Protein 1NSL (pdb70)

Solvent-accessible surface area: 48120 Å² total

Structure (mmCIF, N/CA/C/O backbone):
data_1NSL
#
_entry.id   1NSL
#
_cell.length_a   59.339
_cell.length_b   134.185
_cell.length_c   91.062
_cell.angle_alpha   90.00
_cell.angle_beta   104.08
_cell.angle_gamma   90.00
#
_symmetry.space_group_name_H-M   'P 1 21 1'
#
loop_
_entity.id
_entity.type
_entity.pdbx_description
1 polymer 'Probable acetyltransferase'
2 non-polymer 'CHLORIDE ION'
3 water water
#
loop_
_atom_site.group_PDB
_atom_site.id
_atom_site.type_symbol
_atom_site.label_atom_id
_atom_site.label_alt_id
_atom_site.label_comp_id
_atom_site.label_asym_id
_atom_site.label_entity_id
_atom_site.label_seq_id
_atom_site.pdbx_PDB_ins_code
_atom_site.Cartn_x
_atom_site.Cartn_y
_atom_site.Cartn_z
_atom_site.occupancy
_atom_site.B_iso_or_equiv
_atom_site.auth_seq_id
_atom_site.auth_comp_id
_atom_site.auth_asym_id
_atom_site.auth_atom_id
_atom_site.pdbx_PDB_model_num
ATOM 1 N N . GLY A 1 1 ? -16.171 -28.012 -34.302 1.00 30.86 0 GLY A N 1
ATOM 2 C CA . GLY A 1 1 ? -15.153 -27.393 -33.373 1.00 29.78 0 GLY A CA 1
ATOM 3 C C . GLY A 1 1 ? -13.727 -27.903 -33.740 1.00 30.43 0 GLY A C 1
ATOM 4 O O . GLY A 1 1 ? -13.531 -29.089 -34.059 1.00 29.36 0 GLY A O 1
ATOM 13 N N . PHE A 1 3 ? -11.590 -27.421 -31.356 1.00 26.08 2 PHE A N 1
ATOM 14 C CA . PHE A 1 3 ? -11.284 -27.921 -30.020 1.00 25.75 2 PHE A CA 1
ATOM 15 C C . PHE A 1 3 ? -12.497 -28.396 -29.299 1.00 26.57 2 PHE A C 1
ATOM 16 O O . PHE A 1 3 ? -13.473 -27.698 -29.102 1.00 27.20 2 PHE A O 1
ATOM 24 N N . THR A 1 4 ? -12.436 -29.602 -28.831 1.00 28.16 3 THR A N 1
ATOM 25 C CA . THR A 1 4 ? -13.699 -30.148 -28.408 1.00 29.13 3 THR A CA 1
ATOM 26 C C . THR A 1 4 ? -13.510 -31.068 -27.253 1.00 29.49 3 THR A C 1
ATOM 27 O O . THR A 1 4 ? -12.343 -31.348 -26.888 1.00 29.28 3 THR A O 1
ATOM 31 N N . CYS A 1 5 ? -14.621 -31.519 -26.665 1.00 28.73 4 CYS A N 1
ATOM 32 C CA . CYS A 1 5 ? -14.485 -32.404 -25.531 1.00 28.76 4 CYS A CA 1
ATOM 33 C C . CYS A 1 5 ? -15.445 -33.522 -25.676 1.00 29.51 4 CYS A C 1
ATOM 34 O O . CYS A 1 5 ? -16.601 -33.385 -25.321 1.00 31.45 4 CYS A O 1
ATOM 37 N N . LYS A 1 6 ? -14.993 -34.640 -26.202 1.00 29.39 5 LYS A N 1
ATOM 38 C CA . LYS A 1 6 ? -15.915 -35.712 -26.420 1.00 29.25 5 LYS A CA 1
ATOM 39 C C . LYS A 1 6 ? -16.211 -36.335 -25.064 1.00 29.16 5 LYS A C 1
ATOM 40 O O . LYS A 1 6 ? -15.323 -36.704 -24.323 1.00 28.51 5 LYS A O 1
ATOM 46 N N . VAL A 1 7 ? -17.475 -36.416 -24.705 1.00 29.72 6 VAL A N 1
ATOM 47 C CA . VAL A 1 7 ? -17.800 -37.047 -23.431 1.00 29.55 6 VAL A CA 1
ATOM 48 C C . VAL A 1 7 ? -17.953 -38.519 -23.725 1.00 29.67 6 VAL A C 1
ATOM 49 O O . VAL A 1 7 ? -17.387 -39.367 -23.040 1.00 29.47 6 VAL A O 1
ATOM 53 N N . ASN A 1 8 ? -18.750 -38.780 -24.750 1.00 29.85 7 ASN A N 1
ATOM 54 C CA . ASN A 1 8 ? -18.931 -40.103 -25.347 1.00 30.77 7 ASN A CA 1
ATOM 55 C C . ASN A 1 8 ? -19.561 -39.895 -26.719 1.00 31.25 7 ASN A C 1
ATOM 56 O O . ASN A 1 8 ? -19.489 -38.800 -27.294 1.00 31.56 7 ASN A O 1
ATOM 61 N N . GLU A 1 9 ? -20.181 -40.917 -27.271 1.00 31.83 8 GLU A N 1
ATOM 62 C CA . GLU A 1 9 ? -20.825 -40.681 -28.538 1.00 32.39 8 GLU A CA 1
ATOM 63 C C . GLU A 1 9 ? -22.007 -39.817 -28.183 1.00 32.52 8 GLU A C 1
ATOM 64 O O . GLU A 1 9 ? -22.267 -39.561 -27.001 1.00 32.89 8 GLU A O 1
ATOM 70 N N . HIS A 1 10 ? -22.702 -39.306 -29.180 1.00 32.31 9 HIS A N 1
ATOM 71 C CA . HIS A 1 10 ? -23.823 -38.422 -28.884 1.00 31.69 9 HIS A CA 1
ATOM 72 C C . HIS A 1 10 ? -23.458 -37.170 -28.165 1.00 30.46 9 HIS A C 1
ATOM 73 O O . HIS A 1 10 ? -23.996 -36.138 -28.485 1.00 30.89 9 HIS A O 1
ATOM 80 N N . ILE A 1 11 ? -22.584 -37.255 -27.165 1.00 29.54 10 ILE A N 1
ATOM 81 C CA . ILE A 1 11 ? -22.384 -36.109 -26.269 1.00 28.57 10 ILE A CA 1
ATOM 82 C C . ILE A 1 11 ? -21.067 -35.411 -26.339 1.00 28.71 10 ILE A C 1
ATOM 83 O O . ILE A 1 11 ? -20.050 -35.896 -25.816 1.00 28.60 10 ILE A O 1
ATOM 88 N N . THR A 1 12 ? -21.080 -34.228 -26.922 1.00 28.80 11 THR A N 1
ATOM 89 C CA . THR A 1 12 ? -19.839 -33.506 -27.026 1.00 29.86 11 THR A CA 1
ATOM 90 C C . THR A 1 12 ? -20.008 -32.191 -26.327 1.00 30.66 11 THR A C 1
ATOM 91 O O . THR A 1 12 ? -21.111 -31.641 -26.414 1.00 32.18 11 THR A O 1
ATOM 95 N N . ILE A 1 13 ? -18.954 -31.694 -25.658 1.00 30.77 12 ILE A N 1
ATOM 96 C CA . ILE A 1 13 ? -18.937 -30.354 -25.037 1.00 32.27 12 ILE A CA 1
ATOM 97 C C . ILE A 1 13 ? -18.033 -29.352 -25.795 1.00 33.60 12 ILE A C 1
ATOM 98 O O . ILE A 1 13 ? -16.872 -29.652 -26.104 1.00 34.15 12 ILE A O 1
ATOM 103 N N . ARG A 1 14 ? -18.510 -28.133 -26.023 1.00 34.30 13 ARG A N 1
ATOM 104 C CA . ARG A 1 14 ? -17.680 -27.164 -26.739 1.00 33.77 13 ARG A CA 1
ATOM 105 C C . ARG A 1 14 ? -18.091 -25.752 -26.429 1.00 33.70 13 ARG A C 1
ATOM 106 O O . ARG A 1 14 ? -19.248 -25.521 -26.118 1.00 35.42 13 ARG A O 1
ATOM 114 N N . LEU A 1 15 ? -17.111 -24.840 -26.416 1.00 33.61 14 LEU A N 1
ATOM 115 C CA . LEU A 1 15 ? -17.343 -23.398 -26.340 1.00 31.55 14 LEU A CA 1
ATOM 116 C C . LEU A 1 15 ? -18.373 -23.046 -27.385 1.00 30.47 14 LEU A C 1
ATOM 117 O O . LEU A 1 15 ? -18.391 -23.681 -28.443 1.00 28.97 14 LEU A O 1
ATOM 122 N N . LEU A 1 16 ? -19.195 -22.023 -27.137 1.00 31.04 15 LEU A N 1
ATOM 123 C CA . LEU A 1 16 ? -20.138 -21.592 -28.200 1.00 32.02 15 LEU A CA 1
ATOM 124 C C . LEU A 1 16 ? -19.432 -20.604 -29.039 1.00 31.16 15 LEU A C 1
ATOM 125 O O . LEU A 1 16 ? -18.287 -20.290 -28.747 1.00 32.24 15 LEU A O 1
ATOM 130 N N . GLU A 1 17 ? -20.113 -20.129 -30.067 1.00 30.29 16 GLU A N 1
ATOM 131 C CA . GLU A 1 17 ? -19.587 -19.183 -31.025 1.00 29.58 16 GLU A CA 1
ATOM 132 C C . GLU A 1 17 ? -20.723 -18.318 -31.553 1.00 29.21 16 GLU A C 1
ATOM 133 O O . GLU A 1 17 ? -21.957 -18.681 -31.502 1.00 27.78 16 GLU A O 1
ATOM 139 N N . PRO A 1 18 ? -20.348 -17.154 -32.080 1.00 27.79 17 PRO A N 1
ATOM 140 C CA . PRO A 1 18 ? -21.384 -16.300 -32.627 1.00 26.80 17 PRO A CA 1
ATOM 141 C C . PRO A 1 18 ? -22.347 -17.047 -33.420 1.00 26.07 17 PRO A C 1
ATOM 142 O O . PRO A 1 18 ? -23.479 -16.739 -33.192 1.00 26.67 17 PRO A O 1
ATOM 146 N N . LYS A 1 19 ? -21.972 -18.041 -34.223 1.00 26.49 18 LYS A N 1
ATOM 147 C CA . LYS A 1 19 ? -22.979 -18.687 -35.118 1.00 25.72 18 LYS A CA 1
ATOM 148 C C . LYS A 1 19 ? -23.986 -19.573 -34.393 1.00 26.06 18 LYS A C 1
ATOM 149 O O . LYS A 1 19 ? -25.118 -19.689 -34.780 1.00 27.33 18 LYS A O 1
ATOM 155 N N . ASP A 1 20 ? -23.593 -20.151 -33.277 1.00 27.04 19 ASP A N 1
ATOM 156 C CA . ASP A 1 20 ? -24.537 -20.752 -32.385 1.00 26.49 19 ASP A CA 1
ATOM 157 C C . ASP A 1 20 ? -25.583 -19.725 -31.968 1.00 25.90 19 ASP A C 1
ATOM 158 O O . ASP A 1 20 ? -26.539 -20.098 -31.334 1.00 27.21 19 ASP A O 1
ATOM 163 N N . ALA A 1 21 ? -25.458 -18.444 -32.233 1.00 24.56 20 ALA A N 1
ATOM 164 C CA . ALA A 1 21 ? -26.519 -17.614 -31.667 1.00 25.55 20 ALA A CA 1
ATOM 165 C C . ALA A 1 21 ? -28.015 -17.959 -32.092 1.00 26.15 20 ALA A C 1
ATOM 166 O O . ALA A 1 21 ? -28.834 -18.276 -31.236 1.00 25.02 20 ALA A O 1
ATOM 168 N N . GLU A 1 22 ? -28.367 -17.927 -33.378 1.00 26.95 21 GLU A N 1
ATOM 169 C CA . GLU A 1 22 ? -29.784 -18.170 -33.694 1.00 29.46 21 GLU A CA 1
ATOM 170 C C . GLU A 1 22 ? -30.345 -19.390 -32.903 1.00 28.20 21 GLU A C 1
ATOM 171 O O . GLU A 1 22 ? -31.402 -19.269 -32.317 1.00 28.15 21 GLU A O 1
ATOM 177 N N . ARG A 1 23 ? -29.633 -20.522 -32.846 1.00 27.41 22 ARG A N 1
ATOM 178 C CA . ARG A 1 23 ? -30.184 -21.714 -32.184 1.00 26.41 22 ARG A CA 1
ATOM 179 C C . ARG A 1 23 ? -30.157 -21.606 -30.643 1.00 26.11 22 ARG A C 1
ATOM 180 O O . ARG A 1 23 ? -31.103 -21.996 -29.996 1.00 26.38 22 ARG A O 1
ATOM 188 N N . LEU A 1 24 ? -29.102 -21.070 -30.052 1.00 24.05 23 LEU A N 1
ATOM 189 C CA . LEU A 1 24 ? -29.134 -20.898 -28.633 1.00 23.05 23 LEU A CA 1
ATOM 190 C C . LEU A 1 24 ? -30.358 -20.120 -28.171 1.00 23.02 23 LEU A C 1
ATOM 191 O O . LEU A 1 24 ? -31.001 -20.528 -27.216 1.00 22.34 23 LEU A O 1
ATOM 196 N N . ALA A 1 25 ? -30.703 -19.019 -28.838 1.00 22.82 24 ALA A N 1
ATOM 197 C CA . ALA A 1 25 ? -31.871 -18.222 -28.442 1.00 22.83 24 ALA A CA 1
ATOM 198 C C . ALA A 1 25 ? -33.180 -18.972 -28.642 1.00 24.02 24 ALA A C 1
ATOM 199 O O . ALA A 1 25 ? -34.113 -18.896 -27.821 1.00 24.23 24 ALA A O 1
ATOM 201 N N . GLU A 1 26 ? -33.252 -19.702 -29.748 1.00 25.54 25 GLU A N 1
ATOM 202 C CA . GLU A 1 26 ? -34.436 -20.472 -30.068 1.00 26.30 25 GLU A CA 1
ATOM 203 C C . GLU A 1 26 ? -34.585 -21.476 -28.951 1.00 26.13 25 GLU A C 1
ATOM 204 O O . GLU A 1 26 ? -35.674 -21.702 -28.433 1.00 26.78 25 GLU A O 1
ATOM 210 N N . LEU A 1 27 ? -33.467 -22.055 -28.557 1.00 26.01 26 LEU A N 1
ATOM 211 C CA . LEU A 1 27 ? -33.470 -23.139 -27.611 1.00 26.07 26 LEU A CA 1
ATOM 212 C C . LEU A 1 27 ? -33.820 -22.646 -26.253 1.00 26.57 26 LEU A C 1
ATOM 213 O O . LEU A 1 27 ? -34.298 -23.406 -25.408 1.00 27.18 26 LEU A O 1
ATOM 218 N N . ILE A 1 28 ? -33.627 -21.349 -26.054 1.00 27.01 27 ILE A N 1
ATOM 219 C CA . ILE A 1 28 ? -33.890 -20.713 -24.765 1.00 27.01 27 ILE A CA 1
ATOM 220 C C . ILE A 1 28 ? -35.309 -20.214 -24.672 1.00 27.18 27 ILE A C 1
ATOM 221 O O . ILE A 1 28 ? -35.877 -20.152 -23.584 1.00 27.06 27 ILE A O 1
ATOM 226 N N . ILE A 1 29 ? -35.895 -19.869 -25.819 1.00 27.88 28 ILE A N 1
ATOM 227 C CA . ILE A 1 29 ? -37.294 -19.412 -25.833 1.00 27.95 28 ILE A CA 1
ATOM 228 C C . ILE A 1 29 ? -38.274 -20.545 -25.646 1.00 27.67 28 ILE A C 1
ATOM 229 O O . ILE A 1 29 ? -39.195 -20.435 -24.875 1.00 27.52 28 ILE A O 1
ATOM 234 N N . GLN A 1 30 ? -38.044 -21.646 -26.334 1.00 27.97 29 GLN A N 1
ATOM 235 C CA . GLN A 1 30 ? -38.851 -22.839 -26.167 1.00 28.68 29 GLN A CA 1
ATOM 236 C C . GLN A 1 30 ? -38.807 -23.401 -24.744 1.00 28.53 29 GLN A C 1
ATOM 237 O O . GLN A 1 30 ? -39.448 -24.421 -24.466 1.00 29.00 29 GLN A O 1
ATOM 243 N N . ASN A 1 31 ? -38.009 -22.769 -23.882 1.00 28.14 30 ASN A N 1
ATOM 244 C CA . ASN A 1 31 ? -37.738 -23.209 -22.514 1.00 27.74 30 ASN A CA 1
ATOM 245 C C . ASN A 1 31 ? -37.693 -21.998 -21.551 1.00 28.02 30 ASN A C 1
ATOM 246 O O . ASN A 1 31 ? -37.519 -22.157 -20.365 1.00 27.11 30 ASN A O 1
ATOM 251 N N . GLN A 1 32 ? -37.809 -20.790 -22.089 1.00 29.08 31 GLN A N 1
ATOM 252 C CA . GLN A 1 32 ? -37.955 -19.542 -21.315 1.00 30.42 31 GLN A CA 1
ATOM 253 C C . GLN A 1 32 ? -38.413 -19.666 -19.857 1.00 31.23 31 GLN A C 1
ATOM 254 O O . GLN A 1 32 ? -37.705 -19.263 -18.934 1.00 31.05 31 GLN A O 1
ATOM 256 N N . GLN A 1 33 ? -39.643 -20.153 -19.673 1.00 32.20 32 GLN A N 1
ATOM 257 C CA . GLN A 1 33 ? -40.255 -20.248 -18.350 1.00 32.97 32 GLN A CA 1
ATOM 258 C C . GLN A 1 33 ? -39.818 -21.462 -17.540 1.00 33.53 32 GLN A C 1
ATOM 259 O O . GLN A 1 33 ? -40.614 -22.073 -16.829 1.00 32.83 32 GLN A O 1
ATOM 261 N N . ARG A 1 34 ? -38.533 -21.793 -17.638 1.00 34.72 33 ARG A N 1
ATOM 262 C CA . ARG A 1 34 ? -37.971 -22.889 -16.862 1.00 35.37 33 ARG A CA 1
ATOM 263 C C . ARG A 1 34 ? -36.556 -22.569 -16.430 1.00 35.25 33 ARG A C 1
ATOM 264 O O . ARG A 1 34 ? -36.227 -22.631 -15.253 1.00 35.99 33 ARG A O 1
ATOM 272 N N . LEU A 1 35 ? -35.701 -22.206 -17.358 1.00 35.52 34 LEU A N 1
ATOM 273 C CA . LEU A 1 35 ? -34.337 -21.900 -16.926 1.00 36.67 34 LEU A CA 1
ATOM 274 C C . LEU A 1 35 ? -34.355 -20.713 -15.927 1.00 37.14 34 LEU A C 1
ATOM 275 O O . LEU A 1 35 ? -34.542 -19.548 -16.278 1.00 38.73 34 LEU A O 1
ATOM 280 N N . GLY A 1 36 ? -34.233 -21.022 -14.655 1.00 36.53 35 GLY A N 1
ATOM 281 C CA . GLY A 1 36 ? -34.307 -19.981 -13.674 1.00 35.63 35 GLY A CA 1
ATOM 282 C C . GLY A 1 36 ? -34.374 -20.826 -12.467 1.00 35.37 35 GLY A C 1
ATOM 283 O O . GLY A 1 36 ? -33.702 -20.543 -11.476 1.00 35.85 35 GLY A O 1
ATOM 284 N N . LYS A 1 37 ? -35.215 -21.851 -12.562 1.00 34.77 36 LYS A N 1
ATOM 285 C CA . LYS A 1 37 ? -35.200 -22.912 -11.586 1.00 34.50 36 LYS A CA 1
ATOM 286 C C . LYS A 1 37 ? -33.872 -23.632 -11.866 1.00 34.35 36 LYS A C 1
ATOM 287 O O . LYS A 1 37 ? -33.232 -24.187 -10.969 1.00 35.71 36 LYS A O 1
ATOM 293 N N . TRP A 1 38 ? -33.427 -23.596 -13.107 1.00 33.09 37 TRP A N 1
ATOM 294 C CA . TRP A 1 38 ? -32.150 -24.195 -13.410 1.00 32.42 37 TRP A CA 1
ATOM 295 C C . TRP A 1 38 ? -31.038 -23.139 -13.298 1.00 32.65 37 TRP A C 1
ATOM 296 O O . TRP A 1 38 ? -29.903 -23.338 -13.737 1.00 31.87 37 TRP A O 1
ATOM 307 N N . LEU A 1 39 ? -31.377 -22.036 -12.638 1.00 32.72 38 LEU A N 1
ATOM 308 C CA . LEU A 1 39 ? -30.427 -20.964 -12.345 1.00 32.36 38 LEU A CA 1
ATOM 309 C C . LEU A 1 39 ? -29.783 -20.283 -13.551 1.00 33.48 38 LEU A C 1
ATOM 310 O O . LEU A 1 39 ? -28.588 -20.078 -13.557 1.00 33.27 38 LEU A O 1
ATOM 315 N N . PHE A 1 40 ? -30.576 -19.903 -14.567 1.00 36.05 39 PHE A N 1
ATOM 316 C CA . PHE A 1 40 ? -30.041 -19.195 -15.765 1.00 37.79 39 PHE A CA 1
ATOM 317 C C . PHE A 1 40 ? -30.925 -18.020 -16.276 1.00 39.48 39 PHE A C 1
ATOM 318 O O . PHE A 1 40 ? -30.756 -16.857 -15.903 1.00 39.85 39 PHE A O 1
ATOM 326 N N . PHE A 1 41 ? -31.906 -18.338 -17.105 1.00 41.67 40 PHE A N 1
ATOM 327 C CA . PHE A 1 41 ? -32.661 -17.299 -17.831 1.00 43.31 40 PHE A CA 1
ATOM 328 C C . PHE A 1 41 ? -31.863 -16.657 -19.014 1.00 44.15 40 PHE A C 1
ATOM 329 O O . PHE A 1 41 ? -31.916 -15.431 -19.277 1.00 44.66 40 PHE A O 1
ATOM 337 N N . SER A 1 46 ? -31.865 -12.639 -23.964 1.00 43.40 45 SER A N 1
ATOM 338 C CA . SER A 1 46 ? -32.629 -13.450 -24.933 1.00 43.30 45 SER A CA 1
ATOM 339 C C . SER A 1 46 ? -32.733 -13.047 -26.412 1.00 42.09 45 SER A C 1
ATOM 340 O O . SER A 1 46 ? -32.949 -13.936 -27.223 1.00 42.80 45 SER A O 1
ATOM 343 N N . SER A 1 47 ? -32.561 -11.779 -26.791 1.00 40.30 46 SER A N 1
ATOM 344 C CA . SER A 1 47 ? -32.568 -11.450 -28.233 1.00 39.14 46 SER A CA 1
ATOM 345 C C . SER A 1 47 ? -31.399 -12.070 -28.996 1.00 39.30 46 SER A C 1
ATOM 346 O O . SER A 1 47 ? -30.300 -11.543 -28.912 1.00 40.31 46 SER A O 1
ATOM 349 N N . ALA A 1 48 ? -31.617 -13.143 -29.763 1.00 38.46 47 ALA A N 1
ATOM 350 C CA . ALA A 1 48 ? -30.531 -13.865 -30.470 1.00 37.43 47 ALA A CA 1
ATOM 351 C C . ALA A 1 48 ? -29.421 -13.029 -31.110 1.00 37.39 47 ALA A C 1
ATOM 352 O O . ALA A 1 48 ? -28.397 -13.572 -31.543 1.00 37.69 47 ALA A O 1
ATOM 354 N N . ASP A 1 49 ? -29.617 -11.721 -31.178 1.00 37.16 48 ASP A N 1
ATOM 355 C CA . ASP A 1 49 ? -28.580 -10.821 -31.660 1.00 36.56 48 ASP A CA 1
ATOM 356 C C . ASP A 1 49 ? -27.629 -10.499 -30.533 1.00 35.80 48 ASP A C 1
ATOM 357 O O . ASP A 1 49 ? -26.423 -10.433 -30.715 1.00 36.73 48 ASP A O 1
ATOM 362 N N . THR A 1 50 ? -28.186 -10.319 -29.352 1.00 34.52 49 THR A N 1
ATOM 363 C CA . THR A 1 50 ? -27.410 -10.013 -28.187 1.00 33.32 49 THR A CA 1
ATOM 364 C C . THR A 1 50 ? -26.411 -11.118 -27.948 1.00 31.99 49 THR A C 1
ATOM 365 O O . THR A 1 50 ? -25.363 -10.865 -27.388 1.00 31.87 49 THR A O 1
ATOM 369 N N . TYR A 1 51 ? -26.731 -12.342 -28.354 1.00 30.67 50 TYR A N 1
ATOM 370 C CA . TYR A 1 51 ? -25.838 -13.434 -28.048 1.00 30.02 50 TYR A CA 1
ATOM 371 C C . TYR A 1 51 ? -24.697 -13.395 -29.003 1.00 30.44 50 TYR A C 1
ATOM 372 O O . TYR A 1 51 ? -23.566 -13.783 -28.631 1.00 30.91 50 TYR A O 1
ATOM 381 N N . ARG A 1 52 ? -24.981 -12.929 -30.215 1.00 29.44 51 ARG A N 1
ATOM 382 C CA . ARG A 1 52 ? -23.985 -12.964 -31.281 1.00 29.21 51 ARG A CA 1
ATOM 383 C C . ARG A 1 52 ? -23.021 -11.856 -31.026 1.00 28.69 51 ARG A C 1
ATOM 384 O O . ARG A 1 52 ? -21.834 -11.983 -31.227 1.00 28.28 51 ARG A O 1
ATOM 392 N N . GLU A 1 53 ? -23.534 -10.743 -30.571 1.00 28.42 52 GLU A N 1
ATOM 393 C CA . GLU A 1 53 ? -22.674 -9.622 -30.542 1.00 28.93 52 GLU A CA 1
ATOM 394 C C . GLU A 1 53 ? -22.079 -9.432 -29.168 1.00 28.75 52 GLU A C 1
ATOM 395 O O . GLU A 1 53 ? -20.956 -8.948 -29.055 1.00 29.88 52 GLU A O 1
ATOM 401 N N . THR A 1 54 ? -22.750 -9.896 -28.129 1.00 27.46 53 THR A N 1
ATOM 402 C CA . THR A 1 54 ? -22.283 -9.565 -26.830 1.00 26.93 53 THR A CA 1
ATOM 403 C C . THR A 1 54 ? -22.024 -10.753 -25.942 1.00 27.68 53 THR A C 1
ATOM 404 O O . THR A 1 54 ? -20.921 -10.886 -25.400 1.00 28.38 53 THR A O 1
ATOM 408 N N . ILE A 1 55 ? -23.030 -11.605 -25.753 1.00 27.73 54 ILE A N 1
ATOM 409 C CA . ILE A 1 55 ? -22.945 -12.676 -24.759 1.00 26.46 54 ILE A CA 1
ATOM 410 C C . ILE A 1 55 ? -22.022 -13.833 -25.154 1.00 27.06 54 ILE A C 1
ATOM 411 O O . ILE A 1 55 ? -21.203 -14.295 -24.332 1.00 26.65 54 ILE A O 1
ATOM 416 N N . ILE A 1 56 ? -22.132 -14.343 -26.378 1.00 26.18 55 ILE A N 1
ATOM 417 C CA . ILE A 1 56 ? -21.206 -15.422 -26.695 1.00 25.80 55 ILE A CA 1
ATOM 418 C C . ILE A 1 56 ? -19.742 -14.932 -26.671 1.00 25.75 55 ILE A C 1
ATOM 419 O O . ILE A 1 56 ? -18.870 -15.510 -26.037 1.00 25.08 55 ILE A O 1
ATOM 424 N N . PRO A 1 57 ? -19.477 -13.801 -27.272 1.00 25.64 56 PRO A N 1
ATOM 425 C CA . PRO A 1 57 ? -18.136 -13.286 -27.228 1.00 26.03 56 PRO A CA 1
ATOM 426 C C . PRO A 1 57 ? -17.719 -13.049 -25.797 1.00 27.11 56 PRO A C 1
ATOM 427 O O . PRO A 1 57 ? -16.592 -13.432 -25.475 1.00 27.55 56 PRO A O 1
ATOM 431 N N . ASP A 1 58 ? -18.553 -12.473 -24.928 1.00 27.92 57 ASP A N 1
ATOM 432 C CA . ASP A 1 58 ? -18.063 -12.338 -23.573 1.00 29.26 57 ASP A CA 1
ATOM 433 C C . ASP A 1 58 ? -17.719 -13.718 -22.941 1.00 29.04 57 ASP A C 1
ATOM 434 O O . ASP A 1 58 ? -16.747 -13.878 -22.258 1.00 30.07 57 ASP A O 1
ATOM 439 N N . TRP A 1 59 ? -18.472 -14.742 -23.226 1.00 28.82 58 TRP A N 1
ATOM 440 C CA . TRP A 1 59 ? -18.241 -15.991 -22.568 1.00 28.44 58 TRP A CA 1
ATOM 441 C C . TRP A 1 59 ? -16.895 -16.512 -23.052 1.00 28.24 58 TRP A C 1
ATOM 442 O O . TRP A 1 59 ? -16.119 -17.090 -22.265 1.00 28.04 58 TRP A O 1
ATOM 453 N N . ARG A 1 60 ? -16.664 -16.372 -24.352 1.00 26.39 59 ARG A N 1
ATOM 454 C CA . ARG A 1 60 ? -15.413 -16.703 -24.937 1.00 26.20 59 ARG A CA 1
ATOM 455 C C . ARG A 1 60 ? -14.280 -15.835 -24.297 1.00 27.31 59 ARG A C 1
ATOM 456 O O . ARG A 1 60 ? -13.252 -16.406 -23.874 1.00 26.90 59 ARG A O 1
ATOM 464 N N . ARG A 1 61 ? -14.409 -14.497 -24.205 1.00 27.02 60 ARG A N 1
ATOM 465 C CA . ARG A 1 61 ? -13.239 -13.839 -23.635 1.00 28.36 60 ARG A CA 1
ATOM 466 C C . ARG A 1 61 ? -13.035 -14.444 -22.236 1.00 28.47 60 ARG A C 1
ATOM 467 O O . ARG A 1 61 ? -11.931 -14.623 -21.810 1.00 29.54 60 ARG A O 1
ATOM 475 N N . GLN A 1 62 ? -14.100 -14.802 -21.534 1.00 29.04 61 GLN A N 1
ATOM 476 C CA . GLN A 1 62 ? -13.935 -15.150 -20.159 1.00 28.95 61 GLN A CA 1
ATOM 477 C C . GLN A 1 62 ? -13.181 -16.473 -20.099 1.00 29.16 61 GLN A C 1
ATOM 478 O O . GLN A 1 62 ? -12.361 -16.719 -19.212 1.00 27.69 61 GLN A O 1
ATOM 484 N N . TYR A 1 63 ? -13.368 -17.294 -21.112 1.00 28.27 62 TYR A N 1
ATOM 485 C CA . TYR A 1 63 ? -12.649 -18.541 -21.105 1.00 27.37 62 TYR A CA 1
ATOM 486 C C . TYR A 1 63 ? -11.229 -18.283 -21.524 1.00 27.07 62 TYR A C 1
ATOM 487 O O . TYR A 1 63 ? -10.308 -18.906 -21.088 1.00 27.37 62 TYR A O 1
ATOM 496 N N . ALA A 1 64 ? -11.041 -17.357 -22.411 1.00 26.48 63 ALA A N 1
ATOM 497 C CA . ALA A 1 64 ? -9.715 -17.103 -22.782 1.00 26.10 63 ALA A CA 1
ATOM 498 C C . ALA A 1 64 ? -9.024 -16.592 -21.515 1.00 26.90 63 ALA A C 1
ATOM 499 O O . ALA A 1 64 ? -7.908 -16.996 -21.276 1.00 28.12 63 ALA A O 1
ATOM 501 N N . ASP A 1 65 ? -9.653 -15.748 -20.690 1.00 26.50 64 ASP A N 1
ATOM 502 C CA . ASP A 1 65 ? -8.924 -15.181 -19.557 1.00 26.58 64 ASP A CA 1
ATOM 503 C C . ASP A 1 65 ? -8.845 -16.132 -18.395 1.00 25.65 64 ASP A C 1
ATOM 504 O O . ASP A 1 65 ? -8.456 -15.753 -17.318 1.00 25.20 64 ASP A O 1
ATOM 509 N N . LEU A 1 66 ? -9.235 -17.362 -18.618 1.00 24.80 65 LEU A N 1
ATOM 510 C CA . LEU A 1 66 ? -9.283 -18.348 -17.585 1.00 26.08 65 LEU A CA 1
ATOM 511 C C . LEU A 1 66 ? -10.150 -18.173 -16.382 1.00 26.72 65 LEU A C 1
ATOM 512 O O . LEU A 1 66 ? -9.728 -18.595 -15.332 1.00 27.76 65 LEU A O 1
ATOM 517 N N . ASN A 1 67 ? -11.290 -17.535 -16.434 1.00 26.78 66 ASN A N 1
ATOM 518 C CA . ASN A 1 67 ? -12.095 -17.751 -15.281 1.00 28.04 66 ASN A CA 1
ATOM 519 C C . ASN A 1 67 ? -13.419 -18.255 -15.607 1.00 27.81 66 ASN A C 1
ATOM 520 O O . ASN A 1 67 ? -14.302 -17.485 -15.814 1.00 28.93 66 ASN A O 1
ATOM 525 N N . GLY A 1 68 ? -13.517 -19.571 -15.682 1.00 27.81 67 GLY A N 1
ATOM 526 C CA . GLY A 1 68 ? -14.737 -20.333 -15.933 1.00 26.17 67 GLY A CA 1
ATOM 527 C C . GLY A 1 68 ? -14.872 -20.859 -17.320 1.00 25.04 67 GLY A C 1
ATOM 528 O O . GLY A 1 68 ? -14.227 -20.517 -18.216 1.00 25.51 67 GLY A O 1
ATOM 529 N N . ILE A 1 69 ? -15.813 -21.688 -17.520 1.00 25.82 68 ILE A N 1
ATOM 530 C CA . ILE A 1 69 ? -16.087 -22.085 -18.830 1.00 25.89 68 ILE A CA 1
ATOM 531 C C . ILE A 1 69 ? -17.567 -21.910 -18.964 1.00 25.69 68 ILE A C 1
ATOM 532 O O . ILE A 1 69 ? -18.280 -22.357 -18.106 1.00 28.08 68 ILE A O 1
ATOM 537 N N . GLU A 1 70 ? -18.071 -21.237 -19.969 1.00 24.66 69 GLU A N 1
ATOM 538 C CA . GLU A 1 70 ? -19.485 -21.374 -20.226 1.00 23.98 69 GLU A CA 1
ATOM 539 C C . GLU A 1 70 ? -19.485 -22.121 -21.543 1.00 24.43 69 GLU A C 1
ATOM 540 O O . GLU A 1 70 ? -19.148 -21.533 -22.556 1.00 25.77 69 GLU A O 1
ATOM 546 N N . ALA A 1 71 ? -19.872 -23.388 -21.574 1.00 24.84 70 ALA A N 1
ATOM 547 C CA . ALA A 1 71 ? -19.843 -24.163 -22.817 1.00 25.07 70 ALA A CA 1
ATOM 548 C C . ALA A 1 71 ? -21.186 -24.732 -23.241 1.00 25.49 70 ALA A C 1
ATOM 549 O O . ALA A 1 71 ? -22.063 -24.980 -22.426 1.00 24.56 70 ALA A O 1
ATOM 551 N N . GLY A 1 72 ? -21.327 -25.025 -24.525 1.00 26.44 71 GLY A N 1
ATOM 552 C CA . GLY A 1 72 ? -22.573 -25.601 -24.995 1.00 27.11 71 GLY A CA 1
ATOM 553 C C . GLY A 1 72 ? -22.555 -27.115 -24.893 1.00 26.98 71 GLY A C 1
ATOM 554 O O . GLY A 1 72 ? -21.483 -27.683 -24.977 1.00 27.26 71 GLY A O 1
ATOM 555 N N . LEU A 1 73 ? -23.702 -27.747 -24.648 1.00 26.66 72 LEU A N 1
ATOM 556 C CA . LEU A 1 73 ? -23.812 -29.201 -24.713 1.00 26.94 72 LEU A CA 1
ATOM 557 C C . LEU A 1 73 ? -24.296 -29.692 -26.108 1.00 27.92 72 LEU A C 1
ATOM 558 O O . LEU A 1 73 ? -25.270 -29.188 -26.713 1.00 27.28 72 LEU A O 1
ATOM 563 N N . LEU A 1 74 ? -23.654 -30.718 -26.623 1.00 28.44 73 LEU A N 1
ATOM 564 C CA . LEU A 1 74 ? -24.231 -31.274 -27.815 1.00 29.46 73 LEU A CA 1
ATOM 565 C C . LEU A 1 74 ? -24.622 -32.749 -27.736 1.00 28.80 73 LEU A C 1
ATOM 566 O O . LEU A 1 74 ? -23.805 -33.638 -27.415 1.00 27.81 73 LEU A O 1
ATOM 571 N N . TYR A 1 75 ? -25.883 -32.993 -28.036 1.00 28.50 74 TYR A N 1
ATOM 572 C CA . TYR A 1 75 ? -26.337 -34.348 -28.286 1.00 28.84 74 TYR A CA 1
ATOM 573 C C . TYR A 1 75 ? -26.295 -34.541 -29.806 1.00 29.42 74 TYR A C 1
ATOM 574 O O . TYR A 1 75 ? -26.671 -33.663 -30.589 1.00 29.61 74 TYR A O 1
ATOM 583 N N . ASP A 1 76 ? -25.770 -35.684 -30.210 1.00 29.87 75 ASP A N 1
ATOM 584 C CA . ASP A 1 76 ? -25.524 -36.001 -31.595 1.00 30.33 75 ASP A CA 1
ATOM 585 C C . ASP A 1 76 ? -25.238 -34.842 -32.530 1.00 30.51 75 ASP A C 1
ATOM 586 O O . ASP A 1 76 ? -25.749 -34.773 -33.629 1.00 30.49 75 ASP A O 1
ATOM 591 N N . GLY A 1 77 ? -24.385 -33.932 -32.088 1.00 31.20 76 GLY A N 1
ATOM 592 C CA . GLY A 1 77 ? -23.967 -32.828 -32.920 1.00 30.64 76 GLY A CA 1
ATOM 593 C C . GLY A 1 77 ? -24.894 -31.641 -32.851 1.00 30.57 76 GLY A C 1
ATOM 594 O O . GLY A 1 77 ? -24.639 -30.614 -33.474 1.00 31.00 76 GLY A O 1
ATOM 595 N N . SER A 1 78 ? -25.975 -31.729 -32.104 1.00 29.80 77 SER A N 1
ATOM 596 C CA . SER A 1 78 ? -26.717 -30.510 -31.981 1.00 30.34 77 SER A CA 1
ATOM 597 C C . SER A 1 78 ? -26.692 -30.012 -30.549 1.00 30.09 77 SER A C 1
ATOM 598 O O . SER A 1 78 ? -26.557 -30.808 -29.626 1.00 30.60 77 SER A O 1
ATOM 601 N N . LEU A 1 79 ? -26.702 -28.683 -30.396 1.00 29.57 78 LEU A N 1
ATOM 602 C CA . LEU A 1 79 ? -26.743 -27.952 -29.121 1.00 28.73 78 LEU A CA 1
ATOM 603 C C . LEU A 1 79 ? -28.046 -28.300 -28.423 1.00 29.11 78 LEU A C 1
ATOM 604 O O . LEU A 1 79 ? -29.101 -28.005 -28.968 1.00 29.81 78 LEU A O 1
ATOM 609 N N . CYS A 1 80 ? -27.995 -28.875 -27.236 1.00 28.66 79 CYS A N 1
ATOM 610 C CA . CYS A 1 80 ? -29.187 -29.285 -26.531 1.00 28.26 79 CYS A CA 1
ATOM 611 C C . CYS A 1 80 ? -29.176 -28.680 -25.107 1.00 28.72 79 CYS A C 1
ATOM 612 O O . CYS A 1 80 ? -30.135 -28.860 -24.350 1.00 29.16 79 CYS A O 1
ATOM 615 N N . GLY A 1 81 ? -28.066 -28.029 -24.735 1.00 28.47 80 GLY A N 1
ATOM 616 C CA . GLY A 1 81 ? -27.937 -27.346 -23.455 1.00 29.18 80 GLY A CA 1
ATOM 617 C C . GLY A 1 81 ? -26.606 -26.606 -23.173 1.00 29.87 80 GLY A C 1
ATOM 618 O O . GLY A 1 81 ? -25.808 -26.328 -24.090 1.00 29.33 80 GLY A O 1
ATOM 627 N N . ILE A 1 83 ? -23.235 -26.198 -20.058 1.00 29.03 82 ILE A N 1
ATOM 628 C CA . ILE A 1 83 ? -22.693 -26.594 -18.793 1.00 28.77 82 ILE A CA 1
ATOM 629 C C . ILE A 1 83 ? -21.701 -25.548 -18.444 1.00 30.17 82 ILE A C 1
ATOM 630 O O . ILE A 1 83 ? -21.155 -24.891 -19.303 1.00 30.23 82 ILE A O 1
ATOM 635 N N . SER A 1 84 ? -21.402 -25.389 -17.176 1.00 31.91 83 SER A N 1
ATOM 636 C CA . SER A 1 84 ? -20.656 -24.196 -16.849 1.00 32.91 83 SER A CA 1
ATOM 637 C C . SER A 1 84 ? -19.880 -24.267 -15.586 1.00 32.88 83 SER A C 1
ATOM 638 O O . SER A 1 84 ? -20.499 -24.691 -14.599 1.00 34.11 83 SER A O 1
ATOM 641 N N . LEU A 1 85 ? -18.617 -23.788 -15.563 1.00 30.90 84 LEU A N 1
ATOM 642 C CA . LEU A 1 85 ? -17.792 -23.815 -14.348 1.00 29.04 84 LEU A CA 1
ATOM 643 C C . LEU A 1 85 ? -17.548 -22.354 -13.985 1.00 29.10 84 LEU A C 1
ATOM 644 O O . LEU A 1 85 ? -16.811 -21.639 -14.725 1.00 28.50 84 LEU A O 1
ATOM 649 N N . HIS A 1 86 ? -18.107 -21.908 -12.855 1.00 27.70 85 HIS A N 1
ATOM 650 C CA . HIS A 1 86 ? -18.065 -20.492 -12.528 1.00 28.22 85 HIS A CA 1
ATOM 651 C C . HIS A 1 86 ? -17.639 -20.301 -11.126 1.00 29.23 85 HIS A C 1
ATOM 652 O O . HIS A 1 86 ? -17.314 -21.259 -10.506 1.00 31.24 85 HIS A O 1
ATOM 659 N N . ASN A 1 87 ? -17.683 -19.087 -10.583 1.00 30.41 86 ASN A N 1
ATOM 660 C CA . ASN A 1 87 ? -17.099 -18.815 -9.259 1.00 29.65 86 ASN A CA 1
ATOM 661 C C . ASN A 1 87 ? -15.765 -19.463 -9.113 1.00 29.31 86 ASN A C 1
ATOM 662 O O . ASN A 1 87 ? -15.483 -19.961 -8.062 1.00 30.40 86 ASN A O 1
ATOM 667 N N . LEU A 1 88 ? -14.935 -19.542 -10.130 1.00 28.74 87 LEU A N 1
ATOM 668 C CA . LEU A 1 88 ? -13.627 -20.102 -9.875 1.00 29.74 87 LEU A CA 1
ATOM 669 C C . LEU A 1 88 ? -12.918 -19.213 -8.904 1.00 29.78 87 LEU A C 1
ATOM 670 O O . LEU A 1 88 ? -12.924 -17.998 -9.111 1.00 28.38 87 LEU A O 1
ATOM 675 N N . ASP A 1 89 ? -12.362 -19.812 -7.837 1.00 29.38 88 ASP A N 1
ATOM 676 C CA . ASP A 1 89 ? -11.597 -19.145 -6.777 1.00 29.23 88 ASP A CA 1
ATOM 677 C C . ASP A 1 89 ? -10.297 -19.891 -6.481 1.00 30.33 88 ASP A C 1
ATOM 678 O O . ASP A 1 89 ? -10.249 -20.843 -5.649 1.00 30.13 88 ASP A O 1
ATOM 683 N N . GLN A 1 90 ? -9.249 -19.437 -7.164 1.00 30.53 89 GLN A N 1
ATOM 684 C CA . GLN A 1 90 ? -7.965 -20.076 -7.146 1.00 30.91 89 GLN A CA 1
ATOM 685 C C . GLN A 1 90 ? -7.379 -20.005 -5.790 1.00 31.16 89 GLN A C 1
ATOM 686 O O . GLN A 1 90 ? -6.713 -20.920 -5.392 1.00 32.02 89 GLN A O 1
ATOM 692 N N . VAL A 1 91 ? -7.637 -18.938 -5.043 1.00 31.01 90 VAL A N 1
ATOM 693 C CA . VAL A 1 91 ? -7.115 -18.912 -3.702 1.00 30.71 90 VAL A CA 1
ATOM 694 C C . VAL A 1 91 ? -7.727 -20.069 -2.886 1.00 30.46 90 VAL A C 1
ATOM 695 O O . VAL A 1 91 ? -7.002 -20.900 -2.423 1.00 31.42 90 VAL A O 1
ATOM 699 N N . ASN A 1 92 ? -9.033 -20.176 -2.740 1.00 29.68 91 ASN A N 1
ATOM 700 C CA . ASN A 1 92 ? -9.572 -21.316 -1.998 1.00 29.46 91 ASN A CA 1
ATOM 701 C C . ASN A 1 92 ? -9.638 -22.630 -2.837 1.00 30.03 91 ASN A C 1
ATOM 702 O O . ASN A 1 92 ? -10.155 -23.690 -2.422 1.00 29.27 91 ASN A O 1
ATOM 707 N N . ARG A 1 93 ? -9.127 -22.568 -4.051 1.00 30.32 92 ARG A N 1
ATOM 708 C CA . ARG A 1 93 ? -8.988 -23.801 -4.814 1.00 30.46 92 ARG A CA 1
ATOM 709 C C . ARG A 1 93 ? -10.293 -24.533 -4.990 1.00 29.69 92 ARG A C 1
ATOM 710 O O . ARG A 1 93 ? -10.354 -25.743 -4.930 1.00 29.21 92 ARG A O 1
ATOM 718 N N . LYS A 1 94 ? -11.325 -23.775 -5.290 1.00 29.59 93 LYS A N 1
ATOM 719 C CA . LYS A 1 94 ? -12.650 -24.319 -5.421 1.00 28.89 93 LYS A CA 1
ATOM 720 C C . LYS A 1 94 ? -13.372 -23.577 -6.527 1.00 28.79 93 LYS A C 1
ATOM 721 O O . LYS A 1 94 ? -12.975 -22.486 -6.866 1.00 27.98 93 LYS A O 1
ATOM 727 N N . ALA A 1 95 ? -14.445 -24.172 -7.056 1.00 29.68 94 ALA A N 1
ATOM 728 C CA . ALA A 1 95 ? -15.311 -23.583 -8.117 1.00 30.00 94 ALA A CA 1
ATOM 729 C C . ALA A 1 95 ? -16.657 -24.166 -7.935 1.00 30.89 94 ALA A C 1
ATOM 730 O O . ALA A 1 95 ? -16.849 -25.011 -7.022 1.00 32.40 94 ALA A O 1
ATOM 732 N N . GLU A 1 96 ? -17.561 -23.804 -8.847 1.00 31.21 95 GLU A N 1
ATOM 733 C CA . GLU A 1 96 ? -18.925 -24.359 -8.923 1.00 31.34 95 GLU A CA 1
ATOM 734 C C . GLU A 1 96 ? -19.357 -24.699 -10.368 1.00 31.13 95 GLU A C 1
ATOM 735 O O . GLU A 1 96 ? -18.873 -24.106 -11.322 1.00 31.46 95 GLU A O 1
ATOM 741 N N . ILE A 1 97 ? -20.363 -25.557 -10.495 1.00 30.52 96 ILE A N 1
ATOM 742 C CA . ILE A 1 97 ? -20.827 -26.063 -11.750 1.00 29.69 96 ILE A CA 1
ATOM 743 C C . ILE A 1 97 ? -22.300 -25.921 -11.915 1.00 29.84 96 ILE A C 1
ATOM 744 O O . ILE A 1 97 ? -23.055 -26.325 -11.044 1.00 30.82 96 ILE A O 1
ATOM 749 N N . GLY A 1 98 ? -22.736 -25.316 -13.013 1.00 30.08 97 GLY A N 1
ATOM 750 C CA . GLY A 1 98 ? -24.166 -25.161 -13.281 1.00 29.78 97 GLY A CA 1
ATOM 751 C C . GLY A 1 98 ? -24.464 -25.869 -14.588 1.00 29.99 97 GLY A C 1
ATOM 752 O O . GLY A 1 98 ? -23.534 -26.362 -15.234 1.00 31.44 97 GLY A O 1
ATOM 753 N N . TYR A 1 99 ? -25.714 -25.917 -15.017 1.00 29.25 98 TYR A N 1
ATOM 754 C CA . TYR A 1 99 ? -26.034 -26.590 -16.270 1.00 29.08 98 TYR A CA 1
ATOM 755 C C . TYR A 1 99 ? -27.490 -26.402 -16.591 1.00 29.50 98 TYR A C 1
ATOM 756 O O . TYR A 1 99 ? -28.228 -25.878 -15.777 1.00 30.64 98 TYR A O 1
ATOM 765 N N . TRP A 1 100 ? -27.907 -26.799 -17.784 1.00 29.83 99 TRP A N 1
ATOM 766 C CA . TRP A 1 100 ? -29.335 -26.827 -18.143 1.00 29.51 99 TRP A CA 1
ATOM 767 C C . TRP A 1 100 ? -29.495 -27.435 -19.513 1.00 29.35 99 TRP A C 1
ATOM 768 O O . TRP A 1 100 ? -28.686 -27.258 -20.388 1.00 29.53 99 TRP A O 1
ATOM 779 N N . ILE A 1 101 ? -30.598 -28.110 -19.728 1.00 30.10 100 ILE A N 1
ATOM 780 C CA . ILE A 1 101 ? -30.734 -28.836 -20.948 1.00 29.59 100 ILE A CA 1
ATOM 781 C C . ILE A 1 101 ? -32.122 -28.650 -21.445 1.00 28.95 100 ILE A C 1
ATOM 782 O O . ILE A 1 101 ? -33.011 -28.438 -20.664 1.00 29.25 100 ILE A O 1
ATOM 787 N N . ALA A 1 102 ? -32.320 -28.697 -22.748 1.00 28.53 101 ALA A N 1
ATOM 788 C CA . ALA A 1 102 ? -33.644 -28.441 -23.293 1.00 28.51 101 ALA A CA 1
ATOM 789 C C . ALA A 1 102 ? -34.579 -29.682 -23.091 1.00 28.80 101 ALA A C 1
ATOM 790 O O . ALA A 1 102 ? -34.112 -30.812 -23.220 1.00 28.29 101 ALA A O 1
ATOM 792 N N . LYS A 1 103 ? -35.854 -29.504 -22.727 1.00 29.29 102 LYS A N 1
ATOM 793 C CA . LYS A 1 103 ? -36.696 -30.682 -22.415 1.00 31.05 102 LYS A CA 1
ATOM 794 C C . LYS A 1 103 ? -36.423 -31.873 -23.368 1.00 31.68 102 LYS A C 1
ATOM 795 O O . LYS A 1 103 ? -36.091 -33.006 -22.975 1.00 31.70 102 LYS A O 1
ATOM 801 N N . GLU A 1 104 ? -36.685 -31.589 -24.630 1.00 31.77 103 GLU A N 1
ATOM 802 C CA . GLU A 1 104 ? -36.347 -32.420 -25.764 1.00 31.77 103 GLU A CA 1
ATOM 803 C C . GLU A 1 104 ? -35.353 -33.543 -25.433 1.00 31.10 103 GLU A C 1
ATOM 804 O O . GLU A 1 104 ? -35.505 -34.656 -25.916 1.00 30.37 103 GLU A O 1
ATOM 810 N N . PHE A 1 105 ? -34.325 -33.226 -24.635 1.00 30.46 104 PHE A N 1
ATOM 811 C CA . PHE A 1 105 ? -33.183 -34.124 -24.399 1.00 29.93 104 PHE A CA 1
ATOM 812 C C . PHE A 1 105 ? -33.067 -34.592 -22.959 1.00 30.30 104 PHE A C 1
ATOM 813 O O . PHE A 1 105 ? -32.003 -35.068 -22.507 1.00 29.91 104 PHE A O 1
ATOM 821 N N . GLU A 1 106 ? -34.168 -34.458 -22.236 1.00 30.62 105 GLU A N 1
ATOM 822 C CA . GLU A 1 106 ? -34.165 -34.837 -20.853 1.00 31.01 105 GLU A CA 1
ATOM 823 C C . GLU A 1 106 ? -34.072 -36.348 -20.820 1.00 31.40 105 GLU A C 1
ATOM 824 O O . GLU A 1 106 ? -34.444 -37.034 -21.797 1.00 30.59 105 GLU A O 1
ATOM 830 N N . GLY A 1 107 ? -33.551 -36.870 -19.713 1.00 31.69 106 GLY A N 1
ATOM 831 C CA . GLY A 1 107 ? -33.632 -38.301 -19.496 1.00 32.30 106 GLY A CA 1
ATOM 832 C C . GLY A 1 107 ? -32.661 -39.206 -20.208 1.00 32.46 106 GLY A C 1
ATOM 833 O O . GLY A 1 107 ? -32.571 -40.383 -19.883 1.00 32.52 106 GLY A O 1
ATOM 834 N N . LYS A 1 108 ? -31.944 -38.673 -21.182 1.00 32.73 107 LYS A N 1
ATOM 835 C CA . LYS A 1 108 ? -30.912 -39.442 -21.865 1.00 32.65 107 LYS A CA 1
ATOM 836 C C . LYS A 1 108 ? -29.570 -39.418 -21.085 1.00 32.76 107 LYS A C 1
ATOM 837 O O . LYS A 1 108 ? -28.536 -39.875 -21.614 1.00 32.29 107 LYS A O 1
ATOM 843 N N . GLY A 1 109 ? -29.579 -38.860 -19.862 1.00 32.09 108 GLY A N 1
ATOM 844 C CA . GLY A 1 109 ? -28.407 -38.889 -18.992 1.00 32.22 108 GLY A CA 1
ATOM 845 C C . GLY A 1 109 ? -27.204 -38.030 -19.382 1.00 33.03 108 GLY A C 1
ATOM 846 O O . GLY A 1 109 ? -26.068 -38.387 -19.043 1.00 33.16 108 GLY A O 1
ATOM 847 N N . ILE A 1 110 ? -27.468 -36.887 -20.031 1.00 32.71 109 ILE A N 1
ATOM 848 C CA . ILE A 1 110 ? -26.465 -35.938 -20.511 1.00 32.83 109 ILE A CA 1
ATOM 849 C C . ILE A 1 110 ? -25.748 -35.157 -19.409 1.00 32.64 109 ILE A C 1
ATOM 850 O O . ILE A 1 110 ? -24.552 -35.300 -19.226 1.00 34.02 109 ILE A O 1
ATOM 855 N N . ILE A 1 111 ? -26.479 -34.305 -18.704 1.00 31.29 110 ILE A N 1
ATOM 856 C CA . ILE A 1 111 ? -25.917 -33.512 -17.644 1.00 29.32 110 ILE A CA 1
ATOM 857 C C . ILE A 1 111 ? -24.970 -34.331 -16.796 1.00 29.26 110 ILE A C 1
ATOM 858 O O . ILE A 1 111 ? -23.791 -33.960 -16.610 1.00 30.13 110 ILE A O 1
ATOM 863 N N . THR A 1 112 ? -25.441 -35.459 -16.290 1.00 28.14 111 THR A N 1
ATOM 864 C CA . THR A 1 112 ? -24.577 -36.258 -15.444 1.00 27.70 111 THR A CA 1
ATOM 865 C C . THR A 1 112 ? -23.258 -36.581 -16.139 1.00 28.20 111 THR A C 1
ATOM 866 O O . THR A 1 112 ? -22.156 -36.396 -15.583 1.00 28.48 111 THR A O 1
ATOM 870 N N . ALA A 1 113 ? -23.340 -37.065 -17.363 1.00 27.95 112 ALA A N 1
ATOM 871 C CA . ALA A 1 113 ? -22.109 -37.460 -17.977 1.00 28.52 112 ALA A CA 1
ATOM 872 C C . ALA A 1 113 ? -21.281 -36.249 -18.279 1.00 29.31 112 ALA A C 1
ATOM 873 O O . ALA A 1 113 ? -20.077 -36.315 -18.261 1.00 29.15 112 ALA A O 1
ATOM 875 N N . ALA A 1 114 ? -21.927 -35.110 -18.494 1.00 30.38 113 ALA A N 1
ATOM 876 C CA . ALA A 1 114 ? -21.188 -33.916 -18.847 1.00 30.71 113 ALA A CA 1
ATOM 877 C C . ALA A 1 114 ? -20.426 -33.378 -17.632 1.00 31.05 113 ALA A C 1
ATOM 878 O O . ALA A 1 114 ? -19.249 -32.966 -17.732 1.00 31.55 113 ALA A O 1
ATOM 880 N N . CYS A 1 115 ? -21.076 -33.427 -16.487 1.00 30.83 114 CYS A N 1
ATOM 881 C CA . CYS A 1 115 ? -20.455 -32.957 -15.262 1.00 31.34 114 CYS A CA 1
ATOM 882 C C . CYS A 1 115 ? -19.308 -33.800 -14.905 1.00 31.10 114 CYS A C 1
ATOM 883 O O . CYS A 1 115 ? -18.342 -33.305 -14.343 1.00 30.81 114 CYS A O 1
ATOM 886 N N . ARG A 1 116 ? -19.454 -35.107 -15.155 1.00 31.06 115 ARG A N 1
ATOM 887 C CA . ARG A 1 116 ? -18.388 -36.045 -14.820 1.00 30.34 115 ARG A CA 1
ATOM 888 C C . ARG A 1 116 ? -17.108 -35.640 -15.504 1.00 29.88 115 ARG A C 1
ATOM 889 O O . ARG A 1 116 ? -16.064 -35.632 -14.889 1.00 29.65 115 ARG A O 1
ATOM 897 N N . LYS A 1 117 ? -17.193 -35.257 -16.771 1.00 30.01 116 LYS A N 1
ATOM 898 C CA . LYS A 1 117 ? -15.988 -34.818 -17.461 1.00 30.66 116 LYS A CA 1
ATOM 899 C C . LYS A 1 117 ? -15.524 -33.470 -16.914 1.00 30.83 116 LYS A C 1
ATOM 900 O O . LYS A 1 117 ? -14.330 -33.247 -16.719 1.00 32.06 116 LYS A O 1
ATOM 906 N N . LEU A 1 118 ? -16.457 -32.588 -16.619 1.00 29.84 117 LEU A N 1
ATOM 907 C CA . LEU A 1 118 ? -16.056 -31.293 -16.148 1.00 29.29 117 LEU A CA 1
ATOM 908 C C . LEU A 1 118 ? -15.355 -31.408 -14.803 1.00 28.56 117 LEU A C 1
ATOM 909 O O . LEU A 1 118 ? -14.385 -30.727 -14.562 1.00 28.40 117 LEU A O 1
ATOM 914 N N . ILE A 1 119 ? -15.820 -32.295 -13.933 1.00 28.58 118 ILE A N 1
ATOM 915 C CA . ILE A 1 119 ? -15.242 -32.433 -12.598 1.00 27.89 118 ILE A CA 1
ATOM 916 C C . ILE A 1 119 ? -13.826 -32.961 -12.711 1.00 28.37 118 ILE A C 1
ATOM 917 O O . ILE A 1 119 ? -12.887 -32.510 -12.027 1.00 27.55 118 ILE A O 1
ATOM 922 N N . THR A 1 120 ? -13.682 -33.907 -13.625 1.00 28.57 119 THR A N 1
ATOM 923 C CA . THR A 1 120 ? -12.396 -34.474 -13.863 1.00 28.99 119 THR A CA 1
ATOM 924 C C . THR A 1 120 ? -11.513 -33.336 -14.224 1.00 28.70 119 THR A C 1
ATOM 925 O O . THR A 1 120 ? -10.409 -33.243 -13.695 1.00 28.64 119 THR A O 1
ATOM 929 N N . TYR A 1 121 ? -11.980 -32.465 -15.116 1.00 27.92 120 TYR A N 1
ATOM 930 C CA . TYR A 1 121 ? -11.099 -31.403 -15.526 1.00 28.38 120 TYR A CA 1
ATOM 931 C C . TYR A 1 121 ? -10.805 -30.577 -14.276 1.00 29.05 120 TYR A C 1
ATOM 932 O O . TYR A 1 121 ? -9.653 -30.404 -13.876 1.00 28.99 120 TYR A O 1
ATOM 941 N N . ALA A 1 122 ? -11.826 -30.151 -13.570 1.00 29.02 121 ALA A N 1
ATOM 942 C CA . ALA A 1 122 ? -11.513 -29.351 -12.400 1.00 28.95 121 ALA A CA 1
ATOM 943 C C . ALA A 1 122 ? -10.468 -30.003 -11.505 1.00 29.07 121 ALA A C 1
ATOM 944 O O . ALA A 1 122 ? -9.595 -29.320 -10.956 1.00 29.18 121 ALA A O 1
ATOM 946 N N . PHE A 1 123 ? -10.561 -31.310 -11.342 1.00 29.12 122 PHE A N 1
ATOM 947 C CA . PHE A 1 123 ? -9.784 -31.945 -10.278 1.00 29.84 122 PHE A CA 1
ATOM 948 C C . PHE A 1 123 ? -8.343 -32.323 -10.625 1.00 30.26 122 PHE A C 1
ATOM 949 O O . PHE A 1 123 ? -7.486 -32.340 -9.753 1.00 30.78 122 PHE A O 1
ATOM 957 N N . GLU A 1 124 ? -8.073 -32.625 -11.889 1.00 30.40 123 GLU A N 1
ATOM 958 C CA . GLU A 1 124 ? -6.742 -33.024 -12.297 1.00 29.95 123 GLU A CA 1
ATOM 959 C C . GLU A 1 124 ? -6.133 -31.991 -13.194 1.00 29.30 123 GLU A C 1
ATOM 960 O O . GLU A 1 124 ? -4.965 -32.070 -13.517 1.00 29.46 123 GLU A O 1
ATOM 966 N N . GLU A 1 125 ? -6.905 -31.015 -13.627 1.00 28.93 124 GLU A N 1
ATOM 967 C CA . GLU A 1 125 ? -6.313 -30.046 -14.516 1.00 28.94 124 GLU A CA 1
ATOM 968 C C . GLU A 1 125 ? -6.226 -28.671 -13.915 1.00 28.82 124 GLU A C 1
ATOM 969 O O . GLU A 1 125 ? -5.247 -27.963 -14.095 1.00 29.26 124 GLU A O 1
ATOM 975 N N . LEU A 1 126 ? -7.231 -28.272 -13.189 1.00 29.10 125 LEU A N 1
ATOM 976 C CA . LEU A 1 126 ? -7.106 -26.995 -12.553 1.00 30.34 125 LEU A CA 1
ATOM 977 C C . LEU A 1 126 ? -6.616 -27.325 -11.168 1.00 31.46 125 LEU A C 1
ATOM 978 O O . LEU A 1 126 ? -6.152 -26.469 -10.461 1.00 32.92 125 LEU A O 1
ATOM 983 N N . GLU A 1 127 ? -6.697 -28.587 -10.769 1.00 31.65 126 GLU A N 1
ATOM 984 C CA . GLU A 1 127 ? -6.165 -28.946 -9.473 1.00 31.24 126 GLU A CA 1
ATOM 985 C C . GLU A 1 127 ? -6.928 -28.245 -8.380 1.00 30.25 126 GLU A C 1
ATOM 986 O O . GLU A 1 127 ? -6.376 -27.807 -7.398 1.00 30.73 126 GLU A O 1
ATOM 992 N N . LEU A 1 128 ? -8.219 -28.116 -8.584 1.00 29.05 127 LEU A N 1
ATOM 993 C CA . LEU A 1 128 ? -9.086 -27.575 -7.584 1.00 27.50 127 LEU A CA 1
ATOM 994 C C . LEU A 1 128 ? -9.222 -28.613 -6.470 1.00 27.35 127 LEU A C 1
ATOM 995 O O . LEU A 1 128 ? -9.030 -29.793 -6.700 1.00 27.29 127 LEU A O 1
ATOM 1000 N N . ASN A 1 129 ? -9.583 -28.196 -5.267 1.00 26.83 128 ASN A N 1
ATOM 1001 C CA . ASN A 1 129 ? -9.809 -29.151 -4.219 1.00 26.36 128 ASN A CA 1
ATOM 1002 C C . ASN A 1 129 ? -11.276 -29.391 -4.042 1.00 27.04 128 ASN A C 1
ATOM 1003 O O . ASN A 1 129 ? -11.683 -30.452 -3.562 1.00 27.46 128 ASN A O 1
ATOM 1008 N N . ARG A 1 130 ? -12.084 -28.399 -4.425 1.00 26.84 129 ARG A N 1
ATOM 1009 C CA . ARG A 1 130 ? -13.503 -28.399 -4.100 1.00 27.16 129 ARG A CA 1
ATOM 1010 C C . ARG A 1 130 ? -14.411 -28.082 -5.301 1.00 28.68 129 ARG A C 1
ATOM 1011 O O . ARG A 1 130 ? -14.111 -27.244 -6.122 1.00 29.77 129 ARG A O 1
ATOM 1019 N N . VAL A 1 131 ? -15.521 -28.763 -5.444 1.00 29.48 130 VAL A N 1
ATOM 1020 C CA . VAL A 1 131 ? -16.397 -28.396 -6.529 1.00 30.85 130 VAL A CA 1
ATOM 1021 C C . VAL A 1 131 ? -17.821 -28.382 -6.007 1.00 31.71 130 VAL A C 1
ATOM 1022 O O . VAL A 1 131 ? -18.244 -29.351 -5.354 1.00 32.55 130 VAL A O 1
ATOM 1026 N N . ALA A 1 132 ? -18.589 -27.323 -6.217 1.00 31.40 131 ALA A N 1
ATOM 1027 C CA . ALA A 1 132 ? -19.941 -27.490 -5.688 1.00 31.73 131 ALA A CA 1
ATOM 1028 C C . ALA A 1 132 ? -20.981 -27.372 -6.768 1.00 32.47 131 ALA A C 1
ATOM 1029 O O . ALA A 1 132 ? -20.718 -26.899 -7.909 1.00 32.29 131 ALA A O 1
ATOM 1031 N N . ILE A 1 133 ? -22.159 -27.870 -6.437 1.00 31.83 132 ILE A N 1
ATOM 1032 C CA . ILE A 1 133 ? -23.268 -27.692 -7.327 1.00 30.63 132 ILE A CA 1
ATOM 1033 C C . ILE A 1 133 ? -24.284 -27.174 -6.386 1.00 31.48 132 ILE A C 1
ATOM 1034 O O . ILE A 1 133 ? -24.326 -27.564 -5.191 1.00 32.15 132 ILE A O 1
ATOM 1039 N N . CYS A 1 134 ? -25.179 -26.410 -6.978 1.00 30.62 133 CYS A N 1
ATOM 1040 C CA . CYS A 1 134 ? -26.127 -25.608 -6.292 1.00 29.85 133 CYS A CA 1
ATOM 1041 C C . CYS A 1 134 ? -27.439 -25.756 -7.041 1.00 28.10 133 CYS A C 1
ATOM 1042 O O . CYS A 1 134 ? -27.488 -25.805 -8.228 1.00 28.47 133 CYS A O 1
ATOM 1045 N N . ALA A 1 135 ? -28.539 -25.855 -6.353 1.00 27.35 134 ALA A N 1
ATOM 1046 C CA . ALA A 1 135 ? -29.796 -26.104 -7.033 1.00 25.92 134 ALA A CA 1
ATOM 1047 C C . ALA A 1 135 ? -30.862 -25.457 -6.227 1.00 25.82 134 ALA A C 1
ATOM 1048 O O . ALA A 1 135 ? -30.768 -25.419 -4.969 1.00 26.64 134 ALA A O 1
ATOM 1050 N N . ALA A 1 136 ? -31.852 -24.912 -6.913 1.00 24.65 135 ALA A N 1
ATOM 1051 C CA . ALA A 1 136 ? -33.016 -24.485 -6.184 1.00 24.37 135 ALA A CA 1
ATOM 1052 C C . ALA A 1 136 ? -33.534 -25.707 -5.461 1.00 24.92 135 ALA A C 1
ATOM 1053 O O . ALA A 1 136 ? -33.547 -26.824 -5.947 1.00 23.62 135 ALA A O 1
ATOM 1055 N N . VAL A 1 137 ? -34.020 -25.468 -4.277 1.00 26.23 136 VAL A N 1
ATOM 1056 C CA . VAL A 1 137 ? -34.477 -26.546 -3.434 1.00 26.73 136 VAL A CA 1
ATOM 1057 C C . VAL A 1 137 ? -35.593 -27.448 -4.049 1.00 26.24 136 VAL A C 1
ATOM 1058 O O . VAL A 1 137 ? -35.563 -28.676 -3.896 1.00 23.90 136 VAL A O 1
ATOM 1062 N N . GLY A 1 138 ? -36.544 -26.844 -4.770 1.00 26.80 137 GLY A N 1
ATOM 1063 C CA . GLY A 1 138 ? -37.681 -27.589 -5.303 1.00 27.48 137 GLY A CA 1
ATOM 1064 C C . GLY A 1 138 ? -37.416 -28.348 -6.585 1.00 28.32 137 GLY A C 1
ATOM 1065 O O . GLY A 1 138 ? -38.259 -29.018 -7.089 1.00 27.42 137 GLY A O 1
ATOM 1066 N N . ASN A 1 139 ? -36.218 -28.261 -7.133 1.00 30.74 138 ASN A N 1
ATOM 1067 C CA . ASN A 1 139 ? -35.983 -28.907 -8.430 1.00 32.03 138 ASN A CA 1
ATOM 1068 C C . ASN A 1 139 ? -35.205 -30.248 -8.348 1.00 32.44 138 ASN A C 1
ATOM 1069 O O . ASN A 1 139 ? -33.974 -30.333 -8.512 1.00 32.17 138 ASN A O 1
ATOM 1074 N N . GLU A 1 140 ? -35.961 -31.292 -8.037 1.00 32.63 139 GLU A N 1
ATOM 1075 C CA . GLU A 1 140 ? -35.415 -32.620 -7.885 1.00 32.89 139 GLU A CA 1
ATOM 1076 C C . GLU A 1 140 ? -34.583 -33.026 -9.061 1.00 32.18 139 GLU A C 1
ATOM 1077 O O . GLU A 1 140 ? -33.679 -33.830 -8.927 1.00 32.03 139 GLU A O 1
ATOM 1083 N N . LYS A 1 141 ? -34.886 -32.484 -10.230 1.00 32.11 140 LYS A N 1
ATOM 1084 C CA . LYS A 1 141 ? -34.150 -32.902 -11.414 1.00 31.69 140 LYS A CA 1
ATOM 1085 C C . LYS A 1 141 ? -32.716 -32.440 -11.379 1.00 31.43 140 LYS A C 1
ATOM 1086 O O . LYS A 1 141 ? -31.826 -33.136 -11.803 1.00 32.13 140 LYS A O 1
ATOM 1092 N N . SER A 1 142 ? -32.451 -31.281 -10.841 1.00 30.70 141 SER A N 1
ATOM 1093 C CA . SER A 1 142 ? -31.096 -30.890 -10.853 1.00 30.69 141 SER A CA 1
ATOM 1094 C C . SER A 1 142 ? -30.425 -31.581 -9.692 1.00 30.63 141 SER A C 1
ATOM 1095 O O . SER A 1 142 ? -29.348 -32.130 -9.814 1.00 30.85 141 SER A O 1
ATOM 1098 N N . ARG A 1 143 ? -31.065 -31.570 -8.545 1.00 30.67 142 ARG A N 1
ATOM 1099 C CA . ARG A 1 143 ? -30.429 -32.153 -7.391 1.00 29.98 142 ARG A CA 1
ATOM 1100 C C . ARG A 1 143 ? -30.061 -33.594 -7.712 1.00 30.34 142 ARG A C 1
ATOM 1101 O O . ARG A 1 143 ? -28.996 -34.065 -7.342 1.00 32.09 142 ARG A O 1
ATOM 1109 N N . ALA A 1 144 ? -30.919 -34.318 -8.392 1.00 28.74 143 ALA A N 1
ATOM 1110 C CA . ALA A 1 144 ? -30.510 -35.650 -8.781 1.00 28.88 143 ALA A CA 1
ATOM 1111 C C . ALA A 1 144 ? -29.032 -35.734 -9.311 1.00 28.79 143 ALA A C 1
ATOM 1112 O O . ALA A 1 144 ? -28.363 -36.764 -9.168 1.00 28.74 143 ALA A O 1
ATOM 1114 N N . VAL A 1 145 ? -28.504 -34.659 -9.883 1.00 28.17 144 VAL A N 1
ATOM 1115 C CA . VAL A 1 145 ? -27.170 -34.766 -10.426 1.00 27.61 144 VAL A CA 1
ATOM 1116 C C . VAL A 1 145 ? -26.077 -34.914 -9.378 1.00 27.66 144 VAL A C 1
ATOM 1117 O O . VAL A 1 145 ? -25.360 -35.899 -9.347 1.00 28.27 144 VAL A O 1
ATOM 1121 N N . PRO A 1 146 ? -25.940 -33.991 -8.477 1.00 28.20 145 PRO A N 1
ATOM 1122 C CA . PRO A 1 146 ? -24.899 -34.171 -7.422 1.00 28.62 145 PRO A CA 1
ATOM 1123 C C . PRO A 1 146 ? -25.102 -35.487 -6.714 1.00 27.94 145 PRO A C 1
ATOM 1124 O O . PRO A 1 146 ? -24.181 -36.139 -6.242 1.00 27.79 145 PRO A O 1
ATOM 1128 N N . GLU A 1 147 ? -26.348 -35.886 -6.625 1.00 27.78 146 GLU A N 1
ATOM 1129 C CA . GLU A 1 147 ? -26.575 -37.077 -5.879 1.00 28.81 146 GLU A CA 1
ATOM 1130 C C . GLU A 1 147 ? -26.091 -38.334 -6.571 1.00 29.55 146 GLU A C 1
ATOM 1131 O O . GLU A 1 147 ? -25.460 -39.126 -5.910 1.00 30.11 146 GLU A O 1
ATOM 1137 N N . ARG A 1 148 ? -26.314 -38.568 -7.860 1.00 29.99 147 ARG A N 1
ATOM 1138 C CA . ARG A 1 148 ? -25.748 -39.830 -8.314 1.00 30.92 147 ARG A CA 1
ATOM 1139 C C . ARG A 1 148 ? -24.254 -39.709 -8.282 1.00 31.55 147 ARG A C 1
ATOM 1140 O O . ARG A 1 148 ? -23.590 -40.750 -8.159 1.00 33.01 147 ARG A O 1
ATOM 1148 N N . ILE A 1 149 ? -23.705 -38.499 -8.462 1.00 30.94 148 ILE A N 1
ATOM 1149 C CA . ILE A 1 149 ? -22.252 -38.422 -8.591 1.00 30.53 148 ILE A CA 1
ATOM 1150 C C . ILE A 1 149 ? -21.539 -38.637 -7.274 1.00 29.80 148 ILE A C 1
ATOM 1151 O O . ILE A 1 149 ? -20.471 -39.219 -7.238 1.00 29.65 148 ILE A O 1
ATOM 1156 N N . GLY A 1 150 ? -22.116 -38.193 -6.180 1.00 28.91 149 GLY A N 1
ATOM 1157 C CA . GLY A 1 150 ? -21.445 -38.496 -4.947 1.00 28.68 149 GLY A CA 1
ATOM 1158 C C . GLY A 1 150 ? -21.021 -37.304 -4.143 1.00 28.38 149 GLY A C 1
ATOM 1159 O O . GLY A 1 150 ? -20.124 -37.391 -3.273 1.00 28.19 149 GLY A O 1
ATOM 1160 N N . PHE A 1 151 ? -21.690 -36.198 -4.411 1.00 27.82 150 PHE A N 1
ATOM 1161 C CA . PHE A 1 151 ? -21.453 -35.008 -3.663 1.00 27.85 150 PHE A CA 1
ATOM 1162 C C . PHE A 1 151 ? -22.128 -35.195 -2.330 1.00 28.36 150 PHE A C 1
ATOM 1163 O O . PHE A 1 151 ? -22.935 -36.098 -2.137 1.00 28.26 150 PHE A O 1
ATOM 1171 N N . LEU A 1 152 ? -21.823 -34.306 -1.404 1.00 28.62 151 LEU A N 1
ATOM 1172 C CA . LEU A 1 152 ? -22.468 -34.310 -0.120 1.00 28.93 151 LEU A CA 1
ATOM 1173 C C . LEU A 1 152 ? -23.225 -33.020 0.004 1.00 30.50 151 LEU A C 1
ATOM 1174 O O . LEU A 1 152 ? -22.722 -31.963 -0.362 1.00 30.97 151 LEU A O 1
ATOM 1179 N N . GLU A 1 153 ? -24.463 -33.112 0.462 1.00 32.31 152 GLU A N 1
ATOM 1180 C CA . GLU A 1 153 ? -25.276 -31.936 0.749 1.00 34.27 152 GLU A CA 1
ATOM 1181 C C . GLU A 1 153 ? -24.587 -31.144 1.892 1.00 34.16 152 GLU A C 1
ATOM 1182 O O . GLU A 1 153 ? -24.206 -31.738 2.902 1.00 34.69 152 GLU A O 1
ATOM 1188 N N . GLU A 1 154 ? -24.471 -29.826 1.743 1.00 33.97 153 GLU A N 1
ATOM 1189 C CA . GLU A 1 154 ? -23.686 -28.971 2.661 1.00 33.55 153 GLU A CA 1
ATOM 1190 C C . GLU A 1 154 ? -24.466 -27.924 3.413 1.00 33.11 153 GLU A C 1
ATOM 1191 O O . GLU A 1 154 ? -24.000 -27.404 4.412 1.00 33.92 153 GLU A O 1
ATOM 1197 N N . GLY A 1 155 ? -25.597 -27.518 2.862 1.00 33.47 154 GLY A N 1
ATOM 1198 C CA . GLY A 1 155 ? -26.430 -26.460 3.445 1.00 32.83 154 GLY A CA 1
ATOM 1199 C C . GLY A 1 155 ? -27.417 -25.780 2.480 1.00 31.85 154 GLY A C 1
ATOM 1200 O O . GLY A 1 155 ? -27.595 -26.181 1.311 1.00 31.60 154 GLY A O 1
ATOM 1201 N N . LYS A 1 156 ? -28.065 -24.748 2.976 1.00 31.08 155 LYS A N 1
ATOM 1202 C CA . LYS A 1 156 ? -29.007 -23.983 2.166 1.00 31.40 155 LYS A CA 1
ATOM 1203 C C . LYS A 1 156 ? -28.698 -22.501 2.177 1.00 31.20 155 LYS A C 1
ATOM 1204 O O . LYS A 1 156 ? -28.118 -21.976 3.149 1.00 31.26 155 LYS A O 1
ATOM 1210 N N . ALA A 1 157 ? -29.082 -21.808 1.103 1.00 30.55 156 ALA A N 1
ATOM 1211 C CA . ALA A 1 157 ? -29.092 -20.336 1.190 1.00 29.59 156 ALA A CA 1
ATOM 1212 C C . ALA A 1 157 ? -30.543 -19.854 1.307 1.00 29.12 156 ALA A C 1
ATOM 1213 O O . ALA A 1 157 ? -31.327 -19.943 0.363 1.00 30.12 156 ALA A O 1
ATOM 1215 N N . ARG A 1 158 ? -30.923 -19.395 2.482 1.00 28.32 157 ARG A N 1
ATOM 1216 C CA . ARG A 1 158 ? -32.289 -18.972 2.642 1.00 27.94 157 ARG A CA 1
ATOM 1217 C C . ARG A 1 158 ? -32.510 -17.870 1.670 1.00 27.32 157 ARG A C 1
ATOM 1218 O O . ARG A 1 158 ? -31.739 -16.955 1.603 1.00 26.76 157 ARG A O 1
ATOM 1226 N N . ASP A 1 159 ? -33.537 -18.018 0.855 1.00 27.38 158 ASP A N 1
ATOM 1227 C CA . ASP A 1 159 ? -33.919 -16.992 -0.093 1.00 27.23 158 ASP A CA 1
ATOM 1228 C C . ASP A 1 159 ? -32.897 -16.757 -1.162 1.00 27.67 158 ASP A C 1
ATOM 1229 O O . ASP A 1 159 ? -32.898 -15.659 -1.729 1.00 28.42 158 ASP A O 1
ATOM 1234 N N . GLY A 1 160 ? -32.058 -17.775 -1.439 1.00 26.69 159 GLY A N 1
ATOM 1235 C CA . GLY A 1 160 ? -30.994 -17.712 -2.416 1.00 25.96 159 GLY A CA 1
ATOM 1236 C C . GLY A 1 160 ? -31.321 -17.340 -3.848 1.00 27.00 159 GLY A C 1
ATOM 1237 O O . GLY A 1 160 ? -30.480 -16.790 -4.576 1.00 26.10 159 GLY A O 1
ATOM 1238 N N . LEU A 1 161 ? -32.553 -17.608 -4.256 1.00 27.35 160 LEU A N 1
ATOM 1239 C CA . LEU A 1 161 ? -32.896 -17.465 -5.656 1.00 29.40 160 LEU A CA 1
ATOM 1240 C C . LEU A 1 161 ? -34.028 -16.472 -5.760 1.00 29.94 160 LEU A C 1
ATOM 1241 O O . LEU A 1 161 ? -34.781 -16.345 -4.830 1.00 31.30 160 LEU A O 1
ATOM 1246 N N . TYR A 1 162 ? -34.153 -15.732 -6.849 1.00 30.35 161 TYR A N 1
ATOM 1247 C CA . TYR A 1 162 ? -35.335 -14.900 -7.000 1.00 31.04 161 TYR A CA 1
ATOM 1248 C C . TYR A 1 162 ? -35.854 -15.202 -8.403 1.00 31.29 161 TYR A C 1
ATOM 1249 O O . TYR A 1 162 ? -35.385 -14.633 -9.352 1.00 31.57 161 TYR A O 1
ATOM 1258 N N . VAL A 1 163 ? -36.782 -16.142 -8.541 1.00 31.57 162 VAL A N 1
ATOM 1259 C CA . VAL A 1 163 ? -37.237 -16.527 -9.862 1.00 31.83 162 VAL A CA 1
ATOM 1260 C C . VAL A 1 163 ? -38.568 -15.912 -10.160 1.00 31.71 162 VAL A C 1
ATOM 1261 O O . VAL A 1 163 ? -39.540 -16.123 -9.444 1.00 31.77 162 VAL A O 1
ATOM 1265 N N . ASN A 1 164 ? -38.620 -15.163 -11.247 1.00 31.98 163 ASN A N 1
ATOM 1266 C CA . ASN A 1 164 ? -39.861 -14.551 -11.630 1.00 32.42 163 ASN A CA 1
ATOM 1267 C C . ASN A 1 164 ? -40.672 -14.194 -10.398 1.00 31.96 163 ASN A C 1
ATOM 1268 O O . ASN A 1 164 ? -41.667 -14.838 -10.087 1.00 31.24 163 ASN A O 1
ATOM 1273 N N . GLY A 1 165 ? -40.197 -13.177 -9.691 1.00 32.11 164 GLY A N 1
ATOM 1274 C CA . GLY A 1 165 ? -40.913 -12.598 -8.577 1.00 32.41 164 GLY A CA 1
ATOM 1275 C C . GLY A 1 165 ? -40.782 -13.212 -7.193 1.00 32.93 164 GLY A C 1
ATOM 1276 O O . GLY A 1 165 ? -40.866 -12.480 -6.214 1.00 33.71 164 GLY A O 1
ATOM 1285 N N . HIS A 1 167 ? -39.305 -15.845 -3.898 1.00 30.63 166 HIS A N 1
ATOM 1286 C CA . HIS A 1 167 ? -38.135 -16.303 -3.190 1.00 29.10 166 HIS A CA 1
ATOM 1287 C C . HIS A 1 167 ? -38.133 -17.796 -3.247 1.00 28.41 166 HIS A C 1
ATOM 1288 O O . HIS A 1 167 ? -39.188 -18.433 -3.177 1.00 26.76 166 HIS A O 1
ATOM 1295 N N . HIS A 1 168 ? -36.931 -18.346 -3.361 1.00 27.76 167 HIS A N 1
ATOM 1296 C CA . HIS A 1 168 ? -36.735 -19.771 -3.237 1.00 27.89 167 HIS A CA 1
ATOM 1297 C C . HIS A 1 168 ? -35.373 -19.984 -2.611 1.00 27.20 167 HIS A C 1
ATOM 1298 O O . HIS A 1 168 ? -34.503 -19.153 -2.726 1.00 27.66 167 HIS A O 1
ATOM 1305 N N . ASP A 1 169 ? -35.207 -21.102 -1.933 1.00 26.93 168 ASP A N 1
ATOM 1306 C CA . ASP A 1 169 ? -34.008 -21.410 -1.236 1.00 26.27 168 ASP A CA 1
ATOM 1307 C C . ASP A 1 169 ? -33.167 -22.141 -2.245 1.00 27.04 168 ASP A C 1
ATOM 1308 O O . ASP A 1 169 ? -33.716 -22.795 -3.164 1.00 25.59 168 ASP A O 1
ATOM 1313 N N . LEU A 1 170 ? -31.844 -22.031 -2.077 1.00 27.70 169 LEU A N 1
ATOM 1314 C CA . LEU A 1 170 ? -30.924 -22.775 -2.887 1.00 29.24 169 LEU A CA 1
ATOM 1315 C C . LEU A 1 170 ? -30.373 -23.803 -1.953 1.00 30.63 169 LEU A C 1
ATOM 1316 O O . LEU A 1 170 ? -30.382 -23.565 -0.731 1.00 31.85 169 LEU A O 1
ATOM 1321 N N . VAL A 1 171 ? -29.917 -24.948 -2.482 1.00 31.07 170 VAL A N 1
ATOM 1322 C CA . VAL A 1 171 ? -29.257 -25.971 -1.639 1.00 31.29 170 VAL A CA 1
ATOM 1323 C C . VAL A 1 171 ? -27.974 -26.303 -2.343 1.00 31.44 170 VAL A C 1
ATOM 1324 O O . VAL A 1 171 ? -27.998 -26.529 -3.554 1.00 31.63 170 VAL A O 1
ATOM 1328 N N . TYR A 1 172 ? -26.876 -26.342 -1.584 1.00 30.97 171 TYR A N 1
ATOM 1329 C CA . TYR A 1 172 ? -25.506 -26.587 -2.067 1.00 29.35 171 TYR A CA 1
ATOM 1330 C C . TYR A 1 172 ? -25.086 -28.035 -1.929 1.00 28.99 171 TYR A C 1
ATOM 1331 O O . TYR A 1 172 ? -25.412 -28.710 -0.954 1.00 29.10 171 TYR A O 1
ATOM 1340 N N . TYR A 1 173 ? -24.359 -28.536 -2.908 1.00 28.55 172 TYR A N 1
ATOM 1341 C CA . TYR A 1 173 ? -23.693 -29.800 -2.699 1.00 27.86 172 TYR A CA 1
ATOM 1342 C C . TYR A 1 173 ? -22.185 -29.603 -2.980 1.00 28.31 172 TYR A C 1
ATOM 1343 O O . TYR A 1 173 ? -21.797 -28.727 -3.796 1.00 28.54 172 TYR A O 1
ATOM 1352 N N . SER A 1 174 ? -21.329 -30.397 -2.331 1.00 28.15 173 SER A N 1
ATOM 1353 C CA . SER A 1 174 ? -19.886 -30.301 -2.584 1.00 28.04 173 SER A CA 1
ATOM 1354 C C . SER A 1 174 ? -19.193 -31.644 -2.781 1.00 28.47 173 SER A C 1
ATOM 1355 O O . SER A 1 174 ? -19.639 -32.683 -2.290 1.00 28.02 173 SER A O 1
ATOM 1358 N N . LEU A 1 175 ? -18.071 -31.613 -3.500 1.00 28.68 174 LEU A N 1
ATOM 1359 C CA . LEU A 1 175 ? -17.276 -32.814 -3.740 1.00 27.75 174 LEU A CA 1
ATOM 1360 C C . LEU A 1 175 ? -15.835 -32.450 -3.466 1.00 27.05 174 LEU A C 1
ATOM 1361 O O . LEU A 1 175 ? -15.353 -31.447 -3.970 1.00 26.47 174 LEU A O 1
ATOM 1366 N N . LEU A 1 176 ? -15.136 -33.225 -2.645 1.00 26.88 175 LEU A N 1
ATOM 1367 C CA . LEU A 1 176 ? -13.720 -32.911 -2.413 1.00 26.27 175 LEU A CA 1
ATOM 1368 C C . LEU A 1 176 ? -12.885 -33.706 -3.388 1.00 26.30 175 LEU A C 1
ATOM 1369 O O . LEU A 1 176 ? -13.302 -34.769 -3.795 1.00 25.89 175 LEU A O 1
ATOM 1374 N N . LYS A 1 177 ? -11.738 -33.167 -3.797 1.00 26.99 176 LYS A N 1
ATOM 1375 C CA . LYS A 1 177 ? -10.795 -33.882 -4.673 1.00 27.98 176 LYS A CA 1
ATOM 1376 C C . LYS A 1 177 ? -10.413 -35.282 -4.158 1.00 28.84 176 LYS A C 1
ATOM 1377 O O . LYS A 1 177 ? -10.163 -36.200 -4.960 1.00 29.01 176 LYS A O 1
ATOM 1383 N N . ARG A 1 178 ? -10.422 -35.468 -2.839 1.00 29.75 177 ARG A N 1
ATOM 1384 C CA . ARG A 1 178 ? -10.069 -36.768 -2.265 1.00 30.89 177 ARG A CA 1
ATOM 1385 C C . ARG A 1 178 ? -11.255 -37.737 -2.262 1.00 31.53 177 ARG A C 1
ATOM 1386 O O . ARG A 1 178 ? -11.068 -38.952 -2.277 1.00 31.16 177 ARG A O 1
ATOM 1394 N N . GLU A 1 179 ? -12.478 -37.233 -2.227 1.00 32.35 178 GLU A N 1
ATOM 1395 C CA . GLU A 1 179 ? -13.583 -38.167 -2.235 1.00 34.28 178 GLU A CA 1
ATOM 1396 C C . GLU A 1 179 ? -13.854 -38.651 -3.661 1.00 34.95 178 GLU A C 1
ATOM 1397 O O . GLU A 1 179 ? -14.848 -39.357 -3.919 1.00 35.29 178 GLU A O 1
ATOM 1403 N N . TRP A 1 180 ? -12.955 -38.324 -4.582 1.00 35.12 179 TRP A N 1
ATOM 1404 C CA . TRP A 1 180 ? -13.298 -38.542 -5.968 1.00 34.99 179 TRP A CA 1
ATOM 1405 C C . TRP A 1 180 ? -12.672 -39.777 -6.644 1.00 34.77 179 TRP A C 1
ATOM 1406 O O . TRP A 1 180 ? -11.722 -39.668 -7.410 1.00 34.18 179 TRP A O 1
ATOM 1417 N N . GLY B 1 1 ? -6.114 -30.510 -21.021 1.00 29.73 0 GLY B N 1
ATOM 1418 C CA . GLY B 1 1 ? -7.120 -29.629 -21.816 1.00 29.75 0 GLY B CA 1
ATOM 1419 C C . GLY B 1 1 ? -8.581 -30.149 -21.855 1.00 30.25 0 GLY B C 1
ATOM 1420 O O . GLY B 1 1 ? -8.810 -31.348 -22.080 1.00 29.53 0 GLY B O 1
ATOM 1429 N N . PHE B 1 3 ? -10.696 -28.887 -23.975 1.00 27.61 2 PHE B N 1
ATOM 1430 C CA . PHE B 1 3 ? -10.900 -28.796 -25.403 1.00 25.99 2 PHE B CA 1
ATOM 1431 C C . PHE B 1 3 ? -9.654 -29.026 -26.216 1.00 24.83 2 PHE B C 1
ATOM 1432 O O . PHE B 1 3 ? -8.824 -28.180 -26.381 1.00 23.51 2 PHE B O 1
ATOM 1440 N N . THR B 1 4 ? -9.571 -30.189 -26.778 1.00 25.13 3 THR B N 1
ATOM 1441 C CA . THR B 1 4 ? -8.460 -30.476 -27.630 1.00 25.63 3 THR B CA 1
ATOM 1442 C C . THR B 1 4 ? -9.004 -30.841 -28.986 1.00 25.93 3 THR B C 1
ATOM 1443 O O . THR B 1 4 ? -10.241 -30.962 -29.172 1.00 25.46 3 THR B O 1
ATOM 1447 N N . CYS B 1 5 ? -8.042 -30.998 -29.893 1.00 25.71 4 CYS B N 1
ATOM 1448 C CA . CYS B 1 5 ? -8.223 -31.484 -31.230 1.00 26.27 4 CYS B CA 1
ATOM 1449 C C . CYS B 1 5 ? -7.311 -32.627 -31.217 1.00 26.01 4 CYS B C 1
ATOM 1450 O O . CYS B 1 5 ? -6.158 -32.439 -30.960 1.00 26.80 4 CYS B O 1
ATOM 1453 N N . LYS B 1 6 ? -7.795 -33.814 -31.494 1.00 27.06 5 LYS B N 1
ATOM 1454 C CA . LYS B 1 6 ? -6.952 -35.000 -31.488 1.00 27.58 5 LYS B CA 1
ATOM 1455 C C . LYS B 1 6 ? -6.668 -35.309 -32.941 1.00 28.30 5 LYS B C 1
ATOM 1456 O O . LYS B 1 6 ? -7.582 -35.630 -33.694 1.00 27.46 5 LYS B O 1
ATOM 1462 N N . VAL B 1 7 ? -5.401 -35.152 -33.347 1.00 29.53 6 VAL B N 1
ATOM 1463 C CA . VAL B 1 7 ? -4.994 -35.427 -34.718 1.00 30.13 6 VAL B CA 1
ATOM 1464 C C . VAL B 1 7 ? -4.853 -36.914 -34.817 1.00 30.82 6 VAL B C 1
ATOM 1465 O O . VAL B 1 7 ? -5.521 -37.573 -35.610 1.00 30.60 6 VAL B O 1
ATOM 1469 N N . ASN B 1 8 ? -3.993 -37.464 -33.988 1.00 31.69 7 ASN B N 1
ATOM 1470 C CA . ASN B 1 8 ? -3.886 -38.881 -34.048 1.00 32.71 7 ASN B CA 1
ATOM 1471 C C . ASN B 1 8 ? -2.918 -39.564 -33.089 1.00 33.18 7 ASN B C 1
ATOM 1472 O O . ASN B 1 8 ? -1.695 -39.686 -33.306 1.00 33.25 7 ASN B O 1
ATOM 1477 N N . GLU B 1 9 ? -3.563 -39.979 -32.004 1.00 33.34 8 GLU B N 1
ATOM 1478 C CA . GLU B 1 9 ? -3.023 -40.719 -30.867 1.00 33.22 8 GLU B CA 1
ATOM 1479 C C . GLU B 1 9 ? -1.685 -40.298 -30.329 1.00 32.84 8 GLU B C 1
ATOM 1480 O O . GLU B 1 9 ? -1.430 -40.404 -29.132 1.00 32.64 8 GLU B O 1
ATOM 1486 N N . HIS B 1 10 ? -0.846 -39.765 -31.193 1.00 32.61 9 HIS B N 1
ATOM 1487 C CA . HIS B 1 10 ? 0.313 -39.108 -30.667 1.00 32.95 9 HIS B CA 1
ATOM 1488 C C . HIS B 1 10 ? 0.068 -37.613 -30.585 1.00 33.51 9 HIS B C 1
ATOM 1489 O O . HIS B 1 10 ? 0.389 -36.989 -29.566 1.00 35.01 9 HIS B O 1
ATOM 1496 N N . ILE B 1 11 ? -0.595 -37.065 -31.599 1.00 32.37 10 ILE B N 1
ATOM 1497 C CA . ILE B 1 11 ? -0.657 -35.649 -31.765 1.00 31.53 10 ILE B CA 1
ATOM 1498 C C . ILE B 1 11 ? -1.985 -34.960 -31.446 1.00 32.45 10 ILE B C 1
ATOM 1499 O O . ILE B 1 11 ? -2.998 -35.206 -32.123 1.00 32.76 10 ILE B O 1
ATOM 1504 N N . THR B 1 12 ? -1.977 -34.054 -30.466 1.00 32.52 11 THR B N 1
ATOM 1505 C CA . THR B 1 12 ? -3.147 -33.204 -30.183 1.00 32.98 11 THR B CA 1
ATOM 1506 C C . THR B 1 12 ? -2.721 -31.772 -30.436 1.00 32.41 11 THR B C 1
ATOM 1507 O O . THR B 1 12 ? -1.575 -31.408 -30.141 1.00 33.27 11 THR B O 1
ATOM 1511 N N . ILE B 1 13 ? -3.629 -30.967 -30.970 1.00 31.09 12 ILE B N 1
ATOM 1512 C CA . ILE B 1 13 ? -3.403 -29.554 -31.103 1.00 29.61 12 ILE B CA 1
ATOM 1513 C C . ILE B 1 13 ? -4.249 -28.995 -29.995 1.00 30.05 12 ILE B C 1
ATOM 1514 O O . ILE B 1 13 ? -5.364 -29.510 -29.741 1.00 29.06 12 ILE B O 1
ATOM 1519 N N . ARG B 1 14 ? -3.746 -27.938 -29.342 1.00 30.14 13 ARG B N 1
ATOM 1520 C CA . ARG B 1 14 ? -4.537 -27.252 -28.302 1.00 29.77 13 ARG B CA 1
ATOM 1521 C C . ARG B 1 14 ? -4.106 -25.834 -28.030 1.00 29.27 13 ARG B C 1
ATOM 1522 O O . ARG B 1 14 ? -2.972 -25.449 -28.290 1.00 29.17 13 ARG B O 1
ATOM 1530 N N . LEU B 1 15 ? -5.034 -25.032 -27.524 1.00 29.60 14 LEU B N 1
ATOM 1531 C CA . LEU B 1 15 ? -4.690 -23.662 -27.183 1.00 29.15 14 LEU B CA 1
ATOM 1532 C C . LEU B 1 15 ? -3.557 -23.690 -26.135 1.00 29.18 14 LEU B C 1
ATOM 1533 O O . LEU B 1 15 ? -3.402 -24.661 -25.397 1.00 29.52 14 LEU B O 1
ATOM 1538 N N . LEU B 1 16 ? -2.750 -22.650 -26.065 1.00 29.53 15 LEU B N 1
ATOM 1539 C CA . LEU B 1 16 ? -1.770 -22.565 -24.965 1.00 29.99 15 LEU B CA 1
ATOM 1540 C C . LEU B 1 16 ? -2.443 -21.865 -23.837 1.00 30.13 15 LEU B C 1
ATOM 1541 O O . LEU B 1 16 ? -3.451 -21.170 -24.049 1.00 30.77 15 LEU B O 1
ATOM 1546 N N . GLU B 1 17 ? -1.849 -22.034 -22.664 1.00 30.62 16 GLU B N 1
ATOM 1547 C CA . GLU B 1 17 ? -2.297 -21.508 -21.403 1.00 31.39 16 GLU B CA 1
ATOM 1548 C C . GLU B 1 17 ? -1.148 -20.858 -20.751 1.00 30.41 16 GLU B C 1
ATOM 1549 O O . GLU B 1 17 ? -0.042 -21.353 -20.833 1.00 30.07 16 GLU B O 1
ATOM 1555 N N . PRO B 1 18 ? -1.402 -19.803 -20.007 1.00 30.00 17 PRO B N 1
ATOM 1556 C CA . PRO B 1 18 ? -0.355 -19.161 -19.244 1.00 30.08 17 PRO B CA 1
ATOM 1557 C C . PRO B 1 18 ? 0.688 -20.109 -18.700 1.00 29.53 17 PRO B C 1
ATOM 1558 O O . PRO B 1 18 ? 1.850 -19.818 -18.842 1.00 28.56 17 PRO B O 1
ATOM 1562 N N . LYS B 1 19 ? 0.264 -21.246 -18.165 1.00 30.33 18 LYS B N 1
ATOM 1563 C CA . LYS B 1 19 ? 1.165 -22.178 -17.492 1.00 30.37 18 LYS B CA 1
ATOM 1564 C C . LYS B 1 19 ? 2.021 -22.935 -18.460 1.00 30.24 18 LYS B C 1
ATOM 1565 O O . LYS B 1 19 ? 2.867 -23.718 -18.058 1.00 31.26 18 LYS B O 1
ATOM 1571 N N . ASP B 1 20 ? 1.806 -22.721 -19.741 1.00 29.88 19 ASP B N 1
ATOM 1572 C CA . ASP B 1 20 ? 2.667 -23.322 -20.709 1.00 29.42 19 ASP B CA 1
ATOM 1573 C C . ASP B 1 20 ? 3.820 -22.352 -20.801 1.00 30.38 19 ASP B C 1
ATOM 1574 O O . ASP B 1 20 ? 4.839 -22.627 -21.437 1.00 31.75 19 ASP B O 1
ATOM 1579 N N . ALA B 1 21 ? 3.709 -21.210 -20.142 1.00 30.43 20 ALA B N 1
ATOM 1580 C CA . ALA B 1 21 ? 4.767 -20.219 -20.308 1.00 30.87 20 ALA B CA 1
ATOM 1581 C C . ALA B 1 21 ? 6.187 -20.738 -20.049 1.00 30.96 20 ALA B C 1
ATOM 1582 O O . ALA B 1 21 ? 7.095 -20.453 -20.827 1.00 29.91 20 ALA B O 1
ATOM 1584 N N . GLU B 1 22 ? 6.373 -21.508 -18.979 1.00 32.09 21 GLU B N 1
ATOM 1585 C CA . GLU B 1 22 ? 7.741 -21.949 -18.616 1.00 33.56 21 GLU B CA 1
ATOM 1586 C C . GLU B 1 22 ? 8.312 -22.875 -19.683 1.00 33.04 21 GLU B C 1
ATOM 1587 O O . GLU B 1 22 ? 9.417 -22.679 -20.106 1.00 32.39 21 GLU B O 1
ATOM 1593 N N . ARG B 1 23 ? 7.528 -23.849 -20.152 1.00 33.23 22 ARG B N 1
ATOM 1594 C CA . ARG B 1 23 ? 8.032 -24.774 -21.162 1.00 32.87 22 ARG B CA 1
ATOM 1595 C C . ARG B 1 23 ? 8.159 -24.064 -22.481 1.00 32.64 22 ARG B C 1
ATOM 1596 O O . ARG B 1 23 ? 9.173 -24.220 -23.170 1.00 32.93 22 ARG B O 1
ATOM 1604 N N . LEU B 1 24 ? 7.159 -23.258 -22.820 1.00 31.35 23 LEU B N 1
ATOM 1605 C CA . LEU B 1 24 ? 7.224 -22.533 -24.076 1.00 30.76 23 LEU B CA 1
ATOM 1606 C C . LEU B 1 24 ? 8.482 -21.695 -24.235 1.00 30.41 23 LEU B C 1
ATOM 1607 O O . LEU B 1 24 ? 9.021 -21.628 -25.318 1.00 30.89 23 LEU B O 1
ATOM 1612 N N . ALA B 1 25 ? 8.973 -21.066 -23.179 1.00 29.76 24 ALA B N 1
ATOM 1613 C CA . ALA B 1 25 ? 10.195 -20.248 -23.327 1.00 29.32 24 ALA B CA 1
ATOM 1614 C C . ALA B 1 25 ? 11.510 -21.071 -23.434 1.00 29.00 24 ALA B C 1
ATOM 1615 O O . ALA B 1 25 ? 12.423 -20.713 -24.174 1.00 28.54 24 ALA B O 1
ATOM 1617 N N . GLU B 1 26 ? 11.574 -22.175 -22.696 1.00 29.22 25 GLU B N 1
ATOM 1618 C CA . GLU B 1 26 ? 12.688 -23.109 -22.732 1.00 29.64 25 GLU B CA 1
ATOM 1619 C C . GLU B 1 26 ? 12.773 -23.682 -24.106 1.00 29.13 25 GLU B C 1
ATOM 1620 O O . GLU B 1 26 ? 13.820 -24.093 -24.566 1.00 28.60 25 GLU B O 1
ATOM 1626 N N . LEU B 1 27 ? 11.620 -23.765 -24.743 1.00 29.35 26 LEU B N 1
ATOM 1627 C CA . LEU B 1 27 ? 11.550 -24.368 -26.051 1.00 29.25 26 LEU B CA 1
ATOM 1628 C C . LEU B 1 27 ? 11.830 -23.396 -27.176 1.00 29.59 26 LEU B C 1
ATOM 1629 O O . LEU B 1 27 ? 11.811 -23.793 -28.310 1.00 31.26 26 LEU B O 1
ATOM 1634 N N . ILE B 1 28 ? 12.074 -22.127 -26.897 1.00 29.22 27 ILE B N 1
ATOM 1635 C CA . ILE B 1 28 ? 12.267 -21.188 -27.993 1.00 28.91 27 ILE B CA 1
ATOM 1636 C C . ILE B 1 28 ? 13.684 -20.763 -27.968 1.00 29.27 27 ILE B C 1
ATOM 1637 O O . ILE B 1 28 ? 14.253 -20.359 -28.974 1.00 28.87 27 ILE B O 1
ATOM 1642 N N . ILE B 1 29 ? 14.250 -20.879 -26.778 1.00 30.29 28 ILE B N 1
ATOM 1643 C CA . ILE B 1 29 ? 15.624 -20.523 -26.525 1.00 30.84 28 ILE B CA 1
ATOM 1644 C C . ILE B 1 29 ? 16.497 -21.612 -27.074 1.00 31.19 28 ILE B C 1
ATOM 1645 O O . ILE B 1 29 ? 17.439 -21.347 -27.792 1.00 31.73 28 ILE B O 1
ATOM 1650 N N . GLN B 1 30 ? 16.173 -22.851 -26.744 1.00 31.52 29 GLN B N 1
ATOM 1651 C CA . GLN B 1 30 ? 16.941 -23.978 -27.230 1.00 32.07 29 GLN B CA 1
ATOM 1652 C C . GLN B 1 30 ? 16.781 -24.054 -28.739 1.00 31.56 29 GLN B C 1
ATOM 1653 O O . GLN B 1 30 ? 17.200 -25.011 -29.375 1.00 31.42 29 GLN B O 1
ATOM 1659 N N . ASN B 1 31 ? 16.175 -23.006 -29.294 1.00 31.61 30 ASN B N 1
ATOM 1660 C CA . ASN B 1 31 ? 15.861 -22.891 -30.720 1.00 31.41 30 ASN B CA 1
ATOM 1661 C C . ASN B 1 31 ? 15.819 -21.412 -31.173 1.00 31.76 30 ASN B C 1
ATOM 1662 O O . ASN B 1 31 ? 15.277 -21.091 -32.220 1.00 30.56 30 ASN B O 1
ATOM 1667 N N . GLN B 1 32 ? 16.411 -20.524 -30.368 1.00 33.25 31 GLN B N 1
ATOM 1668 C CA . GLN B 1 32 ? 16.547 -19.080 -30.679 1.00 34.54 31 GLN B CA 1
ATOM 1669 C C . GLN B 1 32 ? 16.932 -18.823 -32.133 1.00 35.19 31 GLN B C 1
ATOM 1670 O O . GLN B 1 32 ? 16.542 -17.812 -32.736 1.00 35.96 31 GLN B O 1
ATOM 1676 N N . GLN B 1 33 ? 17.766 -19.720 -32.654 1.00 35.03 32 GLN B N 1
ATOM 1677 C CA . GLN B 1 33 ? 18.073 -19.757 -34.064 1.00 34.64 32 GLN B CA 1
ATOM 1678 C C . GLN B 1 33 ? 17.058 -20.684 -34.788 1.00 34.76 32 GLN B C 1
ATOM 1679 O O . GLN B 1 33 ? 16.150 -21.279 -34.172 1.00 34.38 32 GLN B O 1
ATOM 1681 N N . ARG B 1 34 ? 17.217 -20.800 -36.102 1.00 34.64 33 ARG B N 1
ATOM 1682 C CA . ARG B 1 34 ? 16.444 -21.763 -36.860 1.00 34.56 33 ARG B CA 1
ATOM 1683 C C . ARG B 1 34 ? 14.991 -21.340 -36.911 1.00 34.44 33 ARG B C 1
ATOM 1684 O O . ARG B 1 34 ? 14.301 -21.637 -37.874 1.00 34.81 33 ARG B O 1
ATOM 1692 N N . LEU B 1 35 ? 14.561 -20.569 -35.916 1.00 33.97 34 LEU B N 1
ATOM 1693 C CA . LEU B 1 35 ? 13.153 -20.232 -35.737 1.00 33.49 34 LEU B CA 1
ATOM 1694 C C . LEU B 1 35 ? 12.530 -19.062 -36.502 1.00 33.66 34 LEU B C 1
ATOM 1695 O O . LEU B 1 35 ? 11.300 -18.954 -36.585 1.00 33.83 34 LEU B O 1
ATOM 1700 N N . GLY B 1 36 ? 13.352 -18.188 -37.048 1.00 33.64 35 GLY B N 1
ATOM 1701 C CA . GLY B 1 36 ? 12.832 -17.103 -37.846 1.00 33.83 35 GLY B CA 1
ATOM 1702 C C . GLY B 1 36 ? 12.804 -17.582 -39.282 1.00 34.02 35 GLY B C 1
ATOM 1703 O O . GLY B 1 36 ? 12.155 -16.966 -40.123 1.00 34.54 35 GLY B O 1
ATOM 1704 N N . LYS B 1 37 ? 13.522 -18.666 -39.573 1.00 33.66 36 LYS B N 1
ATOM 1705 C CA . LYS B 1 37 ? 13.446 -19.266 -40.898 1.00 33.80 36 LYS B CA 1
ATOM 1706 C C . LYS B 1 37 ? 12.101 -20.003 -40.988 1.00 34.01 36 LYS B C 1
ATOM 1707 O O . LYS B 1 37 ? 11.564 -20.263 -42.054 1.00 34.67 36 LYS B O 1
ATOM 1713 N N . TRP B 1 38 ? 11.546 -20.343 -39.852 1.00 33.53 37 TRP B N 1
ATOM 1714 C CA . TRP B 1 38 ? 10.255 -20.908 -39.901 1.00 33.85 37 TRP B CA 1
ATOM 1715 C C . TRP B 1 38 ? 9.321 -19.737 -39.563 1.00 34.41 37 TRP B C 1
ATOM 1716 O O . TRP B 1 38 ? 8.142 -19.926 -39.178 1.00 33.62 37 TRP B O 1
ATOM 1727 N N . LEU B 1 39 ? 9.866 -18.526 -39.714 1.00 34.40 38 LEU B N 1
ATOM 1728 C CA . LEU B 1 39 ? 9.064 -17.300 -39.632 1.00 34.74 38 LEU B CA 1
ATOM 1729 C C . LEU B 1 39 ? 8.432 -16.956 -38.292 1.00 35.28 38 LEU B C 1
ATOM 1730 O O . LEU B 1 39 ? 7.344 -16.382 -38.260 1.00 35.87 38 LEU B O 1
ATOM 1735 N N . PHE B 1 40 ? 9.077 -17.310 -37.189 1.00 35.88 39 PHE B N 1
ATOM 1736 C CA . PHE B 1 40 ? 8.562 -16.931 -35.867 1.00 36.38 39 PHE B CA 1
ATOM 1737 C C . PHE B 1 40 ? 9.437 -15.809 -35.215 1.00 37.84 39 PHE B C 1
ATOM 1738 O O . PHE B 1 40 ? 10.659 -15.674 -35.486 1.00 37.24 39 PHE B O 1
ATOM 1746 N N . PHE B 1 41 ? 8.782 -15.008 -34.372 1.00 39.53 40 PHE B N 1
ATOM 1747 C CA . PHE B 1 41 ? 9.400 -13.859 -33.722 1.00 40.96 40 PHE B CA 1
ATOM 1748 C C . PHE B 1 41 ? 10.864 -14.100 -33.336 1.00 41.29 40 PHE B C 1
ATOM 1749 O O . PHE B 1 41 ? 11.164 -15.029 -32.588 1.00 42.00 40 PHE B O 1
ATOM 1757 N N . SER B 1 46 ? 11.802 -13.821 -25.845 1.00 41.63 45 SER B N 1
ATOM 1758 C CA . SER B 1 46 ? 11.601 -13.109 -24.574 1.00 41.76 45 SER B CA 1
ATOM 1759 C C . SER B 1 46 ? 11.308 -14.037 -23.365 1.00 41.51 45 SER B C 1
ATOM 1760 O O . SER B 1 46 ? 11.485 -15.257 -23.468 1.00 43.05 45 SER B O 1
ATOM 1763 N N . SER B 1 47 ? 10.831 -13.486 -22.246 1.00 39.57 46 SER B N 1
ATOM 1764 C CA . SER B 1 47 ? 10.772 -14.286 -21.019 1.00 37.42 46 SER B CA 1
ATOM 1765 C C . SER B 1 47 ? 9.516 -15.090 -20.750 1.00 35.55 46 SER B C 1
ATOM 1766 O O . SER B 1 47 ? 8.432 -14.727 -21.166 1.00 35.44 46 SER B O 1
ATOM 1769 N N . ALA B 1 48 ? 9.707 -16.199 -20.048 1.00 33.62 47 ALA B N 1
ATOM 1770 C CA . ALA B 1 48 ? 8.635 -17.010 -19.547 1.00 32.55 47 ALA B CA 1
ATOM 1771 C C . ALA B 1 48 ? 7.630 -16.088 -18.884 1.00 32.17 47 ALA B C 1
ATOM 1772 O O . ALA B 1 48 ? 6.511 -16.493 -18.637 1.00 32.34 47 ALA B O 1
ATOM 1774 N N . ASP B 1 49 ? 8.027 -14.847 -18.602 1.00 31.54 48 ASP B N 1
ATOM 1775 C CA . ASP B 1 49 ? 7.124 -13.870 -17.975 1.00 30.78 48 ASP B CA 1
ATOM 1776 C C . ASP B 1 49 ? 6.189 -13.224 -18.995 1.00 30.07 48 ASP B C 1
ATOM 1777 O O . ASP B 1 49 ? 4.981 -13.215 -18.834 1.00 29.45 48 ASP B O 1
ATOM 1782 N N . THR B 1 50 ? 6.783 -12.674 -20.042 1.00 29.28 49 THR B N 1
ATOM 1783 C CA . THR B 1 50 ? 6.059 -11.976 -21.074 1.00 27.87 49 THR B CA 1
ATOM 1784 C C . THR B 1 50 ? 5.077 -12.953 -21.729 1.00 27.64 49 THR B C 1
ATOM 1785 O O . THR B 1 50 ? 4.012 -12.560 -22.194 1.00 26.99 49 THR B O 1
ATOM 1789 N N . TYR B 1 51 ? 5.420 -14.235 -21.748 1.00 27.27 50 TYR B N 1
ATOM 1790 C CA . TYR B 1 51 ? 4.496 -15.195 -22.299 1.00 26.40 50 TYR B CA 1
ATOM 1791 C C . TYR B 1 51 ? 3.412 -15.383 -21.255 1.00 26.93 50 TYR B C 1
ATOM 1792 O O . TYR B 1 51 ? 2.229 -15.316 -21.575 1.00 26.99 50 TYR B O 1
ATOM 1801 N N . ARG B 1 52 ? 3.804 -15.599 -20.000 1.00 26.87 51 ARG B N 1
ATOM 1802 C CA . ARG B 1 52 ? 2.809 -15.842 -18.968 1.00 26.87 51 ARG B CA 1
ATOM 1803 C C . ARG B 1 52 ? 1.801 -14.746 -18.869 1.00 27.11 51 ARG B C 1
ATOM 1804 O O . ARG B 1 52 ? 0.631 -15.012 -18.725 1.00 27.48 51 ARG B O 1
ATOM 1812 N N . GLU B 1 53 ? 2.233 -13.505 -18.938 1.00 27.85 52 GLU B N 1
ATOM 1813 C CA . GLU B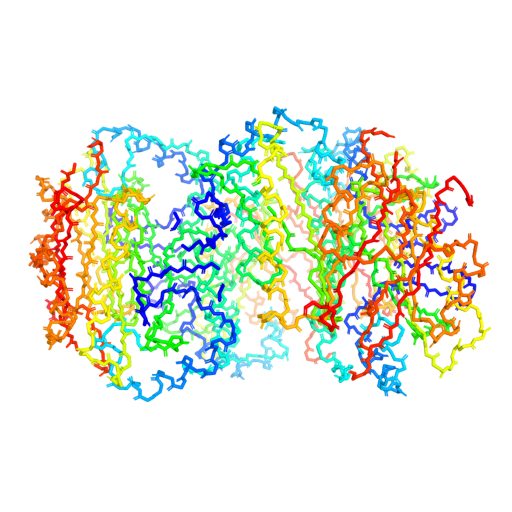 1 53 ? 1.285 -12.437 -18.711 1.00 29.17 52 GLU B CA 1
ATOM 1814 C C . GLU B 1 53 ? 0.793 -11.652 -19.931 1.00 28.69 52 GLU B C 1
ATOM 1815 O O . GLU B 1 53 ? -0.192 -10.920 -19.836 1.00 28.92 52 GLU B O 1
ATOM 1821 N N . THR B 1 54 ? 1.411 -11.817 -21.081 1.00 27.61 53 THR B N 1
ATOM 1822 C CA . THR B 1 54 ? 0.998 -10.974 -22.171 1.00 26.56 53 THR B CA 1
ATOM 1823 C C . THR B 1 54 ? 0.750 -11.712 -23.462 1.00 26.41 53 THR B C 1
ATOM 1824 O O . THR B 1 54 ? -0.342 -11.612 -24.016 1.00 27.12 53 THR B O 1
ATOM 1828 N N . ILE B 1 55 ? 1.727 -12.479 -23.928 1.00 25.97 54 ILE B N 1
ATOM 1829 C CA . ILE B 1 55 ? 1.614 -13.173 -25.222 1.00 25.95 54 ILE B CA 1
ATOM 1830 C C . ILE B 1 55 ? 0.484 -14.208 -25.378 1.00 26.77 54 ILE B C 1
ATOM 1831 O O . ILE B 1 55 ? -0.250 -14.213 -26.398 1.00 27.01 54 ILE B O 1
ATOM 1836 N N . ILE B 1 56 ? 0.388 -15.095 -24.412 1.00 26.24 55 ILE B N 1
ATOM 1837 C CA . ILE B 1 56 ? -0.578 -16.172 -24.462 1.00 26.97 55 ILE B CA 1
ATOM 1838 C C . ILE B 1 56 ? -1.980 -15.625 -24.180 1.00 27.39 55 ILE B C 1
ATOM 1839 O O . ILE B 1 56 ? -2.977 -15.911 -24.887 1.00 26.80 55 ILE B O 1
ATOM 1844 N N . PRO B 1 57 ? -2.069 -14.817 -23.156 1.00 27.14 56 PRO B N 1
ATOM 1845 C CA . PRO B 1 57 ? -3.293 -14.086 -22.959 1.00 27.78 56 PRO B CA 1
ATOM 1846 C C . PRO B 1 57 ? -3.765 -13.492 -24.292 1.00 28.29 56 PRO B C 1
ATOM 1847 O O . PRO B 1 57 ? -4.940 -13.749 -24.648 1.00 29.37 56 PRO B O 1
ATOM 1851 N N . ASP B 1 58 ? -2.955 -12.736 -25.028 1.00 28.36 57 ASP B N 1
ATOM 1852 C CA . ASP B 1 58 ? -3.505 -12.263 -26.307 1.00 28.40 57 ASP B CA 1
ATOM 1853 C C . ASP B 1 58 ? -3.802 -13.385 -27.309 1.00 27.79 57 ASP B C 1
ATOM 1854 O O . ASP B 1 58 ? -4.807 -13.318 -28.013 1.00 29.04 57 ASP B O 1
ATOM 1859 N N . TRP B 1 59 ? -3.060 -14.472 -27.337 1.00 26.80 58 TRP B N 1
ATOM 1860 C CA . TRP B 1 59 ? -3.399 -15.416 -28.382 1.00 27.76 58 TRP B CA 1
ATOM 1861 C C . TRP B 1 59 ? -4.804 -15.919 -28.073 1.00 28.51 58 TRP B C 1
ATOM 1862 O O . TRP B 1 59 ? -5.676 -15.988 -28.954 1.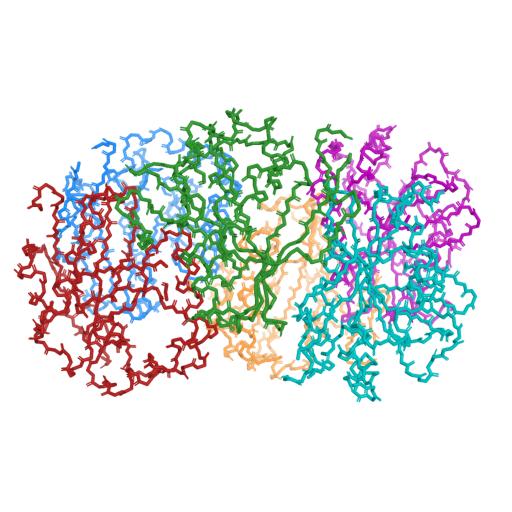00 27.72 58 TRP B O 1
ATOM 1873 N N . ARG B 1 60 ? -5.033 -16.179 -26.788 1.00 27.89 59 ARG B N 1
ATOM 1874 C CA . ARG B 1 60 ? -6.249 -16.758 -26.392 1.00 26.62 59 ARG B CA 1
ATOM 1875 C C . ARG B 1 60 ? -7.364 -15.791 -26.705 1.00 28.14 59 ARG B C 1
ATOM 1876 O O . ARG B 1 60 ? -8.460 -16.160 -27.176 1.00 27.77 59 ARG B O 1
ATOM 1884 N N . ARG B 1 61 ? -7.088 -14.524 -26.510 1.00 28.62 60 ARG B N 1
ATOM 1885 C CA . ARG B 1 61 ? -8.162 -13.573 -26.714 1.00 29.87 60 ARG B CA 1
ATOM 1886 C C . ARG B 1 61 ? -8.458 -13.528 -28.241 1.00 29.54 60 ARG B C 1
ATOM 1887 O O . ARG B 1 61 ? -9.603 -13.522 -28.717 1.00 28.18 60 ARG B O 1
ATOM 1895 N N . GLN B 1 62 ? -7.401 -13.645 -29.024 1.00 29.69 61 GLN B N 1
ATOM 1896 C CA . GLN B 1 62 ? -7.573 -13.632 -30.459 1.00 28.97 61 GLN B CA 1
ATOM 1897 C C . GLN B 1 62 ? -8.446 -14.777 -30.918 1.00 28.19 61 GLN B C 1
ATOM 1898 O O . GLN B 1 62 ? -9.276 -14.621 -31.817 1.00 27.45 61 GLN B O 1
ATOM 1904 N N . TYR B 1 63 ? -8.254 -15.928 -30.291 1.00 26.15 62 TYR B N 1
ATOM 1905 C CA . TYR B 1 63 ? -9.062 -17.056 -30.558 1.00 25.44 62 TYR B CA 1
ATOM 1906 C C . TYR B 1 63 ? -10.510 -16.814 -30.064 1.00 26.78 62 TYR B C 1
ATOM 1907 O O . TYR B 1 63 ? -11.500 -17.182 -30.658 1.00 27.28 62 TYR B O 1
ATOM 1916 N N . ALA B 1 64 ? -10.652 -16.154 -28.948 1.00 26.51 63 ALA B N 1
ATOM 1917 C CA . ALA B 1 64 ? -11.935 -16.001 -28.492 1.00 24.52 63 ALA B CA 1
ATOM 1918 C C . ALA B 1 64 ? -12.590 -15.094 -29.499 1.00 24.65 63 ALA B C 1
ATOM 1919 O O . ALA B 1 64 ? -13.714 -15.321 -29.826 1.00 25.07 63 ALA B O 1
ATOM 1921 N N . ASP B 1 65 ? -11.912 -14.061 -29.997 1.00 24.95 64 ASP B N 1
ATOM 1922 C CA . ASP B 1 65 ? -12.581 -13.114 -30.941 1.00 25.26 64 ASP B CA 1
ATOM 1923 C C . ASP B 1 65 ? -12.673 -13.655 -32.329 1.00 24.81 64 ASP B C 1
ATOM 1924 O O . ASP B 1 65 ? -13.123 -12.987 -33.210 1.00 23.85 64 ASP B O 1
ATOM 1929 N N . LEU B 1 66 ? -12.175 -14.833 -32.543 1.00 25.37 65 LEU B N 1
ATOM 1930 C CA . LEU B 1 66 ? -12.254 -15.352 -33.876 1.00 27.83 65 LEU B CA 1
ATOM 1931 C C . LEU B 1 66 ? -11.297 -14.898 -34.963 1.00 28.20 65 LEU B C 1
ATOM 1932 O O . LEU B 1 66 ? -11.635 -15.147 -36.082 1.00 28.06 65 LEU B O 1
ATOM 1937 N N . ASN B 1 67 ? -10.184 -14.197 -34.701 1.00 28.46 66 ASN B N 1
ATOM 1938 C CA . ASN B 1 67 ? -9.201 -14.165 -35.784 1.00 30.06 66 ASN B CA 1
ATOM 1939 C C . ASN B 1 67 ? -8.042 -15.052 -35.652 1.00 28.31 66 ASN B C 1
ATOM 1940 O O . ASN B 1 67 ? -7.033 -14.623 -35.226 1.00 29.62 66 ASN B O 1
ATOM 1945 N N . GLY B 1 68 ? -8.193 -16.301 -35.992 1.00 27.76 67 GLY B N 1
ATOM 1946 C CA . GLY B 1 68 ? -7.048 -17.146 -36.159 1.00 26.95 67 GLY B CA 1
ATOM 1947 C C . GLY B 1 68 ? -6.911 -17.969 -34.935 1.00 27.04 67 GLY B C 1
ATOM 1948 O O . GLY B 1 68 ? -7.641 -17.794 -34.008 1.00 25.97 67 GLY B O 1
ATOM 1949 N N . ILE B 1 69 ? -5.922 -18.831 -34.940 1.00 26.71 68 ILE B N 1
ATOM 1950 C CA . ILE B 1 69 ? -5.714 -19.710 -33.861 1.00 27.51 68 ILE B CA 1
ATOM 1951 C C . ILE B 1 69 ? -4.226 -19.774 -33.708 1.00 26.53 68 ILE B C 1
ATOM 1952 O O . ILE B 1 69 ? -3.596 -19.976 -34.694 1.00 28.29 68 ILE B O 1
ATOM 1957 N N . GLU B 1 70 ? -3.662 -19.548 -32.523 1.00 24.73 69 GLU B N 1
ATOM 1958 C CA . GLU B 1 70 ? -2.257 -19.789 -32.305 1.00 22.87 69 GLU B CA 1
ATOM 1959 C C . GLU B 1 70 ? -2.298 -20.879 -31.326 1.00 21.93 69 GLU B C 1
ATOM 1960 O O . GLU B 1 70 ? -2.522 -20.626 -30.154 1.00 19.23 69 GLU B O 1
ATOM 1966 N N . ALA B 1 71 ? -2.119 -22.106 -31.802 1.00 22.34 70 ALA B N 1
ATOM 1967 C CA . ALA B 1 71 ? -2.118 -23.269 -30.918 1.00 22.83 70 ALA B CA 1
ATOM 1968 C C . ALA B 1 71 ? -0.763 -23.980 -30.728 1.00 23.70 70 ALA B C 1
ATOM 1969 O O . ALA B 1 71 ? 0.142 -23.950 -31.568 1.00 22.61 70 ALA B O 1
ATOM 1971 N N . GLY B 1 72 ? -0.637 -24.653 -29.597 1.00 24.81 71 GLY B N 1
ATOM 1972 C CA . GLY B 1 72 ? 0.500 -25.515 -29.426 1.00 25.91 71 GLY B CA 1
ATOM 1973 C C . GLY B 1 72 ? 0.288 -26.899 -30.017 1.00 26.61 71 GLY B C 1
ATOM 1974 O O . GLY B 1 72 ? -0.855 -27.401 -30.205 1.00 26.71 71 GLY B O 1
ATOM 1975 N N . LEU B 1 73 ? 1.414 -27.507 -30.323 1.00 27.16 72 LEU B N 1
ATOM 1976 C CA . LEU B 1 73 ? 1.450 -28.841 -30.861 1.00 28.65 72 LEU B CA 1
ATOM 1977 C C . LEU B 1 73 ? 1.905 -29.692 -29.731 1.00 29.34 72 LEU B C 1
ATOM 1978 O O . LEU B 1 73 ? 2.797 -29.306 -28.996 1.00 29.38 72 LEU B O 1
ATOM 1983 N N . LEU B 1 74 ? 1.306 -30.859 -29.587 1.00 30.16 73 LEU B N 1
ATOM 1984 C CA . LEU B 1 74 ? 1.661 -31.672 -28.456 1.00 31.25 73 LEU B CA 1
ATOM 1985 C C . LEU B 1 74 ? 1.893 -33.069 -28.919 1.00 31.44 73 LEU B C 1
ATOM 1986 O O . LEU B 1 74 ? 0.975 -33.694 -29.488 1.00 31.97 73 LEU B O 1
ATOM 1991 N N . TYR B 1 75 ? 3.113 -33.550 -28.681 1.00 31.17 74 TYR B N 1
ATOM 1992 C CA . TYR B 1 75 ? 3.492 -34.930 -28.997 1.00 30.62 74 TYR B CA 1
ATOM 1993 C C . TYR B 1 75 ? 3.448 -35.774 -27.700 1.00 30.18 74 TYR B C 1
ATOM 1994 O O . TYR B 1 75 ? 3.921 -35.371 -26.644 1.00 28.59 74 TYR B O 1
ATOM 2003 N N . ASP B 1 76 ? 2.787 -36.915 -27.788 1.00 31.02 75 ASP B N 1
ATOM 2004 C CA . ASP B 1 76 ? 2.632 -37.789 -26.635 1.00 32.49 75 ASP B CA 1
ATOM 2005 C C . ASP B 1 76 ? 2.400 -37.035 -25.340 1.00 32.66 75 ASP B C 1
ATOM 2006 O O . ASP B 1 76 ? 2.823 -37.504 -24.284 1.00 32.73 75 ASP B O 1
ATOM 2011 N N . GLY B 1 77 ? 1.756 -35.869 -25.427 1.00 32.69 76 GLY B N 1
ATOM 2012 C CA . GLY B 1 77 ? 1.339 -35.148 -24.243 1.00 32.81 76 GLY B CA 1
ATOM 2013 C C . GLY B 1 77 ? 2.057 -33.851 -23.917 1.00 33.15 76 GLY B C 1
ATOM 2014 O O . GLY B 1 77 ? 1.533 -32.971 -23.169 1.00 33.08 76 GLY B O 1
ATOM 2015 N N . SER B 1 78 ? 3.253 -33.684 -24.453 1.00 32.72 77 SER B N 1
ATOM 2016 C CA . SER B 1 78 ? 3.908 -32.435 -24.129 1.00 33.17 77 SER B CA 1
ATOM 2017 C C . SER B 1 78 ? 4.194 -31.547 -25.343 1.00 32.90 77 SER B C 1
ATOM 2018 O O . SER B 1 78 ? 4.392 -32.029 -26.459 1.00 33.98 77 SER B O 1
ATOM 2021 N N . LEU B 1 79 ? 4.134 -30.237 -25.106 1.00 31.79 78 LEU B N 1
ATOM 2022 C CA . LEU B 1 79 ? 4.442 -29.207 -26.072 1.00 30.12 78 LEU B CA 1
ATOM 2023 C C . LEU B 1 79 ? 5.746 -29.489 -26.815 1.00 30.52 78 LEU B C 1
ATOM 2024 O O . LEU B 1 79 ? 6.838 -29.603 -26.185 1.00 31.16 78 LEU B O 1
ATOM 2029 N N . CYS B 1 80 ? 5.666 -29.593 -28.133 1.00 29.93 79 CYS B N 1
ATOM 2030 C CA . CYS B 1 80 ? 6.869 -29.689 -28.952 1.00 29.73 79 CYS B CA 1
ATOM 2031 C C . CYS B 1 80 ? 6.937 -28.539 -29.985 1.00 30.08 79 CYS B C 1
ATOM 2032 O O . CYS B 1 80 ? 7.823 -28.518 -30.828 1.00 29.43 79 CYS B O 1
ATOM 2035 N N . GLY B 1 81 ? 5.983 -27.599 -29.922 1.00 30.63 80 GLY B N 1
ATOM 2036 C CA . GLY B 1 81 ? 5.886 -26.521 -30.902 1.00 30.64 80 GLY B CA 1
ATOM 2037 C C . GLY B 1 81 ? 4.491 -25.878 -31.086 1.00 30.73 80 GLY B C 1
ATOM 2038 O O . GLY B 1 81 ? 3.611 -25.963 -30.227 1.00 30.62 80 GLY B O 1
ATOM 2047 N N . ILE B 1 83 ? 1.188 -24.501 -33.977 1.00 29.27 82 ILE B N 1
ATOM 2048 C CA . ILE B 1 83 ? 0.714 -24.380 -35.326 1.00 29.75 82 ILE B CA 1
ATOM 2049 C C . ILE B 1 83 ? -0.181 -23.182 -35.395 1.00 31.29 82 ILE B C 1
ATOM 2050 O O . ILE B 1 83 ? -0.837 -22.854 -34.432 1.00 30.70 82 ILE B O 1
ATOM 2055 N N . SER B 1 84 ? -0.266 -22.575 -36.569 1.00 32.67 83 SER B N 1
ATOM 2056 C CA . SER B 1 84 ? -0.942 -21.286 -36.640 1.00 33.50 83 SER B CA 1
ATOM 2057 C C . SER B 1 84 ? -1.791 -21.028 -37.864 1.00 31.55 83 SER B C 1
ATOM 2058 O O . SER B 1 84 ? -1.368 -21.336 -38.951 1.00 30.62 83 SER B O 1
ATOM 2061 N N . LEU B 1 85 ? -2.988 -20.472 -37.659 1.00 30.79 84 LEU B N 1
ATOM 2062 C CA . LEU B 1 85 ? -3.893 -20.047 -38.773 1.00 29.63 84 LEU B CA 1
ATOM 2063 C C . LEU B 1 85 ? -3.977 -18.551 -38.623 1.00 28.24 84 LEU B C 1
ATOM 2064 O O . LEU B 1 85 ? -4.536 -18.103 -37.631 1.00 28.48 84 LEU B O 1
ATOM 2069 N N . HIS B 1 86 ? -3.380 -17.789 -39.538 1.00 27.08 85 HIS B N 1
ATOM 2070 C CA . HIS B 1 86 ? -3.291 -16.339 -39.369 1.00 28.48 85 HIS B CA 1
ATOM 2071 C C . HIS B 1 86 ? -3.674 -15.647 -40.653 1.00 29.24 85 HIS B C 1
ATOM 2072 O O . HIS B 1 86 ? -3.941 -16.332 -41.634 1.00 30.61 85 HIS B O 1
ATOM 2079 N N . ASN B 1 87 ? -3.650 -14.307 -40.639 1.00 29.30 86 ASN B N 1
ATOM 2080 C CA . ASN B 1 87 ? -4.231 -13.441 -41.645 1.00 29.07 86 ASN B CA 1
ATOM 2081 C C . ASN B 1 87 ? -5.564 -13.942 -42.101 1.00 29.14 86 ASN B C 1
ATOM 2082 O O . ASN B 1 87 ? -5.778 -14.083 -43.275 1.00 29.56 86 ASN B O 1
ATOM 2087 N N . LEU B 1 88 ? -6.478 -14.234 -41.195 1.00 28.90 87 LEU B N 1
ATOM 2088 C CA . LEU B 1 88 ? -7.797 -14.636 -41.634 1.00 28.52 87 LEU B CA 1
ATOM 2089 C C . LEU B 1 88 ? -8.398 -13.515 -42.350 1.00 26.54 87 LEU B C 1
ATOM 2090 O O . LEU B 1 88 ? -8.509 -12.499 -41.783 1.00 23.94 87 LEU B O 1
ATOM 2095 N N . ASP B 1 89 ? -8.782 -13.680 -43.602 1.00 27.00 88 ASP B N 1
ATOM 2096 C CA . ASP B 1 89 ? -9.501 -12.587 -44.284 1.00 27.41 88 ASP B CA 1
ATOM 2097 C C . ASP B 1 89 ? -10.881 -13.054 -44.758 1.00 27.13 88 ASP B C 1
ATOM 2098 O O . ASP B 1 89 ? -10.998 -13.737 -45.793 1.00 25.71 88 ASP B O 1
ATOM 2103 N N . GLN B 1 90 ? -11.934 -12.743 -43.994 1.00 27.32 89 GLN B N 1
ATOM 2104 C CA . GLN B 1 90 ? -13.275 -13.349 -44.354 1.00 27.96 89 GLN B CA 1
ATOM 2105 C C . GLN B 1 90 ? -13.804 -12.913 -45.680 1.00 27.09 89 GLN B C 1
ATOM 2106 O O . GLN B 1 90 ? -14.169 -13.709 -46.492 1.00 28.43 89 GLN B O 1
ATOM 2112 N N . VAL B 1 91 ? -13.822 -11.633 -45.923 1.00 26.80 90 VAL B N 1
ATOM 2113 C CA . VAL B 1 91 ? -14.361 -11.206 -47.141 1.00 27.97 90 VAL B CA 1
ATOM 2114 C C . VAL B 1 91 ? -13.734 -12.006 -48.243 1.00 28.79 90 VAL B C 1
ATOM 2115 O O . VAL B 1 91 ? -14.432 -12.621 -49.053 1.00 30.13 90 VAL B O 1
ATOM 2119 N N . ASN B 1 92 ? -12.424 -12.022 -48.305 1.00 29.15 91 ASN B N 1
ATOM 2120 C CA . ASN B 1 92 ? -11.805 -12.757 -49.393 1.00 29.27 91 ASN B CA 1
ATOM 2121 C C . ASN B 1 92 ? -11.751 -14.273 -49.197 1.00 29.12 91 ASN B C 1
ATOM 2122 O O . ASN B 1 92 ? -11.147 -15.001 -49.995 1.00 28.44 91 ASN B O 1
ATOM 2127 N N . ARG B 1 93 ? -12.335 -14.735 -48.107 1.00 28.31 92 ARG B N 1
ATOM 2128 C CA . ARG B 1 93 ? -12.416 -16.147 -47.858 1.00 28.30 92 ARG B CA 1
ATOM 2129 C C . ARG B 1 93 ? -11.107 -16.914 -47.907 1.00 27.90 92 ARG B C 1
ATOM 2130 O O . ARG B 1 93 ? -11.049 -18.053 -48.404 1.00 28.36 92 ARG B O 1
ATOM 2138 N N . LYS B 1 94 ? -10.087 -16.312 -47.319 1.00 27.70 93 LYS B N 1
ATOM 2139 C CA . LYS B 1 94 ? -8.761 -16.885 -47.251 1.00 28.32 93 LYS B CA 1
ATOM 2140 C C . LYS B 1 94 ? -7.993 -16.617 -45.914 1.00 29.29 93 LYS B C 1
ATOM 2141 O O . LYS B 1 94 ? -8.366 -15.725 -45.097 1.00 29.87 93 LYS B O 1
ATOM 2147 N N . ALA B 1 95 ? -6.928 -17.409 -45.717 1.00 28.79 94 ALA B N 1
ATOM 2148 C CA . ALA B 1 95 ? -6.080 -17.393 -44.534 1.00 28.46 94 ALA B CA 1
ATOM 2149 C C . ALA B 1 95 ? -4.751 -18.049 -44.842 1.00 28.58 94 ALA B C 1
ATOM 2150 O O . ALA B 1 95 ? -4.588 -18.661 -45.922 1.00 28.94 94 ALA B O 1
ATOM 2152 N N . GLU B 1 96 ? -3.808 -17.921 -43.908 1.00 27.87 95 GLU B N 1
ATOM 2153 C CA . GLU B 1 96 ? -2.539 -18.574 -44.049 1.00 29.35 95 GLU B CA 1
ATOM 2154 C C . GLU B 1 96 ? -2.224 -19.465 -42.843 1.00 30.45 95 GLU B C 1
ATOM 2155 O O . GLU B 1 96 ? -2.845 -19.334 -41.757 1.00 30.27 95 GLU B O 1
ATOM 2161 N N . ILE B 1 97 ? -1.311 -20.406 -43.051 1.00 29.64 96 ILE B N 1
ATOM 2162 C CA . ILE B 1 97 ? -1.007 -21.362 -42.021 1.00 30.60 96 ILE B CA 1
ATOM 2163 C C . ILE B 1 97 ? 0.496 -21.389 -41.799 1.00 31.85 96 ILE B C 1
ATOM 2164 O O . ILE B 1 97 ? 1.268 -21.616 -42.733 1.00 34.39 96 ILE B O 1
ATOM 2169 N N . GLY B 1 98 ? 0.967 -21.153 -40.591 1.00 31.51 97 GLY B N 1
ATOM 2170 C CA . GLY B 1 98 ? 2.397 -21.205 -40.361 1.00 30.56 97 GLY B CA 1
ATOM 2171 C C . GLY B 1 98 ? 2.606 -22.235 -39.291 1.00 30.30 97 GLY B C 1
ATOM 2172 O O . GLY B 1 98 ? 1.599 -22.762 -38.821 1.00 31.02 97 GLY B O 1
ATOM 2173 N N . TYR B 1 99 ? 3.849 -22.488 -38.856 1.00 28.98 98 TYR B N 1
ATOM 2174 C CA . TYR B 1 99 ? 4.082 -23.570 -37.906 1.00 29.07 98 TYR B CA 1
ATOM 2175 C C . TYR B 1 99 ? 5.566 -23.732 -37.603 1.00 29.70 98 TYR B C 1
ATOM 2176 O O . TYR B 1 99 ? 6.430 -23.339 -38.381 1.00 30.17 98 TYR B O 1
ATOM 2185 N N . TRP B 1 100 ? 5.873 -24.295 -36.450 1.00 29.88 99 TRP B N 1
ATOM 2186 C CA . TRP B 1 100 ? 7.264 -24.590 -36.144 1.00 30.44 99 TRP B CA 1
ATOM 2187 C C . TRP B 1 100 ? 7.259 -25.674 -35.099 1.00 30.45 99 TRP B C 1
ATOM 2188 O O . TRP B 1 100 ? 6.234 -25.904 -34.434 1.00 30.78 99 TRP B O 1
ATOM 2199 N N . ILE B 1 101 ? 8.389 -26.346 -34.984 1.00 29.80 100 ILE B N 1
ATOM 2200 C CA . ILE B 1 101 ? 8.494 -27.452 -34.068 1.00 29.88 100 ILE B CA 1
ATOM 2201 C C . ILE B 1 101 ? 9.906 -27.555 -33.560 1.00 28.58 100 ILE B C 1
ATOM 2202 O O . ILE B 1 101 ? 10.816 -27.219 -34.266 1.00 28.91 100 ILE B O 1
ATOM 2207 N N . ALA B 1 102 ? 10.085 -28.050 -32.346 1.00 28.01 101 ALA B N 1
ATOM 2208 C CA . ALA B 1 102 ? 11.404 -28.191 -31.745 1.00 27.14 101 ALA B CA 1
ATOM 2209 C C . ALA B 1 102 ? 12.222 -29.306 -32.386 1.00 27.59 101 ALA B C 1
ATOM 2210 O O . ALA B 1 102 ? 11.720 -30.405 -32.583 1.00 27.44 101 ALA B O 1
ATOM 2212 N N . LYS B 1 103 ? 13.493 -29.021 -32.683 1.00 28.41 102 LYS B N 1
ATOM 2213 C CA . LYS B 1 103 ? 14.394 -30.004 -33.292 1.00 28.99 102 LYS B CA 1
ATOM 2214 C C . LYS B 1 103 ? 14.183 -31.419 -32.798 1.00 28.93 102 LYS B C 1
ATOM 2215 O O . LYS B 1 103 ? 14.033 -32.359 -33.571 1.00 28.95 102 LYS B O 1
ATOM 2221 N N . GLU B 1 104 ? 14.235 -31.561 -31.492 1.00 29.37 103 GLU B N 1
ATOM 2222 C CA . GLU B 1 104 ? 13.908 -32.807 -30.816 1.00 29.94 103 GLU B CA 1
ATOM 2223 C C . GLU B 1 104 ? 12.884 -33.688 -31.548 1.00 29.14 103 GLU B C 1
ATOM 2224 O O . GLU B 1 104 ? 12.926 -34.920 -31.440 1.00 27.86 103 GLU B O 1
ATOM 2230 N N . PHE B 1 105 ? 11.914 -33.039 -32.209 1.00 28.37 104 PHE B N 1
ATOM 2231 C CA . PHE B 1 105 ? 10.775 -33.745 -32.786 1.00 27.59 104 PHE B CA 1
ATOM 2232 C C . PHE B 1 105 ? 10.596 -33.599 -34.293 1.00 27.88 104 PHE B C 1
ATOM 2233 O O . PHE B 1 105 ? 9.467 -33.780 -34.791 1.00 28.79 104 PHE B O 1
ATOM 2241 N N . GLU B 1 106 ? 11.646 -33.257 -35.030 1.00 27.56 105 GLU B N 1
ATOM 2242 C CA . GLU B 1 106 ? 11.486 -33.030 -36.462 1.00 28.37 105 GLU B CA 1
ATOM 2243 C C . GLU B 1 106 ? 11.153 -34.250 -37.322 1.00 28.65 105 GLU B C 1
ATOM 2244 O O . GLU B 1 106 ? 10.820 -34.119 -38.495 1.00 28.80 105 GLU B O 1
ATOM 2250 N N . GLY B 1 107 ? 11.222 -35.443 -36.786 1.00 28.94 106 GLY B N 1
ATOM 2251 C CA . GLY B 1 107 ? 11.049 -36.560 -37.691 1.00 30.29 106 GLY B CA 1
ATOM 2252 C C . GLY B 1 107 ? 9.697 -37.217 -37.767 1.00 31.20 106 GLY B C 1
ATOM 2253 O O . GLY B 1 107 ? 9.406 -37.965 -38.692 1.00 31.09 106 GLY B O 1
ATOM 2254 N N . LYS B 1 108 ? 8.858 -36.878 -36.805 1.00 32.41 107 LYS B N 1
ATOM 2255 C CA . LYS B 1 108 ? 7.612 -37.571 -36.541 1.00 33.05 107 LYS B CA 1
ATOM 2256 C C . LYS B 1 108 ? 6.415 -37.221 -37.413 1.00 33.42 107 LYS B C 1
ATOM 2257 O O . LYS B 1 108 ? 5.283 -37.648 -37.142 1.00 33.99 107 LYS B O 1
ATOM 2263 N N . GLY B 1 109 ? 6.639 -36.431 -38.451 1.00 33.45 108 GLY B N 1
ATOM 2264 C CA . GLY B 1 109 ? 5.526 -36.034 -39.286 1.00 32.99 108 GLY B CA 1
ATOM 2265 C C . GLY B 1 109 ? 4.424 -35.329 -38.522 1.00 32.45 108 GLY B C 1
ATOM 2266 O O . GLY B 1 109 ? 3.258 -35.411 -38.889 1.00 32.25 108 GLY B O 1
ATOM 2267 N N . ILE B 1 110 ? 4.803 -34.618 -37.467 1.00 32.23 109 ILE B N 1
ATOM 2268 C CA . ILE B 1 110 ? 3.854 -33.811 -36.712 1.00 32.30 109 ILE B CA 1
ATOM 2269 C C . ILE B 1 110 ? 3.278 -32.649 -37.527 1.00 32.15 109 ILE B C 1
ATOM 2270 O O . ILE B 1 110 ? 2.091 -32.569 -37.743 1.00 33.69 109 ILE B O 1
ATOM 2275 N N . ILE B 1 111 ? 4.116 -31.748 -37.987 1.00 31.61 110 ILE B N 1
ATOM 2276 C CA . ILE B 1 111 ? 3.610 -30.584 -38.673 1.00 31.16 110 ILE B CA 1
ATOM 2277 C C . ILE B 1 111 ? 2.637 -30.948 -39.762 1.00 31.02 110 ILE B C 1
ATOM 2278 O O . ILE B 1 111 ? 1.540 -30.404 -39.857 1.00 31.55 110 ILE B O 1
ATOM 2283 N N . THR B 1 112 ? 3.027 -31.892 -40.586 1.00 29.92 111 THR B N 1
ATOM 2284 C CA . THR B 1 112 ? 2.179 -32.213 -41.709 1.00 28.97 111 THR B CA 1
ATOM 2285 C C . THR B 1 112 ? 0.804 -32.675 -41.221 1.00 28.34 111 THR B C 1
ATOM 2286 O O . THR B 1 112 ? -0.200 -32.206 -41.699 1.00 27.55 111 THR B O 1
ATOM 2290 N N . ALA B 1 113 ? 0.756 -33.575 -40.246 1.00 28.35 112 ALA B N 1
ATOM 2291 C CA . ALA B 1 113 ? -0.527 -34.076 -39.791 1.00 28.31 112 ALA B CA 1
ATOM 2292 C C . ALA B 1 113 ? -1.324 -33.003 -39.107 1.00 29.31 112 ALA B C 1
ATOM 2293 O O . ALA B 1 113 ? -2.538 -32.981 -39.218 1.00 29.51 112 ALA B O 1
ATOM 2295 N N . ALA B 1 114 ? -0.670 -32.081 -38.415 1.00 30.68 113 ALA B N 1
ATOM 2296 C CA . ALA B 1 114 ? -1.449 -31.014 -37.778 1.00 31.64 113 ALA B CA 1
ATOM 2297 C C . ALA B 1 114 ? -2.044 -30.147 -38.875 1.00 31.91 113 ALA B C 1
ATOM 2298 O O . ALA B 1 114 ? -3.254 -29.870 -38.882 1.00 31.44 113 ALA B O 1
ATOM 2300 N N . CYS B 1 115 ? -1.184 -29.740 -39.812 1.00 31.57 114 CYS B N 1
ATOM 2301 C CA . CYS B 1 115 ? -1.634 -28.940 -40.938 1.00 31.80 114 CYS B CA 1
ATOM 2302 C C . CYS B 1 115 ? -2.819 -29.550 -41.566 1.00 31.08 114 CYS B C 1
ATOM 2303 O O . CYS B 1 115 ? -3.738 -28.837 -41.887 1.00 31.90 114 CYS B O 1
ATOM 2306 N N . ARG B 1 116 ? -2.797 -30.857 -41.785 1.00 30.50 115 ARG B N 1
ATOM 2307 C CA . ARG B 1 116 ? -3.934 -31.495 -42.435 1.00 30.40 115 ARG B CA 1
ATOM 2308 C C . ARG B 1 116 ? -5.239 -31.271 -41.681 1.00 29.99 115 ARG B C 1
ATOM 2309 O O . ARG B 1 116 ? -6.251 -30.967 -42.286 1.00 30.50 115 ARG B O 1
ATOM 2317 N N . LYS B 1 117 ? -5.216 -31.379 -40.364 1.00 29.65 116 LYS B N 1
ATOM 2318 C CA . LYS B 1 117 ? -6.424 -31.120 -39.586 1.00 30.06 116 LYS B CA 1
ATOM 2319 C C . LYS B 1 117 ? -6.876 -29.668 -39.736 1.00 29.95 116 LYS B C 1
ATOM 2320 O O . LYS B 1 117 ? -8.025 -29.391 -39.989 1.00 30.12 116 LYS B O 1
ATOM 2326 N N . LEU B 1 118 ? -5.959 -28.741 -39.564 1.00 30.77 117 LEU B N 1
ATOM 2327 C CA . LEU B 1 118 ? -6.308 -27.331 -39.601 1.00 31.02 117 LEU B CA 1
ATOM 2328 C C . LEU B 1 118 ? -6.844 -26.986 -40.975 1.00 30.77 117 LEU B C 1
ATOM 2329 O O . LEU B 1 118 ? -7.710 -26.155 -41.087 1.00 30.94 117 LEU B O 1
ATOM 2334 N N . ILE B 1 119 ? -6.360 -27.647 -42.025 1.00 30.28 118 ILE B N 1
ATOM 2335 C CA . ILE B 1 119 ? -6.873 -27.356 -43.348 1.00 30.23 118 ILE B CA 1
ATOM 2336 C C . ILE B 1 119 ? -8.358 -27.746 -43.379 1.00 30.74 118 ILE B C 1
ATOM 2337 O O . ILE B 1 119 ? -9.219 -26.930 -43.726 1.00 30.21 118 ILE B O 1
ATOM 2342 N N . THR B 1 120 ? -8.662 -28.983 -42.958 1.00 31.14 119 THR B N 1
ATOM 2343 C CA . THR B 1 120 ? -10.032 -29.437 -42.881 1.00 30.79 119 THR B CA 1
ATOM 2344 C C . THR B 1 120 ? -10.866 -28.342 -42.189 1.00 30.84 119 THR B C 1
ATOM 2345 O O . THR B 1 120 ? -11.922 -27.906 -42.720 1.00 30.85 119 THR B O 1
ATOM 2349 N N . TYR B 1 121 ? -10.392 -27.845 -41.049 1.00 29.10 120 TYR B N 1
ATOM 2350 C CA . TYR B 1 121 ? -11.149 -26.824 -40.362 1.00 28.27 120 TYR B CA 1
ATOM 2351 C C . TYR B 1 121 ? -11.437 -25.607 -41.256 1.00 28.30 120 TYR B C 1
ATOM 2352 O O . TYR B 1 121 ? -12.596 -25.221 -41.475 1.00 28.20 120 TYR B O 1
ATOM 2361 N N . ALA B 1 122 ? -10.379 -24.998 -41.770 1.00 28.16 121 ALA B N 1
ATOM 2362 C CA . ALA B 1 122 ? -10.493 -23.870 -42.679 1.00 27.31 121 ALA B CA 1
ATOM 2363 C C . ALA B 1 122 ? -11.596 -24.056 -43.766 1.00 28.27 121 ALA B C 1
ATOM 2364 O O . ALA B 1 122 ? -12.379 -23.137 -44.032 1.00 27.28 121 ALA B O 1
ATOM 2366 N N . PHE B 1 123 ? -11.662 -25.243 -44.379 1.00 29.02 122 PHE B N 1
ATOM 2367 C CA . PHE B 1 123 ? -12.584 -25.460 -45.522 1.00 29.42 122 PHE B CA 1
ATOM 2368 C C . PHE B 1 123 ? -13.959 -25.973 -45.178 1.00 29.00 122 PHE B C 1
ATOM 2369 O O . PHE B 1 123 ? -14.911 -25.635 -45.821 1.00 29.16 122 PHE B O 1
ATOM 2377 N N . GLU B 1 124 ? -14.058 -26.819 -44.179 1.00 29.22 123 GLU B N 1
ATOM 2378 C CA . GLU B 1 124 ? -15.323 -27.386 -43.856 1.00 29.34 123 GLU B CA 1
ATOM 2379 C C . GLU B 1 124 ? -16.059 -26.582 -42.819 1.00 29.34 123 GLU B C 1
ATOM 2380 O O . GLU B 1 124 ? -17.291 -26.540 -42.843 1.00 30.06 123 GLU B O 1
ATOM 2386 N N . GLU B 1 125 ? -15.329 -25.937 -41.921 1.00 28.82 124 GLU B N 1
ATOM 2387 C CA . GLU B 1 125 ? -15.967 -25.188 -40.866 1.00 29.10 124 GLU B CA 1
ATOM 2388 C C . GLU B 1 125 ? -15.946 -23.701 -41.060 1.00 29.58 124 GLU B C 1
ATOM 2389 O O . GLU B 1 125 ? -16.910 -23.038 -40.787 1.00 28.41 124 GLU B O 1
ATOM 2395 N N . LEU B 1 126 ? -14.809 -23.161 -41.495 1.00 30.78 125 LEU B N 1
ATOM 2396 C CA . LEU B 1 126 ? -14.708 -21.721 -41.652 1.00 30.33 125 LEU B CA 1
ATOM 2397 C C . LEU B 1 126 ? -15.252 -21.404 -43.028 1.00 30.70 125 LEU B C 1
ATOM 2398 O O . LEU B 1 126 ? -15.425 -20.253 -43.393 1.00 30.35 125 LEU B O 1
ATOM 2403 N N . GLU B 1 127 ? -15.487 -22.454 -43.802 1.00 31.03 126 GLU B N 1
ATOM 2404 C CA . GLU B 1 127 ? -15.954 -22.289 -45.169 1.00 31.87 126 GLU B CA 1
ATOM 2405 C C . GLU B 1 127 ? -15.082 -21.396 -46.047 1.00 30.79 126 GLU B C 1
ATOM 2406 O O . GLU B 1 127 ? -15.588 -20.763 -46.973 1.00 32.79 126 GLU B O 1
ATOM 2412 N N . LEU B 1 128 ? -13.795 -21.352 -45.770 1.00 29.01 127 LEU B N 1
ATOM 2413 C CA . LEU B 1 128 ? -12.820 -20.602 -46.563 1.00 27.97 127 LEU B CA 1
ATOM 2414 C C . LEU B 1 128 ? -12.608 -21.182 -47.971 1.00 28.20 127 LEU B C 1
ATOM 2415 O O . LEU B 1 128 ? -12.683 -22.391 -48.197 1.00 27.52 127 LEU B O 1
ATOM 2420 N N . ASN B 1 129 ? -12.298 -20.322 -48.933 1.00 28.35 128 ASN B N 1
ATOM 2421 C CA . ASN B 1 129 ? -12.067 -20.823 -50.262 1.00 27.33 128 ASN B CA 1
ATOM 2422 C C . ASN B 1 129 ? -10.612 -21.107 -50.515 1.00 27.86 128 ASN B C 1
ATOM 2423 O O . ASN B 1 129 ? -10.313 -21.905 -51.409 1.00 27.25 128 ASN B O 1
ATOM 2428 N N . ARG B 1 130 ? -9.717 -20.478 -49.716 1.00 27.83 129 ARG B N 1
ATOM 2429 C CA . ARG B 1 130 ? -8.253 -20.545 -49.946 1.00 28.06 129 ARG B CA 1
ATOM 2430 C C . ARG B 1 130 ? -7.335 -20.567 -48.717 1.00 28.86 129 ARG B C 1
ATOM 2431 O O . ARG B 1 130 ? -7.454 -19.788 -47.769 1.00 29.01 129 ARG B O 1
ATOM 2439 N N . VAL B 1 131 ? -6.336 -21.410 -48.753 1.00 29.73 130 VAL B N 1
ATOM 2440 C CA . VAL B 1 131 ? -5.399 -21.432 -47.625 1.00 30.28 130 VAL B CA 1
ATOM 2441 C C . VAL B 1 131 ? -3.995 -21.298 -48.200 1.00 30.73 130 VAL B C 1
ATOM 2442 O O . VAL B 1 131 ? -3.707 -21.895 -49.216 1.00 32.16 130 VAL B O 1
ATOM 2446 N N . ALA B 1 132 ? -3.115 -20.500 -47.622 1.00 30.29 131 ALA B N 1
ATOM 2447 C CA . ALA B 1 132 ? -1.780 -20.481 -48.208 1.00 30.08 131 ALA B CA 1
ATOM 2448 C C . ALA B 1 132 ? -0.742 -20.854 -47.164 1.00 29.77 131 ALA B C 1
ATOM 2449 O O . ALA B 1 132 ? -0.979 -20.695 -45.989 1.00 31.12 131 ALA B O 1
ATOM 2451 N N . ILE B 1 133 ? 0.376 -21.399 -47.595 1.00 29.58 132 ILE B N 1
ATOM 2452 C CA . ILE B 1 133 ? 1.531 -21.617 -46.743 1.00 29.62 132 ILE B CA 1
ATOM 2453 C C . ILE B 1 133 ? 2.721 -20.924 -47.403 1.00 29.76 132 ILE B C 1
ATOM 2454 O O . ILE B 1 133 ? 2.912 -20.970 -48.621 1.00 30.99 132 ILE B O 1
ATOM 2459 N N . CYS B 1 134 ? 3.571 -20.391 -46.558 1.00 28.83 133 CYS B N 1
ATOM 2460 C CA . CYS B 1 134 ? 4.583 -19.477 -46.904 1.00 28.48 133 CYS B CA 1
ATOM 2461 C C . CYS B 1 134 ? 5.868 -20.038 -46.359 1.00 26.97 133 CYS B C 1
ATOM 2462 O O . CYS B 1 134 ? 5.897 -20.719 -45.325 1.00 25.59 133 CYS B O 1
ATOM 2465 N N . ALA B 1 135 ? 6.973 -19.750 -47.007 1.00 26.19 134 ALA B N 1
ATOM 2466 C CA . ALA B 1 135 ? 8.220 -20.311 -46.493 1.00 25.52 134 ALA B CA 1
ATOM 2467 C C . ALA B 1 135 ? 9.429 -19.649 -47.017 1.00 24.97 134 ALA B C 1
ATOM 2468 O O . ALA B 1 135 ? 9.472 -19.134 -48.142 1.00 24.93 134 ALA B O 1
ATOM 2470 N N . ALA B 1 136 ? 10.447 -19.672 -46.194 1.00 24.89 135 ALA B N 1
ATOM 2471 C CA . ALA B 1 136 ? 11.699 -19.085 -46.623 1.00 24.76 135 ALA B CA 1
ATOM 2472 C C . ALA B 1 136 ? 12.133 -19.862 -47.863 1.00 25.00 135 ALA B C 1
ATOM 2473 O O . ALA B 1 136 ? 12.258 -21.090 -47.833 1.00 24.47 135 ALA B O 1
ATOM 2475 N N . VAL B 1 137 ? 12.322 -19.144 -48.965 1.00 25.60 136 VAL B N 1
ATOM 2476 C CA . VAL B 1 137 ? 12.714 -19.758 -50.224 1.00 25.95 136 VAL B CA 1
ATOM 2477 C C . VAL B 1 137 ? 13.772 -20.864 -50.094 1.00 26.04 136 VAL B C 1
ATOM 2478 O O . VAL B 1 137 ? 13.853 -21.747 -50.953 1.00 25.31 136 VAL B O 1
ATOM 2482 N N . GLY B 1 138 ? 14.560 -20.835 -49.019 1.00 26.28 137 GLY B N 1
ATOM 2483 C CA . GLY B 1 138 ? 15.569 -21.857 -48.800 1.00 26.58 137 GLY B CA 1
ATOM 2484 C C . GLY B 1 138 ? 15.415 -22.796 -47.607 1.00 27.22 137 GLY B C 1
ATOM 2485 O O . GLY B 1 138 ? 16.400 -23.217 -47.034 1.00 27.21 137 GLY B O 1
ATOM 2486 N N . ASN B 1 139 ? 14.199 -23.155 -47.211 1.00 28.07 138 ASN B N 1
ATOM 2487 C CA . ASN B 1 139 ? 14.047 -24.070 -46.068 1.00 28.56 138 ASN B CA 1
ATOM 2488 C C . ASN B 1 139 ? 13.382 -25.354 -46.534 1.00 28.59 138 ASN B C 1
ATOM 2489 O O . ASN B 1 139 ? 12.217 -25.623 -46.265 1.00 28.36 138 ASN B O 1
ATOM 2494 N N . GLU B 1 140 ? 14.165 -26.152 -47.238 1.00 29.07 139 GLU B N 1
ATOM 2495 C CA . GLU B 1 140 ? 13.671 -27.384 -47.809 1.00 29.40 139 GLU B CA 1
ATOM 2496 C C . GLU B 1 140 ? 12.646 -28.129 -46.935 1.00 29.37 139 GLU B C 1
ATOM 2497 O O . GLU B 1 140 ? 11.644 -28.582 -47.449 1.00 29.15 139 GLU B O 1
ATOM 2503 N N . LYS B 1 141 ? 12.876 -28.227 -45.627 1.00 30.21 140 LYS B N 1
ATOM 2504 C CA . LYS B 1 141 ? 12.010 -29.012 -44.739 1.00 31.15 140 LYS B CA 1
ATOM 2505 C C . LYS B 1 141 ? 10.682 -28.322 -44.504 1.00 32.26 140 LYS B C 1
ATOM 2506 O O . LYS B 1 141 ? 9.697 -28.938 -44.068 1.00 32.89 140 LYS B O 1
ATOM 2512 N N . SER B 1 142 ? 10.642 -27.033 -44.794 1.00 32.68 141 SER B N 1
ATOM 2513 C CA . SER B 1 142 ? 9.406 -26.324 -44.661 1.00 32.51 141 SER B CA 1
ATOM 2514 C C . SER B 1 142 ? 8.626 -26.452 -45.953 1.00 32.46 141 SER B C 1
ATOM 2515 O O . SER B 1 142 ? 7.431 -26.717 -45.959 1.00 32.73 141 SER B O 1
ATOM 2518 N N . ARG B 1 143 ? 9.311 -26.200 -47.049 1.00 32.73 142 ARG B N 1
ATOM 2519 C CA . ARG B 1 143 ? 8.729 -26.268 -48.379 1.00 33.61 142 ARG B CA 1
ATOM 2520 C C . ARG B 1 143 ? 8.064 -27.651 -48.589 1.00 33.85 142 ARG B C 1
ATOM 2521 O O . ARG B 1 143 ? 7.042 -27.808 -49.272 1.00 34.86 142 ARG B O 1
ATOM 2529 N N . ALA B 1 144 ? 8.657 -28.672 -48.008 1.00 32.58 143 ALA B N 1
ATOM 2530 C CA . ALA B 1 144 ? 8.115 -29.990 -48.193 1.00 31.59 143 ALA B CA 1
ATOM 2531 C C . ALA B 1 144 ? 6.654 -30.071 -47.805 1.00 30.96 143 ALA B C 1
ATOM 2532 O O . ALA B 1 144 ? 5.870 -30.766 -48.446 1.00 31.23 143 ALA B O 1
ATOM 2534 N N . VAL B 1 145 ? 6.285 -29.352 -46.754 1.00 30.32 144 VAL B N 1
ATOM 2535 C CA . VAL B 1 145 ? 4.946 -29.472 -46.196 1.00 29.01 144 VAL B CA 1
ATOM 2536 C C . VAL B 1 145 ? 3.840 -29.175 -47.163 1.00 28.84 144 VAL B C 1
ATOM 2537 O O . VAL B 1 145 ? 3.083 -30.063 -47.460 1.00 29.05 144 VAL B O 1
ATOM 2541 N N . PRO B 1 146 ? 3.741 -27.958 -47.675 1.00 28.98 145 PRO B N 1
ATOM 2542 C CA . PRO B 1 146 ? 2.693 -27.652 -48.666 1.00 29.85 145 PRO B CA 1
ATOM 2543 C C . PRO B 1 146 ? 2.814 -28.636 -49.819 1.00 30.33 145 PRO B C 1
ATOM 2544 O O . PRO B 1 146 ? 1.859 -29.233 -50.296 1.00 30.38 145 PRO B O 1
ATOM 2548 N N . GLU B 1 147 ? 4.036 -28.829 -50.261 1.00 30.50 146 GLU B N 1
ATOM 2549 C CA . GLU B 1 147 ? 4.212 -29.673 -51.394 1.00 31.47 146 GLU B CA 1
ATOM 2550 C C . GLU B 1 147 ? 3.639 -31.047 -51.167 1.00 31.26 146 GLU B C 1
ATOM 2551 O O . GLU B 1 147 ? 2.860 -31.532 -51.993 1.00 31.79 146 GLU B O 1
ATOM 2557 N N . ARG B 1 148 ? 3.999 -31.689 -50.064 1.00 30.59 147 ARG B N 1
ATOM 2558 C CA . ARG B 1 148 ? 3.440 -33.008 -49.797 1.00 30.45 147 ARG B CA 1
ATOM 2559 C C . ARG B 1 148 ? 1.882 -32.937 -49.746 1.00 30.76 147 ARG B C 1
ATOM 2560 O O . ARG B 1 148 ? 1.200 -33.807 -50.269 1.00 30.59 147 ARG B O 1
ATOM 2568 N N . ILE B 1 149 ? 1.314 -31.873 -49.190 1.00 30.48 148 ILE B N 1
ATOM 2569 C CA . ILE B 1 149 ? -0.123 -31.819 -49.129 1.00 30.34 148 ILE B CA 1
ATOM 2570 C C . ILE B 1 149 ? -0.736 -31.504 -50.469 1.00 30.28 148 ILE B C 1
ATOM 2571 O O . ILE B 1 149 ? -1.905 -31.760 -50.674 1.00 31.61 148 ILE B O 1
ATOM 2576 N N . GLY B 1 150 ? 0.016 -30.931 -51.388 1.00 29.24 149 GLY B N 1
ATOM 2577 C CA . GLY B 1 150 ? -0.555 -30.692 -52.689 1.00 27.75 149 GLY B CA 1
ATOM 2578 C C . GLY B 1 150 ? -0.944 -29.260 -52.952 1.00 27.29 149 GLY B C 1
ATOM 2579 O O . GLY B 1 150 ? -1.897 -29.007 -53.707 1.00 25.63 149 GLY B O 1
ATOM 2580 N N . PHE B 1 151 ? -0.202 -28.330 -52.339 1.00 27.58 150 PHE B N 1
ATOM 2581 C CA . PHE B 1 151 ? -0.395 -26.890 -52.557 1.00 28.59 150 PHE B CA 1
ATOM 2582 C C . PHE B 1 151 ? 0.328 -26.494 -53.855 1.00 29.82 150 PHE B C 1
ATOM 2583 O O . PHE B 1 151 ? 1.309 -27.119 -54.224 1.00 30.18 150 PHE B O 1
ATOM 2591 N N . LEU B 1 152 ? -0.132 -25.477 -54.573 1.00 30.73 151 LEU B N 1
ATOM 2592 C CA . LEU B 1 152 ? 0.660 -25.008 -55.701 1.00 31.35 151 LEU B CA 1
ATOM 2593 C C . LEU B 1 152 ? 1.532 -23.789 -55.324 1.00 32.13 151 LEU B C 1
ATOM 2594 O O . LEU B 1 152 ? 1.145 -22.955 -54.495 1.00 31.72 151 LEU B O 1
ATOM 2599 N N . GLU B 1 153 ? 2.702 -23.704 -55.952 1.00 32.45 152 GLU B N 1
ATOM 2600 C CA . GLU B 1 153 ? 3.547 -22.548 -55.835 1.00 32.83 152 GLU B CA 1
ATOM 2601 C C . GLU B 1 153 ? 2.829 -21.438 -56.632 1.00 33.33 152 GLU B C 1
ATOM 2602 O O . GLU B 1 153 ? 2.299 -21.710 -57.742 1.00 32.97 152 GLU B O 1
ATOM 2608 N N . GLU B 1 154 ? 2.804 -20.216 -56.069 1.00 32.60 153 GLU B N 1
ATOM 2609 C CA . GLU B 1 154 ? 2.138 -19.079 -56.696 1.00 32.25 153 GLU B CA 1
ATOM 2610 C C . GLU B 1 154 ? 3.108 -17.961 -56.988 1.00 32.33 153 GLU B C 1
ATOM 2611 O O . GLU B 1 154 ? 2.847 -17.073 -57.815 1.00 32.98 153 GLU B O 1
ATOM 2617 N N . GLY B 1 155 ? 4.184 -17.918 -56.227 1.00 32.08 154 GLY B N 1
ATOM 2618 C CA . GLY B 1 155 ? 5.129 -16.827 -56.390 1.00 30.80 154 GLY B CA 1
ATOM 2619 C C . GLY B 1 155 ? 6.021 -16.584 -55.198 1.00 30.03 154 GLY B C 1
ATOM 2620 O O . GLY B 1 155 ? 6.026 -17.315 -54.191 1.00 28.61 154 GLY B O 1
ATOM 2621 N N . LYS B 1 156 ? 6.793 -15.522 -55.325 1.00 29.99 155 LYS B N 1
ATOM 2622 C CA . LYS B 1 156 ? 7.738 -15.203 -54.289 1.00 30.47 155 LYS B CA 1
ATOM 2623 C C . LYS B 1 156 ? 7.529 -13.821 -53.719 1.00 30.90 155 LYS B C 1
ATOM 2624 O O . LYS B 1 156 ? 7.035 -12.915 -54.414 1.00 32.08 155 LYS B O 1
ATOM 2630 N N . ALA B 1 157 ? 7.904 -13.645 -52.459 1.00 30.40 156 ALA B N 1
ATOM 2631 C CA . ALA B 1 157 ? 7.899 -12.294 -51.892 1.00 30.47 156 ALA B CA 1
ATOM 2632 C C . ALA B 1 157 ? 9.352 -11.845 -51.822 1.00 30.14 156 ALA B C 1
ATOM 2633 O O . ALA B 1 157 ? 10.197 -12.504 -51.213 1.00 30.42 156 ALA B O 1
ATOM 2635 N N . ARG B 1 158 ? 9.646 -10.744 -52.490 1.00 29.53 157 ARG B N 1
ATOM 2636 C CA . ARG B 1 158 ? 11.000 -10.305 -52.600 1.00 28.61 157 ARG B CA 1
ATOM 2637 C C . ARG B 1 158 ? 11.408 -9.701 -51.290 1.00 28.83 157 ARG B C 1
ATOM 2638 O O . ARG B 1 158 ? 10.866 -8.691 -50.844 1.00 29.02 157 ARG B O 1
ATOM 2646 N N . ASP B 1 159 ? 12.350 -10.365 -50.646 1.00 29.19 158 ASP B N 1
ATOM 2647 C CA . ASP B 1 159 ? 12.902 -9.898 -49.380 1.00 29.85 158 ASP B CA 1
ATOM 2648 C C . ASP B 1 159 ? 11.854 -10.001 -48.278 1.00 29.70 158 ASP B C 1
ATOM 2649 O O . ASP B 1 159 ? 12.014 -9.481 -47.193 1.00 29.69 158 ASP B O 1
ATOM 2654 N N . GLY B 1 160 ? 10.801 -10.744 -48.549 1.00 29.69 159 GLY B N 1
ATOM 2655 C CA . GLY B 1 160 ? 9.742 -10.901 -47.574 1.00 30.14 159 GLY B CA 1
ATOM 2656 C C . GLY B 1 160 ? 10.159 -11.191 -46.148 1.00 30.31 159 GLY B C 1
ATOM 2657 O O . GLY B 1 160 ? 9.350 -11.090 -45.229 1.00 30.01 159 GLY B O 1
ATOM 2658 N N . LEU B 1 161 ? 11.422 -11.533 -45.940 1.00 30.72 160 LEU B N 1
ATOM 2659 C CA . LEU B 1 161 ? 11.820 -11.920 -44.604 1.00 31.20 160 LEU B CA 1
ATOM 2660 C C . LEU B 1 161 ? 13.017 -11.176 -44.133 1.00 31.27 160 LEU B C 1
ATOM 2661 O O . LEU B 1 161 ? 13.817 -10.756 -44.937 1.00 31.54 160 LEU B O 1
ATOM 2666 N N . TYR B 1 162 ? 13.142 -11.000 -42.827 1.00 31.93 161 TYR B N 1
ATOM 2667 C CA . TYR B 1 162 ? 14.339 -10.369 -42.280 1.00 32.42 161 TYR B CA 1
ATOM 2668 C C . TYR B 1 162 ? 14.820 -11.189 -41.106 1.00 32.91 161 TYR B C 1
ATOM 2669 O O . TYR B 1 162 ? 14.389 -10.971 -39.984 1.00 33.95 161 TYR B O 1
ATOM 2678 N N . VAL B 1 163 ? 15.697 -12.147 -41.349 1.00 33.02 162 VAL B N 1
ATOM 2679 C CA . VAL B 1 163 ? 16.126 -13.003 -40.257 1.00 33.25 162 VAL B CA 1
ATOM 2680 C C . VAL B 1 163 ? 17.565 -12.725 -39.854 1.00 33.62 162 VAL B C 1
ATOM 2681 O O . VAL B 1 163 ? 18.525 -13.100 -40.539 1.00 33.51 162 VAL B O 1
ATOM 2685 N N . ASN B 1 164 ? 17.696 -12.030 -38.736 1.00 33.94 163 ASN B N 1
ATOM 2686 C CA . ASN B 1 164 ? 19.000 -11.661 -38.246 1.00 34.35 163 ASN B CA 1
ATOM 2687 C C . ASN B 1 164 ? 19.782 -10.841 -39.257 1.00 34.41 163 ASN B C 1
ATOM 2688 O O . ASN B 1 164 ? 20.589 -11.381 -40.010 1.00 34.68 163 ASN B O 1
ATOM 2693 N N . GLY B 1 165 ? 19.541 -9.537 -39.278 1.00 34.26 164 GLY B N 1
ATOM 2694 C CA . GLY B 1 165 ? 20.337 -8.636 -40.090 1.00 33.71 164 GLY B CA 1
ATOM 2695 C C . GLY B 1 165 ? 20.239 -8.798 -41.588 1.00 33.53 164 GLY B C 1
ATOM 2696 O O . GLY B 1 165 ? 20.455 -7.833 -42.319 1.00 33.22 164 GLY B O 1
ATOM 2705 N N . HIS B 1 167 ? 18.085 -10.492 -45.161 1.00 31.31 166 HIS B N 1
ATOM 2706 C CA . HIS B 1 167 ? 16.755 -10.615 -45.711 1.00 29.85 166 HIS B CA 1
ATOM 2707 C C . HIS B 1 167 ? 16.782 -11.765 -46.683 1.00 29.46 166 HIS B C 1
ATOM 2708 O O . HIS B 1 167 ? 17.771 -11.947 -47.375 1.00 29.07 166 HIS B O 1
ATOM 2715 N N . HIS B 1 168 ? 15.692 -12.532 -46.726 1.00 28.48 167 HIS B N 1
ATOM 2716 C CA . HIS B 1 168 ? 15.543 -13.669 -47.608 1.00 28.20 167 HIS B CA 1
ATOM 2717 C C . HIS B 1 168 ? 14.126 -13.680 -48.194 1.00 28.08 167 HIS B C 1
ATOM 2718 O O . HIS B 1 168 ? 13.179 -13.118 -47.620 1.00 27.75 167 HIS B O 1
ATOM 2725 N N . ASP B 1 169 ? 13.969 -14.343 -49.332 1.00 27.67 168 ASP B N 1
ATOM 2726 C CA . ASP B 1 169 ? 12.696 -14.336 -50.021 1.00 27.72 168 ASP B CA 1
ATOM 2727 C C . ASP B 1 169 ? 11.740 -15.395 -49.518 1.00 27.72 168 ASP B C 1
ATOM 2728 O O . ASP B 1 169 ? 12.113 -16.414 -48.935 1.00 26.82 168 ASP B O 1
ATOM 2733 N N . LEU B 1 170 ? 10.475 -15.123 -49.761 1.00 28.10 169 LEU B N 1
ATOM 2734 C CA . LEU B 1 170 ? 9.436 -15.998 -49.317 1.00 28.90 169 LEU B CA 1
ATOM 2735 C C . LEU B 1 170 ? 8.759 -16.600 -50.521 1.00 28.60 169 LEU B C 1
ATOM 2736 O O . LEU B 1 170 ? 8.557 -15.942 -51.544 1.00 27.69 169 LEU B O 1
ATOM 2741 N N . VAL B 1 171 ? 8.419 -17.865 -50.400 1.00 28.98 170 VAL B N 1
ATOM 2742 C CA . VAL B 1 171 ? 7.734 -18.518 -51.490 1.00 30.31 170 VAL B CA 1
ATOM 2743 C C . VAL B 1 171 ? 6.308 -18.848 -51.052 1.00 30.50 170 VAL B C 1
ATOM 2744 O O . VAL B 1 171 ? 6.112 -19.286 -49.930 1.00 31.27 170 VAL B O 1
ATOM 2748 N N . TYR B 1 172 ? 5.311 -18.582 -51.900 1.00 30.35 171 TYR B N 1
ATOM 2749 C CA . TYR B 1 172 ? 3.919 -18.851 -51.514 1.00 30.43 171 TYR B CA 1
ATOM 2750 C C . TYR B 1 172 ? 3.400 -20.129 -52.089 1.00 30.42 171 TYR B C 1
ATOM 2751 O O . TYR B 1 172 ? 3.715 -20.489 -53.223 1.00 30.54 171 TYR B O 1
ATOM 2760 N N . TYR B 1 173 ? 2.592 -20.817 -51.312 1.00 29.97 172 TYR B N 1
ATOM 2761 C CA . TYR B 1 173 ? 1.956 -21.981 -51.806 1.00 30.68 172 TYR B CA 1
ATOM 2762 C C . TYR B 1 173 ? 0.479 -21.792 -51.486 1.00 31.89 172 TYR B C 1
ATOM 2763 O O . TYR B 1 173 ? 0.155 -21.188 -50.445 1.00 32.15 172 TYR B O 1
ATOM 2772 N N . SER B 1 174 ? -0.441 -22.314 -52.317 1.00 31.79 173 SER B N 1
ATOM 2773 C CA . SER B 1 174 ? -1.855 -22.106 -51.989 1.00 31.32 173 SER B CA 1
ATOM 2774 C C . SER B 1 174 ? -2.655 -23.310 -52.255 1.00 31.33 173 SER B C 1
ATOM 2775 O O . SER B 1 174 ? -2.237 -24.198 -53.072 1.00 32.81 173 SER B O 1
ATOM 2778 N N . LEU B 1 175 ? -3.811 -23.377 -51.596 1.00 29.22 174 LEU B N 1
ATOM 2779 C CA . LEU B 1 175 ? -4.660 -24.559 -51.767 1.00 28.45 174 LEU B CA 1
ATOM 2780 C C . LEU B 1 175 ? -6.105 -24.140 -51.802 1.00 27.88 174 LEU B C 1
ATOM 2781 O O . LEU B 1 175 ? -6.605 -23.500 -50.869 1.00 27.66 174 LEU B O 1
ATOM 2786 N N . LEU B 1 176 ? -6.791 -24.477 -52.878 1.00 26.53 175 LEU B N 1
ATOM 2787 C CA . LEU B 1 176 ? -8.137 -23.976 -52.989 1.00 25.48 175 LEU B CA 1
ATOM 2788 C C . LEU B 1 176 ? -9.128 -25.039 -52.599 1.00 25.51 175 LEU B C 1
ATOM 2789 O O . LEU B 1 176 ? -8.937 -26.215 -52.857 1.00 24.94 175 LEU B O 1
ATOM 2794 N N . LYS B 1 177 ? -10.206 -24.635 -51.960 1.00 26.01 176 LYS B N 1
ATOM 2795 C CA . LYS B 1 177 ? -11.209 -25.620 -51.621 1.00 26.54 176 LYS B CA 1
ATOM 2796 C C . LYS B 1 177 ? -11.505 -26.647 -52.718 1.00 26.36 176 LYS B C 1
ATOM 2797 O O . LYS B 1 177 ? -11.540 -27.842 -52.450 1.00 26.64 176 LYS B O 1
ATOM 2803 N N . ARG B 1 178 ? -11.703 -26.221 -53.954 1.00 26.77 177 ARG B N 1
ATOM 2804 C CA . ARG B 1 178 ? -12.117 -27.198 -54.974 1.00 27.03 177 ARG B CA 1
ATOM 2805 C C . ARG B 1 178 ? -10.996 -28.059 -55.483 1.00 27.65 177 ARG B C 1
ATOM 2806 O O . ARG B 1 178 ? -11.003 -28.497 -56.594 1.00 27.50 177 ARG B O 1
ATOM 2814 N N . GLU B 1 179 ? -10.014 -28.306 -54.649 1.00 29.40 178 GLU B N 1
ATOM 2815 C CA . GLU B 1 179 ? -8.859 -29.078 -55.048 1.00 30.44 178 GLU B CA 1
ATOM 2816 C C . GLU B 1 179 ? -8.581 -30.057 -53.940 1.00 31.06 178 GLU B C 1
ATOM 2817 O O . GLU B 1 179 ? -7.872 -31.020 -54.097 1.00 31.40 178 GLU B O 1
ATOM 2823 N N . TRP B 1 180 ? -9.143 -29.762 -52.788 1.00 32.49 179 TRP B N 1
ATOM 2824 C CA . TRP B 1 180 ? -8.892 -30.512 -51.581 1.00 32.70 179 TRP B CA 1
ATOM 2825 C C . TRP B 1 180 ? -10.059 -31.415 -51.135 1.00 34.00 179 TRP B C 1
ATOM 2826 O O . TRP B 1 180 ? -11.240 -31.196 -51.492 1.00 36.12 179 TRP B O 1
ATOM 2837 N N . GLY C 1 1 ? -27.924 6.566 -0.052 1.00 34.94 0 GLY C N 1
ATOM 2838 C CA . GLY C 1 1 ? -26.421 6.443 -0.304 1.00 34.41 0 GLY C CA 1
ATOM 2839 C C . GLY C 1 1 ? -25.651 6.105 0.976 1.00 33.81 0 GLY C C 1
ATOM 2840 O O . GLY C 1 1 ? -25.952 6.655 2.025 1.00 34.12 0 GLY C O 1
ATOM 2849 N N . PHE C 1 3 ? -22.402 6.545 1.581 1.00 29.16 2 PHE C N 1
ATOM 2850 C CA . PHE C 1 3 ? -21.453 7.600 1.763 1.00 28.95 2 PHE C CA 1
ATOM 2851 C C . PHE C 1 3 ? -22.047 8.914 1.274 1.00 28.91 2 PHE C C 1
ATOM 2852 O O . PHE C 1 3 ? -22.326 9.038 0.126 1.00 30.53 2 PHE C O 1
ATOM 2860 N N . THR C 1 4 ? -22.224 9.897 2.122 1.00 28.67 3 THR C N 1
ATOM 2861 C CA . THR C 1 4 ? -22.814 11.140 1.696 1.00 28.95 3 THR C CA 1
ATOM 2862 C C . THR C 1 4 ? -22.187 12.246 2.465 1.00 29.37 3 THR C C 1
ATOM 2863 O O . THR C 1 4 ? -21.378 12.029 3.382 1.00 30.20 3 THR C O 1
ATOM 2867 N N . CYS C 1 5 ? -22.633 13.450 2.148 1.00 28.37 4 CYS C N 1
ATOM 2868 C CA . CYS C 1 5 ? -22.129 14.592 2.832 1.00 28.00 4 CYS C CA 1
ATOM 2869 C C . CYS C 1 5 ? -23.285 15.312 3.419 1.00 27.40 4 CYS C C 1
ATOM 2870 O O . CYS C 1 5 ? -24.155 15.825 2.698 1.00 27.49 4 CYS C O 1
ATOM 2873 N N . LYS C 1 6 ? -23.366 15.330 4.737 1.00 27.42 5 LYS C N 1
ATOM 2874 C CA . LYS C 1 6 ? -24.461 16.099 5.327 1.00 26.83 5 LYS C CA 1
ATOM 2875 C C . LYS C 1 6 ? -24.065 17.559 5.473 1.00 26.46 5 LYS C C 1
ATOM 2876 O O . LYS C 1 6 ? -23.225 17.901 6.240 1.00 24.88 5 LYS C O 1
ATOM 2882 N N . VAL C 1 7 ? -24.655 18.396 4.650 1.00 27.73 6 VAL C N 1
ATOM 2883 C CA . VAL C 1 7 ? -24.299 19.783 4.608 1.00 29.25 6 VAL C CA 1
ATOM 2884 C C . VAL C 1 7 ? -24.914 20.379 5.815 1.00 30.11 6 VAL C C 1
ATOM 2885 O O . VAL C 1 7 ? -24.245 21.022 6.615 1.00 30.66 6 VAL C O 1
ATOM 2889 N N . ASN C 1 8 ? -26.217 20.147 5.930 1.00 30.80 7 ASN C N 1
ATOM 2890 C CA . ASN C 1 8 ? -26.985 20.482 7.116 1.00 31.14 7 ASN C CA 1
ATOM 2891 C C . ASN C 1 8 ? -28.261 19.632 7.129 1.00 31.15 7 ASN C C 1
ATOM 2892 O O . ASN C 1 8 ? -28.426 18.768 6.288 1.00 31.72 7 ASN C O 1
ATOM 2897 N N . GLU C 1 9 ? -29.173 19.897 8.051 1.00 31.19 8 GLU C N 1
ATOM 2898 C CA . GLU C 1 9 ? -30.393 19.091 8.223 1.00 31.24 8 GLU C CA 1
ATOM 2899 C C . GLU C 1 9 ? -31.333 18.889 7.035 1.00 29.84 8 GLU C C 1
ATOM 2900 O O . GLU C 1 9 ? -32.239 18.069 7.106 1.00 29.05 8 GLU C O 1
ATOM 2906 N N . HIS C 1 10 ? -31.141 19.626 5.953 1.00 28.99 9 HIS C N 1
ATOM 2907 C CA . HIS C 1 10 ? -31.995 19.445 4.790 1.00 28.18 9 HIS C CA 1
ATOM 2908 C C . HIS C 1 10 ? -31.193 19.088 3.526 1.00 27.44 9 HIS C C 1
ATOM 2909 O O . HIS C 1 10 ? -31.700 18.515 2.574 1.00 26.27 9 HIS C O 1
ATOM 2916 N N . ILE C 1 11 ? -29.925 19.444 3.527 1.00 27.78 10 ILE C N 1
ATOM 2917 C CA . ILE C 1 11 ? -29.146 19.383 2.307 1.00 27.98 10 ILE C CA 1
ATOM 2918 C C . ILE C 1 11 ? -28.101 18.316 2.364 1.00 28.58 10 ILE C C 1
ATOM 2919 O O . ILE C 1 11 ? -27.255 18.329 3.288 1.00 28.99 10 ILE C O 1
ATOM 2924 N N . THR C 1 12 ? -28.143 17.392 1.400 1.00 28.06 11 THR C N 1
ATOM 2925 C CA . THR C 1 12 ? -27.099 16.388 1.349 1.00 29.49 11 THR C CA 1
ATOM 2926 C C . THR C 1 12 ? -26.460 16.310 -0.031 1.00 29.15 11 THR C C 1
ATOM 2927 O O . THR C 1 12 ? -27.116 16.611 -1.028 1.00 28.27 11 THR C O 1
ATOM 2931 N N . ILE C 1 13 ? -25.169 15.957 -0.065 1.00 29.13 12 ILE C N 1
ATOM 2932 C CA . ILE C 1 13 ? -24.412 15.875 -1.307 1.00 29.63 12 ILE C CA 1
ATOM 2933 C C . ILE C 1 13 ? -24.049 14.434 -1.547 1.00 30.94 12 ILE C C 1
ATOM 2934 O O . ILE C 1 13 ? -23.609 13.764 -0.608 1.00 32.45 12 ILE C O 1
ATOM 2939 N N . ARG C 1 14 ? -24.206 13.912 -2.764 1.00 31.15 13 ARG C N 1
ATOM 2940 C CA . ARG C 1 14 ? -23.772 12.515 -2.989 1.00 30.49 13 ARG C CA 1
ATOM 2941 C C . ARG C 1 14 ? -23.398 12.220 -4.413 1.00 30.39 13 ARG C C 1
ATOM 2942 O O . ARG C 1 14 ? -23.767 12.951 -5.308 1.00 30.62 13 ARG C O 1
ATOM 2950 N N . LEU C 1 15 ? -22.583 11.205 -4.635 1.00 31.32 14 LEU C N 1
ATOM 2951 C CA . LEU C 1 15 ? -22.225 10.880 -6.005 1.00 31.23 14 LEU C CA 1
ATOM 2952 C C . LEU C 1 15 ? -23.523 10.473 -6.560 1.00 31.07 14 LEU C C 1
ATOM 2953 O O . LEU C 1 15 ? -24.343 9.988 -5.829 1.00 30.58 14 LEU C O 1
ATOM 2958 N N . LEU C 1 16 ? -23.749 10.718 -7.843 1.00 32.25 15 LEU C N 1
ATOM 2959 C CA . LEU C 1 16 ? -25.010 10.276 -8.430 1.00 32.52 15 LEU C CA 1
ATOM 2960 C C . LEU C 1 16 ? -24.838 8.795 -8.754 1.00 32.21 15 LEU C C 1
ATOM 2961 O O . LEU C 1 16 ? -23.731 8.308 -8.794 1.00 31.86 15 LEU C O 1
ATOM 2966 N N . GLU C 1 17 ? -25.933 8.089 -8.982 1.00 32.37 16 GLU C N 1
ATOM 2967 C CA . GLU C 1 17 ? -25.870 6.688 -9.347 1.00 32.40 16 GLU C CA 1
ATOM 2968 C C . GLU C 1 17 ? -26.739 6.449 -10.563 1.00 30.98 16 GLU C C 1
ATOM 2969 O O . GLU C 1 17 ? -27.732 7.136 -10.754 1.00 31.24 16 GLU C O 1
ATOM 2975 N N . PRO C 1 18 ? -26.439 5.421 -11.339 1.00 29.22 17 PRO C N 1
ATOM 2976 C CA . PRO C 1 18 ? -27.275 5.132 -12.485 1.00 27.91 17 PRO C CA 1
ATOM 2977 C C . PRO C 1 18 ? -28.749 5.210 -12.138 1.00 26.58 17 PRO C C 1
ATOM 2978 O O . PRO C 1 18 ? -29.504 5.733 -12.909 1.00 25.39 17 PRO C O 1
ATOM 2982 N N . LYS C 1 19 ? -29.192 4.761 -10.994 1.00 26.78 18 LYS C N 1
ATOM 2983 C CA . LYS C 1 19 ? -30.637 4.917 -10.816 1.00 28.49 18 LYS C CA 1
ATOM 2984 C C . LYS C 1 19 ? -31.185 6.403 -10.687 1.00 28.14 18 LYS C C 1
ATOM 2985 O O . LYS C 1 19 ? -32.409 6.606 -10.694 1.00 28.09 18 LYS C O 1
ATOM 2991 N N . ASP C 1 20 ? -30.310 7.409 -10.578 1.00 26.51 19 ASP C N 1
ATOM 2992 C CA . ASP C 1 20 ? -30.763 8.788 -10.545 1.00 25.74 19 ASP C CA 1
ATOM 2993 C C . ASP C 1 20 ? -31.048 9.278 -11.962 1.00 25.64 19 ASP C C 1
ATOM 2994 O O . ASP C 1 20 ? -31.510 10.402 -12.160 1.00 24.62 19 ASP C O 1
ATOM 2999 N N . ALA C 1 21 ? -30.745 8.476 -12.969 1.00 25.82 20 ALA C N 1
ATOM 3000 C CA . ALA C 1 21 ? -30.944 8.994 -14.346 1.00 27.16 20 ALA C CA 1
ATOM 3001 C C . ALA C 1 21 ? -32.368 9.536 -14.740 1.00 27.34 20 ALA C C 1
ATOM 3002 O O . ALA C 1 21 ? -32.484 10.689 -15.189 1.00 27.80 20 ALA C O 1
ATOM 3004 N N . GLU C 1 22 ? -33.425 8.736 -14.620 1.00 26.38 21 GLU C N 1
ATOM 3005 C CA . GLU C 1 22 ? -34.757 9.311 -14.876 1.00 27.54 21 GLU C CA 1
ATOM 3006 C C . GLU C 1 22 ? -34.903 10.710 -14.191 1.00 27.52 21 GLU C C 1
ATOM 3007 O O . GLU C 1 22 ? -35.142 11.681 -14.879 1.00 27.32 21 GLU C O 1
ATOM 3013 N N . ARG C 1 23 ? -34.714 10.827 -12.865 1.00 27.59 22 ARG C N 1
ATOM 3014 C CA . ARG C 1 23 ? -34.888 12.117 -12.197 1.00 27.67 22 ARG C CA 1
ATOM 3015 C C . ARG C 1 23 ? -33.953 13.206 -12.711 1.00 26.82 22 ARG C C 1
ATOM 3016 O O . ARG C 1 23 ? -34.385 14.334 -12.884 1.00 27.44 22 ARG C O 1
ATOM 3024 N N . LEU C 1 24 ? -32.691 12.884 -12.974 1.00 25.36 23 LEU C N 1
ATOM 3025 C CA . LEU C 1 24 ? -31.780 13.873 -13.498 1.00 23.95 23 LEU C CA 1
ATOM 3026 C C . LEU C 1 24 ? -32.260 14.368 -14.868 1.00 24.02 23 LEU C C 1
ATOM 3027 O O . LEU C 1 24 ? -32.369 15.557 -15.114 1.00 23.46 23 LEU C O 1
ATOM 3032 N N . ALA C 1 25 ? -32.548 13.454 -15.766 1.00 23.87 24 ALA C N 1
ATOM 3033 C CA . ALA C 1 25 ? -32.945 13.844 -17.102 1.00 24.24 24 ALA C CA 1
ATOM 3034 C C . ALA C 1 25 ? -34.207 14.714 -17.087 1.00 24.82 24 ALA C C 1
ATOM 3035 O O . ALA C 1 25 ? -34.330 15.686 -17.820 1.00 24.52 24 ALA C O 1
ATOM 3037 N N . GLU C 1 26 ? -35.154 14.377 -16.240 1.00 26.03 25 GLU C N 1
ATOM 3038 C CA . GLU C 1 26 ? -36.385 15.149 -16.214 1.00 27.55 25 GLU C CA 1
ATOM 3039 C C . GLU C 1 26 ? -36.090 16.544 -15.683 1.00 26.71 25 GLU C C 1
ATOM 3040 O O . GLU C 1 26 ? -36.536 17.554 -16.231 1.00 26.38 25 GLU C O 1
ATOM 3046 N N . LEU C 1 27 ? -35.290 16.595 -14.635 1.00 25.90 26 LEU C N 1
ATOM 3047 C CA . LEU C 1 27 ? -34.891 17.879 -14.080 1.00 25.57 26 LEU C CA 1
ATOM 3048 C C . LEU C 1 27 ? -34.143 18.677 -15.150 1.00 25.18 26 LEU C C 1
ATOM 3049 O O . LEU C 1 27 ? -34.128 19.898 -15.158 1.00 24.68 26 LEU C O 1
ATOM 3054 N N . ILE C 1 28 ? -33.527 17.992 -16.089 1.00 24.77 27 ILE C N 1
ATOM 3055 C CA . ILE C 1 28 ? -32.760 18.760 -17.023 1.00 24.38 27 ILE C CA 1
ATOM 3056 C C . ILE C 1 28 ? -33.613 19.300 -18.144 1.00 24.98 27 ILE C C 1
ATOM 3057 O O . ILE C 1 28 ? -33.315 20.360 -18.673 1.00 24.84 27 ILE C O 1
ATOM 3062 N N . ILE C 1 29 ? -34.683 18.592 -18.489 1.00 24.69 28 ILE C N 1
ATOM 3063 C CA . ILE C 1 29 ? -35.504 19.013 -19.609 1.00 25.05 28 ILE C CA 1
ATOM 3064 C C . ILE C 1 29 ? -36.333 20.117 -19.069 1.00 25.17 28 ILE C C 1
ATOM 3065 O O . ILE C 1 29 ? -36.791 21.014 -19.791 1.00 25.04 28 ILE C O 1
ATOM 3070 N N . GLN C 1 30 ? -36.558 20.018 -17.771 1.00 25.41 29 GLN C N 1
ATOM 3071 C CA . GLN C 1 30 ? -37.451 20.934 -17.094 1.00 26.03 29 GLN C CA 1
ATOM 3072 C C . GLN C 1 30 ? -36.814 22.303 -17.084 1.00 26.36 29 GLN C C 1
ATOM 3073 O O . GLN C 1 30 ? -37.457 23.304 -17.322 1.00 26.35 29 GLN C O 1
ATOM 3079 N N . ASN C 1 31 ? -35.522 22.350 -16.822 1.00 27.20 30 ASN C N 1
ATOM 3080 C CA . ASN C 1 31 ? -34.832 23.607 -16.946 1.00 27.73 30 ASN C CA 1
ATOM 3081 C C . ASN C 1 31 ? -34.076 23.419 -18.204 1.00 28.70 30 ASN C C 1
ATOM 3082 O O . ASN C 1 31 ? -34.402 22.513 -18.958 1.00 29.02 30 ASN C O 1
ATOM 3087 N N . GLN C 1 32 ? -33.064 24.213 -18.485 1.00 29.85 31 GLN C N 1
ATOM 3088 C CA . GLN C 1 32 ? -32.478 23.972 -19.789 1.00 31.47 31 GLN C CA 1
ATOM 3089 C C . GLN C 1 32 ? -32.522 25.194 -20.658 1.00 32.10 31 GLN C C 1
ATOM 3090 O O . GLN C 1 32 ? -31.687 25.389 -21.524 1.00 32.34 31 GLN C O 1
ATOM 3096 N N . GLN C 1 33 ? -33.543 26.001 -20.491 1.00 32.85 32 GLN C N 1
ATOM 3097 C CA . GLN C 1 33 ? -33.523 27.201 -21.242 1.00 34.37 32 GLN C CA 1
ATOM 3098 C C . GLN C 1 33 ? -32.987 28.252 -20.287 1.00 35.00 32 GLN C C 1
ATOM 3099 O O . GLN C 1 33 ? -33.224 29.472 -20.431 1.00 35.82 32 GLN C O 1
ATOM 3105 N N . ARG C 1 34 ? -32.331 27.737 -19.258 1.00 35.18 33 ARG C N 1
ATOM 3106 C CA . ARG C 1 34 ? -31.426 28.528 -18.463 1.00 35.63 33 ARG C CA 1
ATOM 3107 C C . ARG C 1 34 ? -30.209 27.670 -18.579 1.00 34.97 33 ARG C C 1
ATOM 3108 O O . ARG C 1 34 ? -29.628 27.606 -19.646 1.00 35.62 33 ARG C O 1
ATOM 3116 N N . LEU C 1 35 ? -29.824 26.995 -17.521 1.00 34.22 34 LEU C N 1
ATOM 3117 C CA . LEU C 1 35 ? -28.771 25.989 -17.654 1.00 34.06 34 LEU C CA 1
ATOM 3118 C C . LEU C 1 35 ? -27.641 26.271 -18.637 1.00 33.35 34 LEU C C 1
ATOM 3119 O O . LEU C 1 35 ? -26.896 25.398 -18.953 1.00 33.73 34 LEU C O 1
ATOM 3124 N N . GLY C 1 36 ? -27.538 27.473 -19.147 1.00 33.49 35 GLY C N 1
ATOM 3125 C CA . GLY C 1 36 ? -26.510 27.825 -20.102 1.00 32.96 35 GLY C CA 1
ATOM 3126 C C . GLY C 1 36 ? -25.787 28.957 -19.428 1.00 32.86 35 GLY C C 1
ATOM 3127 O O . GLY C 1 36 ? -24.562 28.935 -19.383 1.00 33.01 35 GLY C O 1
ATOM 3128 N N . LYS C 1 37 ? -26.556 29.928 -18.907 1.00 32.28 36 LYS C N 1
ATOM 3129 C CA . LYS C 1 37 ? -26.030 30.991 -18.048 1.00 31.77 36 LYS C CA 1
ATOM 3130 C C . LYS C 1 37 ? -25.312 30.294 -16.900 1.00 31.47 36 LYS C C 1
ATOM 3131 O O . LYS C 1 37 ? -24.446 30.874 -16.210 1.00 31.23 36 LYS C O 1
ATOM 3137 N N . TRP C 1 38 ? -25.665 29.028 -16.725 1.00 30.78 37 TRP C N 1
ATOM 3138 C CA . TRP C 1 38 ? -25.178 28.249 -15.614 1.00 30.64 37 TRP C CA 1
ATOM 3139 C C . TRP C 1 38 ? -23.958 27.385 -15.961 1.00 31.15 37 TRP C C 1
ATOM 3140 O O . TRP C 1 38 ? -23.411 26.613 -15.127 1.00 30.18 37 TRP C O 1
ATOM 3151 N N . LEU C 1 39 ? -23.512 27.527 -17.195 1.00 31.62 38 LEU C N 1
ATOM 3152 C CA . LEU C 1 39 ? -22.358 26.767 -17.611 1.00 32.61 38 LEU C CA 1
ATOM 3153 C C . LEU C 1 39 ? -22.504 25.268 -17.489 1.00 33.62 38 LEU C C 1
ATOM 3154 O O . LEU C 1 39 ? -21.554 24.628 -17.093 1.00 34.45 38 LEU C O 1
ATOM 3159 N N . PHE C 1 40 ? -23.671 24.699 -17.757 1.00 35.02 39 PHE C N 1
ATOM 3160 C CA . PHE C 1 40 ? -23.774 23.236 -17.868 1.00 37.07 39 PHE C CA 1
ATOM 3161 C C . PHE C 1 40 ? -24.695 22.932 -19.019 1.00 38.60 39 PHE C C 1
ATOM 3162 O O . PHE C 1 40 ? -25.912 22.885 -18.854 1.00 39.14 39 PHE C O 1
ATOM 3170 N N . PHE C 1 41 ? -24.121 22.740 -20.196 1.00 40.75 40 PHE C N 1
ATOM 3171 C CA . PHE C 1 41 ? -24.939 22.543 -21.391 1.00 42.91 40 PHE C CA 1
ATOM 3172 C C . PHE C 1 41 ? -24.989 21.101 -21.899 1.00 44.11 40 PHE C C 1
ATOM 3173 O O . PHE C 1 41 ? -23.942 20.521 -22.211 1.00 45.29 40 PHE C O 1
ATOM 3175 N N . ALA C 1 42 ? -26.170 20.487 -21.962 1.00 44.90 41 ALA C N 1
ATOM 3176 C CA . ALA C 1 42 ? -26.205 19.228 -22.723 1.00 45.32 41 ALA C CA 1
ATOM 3177 C C . ALA C 1 42 ? -26.156 19.625 -24.221 1.00 45.08 41 ALA C C 1
ATOM 3178 O O . ALA C 1 42 ? -25.447 18.976 -25.001 1.00 45.41 41 ALA C O 1
ATOM 3180 N N . GLU C 1 43 ? -26.831 20.729 -24.588 1.00 44.85 42 GLU C N 1
ATOM 3181 C CA . GLU C 1 43 ? -26.916 21.215 -25.998 1.00 44.70 42 GLU C CA 1
ATOM 3182 C C . GLU C 1 43 ? -27.903 20.315 -26.775 1.00 44.53 42 GLU C C 1
ATOM 3183 O O . GLU C 1 43 ? -28.907 20.770 -27.347 1.00 44.55 42 GLU C O 1
ATOM 3185 N N . ASN C 1 44 ? -27.567 19.031 -26.824 1.00 44.08 43 ASN C N 1
ATOM 3186 C CA . ASN C 1 44 ? -28.486 17.993 -27.249 1.00 43.20 43 ASN C CA 1
ATOM 3187 C C . ASN C 1 44 ? -28.609 17.312 -25.895 1.00 42.39 43 ASN C C 1
ATOM 3188 O O . ASN C 1 44 ? -27.802 16.424 -25.533 1.00 42.01 43 ASN C O 1
ATOM 3190 N N . PRO C 1 45 ? -29.663 17.715 -25.191 1.00 41.37 44 PRO C N 1
ATOM 3191 C CA . PRO C 1 45 ? -29.836 17.435 -23.769 1.00 40.80 44 PRO C CA 1
ATOM 3192 C C . PRO C 1 45 ? -29.997 15.970 -23.484 1.00 40.35 44 PRO C C 1
ATOM 3193 O O . PRO C 1 45 ? -29.712 15.103 -24.300 1.00 41.40 44 PRO C O 1
ATOM 3197 N N . SER C 1 46 ? -30.496 15.701 -22.303 1.00 39.08 45 SER C N 1
ATOM 3198 C CA . SER C 1 46 ? -30.598 14.363 -21.790 1.00 37.85 45 SER C CA 1
ATOM 3199 C C . SER C 1 46 ? -31.366 13.335 -22.575 1.00 36.30 45 SER C C 1
ATOM 3200 O O . SER C 1 46 ? -31.894 13.586 -23.672 1.00 36.79 45 SER C O 1
ATOM 3203 N N . SER C 1 47 ? -31.447 12.181 -21.930 1.00 34.16 46 SER C N 1
ATOM 3204 C CA . SER C 1 47 ? -32.046 10.968 -22.428 1.00 32.05 46 SER C CA 1
ATOM 3205 C C . SER C 1 47 ? -31.757 10.047 -21.290 1.00 31.71 46 SER C C 1
ATOM 3206 O O . SER C 1 47 ? -30.631 9.693 -21.081 1.00 31.95 46 SER C O 1
ATOM 3209 N N . ALA C 1 48 ? -32.756 9.683 -20.511 1.00 31.88 47 ALA C N 1
ATOM 3210 C CA . ALA C 1 48 ? -32.529 8.862 -19.312 1.00 31.57 47 ALA C CA 1
ATOM 3211 C C . ALA C 1 48 ? -31.632 7.642 -19.544 1.00 32.05 47 ALA C C 1
ATOM 3212 O O . ALA C 1 48 ? -30.963 7.212 -18.618 1.00 32.50 47 ALA C O 1
ATOM 3214 N N . ASP C 1 49 ? -31.623 7.071 -20.754 1.00 31.45 48 ASP C N 1
ATOM 3215 C CA . ASP C 1 49 ? -30.717 5.978 -21.038 1.00 30.95 48 ASP C CA 1
ATOM 3216 C C . ASP C 1 49 ? -29.272 6.440 -21.078 1.00 29.55 48 ASP C C 1
ATOM 3217 O O . ASP C 1 49 ? -28.411 5.850 -20.482 1.00 29.59 48 ASP C O 1
ATOM 3222 N N . THR C 1 50 ? -29.003 7.505 -21.797 1.00 28.62 49 THR C N 1
ATOM 3223 C CA . THR C 1 50 ? -27.650 7.989 -21.887 1.00 27.88 49 THR C CA 1
ATOM 3224 C C . THR C 1 50 ? -27.060 8.289 -20.514 1.00 28.32 49 THR C C 1
ATOM 3225 O O . THR C 1 50 ? -25.953 7.840 -20.232 1.00 28.42 49 THR C O 1
ATOM 3229 N N . TYR C 1 51 ? -27.783 8.990 -19.638 1.00 28.00 50 TYR C N 1
ATOM 3230 C CA . TYR C 1 51 ? -27.239 9.217 -18.297 1.00 27.92 50 TYR C CA 1
ATOM 3231 C C . TYR C 1 51 ? -27.021 7.925 -17.525 1.00 27.91 50 TYR C C 1
ATOM 3232 O O . TYR C 1 51 ? -26.085 7.805 -16.734 1.00 27.87 50 TYR C O 1
ATOM 3241 N N . ARG C 1 52 ? -27.893 6.962 -17.747 1.00 27.53 51 ARG C N 1
ATOM 3242 C CA . ARG C 1 52 ? -27.758 5.711 -17.044 1.00 27.50 51 ARG C CA 1
ATOM 3243 C C . ARG C 1 52 ? -26.614 4.890 -17.562 1.00 27.48 51 ARG C C 1
ATOM 3244 O O . ARG C 1 52 ? -25.893 4.255 -16.800 1.00 27.04 51 ARG C O 1
ATOM 3252 N N . GLU C 1 53 ? -26.414 4.867 -18.862 1.00 27.78 52 GLU C N 1
ATOM 3253 C CA . GLU C 1 53 ? -25.435 3.903 -19.333 1.00 28.80 52 GLU C CA 1
ATOM 3254 C C . GLU C 1 53 ? -24.017 4.431 -19.504 1.00 28.78 52 GLU C C 1
ATOM 3255 O O . GLU C 1 53 ? -23.039 3.680 -19.455 1.00 28.88 52 GLU C O 1
ATOM 3261 N N . THR C 1 54 ? -23.921 5.742 -19.659 1.00 28.71 53 THR C N 1
ATOM 3262 C CA . THR C 1 54 ? -22.702 6.381 -20.037 1.00 28.00 53 THR C CA 1
ATOM 3263 C C . THR C 1 54 ? -22.365 7.534 -19.151 1.00 28.95 53 THR C C 1
ATOM 3264 O O . THR C 1 54 ? -21.322 7.547 -18.499 1.00 29.84 53 THR C O 1
ATOM 3268 N N . ILE C 1 55 ? -23.241 8.525 -19.091 1.00 28.94 54 ILE C N 1
ATOM 3269 C CA . ILE C 1 55 ? -22.813 9.705 -18.388 1.00 28.36 54 ILE C CA 1
ATOM 3270 C C . ILE C 1 55 ? -22.641 9.508 -16.905 1.00 28.61 54 ILE C C 1
ATOM 3271 O O . ILE C 1 55 ? -21.635 9.941 -16.343 1.00 27.90 54 ILE C O 1
ATOM 3276 N N . ILE C 1 56 ? -23.588 8.849 -16.257 1.00 28.63 55 ILE C N 1
ATOM 3277 C CA . ILE C 1 56 ? -23.394 8.727 -14.839 1.00 29.39 55 ILE C CA 1
ATOM 3278 C C . ILE C 1 56 ? -22.259 7.765 -14.489 1.00 29.92 55 ILE C C 1
ATOM 3279 O O . ILE C 1 56 ? -21.485 8.019 -13.571 1.00 30.22 55 ILE C O 1
ATOM 3284 N N . PRO C 1 57 ? -22.149 6.657 -15.190 1.00 29.43 56 PRO C N 1
ATOM 3285 C CA . PRO C 1 57 ? -20.992 5.820 -15.010 1.00 29.33 56 PRO C CA 1
ATOM 3286 C C . PRO C 1 57 ? -19.722 6.585 -15.207 1.00 29.42 56 PRO C C 1
ATOM 3287 O O . PRO C 1 57 ? -18.942 6.516 -14.278 1.00 30.38 56 PRO C O 1
ATOM 3291 N N . ASP C 1 58 ? -19.475 7.319 -16.295 1.00 29.16 57 ASP C N 1
ATOM 3292 C CA . ASP C 1 58 ? -18.149 7.910 -16.332 1.00 27.66 57 ASP C CA 1
ATOM 3293 C C . ASP C 1 58 ? -17.991 8.800 -15.147 1.00 26.15 57 ASP C C 1
ATOM 3294 O O . ASP C 1 58 ? -16.934 8.815 -14.573 1.00 26.27 57 ASP C O 1
ATOM 3299 N N . TRP C 1 59 ? -18.990 9.566 -14.752 1.00 25.15 58 TRP C N 1
ATOM 3300 C CA . TRP C 1 59 ? -18.668 10.529 -13.674 1.00 26.20 58 TRP C CA 1
ATOM 3301 C C . TRP C 1 59 ? -18.111 9.748 -12.469 1.00 27.15 58 TRP C C 1
ATOM 3302 O O . TRP C 1 59 ? -17.088 10.144 -11.830 1.00 26.38 58 TRP C O 1
ATOM 3313 N N . ARG C 1 60 ? -18.767 8.619 -12.193 1.00 26.46 59 ARG C N 1
ATOM 3314 C CA . ARG C 1 60 ? -18.360 7.802 -11.095 1.00 26.58 59 ARG C CA 1
ATOM 3315 C C . ARG C 1 60 ? -16.919 7.345 -11.252 1.00 27.85 59 ARG C C 1
ATOM 3316 O O . ARG C 1 60 ? -16.148 7.372 -10.273 1.00 29.20 59 ARG C O 1
ATOM 3324 N N . ARG C 1 61 ? -16.478 6.990 -12.444 1.00 26.56 60 ARG C N 1
ATOM 3325 C CA . ARG C 1 61 ? -15.093 6.581 -12.465 1.00 26.70 60 ARG C CA 1
ATOM 3326 C C . ARG C 1 61 ? -14.149 7.755 -12.217 1.00 25.82 60 ARG C C 1
ATOM 3327 O O . ARG C 1 61 ? -13.032 7.611 -11.764 1.00 25.14 60 ARG C O 1
ATOM 3335 N N . GLN C 1 62 ? -14.592 8.937 -12.541 1.00 26.35 61 GLN C N 1
ATOM 3336 C CA . GLN C 1 62 ? -13.696 10.047 -12.407 1.00 27.68 61 GLN C CA 1
ATOM 3337 C C . GLN C 1 62 ? -13.481 10.229 -10.922 1.00 27.54 61 GLN C C 1
ATOM 3338 O O . GLN C 1 62 ? -12.397 10.459 -10.450 1.00 27.64 61 GLN C O 1
ATOM 3344 N N . TYR C 1 63 ? -14.552 10.081 -10.175 1.00 28.01 62 TYR C N 1
ATOM 3345 C CA . TYR C 1 63 ? -14.469 10.192 -8.755 1.00 27.87 62 TYR C CA 1
ATOM 3346 C C . TYR C 1 63 ? -13.572 9.068 -8.291 1.00 26.88 62 TYR C C 1
ATOM 3347 O O . TYR C 1 63 ? -12.933 9.162 -7.314 1.00 27.50 62 TYR C O 1
ATOM 3356 N N . ALA C 1 64 ? -13.506 7.972 -8.961 1.00 26.33 63 ALA C N 1
ATOM 3357 C CA . ALA C 1 64 ? -12.693 6.967 -8.327 1.00 27.43 63 ALA C CA 1
ATOM 3358 C C . ALA C 1 64 ? -11.253 7.314 -8.590 1.00 28.00 63 ALA C C 1
ATOM 3359 O O . ALA C 1 64 ? -10.397 7.196 -7.691 1.00 28.40 63 ALA C O 1
ATOM 3361 N N . ASP C 1 65 ? -11.016 7.735 -9.832 1.00 27.86 64 ASP C N 1
ATOM 3362 C CA . ASP C 1 65 ? -9.708 8.027 -10.308 1.00 28.55 64 ASP C CA 1
ATOM 3363 C C . ASP C 1 65 ? -9.183 9.221 -9.565 1.00 29.36 64 ASP C C 1
ATOM 3364 O O . ASP C 1 65 ? -8.013 9.583 -9.652 1.00 28.58 64 ASP C O 1
ATOM 3369 N N . LEU C 1 66 ? -10.079 9.841 -8.823 1.00 30.13 65 LEU C N 1
ATOM 3370 C CA . LEU C 1 66 ? -9.675 10.941 -8.027 1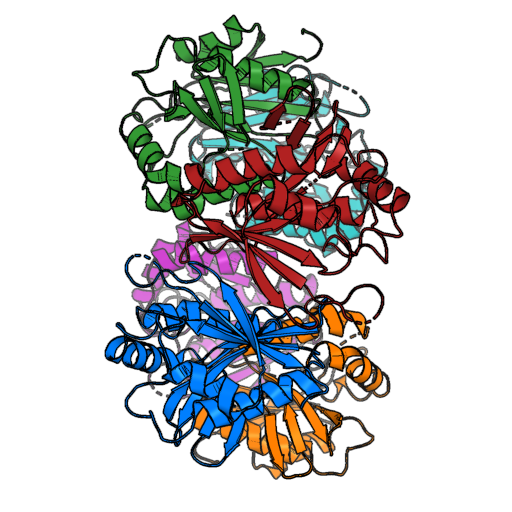.00 31.67 65 LEU C CA 1
ATOM 3371 C C . LEU C 1 66 ? -9.476 12.198 -8.833 1.00 32.47 65 LEU C C 1
ATOM 3372 O O . LEU C 1 66 ? -8.585 13.023 -8.494 1.00 32.56 65 LEU C O 1
ATOM 3377 N N . ASN C 1 67 ? -10.231 12.394 -9.897 1.00 31.68 66 ASN C N 1
ATOM 3378 C CA . ASN C 1 67 ? -10.059 13.705 -10.413 1.00 31.45 66 ASN C CA 1
ATOM 3379 C C . ASN C 1 67 ? -11.234 14.508 -10.664 1.00 31.03 66 ASN C C 1
ATOM 3380 O O . ASN C 1 67 ? -11.325 15.145 -11.688 1.00 31.58 66 ASN C O 1
ATOM 3385 N N . GLY C 1 68 ? -12.138 14.495 -9.714 1.00 30.82 67 GLY C N 1
ATOM 3386 C CA . GLY C 1 68 ? -13.158 15.531 -9.693 1.00 30.35 67 GLY C CA 1
ATOM 3387 C C . GLY C 1 68 ? -14.356 15.071 -8.960 1.00 29.54 67 GLY C C 1
ATOM 3388 O O . GLY C 1 68 ? -14.425 13.937 -8.564 1.00 31.03 67 GLY C O 1
ATOM 3389 N N . ILE C 1 69 ? -15.330 15.927 -8.800 1.00 29.02 68 ILE C N 1
ATOM 3390 C CA . ILE C 1 69 ? -16.567 15.429 -8.269 1.00 28.78 68 ILE C CA 1
ATOM 3391 C C . ILE C 1 69 ? -17.725 15.942 -9.083 1.00 28.85 68 ILE C C 1
ATOM 3392 O O . ILE C 1 69 ? -17.831 17.122 -9.364 1.00 29.87 68 ILE C O 1
ATOM 3397 N N . GLU C 1 70 ? -18.595 15.040 -9.481 1.00 28.23 69 GLU C N 1
ATOM 3398 C CA . GLU C 1 70 ? -19.805 15.443 -10.163 1.00 26.82 69 GLU C CA 1
ATOM 3399 C C . GLU C 1 70 ? -20.817 14.853 -9.205 1.00 25.92 69 GLU C C 1
ATOM 3400 O O . GLU C 1 70 ? -21.029 13.667 -9.212 1.00 25.48 69 GLU C O 1
ATOM 3406 N N . ALA C 1 71 ? -21.425 15.671 -8.357 1.00 25.41 70 ALA C N 1
ATOM 3407 C CA . ALA C 1 71 ? -22.367 15.162 -7.351 1.00 25.14 70 ALA C CA 1
ATOM 3408 C C . ALA C 1 71 ? -23.787 15.669 -7.451 1.00 24.86 70 ALA C C 1
ATOM 3409 O O . ALA C 1 71 ? -24.052 16.702 -8.034 1.00 25.14 70 ALA C O 1
ATOM 3411 N N . GLY C 1 72 ? -24.705 14.981 -6.804 1.00 24.77 71 GLY C N 1
ATOM 3412 C CA . GLY C 1 72 ? -26.055 15.492 -6.786 1.00 25.46 71 GLY C CA 1
ATOM 3413 C C . GLY C 1 72 ? -26.366 16.326 -5.551 1.00 25.57 71 GLY C C 1
ATOM 3414 O O . GLY C 1 72 ? -25.842 16.050 -4.475 1.00 25.71 71 GLY C O 1
ATOM 3415 N N . LEU C 1 73 ? -27.197 17.356 -5.717 1.00 25.83 72 LEU C N 1
ATOM 3416 C CA . LEU C 1 73 ? -27.724 18.135 -4.600 1.00 26.39 72 LEU C CA 1
ATOM 3417 C C . LEU C 1 73 ? -29.107 17.577 -4.257 1.00 27.32 72 LEU C C 1
ATOM 3418 O O . LEU C 1 73 ? -29.980 17.396 -5.109 1.00 26.53 72 LEU C O 1
ATOM 3423 N N . LEU C 1 74 ? -29.294 17.257 -2.985 1.00 28.78 73 LEU C N 1
ATOM 3424 C CA . LEU C 1 74 ? -30.548 16.686 -2.542 1.00 28.97 73 LEU C CA 1
ATOM 3425 C C . LEU C 1 74 ? -31.053 17.595 -1.482 1.00 29.93 73 LEU C C 1
ATOM 3426 O O . LEU C 1 74 ? -30.331 17.882 -0.544 1.00 30.74 73 LEU C O 1
ATOM 3431 N N . TYR C 1 75 ? -32.294 18.036 -1.619 1.00 31.42 74 TYR C N 1
ATOM 3432 C CA . TYR C 1 75 ? -32.979 18.799 -0.590 1.00 32.55 74 TYR C CA 1
ATOM 3433 C C . TYR C 1 75 ? -33.978 17.834 0.028 1.00 33.08 74 TYR C C 1
ATOM 3434 O O . TYR C 1 75 ? -34.854 17.290 -0.638 1.00 33.59 74 TYR C O 1
ATOM 3443 N N . ASP C 1 76 ? -33.836 17.597 1.314 1.00 33.76 75 ASP C N 1
ATOM 3444 C CA . ASP C 1 76 ? -34.761 16.707 1.999 1.00 34.05 75 ASP C CA 1
ATOM 3445 C C . ASP C 1 76 ? -34.984 15.380 1.363 1.00 33.89 75 ASP C C 1
ATOM 3446 O O . ASP C 1 76 ? -36.037 14.790 1.520 1.00 33.54 75 ASP C O 1
ATOM 3451 N N . GLY C 1 77 ? -33.973 14.897 0.658 1.00 34.28 76 GLY C N 1
ATOM 3452 C CA . GLY C 1 77 ? -34.045 13.567 0.119 1.00 33.60 76 GLY C CA 1
ATOM 3453 C C . GLY C 1 77 ? -33.956 13.479 -1.384 1.00 33.64 76 GLY C C 1
ATOM 3454 O O . GLY C 1 77 ? -33.489 12.443 -1.880 1.00 34.26 76 GLY C O 1
ATOM 3455 N N . SER C 1 78 ? -34.370 14.505 -2.134 1.00 32.65 77 SER C N 1
ATOM 3456 C CA . SER C 1 78 ? -34.306 14.333 -3.590 1.00 32.21 77 SER C CA 1
ATOM 3457 C C . SER C 1 78 ? -33.622 15.376 -4.471 1.00 31.25 77 SER C C 1
ATOM 3458 O O . SER C 1 78 ? -33.678 16.561 -4.194 1.00 30.82 77 SER C O 1
ATOM 3461 N N . LEU C 1 79 ? -33.007 14.902 -5.559 1.00 30.57 78 LEU C N 1
ATOM 3462 C CA . LEU C 1 79 ? -32.260 15.728 -6.512 1.00 29.29 78 LEU C CA 1
ATOM 3463 C C . LEU C 1 79 ? -32.882 17.041 -6.843 1.00 28.96 78 LEU C C 1
ATOM 3464 O O . LEU C 1 79 ? -33.973 17.084 -7.367 1.00 28.83 78 LEU C O 1
ATOM 3469 N N . CYS C 1 80 ? -32.162 18.119 -6.614 1.00 29.20 79 CYS C N 1
ATOM 3470 C CA . CYS C 1 80 ? -32.704 19.397 -6.955 1.00 29.79 79 CYS C CA 1
ATOM 3471 C C . CYS C 1 80 ? -31.660 20.084 -7.744 1.00 29.88 79 CYS C C 1
ATOM 3472 O O . CYS C 1 80 ? -31.847 21.224 -8.175 1.00 30.43 79 CYS C O 1
ATOM 3475 N N . GLY C 1 81 ? -30.543 19.396 -7.926 1.00 30.22 80 GLY C N 1
ATOM 3476 C CA . GLY C 1 81 ? -29.431 19.949 -8.704 1.00 31.03 80 GLY C CA 1
ATOM 3477 C C . GLY C 1 81 ? -28.142 19.143 -8.609 1.00 31.13 80 GLY C C 1
ATOM 3478 O O . GLY C 1 81 ? -28.178 17.981 -8.192 1.00 30.97 80 GLY C O 1
ATOM 3487 N N . ILE C 1 83 ? -23.570 19.664 -7.975 1.00 31.93 82 ILE C N 1
ATOM 3488 C CA . ILE C 1 83 ? -22.436 20.548 -7.684 1.00 32.41 82 ILE C CA 1
ATOM 3489 C C . ILE C 1 83 ? -21.286 19.830 -8.199 1.00 32.04 82 ILE C C 1
ATOM 3490 O O . ILE C 1 83 ? -21.355 18.617 -8.382 1.00 32.58 82 ILE C O 1
ATOM 3495 N N . SER C 1 84 ? -20.205 20.547 -8.406 1.00 31.33 83 SER C N 1
ATOM 3496 C CA . SER C 1 84 ? -19.138 19.939 -9.140 1.00 29.96 83 SER C CA 1
ATOM 3497 C C . SER C 1 84 ? -17.813 20.618 -8.945 1.00 30.00 83 SER C C 1
ATOM 3498 O O . SER C 1 84 ? -17.723 21.857 -8.814 1.00 28.93 83 SER C O 1
ATOM 3501 N N . LEU C 1 85 ? -16.772 19.792 -8.916 1.00 29.84 84 LEU C N 1
ATOM 3502 C CA . LEU C 1 85 ? -15.423 20.302 -8.757 1.00 29.77 84 LEU C CA 1
ATOM 3503 C C . LEU C 1 85 ? -14.715 19.664 -9.897 1.00 29.31 84 LEU C C 1
ATOM 3504 O O . LEU C 1 85 ? -14.648 18.456 -9.936 1.00 29.70 84 LEU C O 1
ATOM 3509 N N . HIS C 1 86 ? -14.188 20.470 -10.813 1.00 29.16 85 HIS C N 1
ATOM 3510 C CA . HIS C 1 86 ? -13.588 19.989 -12.041 1.00 28.90 85 HIS C CA 1
ATOM 3511 C C . HIS C 1 86 ? -12.363 20.809 -12.380 1.00 29.13 85 HIS C C 1
ATOM 3512 O O . HIS C 1 86 ? -12.041 21.677 -11.647 1.00 29.55 85 HIS C O 1
ATOM 3519 N N . ASN C 1 87 ? -11.711 20.551 -13.506 1.00 30.04 86 ASN C N 1
ATOM 3520 C CA . ASN C 1 87 ? -10.423 21.141 -13.841 1.00 31.27 86 ASN C CA 1
ATOM 3521 C C . ASN C 1 87 ? -9.487 20.992 -12.694 1.00 30.71 86 ASN C C 1
ATOM 3522 O O . ASN C 1 87 ? -8.877 21.951 -12.255 1.00 31.28 86 ASN C O 1
ATOM 3527 N N . LEU C 1 88 ? -9.368 19.785 -12.197 1.00 29.96 87 LEU C N 1
ATOM 3528 C CA . LEU C 1 88 ? -8.522 19.576 -11.063 1.00 30.31 87 LEU C CA 1
ATOM 3529 C C . LEU C 1 88 ? -7.103 19.547 -11.545 1.00 29.83 87 LEU C C 1
ATOM 3530 O O . LEU C 1 88 ? -6.742 18.672 -12.287 1.00 30.53 87 LEU C O 1
ATOM 3535 N N . ASP C 1 89 ? -6.287 20.495 -11.118 1.00 29.31 88 ASP C N 1
ATOM 3536 C CA . ASP C 1 89 ? -4.914 20.571 -11.538 1.00 28.49 88 ASP C CA 1
ATOM 3537 C C . ASP C 1 89 ? -4.084 20.410 -10.272 1.00 29.24 88 ASP C C 1
ATOM 3538 O O . ASP C 1 89 ? -3.834 21.384 -9.558 1.00 29.93 88 ASP C O 1
ATOM 3543 N N . GLN C 1 90 ? -3.688 19.171 -9.973 1.00 29.72 89 GLN C N 1
ATOM 3544 C CA . GLN C 1 90 ? -2.901 18.849 -8.776 1.00 30.23 89 GLN C CA 1
ATOM 3545 C C . GLN C 1 90 ? -1.561 19.530 -8.781 1.00 29.86 89 GLN C C 1
ATOM 3546 O O . GLN C 1 90 ? -1.016 19.851 -7.737 1.00 30.63 89 GLN C O 1
ATOM 3552 N N . VAL C 1 91 ? -1.024 19.793 -9.950 1.00 29.70 90 VAL C N 1
ATOM 3553 C CA . VAL C 1 91 ? 0.281 20.417 -9.956 1.00 29.66 90 VAL C CA 1
ATOM 3554 C C . VAL C 1 91 ? 0.193 21.843 -9.542 1.00 29.35 90 VAL C C 1
ATOM 3555 O O . VAL C 1 91 ? 0.991 22.296 -8.731 1.00 30.33 90 VAL C O 1
ATOM 3559 N N . ASN C 1 92 ? -0.744 22.588 -10.092 1.00 28.74 91 ASN C N 1
ATOM 3560 C CA . ASN C 1 92 ? -0.805 23.975 -9.651 1.00 28.31 91 ASN C CA 1
ATOM 3561 C C . ASN C 1 92 ? -1.642 24.120 -8.401 1.00 27.94 91 ASN C C 1
ATOM 3562 O O . ASN C 1 92 ? -1.848 25.210 -7.891 1.00 26.84 91 ASN C O 1
ATOM 3567 N N . ARG C 1 93 ? -2.163 22.995 -7.937 1.00 27.82 92 ARG C N 1
ATOM 3568 C CA . ARG C 1 93 ? -2.855 22.998 -6.690 1.00 28.39 92 ARG C CA 1
ATOM 3569 C C . ARG C 1 93 ? -4.159 23.780 -6.719 1.00 28.55 92 ARG C C 1
ATOM 3570 O O . ARG C 1 93 ? -4.523 24.415 -5.725 1.00 28.12 92 ARG C O 1
ATOM 3578 N N . LYS C 1 94 ? -4.888 23.692 -7.828 1.00 28.69 93 LYS C N 1
ATOM 3579 C CA . LYS C 1 94 ? -6.106 24.484 -7.966 1.00 29.14 93 LYS C CA 1
ATOM 3580 C C . LYS C 1 94 ? -7.229 23.742 -8.646 1.00 30.43 93 LYS C C 1
ATOM 3581 O O . LYS C 1 94 ? -7.002 22.696 -9.254 1.00 31.66 93 LYS C O 1
ATOM 3587 N N . ALA C 1 95 ? -8.434 24.295 -8.637 1.00 30.26 94 ALA C N 1
ATOM 3588 C CA . ALA C 1 95 ? -9.541 23.571 -9.283 1.00 30.65 94 ALA C CA 1
ATOM 3589 C C . ALA C 1 95 ? -10.693 24.542 -9.502 1.00 30.80 94 ALA C C 1
ATOM 3590 O O . ALA C 1 95 ? -10.635 25.640 -8.984 1.00 32.85 94 ALA C O 1
ATOM 3592 N N . GLU C 1 96 ? -11.723 24.189 -10.247 1.00 30.33 95 GLU C N 1
ATOM 3593 C CA . GLU C 1 96 ? -12.924 25.033 -10.271 1.00 31.69 95 GLU C CA 1
ATOM 3594 C C . GLU C 1 96 ? -14.239 24.404 -9.749 1.00 32.18 95 GLU C C 1
ATOM 3595 O O . GLU C 1 96 ? -14.364 23.174 -9.694 1.00 33.35 95 GLU C O 1
ATOM 3601 N N . ILE C 1 97 ? -15.192 25.248 -9.321 1.00 31.73 96 ILE C N 1
ATOM 3602 C CA . ILE C 1 97 ? -16.511 24.774 -8.877 1.00 30.85 96 ILE C CA 1
ATOM 3603 C C . ILE C 1 97 ? -17.679 25.173 -9.794 1.00 29.80 96 ILE C C 1
ATOM 3604 O O . ILE C 1 97 ? -17.705 26.249 -10.344 1.00 28.65 96 ILE C O 1
ATOM 3609 N N . GLY C 1 98 ? -18.614 24.255 -10.006 1.00 29.65 97 GLY C N 1
ATOM 3610 C CA . GLY C 1 98 ? -19.793 24.550 -10.812 1.00 29.18 97 GLY C CA 1
ATOM 3611 C C . GLY C 1 98 ? -20.973 23.996 -10.062 1.00 28.10 97 GLY C C 1
ATOM 3612 O O . GLY C 1 98 ? -20.792 23.266 -9.107 1.00 29.14 97 GLY C O 1
ATOM 3613 N N . TYR C 1 99 ? -22.176 24.337 -10.465 1.00 27.00 98 TYR C N 1
ATOM 3614 C CA . TYR C 1 99 ? -23.332 23.903 -9.729 1.00 25.94 98 TYR C CA 1
ATOM 3615 C C . TYR C 1 99 ? -24.488 24.441 -10.487 1.00 25.51 98 TYR C C 1
ATOM 3616 O O . TYR C 1 99 ? -24.326 25.399 -11.167 1.00 25.74 98 TYR C O 1
ATOM 3625 N N . TRP C 1 100 ? -25.645 23.810 -10.415 1.00 25.81 99 TRP C N 1
ATOM 3626 C CA . TRP C 1 100 ? -26.861 24.369 -10.990 1.00 26.01 99 TRP C CA 1
ATOM 3627 C C . TRP C 1 100 ? -27.968 23.867 -10.157 1.00 27.01 99 TRP C C 1
ATOM 3628 O O . TRP C 1 100 ? -27.807 22.839 -9.479 1.00 28.45 99 TRP C O 1
ATOM 3639 N N . ILE C 1 101 ? -29.095 24.561 -10.181 1.00 27.10 100 ILE C N 1
ATOM 3640 C CA . ILE C 1 101 ? -30.201 24.096 -9.392 1.00 27.52 100 ILE C CA 1
ATOM 3641 C C . ILE C 1 101 ? -31.538 24.269 -10.122 1.00 27.66 100 ILE C C 1
ATOM 3642 O O . ILE C 1 101 ? -31.644 25.008 -11.088 1.00 27.39 100 ILE C O 1
ATOM 3647 N N . ALA C 1 102 ? -32.545 23.495 -9.739 1.00 28.30 101 ALA C N 1
ATOM 3648 C CA . ALA C 1 102 ? -33.859 23.588 -10.394 1.00 28.39 101 ALA C CA 1
ATOM 3649 C C . ALA C 1 102 ? -34.580 24.792 -9.834 1.00 29.29 101 ALA C C 1
ATOM 3650 O O . ALA C 1 102 ? -34.426 25.160 -8.645 1.00 28.96 101 ALA C O 1
ATOM 3652 N N . LYS C 1 103 ? -35.389 25.411 -10.670 1.00 29.48 102 LYS C N 1
ATOM 3653 C CA . LYS C 1 103 ? -35.880 26.698 -10.259 1.00 30.37 102 LYS C CA 1
ATOM 3654 C C . LYS C 1 103 ? -36.609 26.658 -8.928 1.00 30.76 102 LYS C C 1
ATOM 3655 O O . LYS C 1 103 ? -36.389 27.482 -8.045 1.00 31.17 102 LYS C O 1
ATOM 3661 N N . GLU C 1 104 ? -37.456 25.666 -8.784 1.00 31.02 103 GLU C N 1
ATOM 3662 C CA . GLU C 1 104 ? -38.300 25.523 -7.625 1.00 31.79 103 GLU C CA 1
ATOM 3663 C C . GLU C 1 104 ? -37.529 25.480 -6.359 1.00 31.48 103 GLU C C 1
ATOM 3664 O O . GLU C 1 104 ? -38.113 25.449 -5.297 1.00 31.69 103 GLU C O 1
ATOM 3670 N N . PHE C 1 105 ? -36.214 25.441 -6.467 1.00 31.35 104 PHE C N 1
ATOM 3671 C CA . PHE C 1 105 ? -35.389 25.286 -5.300 1.00 30.26 104 PHE C CA 1
ATOM 3672 C C . PHE C 1 105 ? -34.536 26.491 -5.209 1.00 29.79 104 PHE C C 1
ATOM 3673 O O . PHE C 1 105 ? -33.642 26.554 -4.423 1.00 31.17 104 PHE C O 1
ATOM 3681 N N . GLU C 1 106 ? -34.797 27.482 -6.024 1.00 29.44 105 GLU C N 1
ATOM 3682 C CA . GLU C 1 106 ? -33.990 28.676 -5.935 1.00 29.50 105 GLU C CA 1
ATOM 3683 C C . GLU C 1 106 ? -34.183 29.499 -4.655 1.00 29.07 105 GLU C C 1
ATOM 3684 O O . GLU C 1 106 ? -35.291 29.660 -4.172 1.00 28.20 105 GLU C O 1
ATOM 3690 N N . GLY C 1 107 ? -33.114 30.059 -4.132 1.00 28.79 106 GLY C N 1
ATOM 3691 C CA . GLY C 1 107 ? -33.306 31.003 -3.031 1.00 29.87 106 GLY C CA 1
ATOM 3692 C C . GLY C 1 107 ? -33.380 30.490 -1.606 1.00 29.47 106 GLY C C 1
ATOM 3693 O O . GLY C 1 107 ? -33.855 31.170 -0.684 1.00 28.70 106 GLY C O 1
ATOM 3694 N N . LYS C 1 108 ? -32.925 29.264 -1.425 1.00 29.75 107 LYS C N 1
ATOM 3695 C CA . LYS C 1 108 ? -32.954 28.717 -0.114 1.00 29.44 107 LYS C CA 1
ATOM 3696 C C . LYS C 1 108 ? -31.548 28.561 0.319 1.00 29.52 107 LYS C C 1
ATOM 3697 O O . LYS C 1 108 ? -31.291 27.958 1.322 1.00 30.26 107 LYS C O 1
ATOM 3703 N N . GLY C 1 109 ? -30.616 29.107 -0.433 1.00 29.91 108 GLY C N 1
ATOM 3704 C CA . GLY C 1 109 ? -29.228 28.895 -0.096 1.00 30.68 108 GLY C CA 1
ATOM 3705 C C . GLY C 1 109 ? -28.736 27.458 -0.230 1.00 31.89 108 GLY C C 1
ATOM 3706 O O . GLY C 1 109 ? -27.825 27.049 0.522 1.00 32.26 108 GLY C O 1
ATOM 3707 N N . ILE C 1 110 ? -29.278 26.666 -1.159 1.00 31.70 109 ILE C N 1
ATOM 3708 C CA . ILE C 1 110 ? -28.693 25.345 -1.286 1.00 32.44 109 ILE C CA 1
ATOM 3709 C C . ILE C 1 110 ? -27.264 25.477 -1.814 1.00 32.67 109 ILE C C 1
ATOM 3710 O O . ILE C 1 110 ? -26.315 24.914 -1.243 1.00 33.32 109 ILE C O 1
ATOM 3715 N N . ILE C 1 111 ? -27.075 26.238 -2.878 1.00 31.97 110 ILE C N 1
ATOM 3716 C CA . ILE C 1 111 ? -25.745 26.267 -3.494 1.00 31.14 110 ILE C CA 1
ATOM 3717 C C . ILE C 1 111 ? -24.645 26.752 -2.565 1.00 31.56 110 ILE C C 1
ATOM 3718 O O . ILE C 1 111 ? -23.602 26.055 -2.379 1.00 31.08 110 ILE C O 1
ATOM 3723 N N . THR C 1 112 ? -24.875 27.916 -1.944 1.00 31.13 111 THR C N 1
ATOM 3724 C CA . THR C 1 112 ? -23.868 28.470 -1.047 1.00 30.80 111 THR C CA 1
ATOM 3725 C C . THR C 1 112 ? -23.463 27.422 -0.031 1.00 30.50 111 THR C C 1
ATOM 3726 O O . THR C 1 112 ? -22.322 26.925 -0.036 1.00 31.28 111 THR C O 1
ATOM 3730 N N . ALA C 1 113 ? -24.429 27.014 0.781 1.00 29.49 112 ALA C N 1
ATOM 3731 C CA . ALA C 1 113 ? -24.194 25.998 1.786 1.00 29.18 112 ALA C CA 1
ATOM 3732 C C . ALA C 1 113 ? -23.406 24.792 1.254 1.00 29.98 112 ALA C C 1
ATOM 3733 O O . ALA C 1 113 ? -22.488 24.348 1.917 1.00 31.01 112 ALA C O 1
ATOM 3735 N N . ALA C 1 114 ? -23.789 24.253 0.099 1.00 29.19 113 ALA C N 1
ATOM 3736 C CA . ALA C 1 114 ? -23.079 23.157 -0.484 1.00 30.29 113 ALA C CA 1
ATOM 3737 C C . ALA C 1 114 ? -21.646 23.516 -0.956 1.00 30.43 113 ALA C C 1
ATOM 3738 O O . ALA C 1 114 ? -20.742 22.706 -0.785 1.00 29.20 113 ALA C O 1
ATOM 3740 N N . CYS C 1 115 ? -21.449 24.698 -1.562 1.00 31.16 114 CYS C N 1
ATOM 3741 C CA . CYS C 1 115 ? -20.079 25.126 -1.960 1.00 31.72 114 CYS C CA 1
ATOM 3742 C C . CYS C 1 115 ? -19.158 25.167 -0.716 1.00 31.25 114 CYS C C 1
ATOM 3743 O O . CYS C 1 115 ? -18.027 24.725 -0.785 1.00 31.31 114 CYS C O 1
ATOM 3746 N N . ARG C 1 116 ? -19.641 25.675 0.419 1.00 30.75 115 ARG C N 1
ATOM 3747 C CA . ARG C 1 116 ? -18.793 25.673 1.601 1.00 31.08 115 ARG C CA 1
ATOM 3748 C C . ARG C 1 116 ? -18.334 24.237 1.975 1.00 30.80 115 ARG C C 1
ATOM 3749 O O . ARG C 1 116 ? -17.129 24.001 2.226 1.00 32.00 115 ARG C O 1
ATOM 3757 N N . LYS C 1 117 ? -19.229 23.264 2.040 1.00 29.41 116 LYS C N 1
ATOM 3758 C CA . LYS C 1 117 ? -18.689 21.954 2.324 1.00 29.52 116 LYS C CA 1
ATOM 3759 C C . LYS C 1 117 ? -17.598 21.609 1.301 1.00 29.80 116 LYS C C 1
ATOM 3760 O O . LYS C 1 117 ? -16.528 21.100 1.690 1.00 29.38 116 LYS C O 1
ATOM 3766 N N . LEU C 1 118 ? -17.868 21.902 0.014 1.00 29.13 117 LEU C N 1
ATOM 3767 C CA . LEU C 1 118 ? -16.978 21.527 -1.090 1.00 28.66 117 LEU C CA 1
ATOM 3768 C C . LEU C 1 118 ? -15.624 22.172 -0.964 1.00 28.51 117 LEU C C 1
ATOM 3769 O O . LEU C 1 118 ? -14.603 21.570 -1.227 1.00 27.58 117 LEU C O 1
ATOM 3774 N N . ILE C 1 119 ? -15.640 23.421 -0.537 1.00 28.68 118 ILE C N 1
ATOM 3775 C CA . ILE C 1 119 ? -14.445 24.175 -0.422 1.00 28.47 118 ILE C CA 1
ATOM 3776 C C . ILE C 1 119 ? -13.662 23.554 0.703 1.00 30.14 118 ILE C C 1
ATOM 3777 O O . ILE C 1 119 ? -12.520 23.083 0.503 1.00 30.77 118 ILE C O 1
ATOM 3782 N N . THR C 1 120 ? -14.288 23.486 1.873 1.00 30.06 119 THR C N 1
ATOM 3783 C CA . THR C 1 120 ? -13.608 22.887 2.997 1.00 30.85 119 THR C CA 1
ATOM 3784 C C . THR C 1 120 ? -12.767 21.676 2.520 1.00 30.06 119 THR C C 1
ATOM 3785 O O . THR C 1 120 ? -11.574 21.594 2.754 1.00 30.41 119 THR C O 1
ATOM 3789 N N . TYR C 1 121 ? -13.420 20.770 1.827 1.00 29.15 120 TYR C N 1
ATOM 3790 C CA . TYR C 1 121 ? -12.814 19.585 1.312 1.00 29.19 120 TYR C CA 1
ATOM 3791 C C . TYR C 1 121 ? -11.702 19.957 0.385 1.00 29.10 120 TYR C C 1
ATOM 3792 O O . TYR C 1 121 ? -10.641 19.354 0.395 1.00 28.38 120 TYR C O 1
ATOM 3801 N N . ALA C 1 122 ? -11.934 20.961 -0.433 1.00 29.43 121 ALA C N 1
ATOM 3802 C CA . ALA C 1 122 ? -10.927 21.274 -1.403 1.00 29.32 121 ALA C CA 1
ATOM 3803 C C . ALA C 1 122 ? -9.694 21.712 -0.674 1.00 30.58 121 ALA C C 1
ATOM 3804 O O . ALA C 1 122 ? -8.611 21.230 -0.979 1.00 31.45 121 ALA C O 1
ATOM 3806 N N . PHE C 1 123 ? -9.843 22.599 0.318 1.00 31.27 122 PHE C N 1
ATOM 3807 C CA . PHE C 1 123 ? -8.688 23.141 1.039 1.00 30.57 122 PHE C CA 1
ATOM 3808 C C . PHE C 1 123 ? -8.125 22.255 2.121 1.00 31.48 122 PHE C C 1
ATOM 3809 O O . PHE C 1 123 ? -6.969 22.442 2.514 1.00 33.02 122 PHE C O 1
ATOM 3817 N N . GLU C 1 124 ? -8.883 21.314 2.669 1.00 31.48 123 GLU C N 1
ATOM 3818 C CA . GLU C 1 124 ? -8.314 20.542 3.803 1.00 31.16 123 GLU C CA 1
ATOM 3819 C C . GLU C 1 124 ? -8.174 19.064 3.521 1.00 31.33 123 GLU C C 1
ATOM 3820 O O . GLU C 1 124 ? -8.134 18.289 4.450 1.00 31.75 123 GLU C O 1
ATOM 3826 N N . GLU C 1 125 ? -8.146 18.650 2.263 1.00 31.67 124 GLU C N 1
ATOM 3827 C CA . GLU C 1 125 ? -8.061 17.226 1.937 1.00 31.78 124 GLU C CA 1
ATOM 3828 C C . GLU C 1 125 ? -7.342 17.037 0.614 1.00 31.39 124 GLU C C 1
ATOM 3829 O O . GLU C 1 125 ? -6.484 16.189 0.485 1.00 31.13 124 GLU C O 1
ATOM 3835 N N . LEU C 1 126 ? -7.721 17.781 -0.411 1.00 31.36 125 LEU C N 1
ATOM 3836 C CA . LEU C 1 126 ? -6.946 17.667 -1.628 1.00 31.66 125 LEU C CA 1
ATOM 3837 C C . LEU C 1 126 ? -5.810 18.637 -1.393 1.00 32.09 125 LEU C C 1
ATOM 3838 O O . LEU C 1 126 ? -4.814 18.652 -2.145 1.00 32.16 125 LEU C O 1
ATOM 3843 N N . GLU C 1 127 ? -5.980 19.417 -0.318 1.00 31.52 126 GLU C N 1
ATOM 3844 C CA . GLU C 1 127 ? -5.018 20.426 0.082 1.00 31.50 126 GLU C CA 1
ATOM 3845 C C . GLU C 1 127 ? -4.687 21.403 -1.026 1.00 30.99 126 GLU C C 1
ATOM 3846 O O . GLU C 1 127 ? -3.525 21.799 -1.131 1.00 31.56 126 GLU C O 1
ATOM 3852 N N . LEU C 1 128 ? -5.677 21.774 -1.839 1.00 29.40 127 LEU C N 1
ATOM 3853 C CA . LEU C 1 128 ? -5.479 22.718 -2.922 1.00 28.66 127 LEU C CA 1
ATOM 3854 C C . LEU C 1 128 ? -5.201 24.068 -2.366 1.00 27.87 127 LEU C C 1
ATOM 3855 O O . LEU C 1 128 ? -5.558 24.365 -1.230 1.00 26.57 127 LEU C O 1
ATOM 3860 N N . ASN C 1 129 ? -4.664 24.925 -3.224 1.00 27.45 128 ASN C N 1
ATOM 3861 C CA . ASN C 1 129 ? -4.351 26.280 -2.825 1.00 27.04 128 ASN C CA 1
ATOM 3862 C C . ASN C 1 129 ? -5.368 27.265 -3.380 1.00 26.69 128 ASN C C 1
ATOM 3863 O O . ASN C 1 129 ? -5.729 28.258 -2.752 1.00 27.33 128 ASN C O 1
ATOM 3868 N N . ARG C 1 130 ? -5.891 26.962 -4.537 1.00 25.74 129 ARG C N 1
ATOM 3869 C CA . ARG C 1 130 ? -6.733 27.929 -5.180 1.00 25.70 129 ARG C CA 1
ATOM 3870 C C . ARG C 1 130 ? -8.066 27.275 -5.504 1.00 25.49 129 ARG C C 1
ATOM 3871 O O . ARG C 1 130 ? -8.129 26.117 -5.775 1.00 26.49 129 ARG C O 1
ATOM 3879 N N . VAL C 1 131 ? -9.165 27.968 -5.430 1.00 25.62 130 VAL C N 1
ATOM 3880 C CA . VAL C 1 131 ? -10.376 27.354 -5.943 1.00 26.40 130 VAL C CA 1
ATOM 3881 C C . VAL C 1 131 ? -11.082 28.430 -6.737 1.00 27.66 130 VAL C C 1
ATOM 3882 O O . VAL C 1 131 ? -11.120 29.603 -6.285 1.00 28.65 130 VAL C O 1
ATOM 3886 N N . ALA C 1 132 ? -11.582 28.134 -7.935 1.00 27.14 131 ALA C N 1
ATOM 3887 C CA . ALA C 1 132 ? -12.268 29.237 -8.623 1.00 27.34 131 ALA C CA 1
ATOM 3888 C C . ALA C 1 132 ? -13.691 28.919 -8.941 1.00 27.93 131 ALA C C 1
ATOM 3889 O O . ALA C 1 132 ? -14.096 27.749 -8.921 1.00 28.85 131 ALA C O 1
ATOM 3891 N N . ILE C 1 133 ? -14.458 29.951 -9.232 1.00 27.64 132 ILE C N 1
ATOM 3892 C CA . ILE C 1 133 ? -15.802 29.756 -9.713 1.00 27.93 132 ILE C CA 1
ATOM 3893 C C . ILE C 1 133 ? -16.028 30.734 -10.845 1.00 28.84 132 ILE C C 1
ATOM 3894 O O . ILE C 1 133 ? -15.656 31.903 -10.769 1.00 29.11 132 ILE C O 1
ATOM 3899 N N . CYS C 1 134 ? -16.653 30.293 -11.920 1.00 29.65 133 CYS C N 1
ATOM 3900 C CA . CYS C 1 134 ? -16.907 31.266 -12.931 1.00 29.87 133 CYS C CA 1
ATOM 3901 C C . CYS C 1 134 ? -18.373 31.301 -13.320 1.00 29.98 133 CYS C C 1
ATOM 3902 O O . CYS C 1 134 ? -19.139 30.434 -12.929 1.00 30.87 133 CYS C O 1
ATOM 3905 N N . ALA C 1 135 ? -18.805 32.318 -14.033 1.00 29.79 134 ALA C N 1
ATOM 3906 C CA . ALA C 1 135 ? -20.222 32.372 -14.318 1.00 30.03 134 ALA C CA 1
ATOM 3907 C C . ALA C 1 135 ? -20.509 33.393 -15.364 1.00 29.71 134 ALA C C 1
ATOM 3908 O O . ALA C 1 135 ? -19.687 34.291 -15.627 1.00 30.67 134 ALA C O 1
ATOM 3910 N N . ALA C 1 136 ? -21.698 33.293 -15.918 1.00 27.89 135 ALA C N 1
ATOM 3911 C CA . ALA C 1 136 ? -22.059 34.201 -16.967 1.00 27.33 135 ALA C CA 1
ATOM 3912 C C . ALA C 1 136 ? -22.246 35.525 -16.359 1.00 27.12 135 ALA C C 1
ATOM 3913 O O . ALA C 1 136 ? -22.914 35.670 -15.365 1.00 26.54 135 ALA C O 1
ATOM 3915 N N . VAL C 1 137 ? -21.634 36.508 -16.991 1.00 28.19 136 VAL C N 1
ATOM 3916 C CA . VAL C 1 137 ? -21.593 37.916 -16.540 1.00 27.58 136 VAL C CA 1
ATOM 3917 C C . VAL C 1 137 ? -22.881 38.471 -16.019 1.00 27.31 136 VAL C C 1
ATOM 3918 O O . VAL C 1 137 ? -22.903 39.281 -15.052 1.00 26.96 136 VAL C O 1
ATOM 3922 N N . GLY C 1 138 ? -23.963 38.089 -16.690 1.00 26.60 137 GLY C N 1
ATOM 3923 C CA . GLY C 1 138 ? -25.263 38.597 -16.311 1.00 26.04 137 GLY C CA 1
ATOM 3924 C C . GLY C 1 138 ? -26.061 37.574 -15.559 1.00 25.66 137 GLY C C 1
ATOM 3925 O O . GLY C 1 138 ? -27.272 37.507 -15.679 1.00 26.25 137 GLY C O 1
ATOM 3926 N N . ASN C 1 139 ? -25.380 36.734 -14.812 1.00 25.68 138 ASN C N 1
ATOM 3927 C CA . ASN C 1 139 ? -26.073 35.724 -14.040 1.00 26.24 138 ASN C CA 1
ATOM 3928 C C . ASN C 1 139 ? -26.030 36.078 -12.553 1.00 27.01 138 ASN C C 1
ATOM 3929 O O . ASN C 1 139 ? -25.453 35.414 -11.697 1.00 26.25 138 ASN C O 1
ATOM 3934 N N . GLU C 1 140 ? -26.695 37.171 -12.268 1.00 28.78 139 GLU C N 1
ATOM 3935 C CA . GLU C 1 140 ? -26.756 37.611 -10.910 1.00 30.73 139 GLU C CA 1
ATOM 3936 C C . GLU C 1 140 ? -26.889 36.418 -9.942 1.00 30.77 139 GLU C C 1
ATOM 3937 O O . GLU C 1 140 ? -26.056 36.267 -9.067 1.00 30.62 139 GLU C O 1
ATOM 3943 N N . LYS C 1 141 ? -27.891 35.556 -10.097 1.00 31.00 140 LYS C N 1
ATOM 3944 C CA . LYS C 1 141 ? -28.054 34.517 -9.078 1.00 31.74 140 LYS C CA 1
ATOM 3945 C C . LYS C 1 141 ? -26.823 33.646 -8.900 1.00 31.80 140 LYS C C 1
ATOM 3946 O O . LYS C 1 141 ? -26.548 33.202 -7.772 1.00 31.11 140 LYS C O 1
ATOM 3952 N N . SER C 1 142 ? -26.101 33.385 -9.989 1.00 31.49 141 SER C N 1
ATOM 3953 C CA . SER C 1 142 ? -24.901 32.584 -9.842 1.00 32.79 141 SER C CA 1
ATOM 3954 C C . SER C 1 142 ? -23.736 33.343 -9.248 1.00 32.20 141 SER C C 1
ATOM 3955 O O . SER C 1 142 ? -23.061 32.885 -8.308 1.00 33.20 141 SER C O 1
ATOM 3958 N N . ARG C 1 143 ? -23.443 34.456 -9.880 1.00 31.64 142 ARG C N 1
ATOM 3959 C CA . ARG C 1 143 ? -22.453 35.387 -9.395 1.00 31.91 142 ARG C CA 1
ATOM 3960 C C . ARG C 1 143 ? -22.553 35.573 -7.861 1.00 31.98 142 ARG C C 1
ATOM 3961 O O . ARG C 1 143 ? -21.532 35.656 -7.134 1.00 30.70 142 ARG C O 1
ATOM 3969 N N . ALA C 1 144 ? -23.787 35.617 -7.372 1.00 31.16 143 ALA C N 1
ATOM 3970 C CA . ALA C 1 144 ? -23.967 35.838 -5.962 1.00 32.17 143 ALA C CA 1
ATOM 3971 C C . ALA C 1 144 ? -23.299 34.765 -5.151 1.00 32.62 143 ALA C C 1
ATOM 3972 O O . ALA C 1 144 ? -22.970 34.967 -3.986 1.00 33.28 143 ALA C O 1
ATOM 3974 N N . VAL C 1 145 ? -23.069 33.615 -5.722 1.00 32.64 144 VAL C N 1
ATOM 3975 C CA . VAL C 1 145 ? -22.559 32.635 -4.810 1.00 33.16 144 VAL C CA 1
ATOM 3976 C C . VAL C 1 145 ? -21.130 32.882 -4.318 1.00 33.28 144 VAL C C 1
ATOM 3977 O O . VAL C 1 145 ? -20.874 32.912 -3.129 1.00 34.22 144 VAL C O 1
ATOM 3981 N N . PRO C 1 146 ? -20.227 33.108 -5.241 1.00 32.22 145 PRO C N 1
ATOM 3982 C CA . PRO C 1 146 ? -18.841 33.401 -4.892 1.00 31.36 145 PRO C CA 1
ATOM 3983 C C . PRO C 1 146 ? -18.733 34.641 -3.973 1.00 30.01 145 PRO C C 1
ATOM 3984 O O . PRO C 1 146 ? -18.048 34.628 -2.968 1.00 29.67 145 PRO C O 1
ATOM 3988 N N . GLU C 1 147 ? -19.408 35.703 -4.348 1.00 28.69 146 GLU C N 1
ATOM 3989 C CA . GLU C 1 147 ? -19.288 36.961 -3.648 1.00 29.04 146 GLU C CA 1
ATOM 3990 C C . GLU C 1 147 ? -19.754 36.886 -2.198 1.00 28.63 146 GLU C C 1
ATOM 3991 O O . GLU C 1 147 ? -19.249 37.616 -1.378 1.00 28.32 146 GLU C O 1
ATOM 3997 N N . ARG C 1 148 ? -20.694 35.985 -1.917 1.00 28.67 147 ARG C N 1
ATOM 3998 C CA . ARG C 1 148 ? -21.282 35.760 -0.603 1.00 27.90 147 ARG C CA 1
ATOM 3999 C C . ARG C 1 148 ? -20.221 34.970 0.165 1.00 28.16 147 ARG C C 1
ATOM 4000 O O . ARG C 1 148 ? -19.920 35.295 1.288 1.00 29.52 147 ARG C O 1
ATOM 4008 N N . ILE C 1 149 ? -19.595 33.972 -0.409 1.00 27.24 148 ILE C N 1
ATOM 4009 C CA . ILE C 1 149 ? -18.566 33.307 0.381 1.00 27.84 148 ILE C CA 1
ATOM 4010 C C . ILE C 1 149 ? -17.210 34.118 0.475 1.00 27.58 148 ILE C C 1
ATOM 4011 O O . ILE C 1 149 ? -16.265 33.722 1.179 1.00 26.79 148 ILE C O 1
ATOM 4016 N N . GLY C 1 150 ? -17.099 35.236 -0.230 1.00 26.80 149 GLY C N 1
ATOM 4017 C CA . GLY C 1 150 ? -15.842 35.941 -0.212 1.00 27.37 149 GLY C CA 1
ATOM 4018 C C . GLY C 1 150 ? -14.693 35.638 -1.183 1.00 27.96 149 GLY C C 1
ATOM 4019 O O . GLY C 1 150 ? -13.519 35.918 -0.862 1.00 28.02 149 GLY C O 1
ATOM 4020 N N . PHE C 1 151 ? -14.999 35.089 -2.359 1.00 27.75 150 PHE C N 1
ATOM 4021 C CA . PHE C 1 151 ? -14.008 34.970 -3.442 1.00 27.95 150 PHE C CA 1
ATOM 4022 C C . PHE C 1 151 ? -13.714 36.406 -3.942 1.00 27.76 150 PHE C C 1
ATOM 4023 O O . PHE C 1 151 ? -14.412 37.343 -3.580 1.00 27.86 150 PHE C O 1
ATOM 4031 N N . LEU C 1 152 ? -12.716 36.591 -4.788 1.00 27.21 151 LEU C N 1
ATOM 4032 C CA . LEU C 1 152 ? -12.469 37.891 -5.378 1.00 27.00 151 LEU C CA 1
ATOM 4033 C C . LEU C 1 152 ? -12.573 37.719 -6.893 1.00 27.82 151 LEU C C 1
ATOM 4034 O O . LEU C 1 152 ? -12.132 36.714 -7.441 1.00 27.67 151 LEU C O 1
ATOM 4039 N N . GLU C 1 153 ? -13.180 38.685 -7.571 1.00 29.11 152 GLU C N 1
ATOM 4040 C CA . GLU C 1 153 ? -13.300 38.721 -9.033 1.00 30.12 152 GLU C CA 1
ATOM 4041 C C . GLU C 1 153 ? -11.928 38.899 -9.583 1.00 30.31 152 GLU C C 1
ATOM 4042 O O . GLU C 1 153 ? -11.211 39.802 -9.207 1.00 30.42 152 GLU C O 1
ATOM 4048 N N . GLU C 1 154 ? -11.581 38.083 -10.539 1.00 31.46 153 GLU C N 1
ATOM 4049 C CA . GLU C 1 154 ? -10.181 37.961 -10.937 1.00 32.98 153 GLU C CA 1
ATOM 4050 C C . GLU C 1 154 ? -9.921 38.435 -12.341 1.00 33.62 153 GLU C C 1
ATOM 4051 O O . GLU C 1 154 ? -8.773 38.812 -12.648 1.00 32.93 153 GLU C O 1
ATOM 4057 N N . GLY C 1 155 ? -10.978 38.316 -13.178 1.00 33.65 154 GLY C N 1
ATOM 4058 C CA . GLY C 1 155 ? -10.976 38.682 -14.590 1.00 33.69 154 GLY C CA 1
ATOM 4059 C C . GLY C 1 155 ? -12.193 38.296 -15.460 1.00 33.53 154 GLY C C 1
ATOM 4060 O O . GLY C 1 155 ? -13.258 37.864 -14.997 1.00 33.76 154 GLY C O 1
ATOM 4061 N N . LYS C 1 156 ? -12.076 38.469 -16.759 1.00 32.78 155 LYS C N 1
ATOM 4062 C CA . LYS C 1 156 ? -13.205 38.056 -17.558 1.00 32.55 155 LYS C CA 1
ATOM 4063 C C . LYS C 1 156 ? -12.777 37.208 -18.694 1.00 31.75 155 LYS C C 1
ATOM 4064 O O . LYS C 1 156 ? -11.630 37.268 -19.106 1.00 32.39 155 LYS C O 1
ATOM 4070 N N . ALA C 1 157 ? -13.688 36.383 -19.183 1.00 30.27 156 ALA C N 1
ATOM 4071 C CA . ALA C 1 157 ? -13.407 35.633 -20.394 1.00 28.56 156 ALA C CA 1
ATOM 4072 C C . ALA C 1 157 ? -14.286 36.262 -21.439 1.00 27.45 156 ALA C C 1
ATOM 4073 O O . ALA C 1 157 ? -15.495 36.193 -21.321 1.00 27.08 156 ALA C O 1
ATOM 4075 N N . ARG C 1 158 ? -13.672 36.951 -22.398 1.00 26.58 157 ARG C N 1
ATOM 4076 C CA . ARG C 1 158 ? -14.377 37.576 -23.492 1.00 25.73 157 ARG C CA 1
ATOM 4077 C C . ARG C 1 158 ? -14.964 36.518 -24.381 1.00 25.71 157 ARG C C 1
ATOM 4078 O O . ARG C 1 158 ? -14.250 35.694 -24.936 1.00 24.59 157 ARG C O 1
ATOM 4086 N N . ASP C 1 159 ? -16.293 36.524 -24.445 1.00 26.39 158 ASP C N 1
ATOM 4087 C CA . ASP C 1 159 ? -17.078 35.561 -25.208 1.00 27.37 158 ASP C CA 1
ATOM 4088 C C . ASP C 1 159 ? -16.829 34.176 -24.683 1.00 28.05 158 ASP C C 1
ATOM 4089 O O . ASP C 1 159 ? -16.861 33.229 -25.440 1.00 28.81 158 ASP C O 1
ATOM 4094 N N . GLY C 1 160 ? -16.565 34.022 -23.409 1.00 28.26 159 GLY C N 1
ATOM 4095 C CA . GLY C 1 160 ? -16.245 32.692 -22.956 1.00 29.44 159 GLY C CA 1
ATOM 4096 C C . GLY C 1 160 ? -17.382 31.712 -22.963 1.00 30.27 159 GLY C C 1
ATOM 4097 O O . GLY C 1 160 ? -17.169 30.498 -22.914 1.00 31.77 159 GLY C O 1
ATOM 4098 N N . LEU C 1 161 ? -18.602 32.214 -23.003 1.00 30.08 160 LEU C N 1
ATOM 4099 C CA . LEU C 1 161 ? -19.744 31.325 -22.951 1.00 29.88 160 LEU C CA 1
ATOM 4100 C C . LEU C 1 161 ? -20.457 31.458 -24.217 1.00 29.18 160 LEU C C 1
ATOM 4101 O O . LEU C 1 161 ? -20.493 32.518 -24.802 1.00 29.18 160 LEU C O 1
ATOM 4106 N N . TYR C 1 162 ? -21.088 30.393 -24.637 1.00 29.48 161 TYR C N 1
ATOM 4107 C CA . TYR C 1 162 ? -21.795 30.446 -25.891 1.00 29.36 161 TYR C CA 1
ATOM 4108 C C . TYR C 1 162 ? -23.192 29.916 -25.671 1.00 29.09 161 TYR C C 1
ATOM 4109 O O . TYR C 1 162 ? -23.405 28.772 -25.824 1.00 30.49 161 TYR C O 1
ATOM 4118 N N . VAL C 1 163 ? -24.155 30.735 -25.287 1.00 29.61 162 VAL C N 1
ATOM 4119 C CA . VAL C 1 163 ? -25.507 30.227 -24.992 1.00 30.14 162 VAL C CA 1
ATOM 4120 C C . VAL C 1 163 ? -26.495 30.343 -26.129 1.00 30.11 162 VAL C C 1
ATOM 4121 O O . VAL C 1 163 ? -26.539 31.324 -26.833 1.00 30.04 162 VAL C O 1
ATOM 4125 N N . ASN C 1 164 ? -27.350 29.359 -26.265 1.00 31.31 163 ASN C N 1
ATOM 4126 C CA . ASN C 1 164 ? -28.393 29.405 -27.297 1.00 32.89 163 ASN C CA 1
ATOM 4127 C C . ASN C 1 164 ? -28.092 30.332 -28.445 1.00 32.21 163 ASN C C 1
ATOM 4128 O O . ASN C 1 164 ? -28.707 31.380 -28.534 1.00 32.58 163 ASN C O 1
ATOM 4133 N N . GLY C 1 165 ? -27.163 29.958 -29.321 1.00 31.41 164 GLY C N 1
ATOM 4134 C CA . GLY C 1 165 ? -26.807 30.807 -30.445 1.00 30.38 164 GLY C CA 1
ATOM 4135 C C . GLY C 1 165 ? -25.758 31.896 -30.228 1.00 29.53 164 GLY C C 1
ATOM 4136 O O . GLY C 1 165 ? -24.944 32.162 -31.089 1.00 28.77 164 GLY C O 1
ATOM 4145 N N . HIS C 1 167 ? -22.882 34.620 -27.932 1.00 28.66 166 HIS C N 1
ATOM 4146 C CA . HIS C 1 167 ? -21.781 34.718 -26.986 1.00 29.27 166 HIS C CA 1
ATOM 4147 C C . HIS C 1 167 ? -22.009 35.744 -25.843 1.00 28.70 166 HIS C C 1
ATOM 4148 O O . HIS C 1 167 ? -22.748 36.722 -26.035 1.00 27.89 166 HIS C O 1
ATOM 4155 N N . HIS C 1 168 ? -21.424 35.452 -24.665 1.00 27.56 167 HIS C N 1
ATOM 4156 C CA . HIS C 1 168 ? -21.498 36.273 -23.461 1.00 27.05 167 HIS C CA 1
ATOM 4157 C C . HIS C 1 168 ? -20.189 36.096 -22.754 1.00 27.58 167 HIS C C 1
ATOM 4158 O O . HIS C 1 168 ? -19.517 35.104 -22.940 1.00 28.36 167 HIS C O 1
ATOM 4165 N N . ASP C 1 169 ? -19.831 37.043 -21.903 1.00 27.93 168 ASP C N 1
ATOM 4166 C CA . ASP C 1 169 ? -18.584 36.966 -21.156 1.00 26.89 168 ASP C CA 1
ATOM 4167 C C . ASP C 1 169 ? -18.742 36.170 -19.899 1.00 26.17 168 ASP C C 1
ATOM 4168 O O . ASP C 1 169 ? -19.777 36.130 -19.245 1.00 24.01 168 ASP C O 1
ATOM 4173 N N . LEU C 1 170 ? -17.644 35.541 -19.567 1.00 26.85 169 LEU C N 1
ATOM 4174 C CA . LEU C 1 170 ? -17.522 34.799 -18.366 1.00 27.90 169 LEU C CA 1
ATOM 4175 C C . LEU C 1 170 ? -16.730 35.695 -17.415 1.00 28.94 169 LEU C C 1
ATOM 4176 O O . LEU C 1 170 ? -15.727 36.304 -17.801 1.00 29.48 169 LEU C O 1
ATOM 4181 N N . VAL C 1 171 ? -17.192 35.836 -16.190 1.00 29.48 170 VAL C N 1
ATOM 4182 C CA . VAL C 1 171 ? -16.336 36.468 -15.221 1.00 30.39 170 VAL C CA 1
ATOM 4183 C C . VAL C 1 171 ? -15.774 35.417 -14.228 1.00 30.87 170 VAL C C 1
ATOM 4184 O O . VAL C 1 171 ? -16.507 34.539 -13.783 1.00 31.07 170 VAL C O 1
ATOM 4188 N N . TYR C 1 172 ? -14.486 35.494 -13.886 1.00 30.50 171 TYR C N 1
ATOM 4189 C CA . TYR C 1 172 ? -13.892 34.524 -12.999 1.00 30.09 171 TYR C CA 1
ATOM 4190 C C . TYR C 1 172 ? -13.835 35.062 -11.587 1.00 30.27 171 TYR C C 1
ATOM 4191 O O . TYR C 1 172 ? -13.704 36.253 -11.430 1.00 30.16 171 TYR C O 1
ATOM 4200 N N . TYR C 1 173 ? -13.899 34.166 -10.589 1.00 29.58 172 TYR C N 1
ATOM 4201 C CA . TYR C 1 173 ? -13.729 34.467 -9.171 1.00 28.86 172 TYR C CA 1
ATOM 4202 C C . TYR C 1 173 ? -12.819 33.409 -8.491 1.00 28.59 172 TYR C C 1
ATOM 4203 O O . TYR C 1 173 ? -12.907 32.256 -8.837 1.00 29.32 172 TYR C O 1
ATOM 4212 N N . SER C 1 174 ? -12.006 33.771 -7.483 1.00 28.10 173 SER C N 1
ATOM 4213 C CA . SER C 1 174 ? -11.096 32.809 -6.846 1.00 27.26 173 SER C CA 1
ATOM 4214 C C . SER C 1 174 ? -10.848 33.027 -5.349 1.00 27.83 173 SER C C 1
ATOM 4215 O O . SER C 1 174 ? -10.804 34.136 -4.858 1.00 27.55 173 SER C O 1
ATOM 4218 N N . LEU C 1 175 ? -10.648 31.929 -4.640 1.00 27.16 174 LEU C N 1
ATOM 4219 C CA . LEU C 1 175 ? -10.450 31.982 -3.243 1.00 25.91 174 LEU C CA 1
ATOM 4220 C C . LEU C 1 175 ? -9.091 31.332 -2.942 1.00 26.10 174 LEU C C 1
ATOM 4221 O O . LEU C 1 175 ? -8.816 30.211 -3.352 1.00 24.85 174 LEU C O 1
ATOM 4226 N N . LEU C 1 176 ? -8.209 32.058 -2.251 1.00 26.55 175 LEU C N 1
ATOM 4227 C CA . LEU C 1 176 ? -6.921 31.469 -1.980 1.00 26.15 175 LEU C CA 1
ATOM 4228 C C . LEU C 1 176 ? -6.940 30.882 -0.622 1.00 26.62 175 LEU C C 1
ATOM 4229 O O . LEU C 1 176 ? -7.305 31.544 0.301 1.00 27.29 175 LEU C O 1
ATOM 4234 N N . LYS C 1 177 ? -6.535 29.632 -0.492 1.00 27.71 176 LYS C N 1
ATOM 4235 C CA . LYS C 1 177 ? -6.541 28.954 0.805 1.00 28.42 176 LYS C CA 1
ATOM 4236 C C . LYS C 1 177 ? -5.965 29.724 1.991 1.00 28.75 176 LYS C C 1
ATOM 4237 O O . LYS C 1 177 ? -6.293 29.396 3.108 1.00 28.58 176 LYS C O 1
ATOM 4243 N N . ARG C 1 178 ? -5.095 30.705 1.777 1.00 29.48 177 ARG C N 1
ATOM 4244 C CA . ARG C 1 178 ? -4.651 31.531 2.886 1.00 30.70 177 ARG C CA 1
ATOM 4245 C C . ARG C 1 178 ? -5.632 32.679 3.216 1.00 32.40 177 ARG C C 1
ATOM 4246 O O . ARG C 1 178 ? -5.330 33.515 4.065 1.00 32.10 177 ARG C O 1
ATOM 4254 N N . GLU C 1 179 ? -6.786 32.759 2.543 1.00 34.01 178 GLU C N 1
ATOM 4255 C CA . GLU C 1 179 ? -7.747 33.787 2.901 1.00 36.20 178 GLU C CA 1
ATOM 4256 C C . GLU C 1 179 ? -8.924 33.108 3.578 1.00 37.96 178 GLU C C 1
ATOM 4257 O O . GLU C 1 179 ? -10.086 33.416 3.335 1.00 38.17 178 GLU C O 1
ATOM 4263 N N . TRP C 1 180 ? -8.597 32.218 4.502 1.00 40.52 179 TRP C N 1
ATOM 4264 C CA . TRP C 1 180 ? -9.583 31.330 5.100 1.00 42.12 179 TRP C CA 1
ATOM 4265 C C . TRP C 1 180 ? -9.037 30.962 6.465 1.00 42.74 179 TRP C C 1
ATOM 4266 O O . TRP C 1 180 ? -7.933 31.407 6.843 1.00 43.33 179 TRP C O 1
ATOM 4277 N N . GLY D 1 1 ? -12.258 13.137 3.939 1.00 34.72 0 GLY D N 1
ATOM 4278 C CA . GLY D 1 1 ? -13.413 12.439 3.262 1.00 34.94 0 GLY D CA 1
ATOM 4279 C C . GLY D 1 1 ? -14.548 13.410 2.961 1.00 34.96 0 GLY D C 1
ATOM 4280 O O . GLY D 1 1 ? -15.135 14.037 3.885 1.00 34.31 0 GLY D O 1
ATOM 4289 N N . PHE D 1 3 ? -17.310 12.392 1.126 1.00 31.34 2 PHE D N 1
ATOM 4290 C CA . PHE D 1 3 ? -18.435 11.488 1.333 1.00 30.19 2 PHE D CA 1
ATOM 4291 C C . PHE D 1 3 ? -18.093 10.463 2.339 1.00 31.44 2 PHE D C 1
ATOM 4292 O O . PHE D 1 3 ? -17.151 9.737 2.185 1.00 32.53 2 PHE D O 1
ATOM 4300 N N . THR D 1 4 ? -18.920 10.326 3.340 1.00 32.44 3 THR D N 1
ATOM 4301 C CA . THR D 1 4 ? -18.507 9.524 4.443 1.00 33.06 3 THR D CA 1
ATOM 4302 C C . THR D 1 4 ? -19.659 8.841 5.101 1.00 33.62 3 THR D C 1
ATOM 4303 O O . THR D 1 4 ? -20.831 9.116 4.796 1.00 34.42 3 THR D O 1
ATOM 4307 N N . CYS D 1 5 ? -19.338 7.921 5.999 1.00 33.41 4 CYS D N 1
ATOM 4308 C CA . CYS D 1 5 ? -20.394 7.223 6.690 1.00 33.42 4 CYS D CA 1
ATOM 4309 C C . CYS D 1 5 ? -20.116 7.317 8.169 1.00 33.29 4 CYS D C 1
ATOM 4310 O O . CYS D 1 5 ? -19.148 6.723 8.654 1.00 34.14 4 CYS D O 1
ATOM 4313 N N . LYS D 1 6 ? -20.929 8.076 8.886 1.00 31.89 5 LYS D N 1
ATOM 4314 C CA . LYS D 1 6 ? -20.725 8.132 10.307 1.00 31.39 5 LYS D CA 1
ATOM 4315 C C . LYS D 1 6 ? -21.532 6.991 10.906 1.00 30.67 5 LYS D C 1
ATOM 4316 O O . LYS D 1 6 ? -22.765 6.986 10.809 1.00 30.20 5 LYS D O 1
ATOM 4322 N N . VAL D 1 7 ? -20.857 6.027 11.525 1.00 29.71 6 VAL D N 1
ATOM 4323 C CA . VAL D 1 7 ? -21.589 4.990 12.238 1.00 28.80 6 VAL D CA 1
ATOM 4324 C C . VAL D 1 7 ? -22.008 5.526 13.609 1.00 28.39 6 VAL D C 1
ATOM 4325 O O . VAL D 1 7 ? -23.191 5.597 13.928 1.00 27.74 6 VAL D O 1
ATOM 4329 N N . ASN D 1 8 ? -21.019 5.873 14.420 1.00 28.18 7 ASN D N 1
ATOM 4330 C CA . ASN D 1 8 ? -21.258 6.607 15.667 1.00 28.45 7 ASN D CA 1
ATOM 4331 C C . ASN D 1 8 ? -20.069 7.533 15.953 1.00 29.54 7 ASN D C 1
ATOM 4332 O O . ASN D 1 8 ? -19.081 7.544 15.206 1.00 30.72 7 ASN D O 1
ATOM 4337 N N . GLU D 1 9 ? -20.151 8.336 16.993 1.00 29.68 8 GLU D N 1
ATOM 4338 C CA . GLU D 1 9 ? -19.141 9.355 17.120 1.00 30.26 8 GLU D CA 1
ATOM 4339 C C . GLU D 1 9 ? -17.745 8.791 17.227 1.00 29.86 8 GLU D C 1
ATOM 4340 O O . GLU D 1 9 ? -16.784 9.546 17.379 1.00 30.42 8 GLU D O 1
ATOM 4346 N N . HIS D 1 10 ? -17.636 7.469 17.146 1.00 29.26 9 HIS D N 1
ATOM 4347 C CA . HIS D 1 10 ? -16.332 6.819 17.205 1.00 29.54 9 HIS D CA 1
ATOM 4348 C C . HIS D 1 10 ? -15.975 6.006 15.995 1.00 29.37 9 HIS D C 1
ATOM 4349 O O . HIS D 1 10 ? -14.800 5.886 15.628 1.00 29.28 9 HIS D O 1
ATOM 4356 N N . ILE D 1 11 ? -17.000 5.501 15.330 1.00 28.83 10 ILE D N 1
ATOM 4357 C CA . ILE D 1 11 ? -16.781 4.662 14.198 1.00 27.50 10 ILE D CA 1
ATOM 4358 C C . ILE D 1 11 ? -17.244 5.287 12.904 1.00 28.18 10 ILE D C 1
ATOM 4359 O O . ILE D 1 11 ? -18.377 5.774 12.775 1.00 27.30 10 ILE D O 1
ATOM 4364 N N . THR D 1 12 ? -16.344 5.209 11.934 1.00 28.88 11 THR D N 1
ATOM 4365 C CA . THR D 1 12 ? -16.523 5.804 10.636 1.00 30.13 11 THR D CA 1
ATOM 4366 C C . THR D 1 12 ? -16.104 4.872 9.494 1.00 30.68 11 THR D C 1
ATOM 4367 O O . THR D 1 12 ? -15.081 4.176 9.543 1.00 31.05 11 THR D O 1
ATOM 4371 N N . ILE D 1 13 ? -16.895 4.864 8.442 1.00 30.90 12 ILE D N 1
ATOM 4372 C CA . ILE D 1 13 ? -16.561 4.041 7.308 1.00 31.24 12 ILE D CA 1
ATOM 4373 C C . ILE D 1 13 ? -16.267 4.914 6.083 1.00 31.40 12 ILE D C 1
ATOM 4374 O O . ILE D 1 13 ? -17.025 5.835 5.747 1.00 31.13 12 ILE D O 1
ATOM 4379 N N . ARG D 1 14 ? -15.172 4.650 5.404 1.00 31.18 13 ARG D N 1
ATOM 4380 C CA . ARG D 1 14 ? -14.984 5.396 4.188 1.00 31.44 13 ARG D CA 1
ATOM 4381 C C . ARG D 1 14 ? -14.150 4.603 3.225 1.00 31.05 13 ARG D C 1
ATOM 4382 O O . ARG D 1 14 ? -13.424 3.707 3.639 1.00 31.25 13 ARG D O 1
ATOM 4390 N N . LEU D 1 15 ? -14.300 4.928 1.947 1.00 30.21 14 LEU D N 1
ATOM 4391 C CA . LEU D 1 15 ? -13.637 4.272 0.845 1.00 29.18 14 LEU D CA 1
ATOM 4392 C C . LEU D 1 15 ? -12.176 4.594 0.919 1.00 29.64 14 LEU D C 1
ATOM 4393 O O . LEU D 1 15 ? -11.838 5.724 1.100 1.00 30.73 14 LEU D O 1
ATOM 4398 N N . LEU D 1 16 ? -11.261 3.656 0.739 1.00 30.87 15 LEU D N 1
ATOM 4399 C CA . LEU D 1 16 ? -9.852 4.081 0.842 1.00 31.15 15 LEU D CA 1
ATOM 4400 C C . LEU D 1 16 ? -9.532 4.842 -0.365 1.00 30.67 15 LEU D C 1
ATOM 4401 O O . LEU D 1 16 ? -10.304 4.828 -1.291 1.00 30.40 15 LEU D O 1
ATOM 4406 N N . GLU D 1 17 ? -8.428 5.563 -0.298 1.00 31.26 16 GLU D N 1
ATOM 4407 C CA . GLU D 1 17 ? -7.867 6.336 -1.393 1.00 31.61 16 GLU D CA 1
ATOM 4408 C C . GLU D 1 17 ? -6.409 5.894 -1.451 1.00 31.91 16 GLU D C 1
ATOM 4409 O O . GLU D 1 17 ? -5.918 5.233 -0.544 1.00 32.35 16 GLU D O 1
ATOM 4415 N N . PRO D 1 18 ? -5.660 6.272 -2.471 1.00 31.75 17 PRO D N 1
ATOM 4416 C CA . PRO D 1 18 ? -4.281 5.811 -2.527 1.00 31.09 17 PRO D CA 1
ATOM 4417 C C . PRO D 1 18 ? -3.446 6.260 -1.346 1.00 30.82 17 PRO D C 1
ATOM 4418 O O . PRO D 1 18 ? -2.608 5.473 -0.900 1.00 31.06 17 PRO D O 1
ATOM 4422 N N . LYS D 1 19 ? -3.664 7.470 -0.829 1.00 30.44 18 LYS D N 1
ATOM 4423 C CA . LYS D 1 19 ? -2.799 7.969 0.254 1.00 29.41 18 LYS D CA 1
ATOM 4424 C C . LYS D 1 19 ? -2.992 7.090 1.489 1.00 28.29 18 LYS D C 1
ATOM 4425 O O . LYS D 1 19 ? -2.231 7.154 2.443 1.00 28.50 18 LYS D O 1
ATOM 4431 N N . ASP D 1 20 ? -4.004 6.244 1.449 1.00 26.80 19 ASP D N 1
ATOM 4432 C CA . ASP D 1 20 ? -4.226 5.327 2.547 1.00 26.21 19 ASP D CA 1
ATOM 4433 C C . ASP D 1 20 ? -3.293 4.117 2.411 1.00 25.51 19 ASP D C 1
ATOM 4434 O O . ASP D 1 20 ? -3.354 3.178 3.199 1.00 24.80 19 ASP D O 1
ATOM 4439 N N . ALA D 1 21 ? -2.412 4.158 1.419 1.00 24.97 20 ALA D N 1
ATOM 4440 C CA . ALA D 1 21 ? -1.560 3.016 1.149 1.00 24.73 20 ALA D CA 1
ATOM 4441 C C . ALA D 1 21 ? -0.650 2.660 2.307 1.00 25.04 20 ALA D C 1
ATOM 4442 O O . ALA D 1 21 ? -0.553 1.500 2.705 1.00 24.60 20 ALA D O 1
ATOM 4444 N N . GLU D 1 22 ? 0.015 3.659 2.856 1.00 25.46 21 GLU D N 1
ATOM 4445 C CA . GLU D 1 22 ? 0.973 3.365 3.863 1.00 26.39 21 GLU D CA 1
ATOM 4446 C C . GLU D 1 22 ? 0.318 2.701 5.075 1.00 26.51 21 GLU D C 1
ATOM 4447 O O . GLU D 1 22 ? 0.618 1.544 5.382 1.00 26.39 21 GLU D O 1
ATOM 4453 N N . ARG D 1 23 ? -0.591 3.404 5.739 1.00 26.46 22 ARG D N 1
ATOM 4454 C CA . ARG D 1 23 ? -1.211 2.873 6.944 1.00 26.99 22 ARG D CA 1
ATOM 4455 C C . ARG D 1 23 ? -1.788 1.461 6.766 1.00 27.38 22 ARG D C 1
ATOM 4456 O O . ARG D 1 23 ? -1.560 0.577 7.602 1.00 27.27 22 ARG D O 1
ATOM 4464 N N . LEU D 1 24 ? -2.527 1.241 5.687 1.00 27.27 23 LEU D N 1
ATOM 4465 C CA . LEU D 1 24 ? -3.124 -0.038 5.468 1.00 27.85 23 LEU D CA 1
ATOM 4466 C C . LEU D 1 24 ? -2.039 -1.080 5.457 1.00 28.79 23 LEU D C 1
ATOM 4467 O O . LEU D 1 24 ? -2.077 -2.076 6.175 1.00 28.94 23 LEU D O 1
ATOM 4472 N N . ALA D 1 25 ? -1.052 -0.823 4.620 1.00 29.82 24 ALA D N 1
ATOM 4473 C CA . ALA D 1 25 ? 0.077 -1.718 4.443 1.00 30.43 24 ALA D CA 1
ATOM 4474 C C . ALA D 1 25 ? 0.742 -2.019 5.765 1.00 30.78 24 ALA D C 1
ATOM 4475 O O . ALA D 1 25 ? 1.003 -3.164 6.093 1.00 31.42 24 ALA D O 1
ATOM 4477 N N . GLU D 1 26 ? 1.061 -0.970 6.502 1.00 30.88 25 GLU D N 1
ATOM 4478 C CA . GLU D 1 26 ? 1.686 -1.139 7.786 1.00 30.75 25 GLU D CA 1
ATOM 4479 C C . GLU D 1 26 ? 0.645 -1.813 8.659 1.00 30.71 25 GLU D C 1
ATOM 4480 O O . GLU D 1 26 ? 0.931 -2.785 9.363 1.00 30.91 25 GLU D O 1
ATOM 4486 N N . LEU D 1 27 ? -0.592 -1.343 8.576 1.00 30.50 26 LEU D N 1
ATOM 4487 C CA . LEU D 1 27 ? -1.590 -1.867 9.484 1.00 30.33 26 LEU D CA 1
ATOM 4488 C C . LEU D 1 27 ? -1.887 -3.317 9.259 1.00 30.76 26 LEU D C 1
ATOM 4489 O O . LEU D 1 27 ? -2.680 -3.893 9.999 1.00 31.44 26 LEU D O 1
ATOM 4494 N N . ILE D 1 28 ? -1.274 -3.916 8.246 1.00 30.62 27 ILE D N 1
ATOM 4495 C CA . ILE D 1 28 ? -1.590 -5.295 7.935 1.00 30.46 27 ILE D CA 1
ATOM 4496 C C . ILE D 1 28 ? -0.389 -6.082 8.232 1.00 31.97 27 ILE D C 1
ATOM 4497 O O . ILE D 1 28 ? -0.397 -7.302 8.141 1.00 33.32 27 ILE D O 1
ATOM 4502 N N . ILE D 1 29 ? 0.680 -5.391 8.556 1.00 32.73 28 ILE D N 1
ATOM 4503 C CA . ILE D 1 29 ? 1.880 -6.107 8.854 1.00 33.50 28 ILE D CA 1
ATOM 4504 C C . ILE D 1 29 ? 1.891 -6.371 10.363 1.00 33.88 28 ILE D C 1
ATOM 4505 O O . ILE D 1 29 ? 2.250 -7.455 10.798 1.00 33.96 28 ILE D O 1
ATOM 4510 N N . GLN D 1 30 ? 1.458 -5.367 11.133 1.00 34.45 29 GLN D N 1
ATOM 4511 C CA . GLN D 1 30 ? 1.394 -5.390 12.601 1.00 34.87 29 GLN D CA 1
ATOM 4512 C C . GLN D 1 30 ? 0.521 -6.517 13.142 1.00 35.01 29 GLN D C 1
ATOM 4513 O O . GLN D 1 30 ? 0.443 -6.758 14.366 1.00 35.03 29 GLN D O 1
ATOM 4519 N N . ASN D 1 31 ? -0.148 -7.186 12.214 1.00 34.93 30 ASN D N 1
ATOM 4520 C CA . ASN D 1 31 ? -1.096 -8.223 12.541 1.00 35.17 30 ASN D CA 1
ATOM 4521 C C . ASN D 1 31 ? -0.937 -9.324 11.506 1.00 35.41 30 ASN D C 1
ATOM 4522 O O . ASN D 1 31 ? -1.863 -10.094 11.240 1.00 36.15 30 ASN D O 1
ATOM 4527 N N . GLN D 1 32 ? 0.255 -9.387 10.924 1.00 35.29 31 GLN D N 1
ATOM 4528 C CA . GLN D 1 32 ? 0.534 -10.284 9.810 1.00 35.29 31 GLN D CA 1
ATOM 4529 C C . GLN D 1 32 ? 0.435 -11.780 10.093 1.00 35.09 31 GLN D C 1
ATOM 4530 O O . GLN D 1 32 ? 0.583 -12.591 9.192 1.00 35.11 31 GLN D O 1
ATOM 4532 N N . GLN D 1 33 ? 0.185 -12.166 11.328 1.00 35.23 32 GLN D N 1
ATOM 4533 C CA . GLN D 1 33 ? 0.071 -13.596 11.620 1.00 35.79 32 GLN D CA 1
ATOM 4534 C C . GLN D 1 33 ? -1.228 -13.822 12.366 1.00 36.01 32 GLN D C 1
ATOM 4535 O O . GLN D 1 33 ? -1.256 -13.799 13.597 1.00 36.08 32 GLN D O 1
ATOM 4537 N N . ARG D 1 34 ? -2.302 -14.034 11.606 1.00 36.53 33 ARG D N 1
ATOM 4538 C CA . ARG D 1 34 ? -3.629 -14.142 12.171 1.00 36.48 33 ARG D CA 1
ATOM 4539 C C . ARG D 1 34 ? -4.641 -13.795 11.110 1.00 36.89 33 ARG D C 1
ATOM 4540 O O . ARG D 1 34 ? -5.520 -14.583 10.787 1.00 37.49 33 ARG D O 1
ATOM 4548 N N . LEU D 1 35 ? -4.479 -12.605 10.556 1.00 36.60 34 LEU D N 1
ATOM 4549 C CA . LEU D 1 35 ? -5.433 -12.023 9.621 1.00 37.15 34 LEU D CA 1
ATOM 4550 C C . LEU D 1 35 ? -5.969 -12.875 8.424 1.00 36.95 34 LEU D C 1
ATOM 4551 O O . LEU D 1 35 ? -6.653 -12.367 7.504 1.00 36.27 34 LEU D O 1
ATOM 4556 N N . GLY D 1 36 ? -5.685 -14.167 8.443 1.00 36.84 35 GLY D N 1
ATOM 4557 C CA . GLY D 1 36 ? -6.127 -15.024 7.354 1.00 36.40 35 GLY D CA 1
ATOM 4558 C C . GLY D 1 36 ? -7.365 -15.817 7.715 1.00 35.79 35 GLY D C 1
ATOM 4559 O O . GLY D 1 36 ? -8.101 -16.270 6.855 1.00 35.23 35 GLY D O 1
ATOM 4560 N N . LYS D 1 37 ? -7.596 -15.998 9.004 1.00 35.76 36 LYS D N 1
ATOM 4561 C CA . LYS D 1 37 ? -8.797 -16.689 9.426 1.00 36.11 36 LYS D CA 1
ATOM 4562 C C . LYS D 1 37 ? -10.023 -15.829 9.103 1.00 36.46 36 LYS D C 1
ATOM 4563 O O . LYS D 1 37 ? -11.136 -16.337 8.888 1.00 36.30 36 LYS D O 1
ATOM 4569 N N . TRP D 1 38 ? -9.820 -14.519 9.064 1.00 36.83 37 TRP D N 1
ATOM 4570 C CA . TRP D 1 38 ? -10.918 -13.614 8.757 1.00 37.33 37 TRP D CA 1
ATOM 4571 C C . TRP D 1 38 ? -11.003 -13.427 7.259 1.00 37.44 37 TRP D C 1
ATOM 4572 O O . TRP D 1 38 ? -10.806 -12.320 6.767 1.00 37.19 37 TRP D O 1
ATOM 4583 N N . LEU D 1 39 ? -11.254 -14.507 6.532 1.00 37.88 38 LEU D N 1
ATOM 4584 C CA . LEU D 1 39 ? -11.322 -14.473 5.067 1.00 38.24 38 LEU D CA 1
ATOM 4585 C C . LEU D 1 39 ? -10.773 -13.227 4.336 1.00 38.94 38 LEU D C 1
ATOM 4586 O O . LEU D 1 39 ? -11.537 -12.428 3.755 1.00 39.04 38 LEU D O 1
ATOM 4591 N N . PHE D 1 40 ? -9.463 -13.030 4.385 1.00 39.89 39 PHE D N 1
ATOM 4592 C CA . PHE D 1 40 ? -8.823 -12.020 3.531 1.00 40.83 39 PHE D CA 1
ATOM 4593 C C . PHE D 1 40 ? -7.716 -12.800 2.850 1.00 40.80 39 PHE D C 1
ATOM 4594 O O . PHE D 1 40 ? -7.854 -13.232 1.701 1.00 41.53 39 PHE D O 1
ATOM 4602 N N . PHE D 1 41 ? -6.642 -13.002 3.609 1.00 40.94 40 PHE D N 1
ATOM 4603 C CA . PHE D 1 41 ? -5.511 -13.862 3.257 1.00 40.72 40 PHE D CA 1
ATOM 4604 C C . PHE D 1 41 ? -4.203 -13.091 3.068 1.00 40.59 40 PHE D C 1
ATOM 4605 O O . PHE D 1 41 ? -3.644 -13.047 1.974 1.00 40.62 40 PHE D O 1
ATOM 4613 N N . ALA D 1 42 ? -3.745 -12.473 4.159 1.00 40.11 41 ALA D N 1
ATOM 4614 C CA . ALA D 1 42 ? -2.477 -11.752 4.193 1.00 38.72 41 ALA D CA 1
ATOM 4615 C C . ALA D 1 42 ? -1.526 -12.594 5.006 1.00 37.96 41 ALA D C 1
ATOM 4616 O O . ALA D 1 42 ? -1.249 -12.300 6.163 1.00 37.38 41 ALA D O 1
ATOM 4618 N N . GLU D 1 43 ? -1.054 -13.666 4.385 1.00 37.32 42 GLU D N 1
ATOM 4619 C CA . GLU D 1 43 ? -0.092 -14.563 4.993 1.00 36.59 42 GLU D CA 1
ATOM 4620 C C . GLU D 1 43 ? 1.192 -14.072 4.402 1.00 36.30 42 GLU D C 1
ATOM 4621 O O . GLU D 1 43 ? 2.261 -14.179 4.985 1.00 36.54 42 GLU D O 1
ATOM 4627 N N . ASN D 1 44 ? 1.077 -13.544 3.199 1.00 36.35 43 ASN D N 1
ATOM 4628 C CA . ASN D 1 44 ? 2.236 -12.999 2.529 1.00 36.26 43 ASN D CA 1
ATOM 4629 C C . ASN D 1 44 ? 1.984 -11.635 1.927 1.00 35.95 43 ASN D C 1
ATOM 4630 O O . ASN D 1 44 ? 1.513 -11.461 0.804 1.00 35.38 43 ASN D O 1
ATOM 4635 N N . PRO D 1 45 ? 2.248 -10.693 2.813 1.00 35.99 44 PRO D N 1
ATOM 4636 C CA . PRO D 1 45 ? 2.376 -9.286 2.578 1.00 35.41 44 PRO D CA 1
ATOM 4637 C C . PRO D 1 45 ? 1.888 -8.418 1.530 1.00 34.50 44 PRO D C 1
ATOM 4638 O O . PRO D 1 45 ? 1.766 -8.654 0.342 1.00 34.44 44 PRO D O 1
ATOM 4642 N N . SER D 1 46 ? 1.462 -7.357 2.175 1.00 33.82 45 SER D N 1
ATOM 4643 C CA . SER D 1 46 ? 0.980 -6.158 1.595 1.00 33.40 45 SER D CA 1
ATOM 4644 C C . SER D 1 46 ? 2.237 -5.521 1.044 1.00 32.52 45 SER D C 1
ATOM 4645 O O . SER D 1 46 ? 3.328 -6.074 1.242 1.00 33.12 45 SER D O 1
ATOM 4648 N N . SER D 1 47 ? 2.103 -4.395 0.345 1.00 31.25 46 SER D N 1
ATOM 4649 C CA . SER D 1 47 ? 3.269 -3.701 -0.243 1.00 29.99 46 SER D CA 1
ATOM 4650 C C . SER D 1 47 ? 3.280 -2.158 -0.142 1.00 29.24 46 SER D C 1
ATOM 4651 O O . SER D 1 47 ? 4.342 -1.556 -0.152 1.00 29.49 46 SER D O 1
ATOM 4654 N N . ALA D 1 48 ? 2.106 -1.542 -0.047 1.00 28.11 47 ALA D N 1
ATOM 4655 C CA . ALA D 1 48 ? 1.963 -0.093 0.065 1.00 27.63 47 ALA D CA 1
ATOM 4656 C C . ALA D 1 48 ? 2.083 0.493 -1.301 1.00 27.67 47 ALA D C 1
ATOM 4657 O O . ALA D 1 48 ? 1.235 1.263 -1.745 1.00 27.15 47 ALA D O 1
ATOM 4659 N N . ASP D 1 49 ? 3.135 0.104 -1.994 1.00 28.19 48 ASP D N 1
ATOM 4660 C CA . ASP D 1 49 ? 3.288 0.563 -3.359 1.00 28.75 48 ASP D CA 1
ATOM 4661 C C . ASP D 1 49 ? 2.256 -0.171 -4.228 1.00 28.25 48 ASP D C 1
ATOM 4662 O O . ASP D 1 49 ? 1.625 0.424 -5.097 1.00 28.19 48 ASP D O 1
ATOM 4667 N N . THR D 1 50 ? 2.058 -1.457 -3.961 1.00 27.61 49 THR D N 1
ATOM 4668 C CA . THR D 1 50 ? 1.028 -2.206 -4.656 1.00 26.84 49 THR D CA 1
ATOM 4669 C C . THR D 1 50 ? -0.328 -1.681 -4.269 1.00 26.72 49 THR D C 1
ATOM 4670 O O . THR D 1 50 ? -1.254 -1.679 -5.046 1.00 26.26 49 THR D O 1
ATOM 4674 N N . TYR D 1 51 ? -0.469 -1.241 -3.039 1.00 27.13 50 TYR D N 1
ATOM 4675 C CA . TYR D 1 51 ? -1.783 -0.833 -2.641 1.00 26.98 50 TYR D CA 1
ATOM 4676 C C . TYR D 1 51 ? -2.012 0.518 -3.252 1.00 27.47 50 TYR D C 1
ATOM 4677 O O . TYR D 1 51 ? -3.133 0.882 -3.599 1.00 27.76 50 TYR D O 1
ATOM 4686 N N . ARG D 1 52 ? -0.951 1.281 -3.395 1.00 27.53 51 ARG D N 1
ATOM 4687 C CA . ARG D 1 52 ? -1.177 2.611 -3.911 1.00 28.10 51 ARG D CA 1
ATOM 4688 C C . ARG D 1 52 ? -1.583 2.607 -5.364 1.00 28.09 51 ARG D C 1
ATOM 4689 O O . ARG D 1 52 ? -2.487 3.319 -5.755 1.00 28.22 51 ARG D O 1
ATOM 4697 N N . GLU D 1 53 ? -0.939 1.779 -6.168 1.00 28.47 52 GLU D N 1
ATOM 4698 C CA . GLU D 1 53 ? -1.187 1.829 -7.611 1.00 28.59 52 GLU D CA 1
ATOM 4699 C C . GLU D 1 53 ? -2.214 0.842 -8.199 1.00 27.31 52 GLU D C 1
ATOM 4700 O O . GLU D 1 53 ? -2.689 1.029 -9.299 1.00 26.50 52 GLU D O 1
ATOM 4706 N N . THR D 1 54 ? -2.591 -0.183 -7.454 1.00 26.38 53 THR D N 1
ATOM 4707 C CA . THR D 1 54 ? -3.470 -1.161 -8.038 1.00 25.92 53 THR D CA 1
ATOM 4708 C C . THR D 1 54 ? -4.669 -1.558 -7.173 1.00 25.70 53 THR D C 1
ATOM 4709 O O . THR D 1 54 ? -5.815 -1.427 -7.573 1.00 26.32 53 THR D O 1
ATOM 4713 N N . ILE D 1 55 ? -4.432 -2.016 -5.976 1.00 25.32 54 ILE D N 1
ATOM 4714 C CA . ILE D 1 55 ? -5.537 -2.519 -5.207 1.00 25.63 54 ILE D CA 1
ATOM 4715 C C . ILE D 1 55 ? -6.544 -1.479 -4.804 1.00 26.46 54 ILE D C 1
ATOM 4716 O O . ILE D 1 55 ? -7.729 -1.659 -4.955 1.00 26.73 54 ILE D O 1
ATOM 4721 N N . ILE D 1 56 ? -6.090 -0.377 -4.268 1.00 27.57 55 ILE D N 1
ATOM 4722 C CA . ILE D 1 56 ? -7.050 0.627 -3.879 1.00 28.47 55 ILE D CA 1
ATOM 4723 C C . ILE D 1 56 ? -7.768 1.185 -5.127 1.00 29.17 55 ILE D C 1
ATOM 4724 O O . ILE D 1 56 ? -9.008 1.181 -5.218 1.00 29.91 55 ILE D O 1
ATOM 4729 N N . PRO D 1 57 ? -7.020 1.611 -6.120 1.00 28.60 56 PRO D N 1
ATOM 4730 C CA . PRO D 1 57 ? -7.672 2.076 -7.348 1.00 28.88 56 PRO D CA 1
ATOM 4731 C C . PRO D 1 57 ? -8.696 1.050 -7.820 1.00 29.61 56 PRO D C 1
ATOM 4732 O O . PRO D 1 57 ? -9.884 1.382 -7.973 1.00 30.34 56 PRO D O 1
ATOM 4736 N N . ASP D 1 58 ? -8.308 -0.210 -7.943 1.00 30.10 57 ASP D N 1
ATOM 4737 C CA . ASP D 1 58 ? -9.300 -1.200 -8.359 1.00 30.34 57 ASP D CA 1
ATOM 4738 C C . ASP D 1 58 ? -10.503 -1.144 -7.380 1.00 29.59 57 ASP D C 1
ATOM 4739 O O . ASP D 1 58 ? -11.678 -1.147 -7.768 1.00 30.05 57 ASP D O 1
ATOM 4744 N N . TRP D 1 59 ? -10.247 -1.040 -6.100 1.00 28.45 58 TRP D N 1
ATOM 4745 C CA . TRP D 1 59 ? -11.380 -1.059 -5.218 1.00 28.32 58 TRP D CA 1
ATOM 4746 C C . TRP D 1 59 ? -12.379 0.107 -5.541 1.00 28.42 58 TRP D C 1
ATOM 4747 O O . TRP D 1 59 ? -13.606 -0.067 -5.614 1.00 27.32 58 TRP D O 1
ATOM 4758 N N . ARG D 1 60 ? -11.841 1.303 -5.758 1.00 28.31 59 ARG D N 1
ATOM 4759 C CA . ARG D 1 60 ? -12.692 2.463 -6.008 1.00 26.72 59 ARG D CA 1
ATOM 4760 C C . ARG D 1 60 ? -13.427 2.263 -7.311 1.00 26.71 59 ARG D C 1
ATOM 4761 O O . ARG D 1 60 ? -14.637 2.437 -7.386 1.00 26.24 59 ARG D O 1
ATOM 4769 N N . ARG D 1 61 ? -12.697 1.798 -8.306 1.00 25.56 60 ARG D N 1
ATOM 4770 C CA . ARG D 1 61 ? -13.301 1.592 -9.598 1.00 26.71 60 ARG D CA 1
ATOM 4771 C C . ARG D 1 61 ? -14.471 0.659 -9.439 1.00 26.40 60 ARG D C 1
ATOM 4772 O O . ARG D 1 61 ? -15.456 0.684 -10.164 1.00 25.79 60 ARG D O 1
ATOM 4780 N N . GLN D 1 62 ? -14.375 -0.193 -8.445 1.00 26.94 61 GLN D N 1
ATOM 4781 C CA . GLN D 1 62 ? -15.409 -1.160 -8.350 1.00 27.15 61 GLN D CA 1
ATOM 4782 C C . GLN D 1 62 ? -16.648 -0.587 -7.704 1.00 26.20 61 GLN D C 1
ATOM 4783 O O . GLN D 1 62 ? -17.782 -0.900 -8.078 1.00 25.49 61 GLN D O 1
ATOM 4789 N N . TYR D 1 63 ? -16.394 0.306 -6.773 1.00 24.31 62 TYR D N 1
ATOM 4790 C CA . TYR D 1 63 ? -17.410 1.001 -6.143 1.00 24.08 62 TYR D CA 1
ATOM 4791 C C . TYR D 1 63 ? -18.046 1.833 -7.232 1.00 25.13 62 TYR D C 1
ATOM 4792 O O . TYR D 1 63 ? -19.244 1.961 -7.314 1.00 25.77 62 TYR D O 1
ATOM 4801 N N . ALA D 1 64 ? -17.247 2.409 -8.104 1.00 25.59 63 ALA D N 1
ATOM 4802 C CA . ALA D 1 64 ? -17.804 3.242 -9.134 1.00 25.41 63 ALA D CA 1
ATOM 4803 C C . ALA D 1 64 ? -18.728 2.427 -9.959 1.00 25.53 63 ALA D C 1
ATOM 4804 O O . ALA D 1 64 ? -19.817 2.874 -10.283 1.00 25.99 63 ALA D O 1
ATOM 4806 N N . ASP D 1 65 ? -18.328 1.221 -10.303 1.00 25.76 64 ASP D N 1
ATOM 4807 C CA . ASP D 1 65 ? -19.223 0.417 -11.136 1.00 26.96 64 ASP D CA 1
ATOM 4808 C C . ASP D 1 65 ? -20.368 -0.274 -10.387 1.00 26.02 64 ASP D C 1
ATOM 4809 O O . ASP D 1 65 ? -21.251 -0.908 -10.984 1.00 25.91 64 ASP D O 1
ATOM 4814 N N . LEU D 1 66 ? -20.331 -0.168 -9.085 1.00 25.01 65 LEU D N 1
ATOM 4815 C CA . LEU D 1 66 ? -21.397 -0.697 -8.307 1.00 26.07 65 LEU D CA 1
ATOM 4816 C C . LEU D 1 66 ? -21.323 -2.176 -8.045 1.00 26.45 65 LEU D C 1
ATOM 4817 O O . LEU D 1 66 ? -22.345 -2.808 -7.884 1.00 26.39 65 LEU D O 1
ATOM 4822 N N . ASN D 1 67 ? -20.162 -2.797 -8.063 1.00 26.98 66 ASN D N 1
ATOM 4823 C CA . ASN D 1 67 ? -20.234 -4.106 -7.493 1.00 28.31 66 ASN D CA 1
ATOM 4824 C C . ASN D 1 67 ? -19.506 -4.200 -6.214 1.00 28.25 66 ASN D C 1
ATOM 4825 O O . ASN D 1 67 ? -18.428 -4.725 -6.107 1.00 29.06 66 ASN D O 1
ATOM 4830 N N . GLY D 1 68 ? -20.132 -3.636 -5.219 1.00 28.59 67 GLY D N 1
ATOM 4831 C CA . GLY D 1 68 ? -19.683 -3.845 -3.871 1.00 29.37 67 GLY D CA 1
ATOM 4832 C C . GLY D 1 68 ? -18.930 -2.660 -3.361 1.00 28.76 67 GLY D C 1
ATOM 4833 O O . GLY D 1 68 ? -18.795 -1.670 -4.096 1.00 28.65 67 GLY D O 1
ATOM 4834 N N . ILE D 1 69 ? -18.456 -2.811 -2.124 1.00 26.88 68 ILE D N 1
ATOM 4835 C CA . ILE D 1 69 ? -17.740 -1.806 -1.447 1.00 25.99 68 ILE D CA 1
ATOM 4836 C C . ILE D 1 69 ? -16.588 -2.392 -0.667 1.00 25.02 68 ILE D C 1
ATOM 4837 O O . ILE D 1 69 ? -16.762 -3.230 0.119 1.00 25.26 68 ILE D O 1
ATOM 4842 N N . GLU D 1 70 ? -15.383 -1.975 -0.941 1.00 24.94 69 GLU D N 1
ATOM 4843 C CA . GLU D 1 70 ? -14.281 -2.352 -0.130 1.00 24.34 69 GLU D CA 1
ATOM 4844 C C . GLU D 1 70 ? -13.986 -1.036 0.537 1.00 24.82 69 GLU D C 1
ATOM 4845 O O . GLU D 1 70 ? -13.614 -0.068 -0.123 1.00 24.39 69 GLU D O 1
ATOM 4851 N N . ALA D 1 71 ? -14.180 -1.001 1.854 1.00 25.17 70 ALA D N 1
ATOM 4852 C CA . ALA D 1 71 ? -14.104 0.250 2.617 1.00 26.16 70 ALA D CA 1
ATOM 4853 C C . ALA D 1 71 ? -13.145 0.143 3.795 1.00 26.22 70 ALA D C 1
ATOM 4854 O O . ALA D 1 71 ? -12.754 -0.944 4.123 1.00 27.78 70 ALA D O 1
ATOM 4856 N N . GLY D 1 72 ? -12.730 1.245 4.400 1.00 24.63 71 GLY D N 1
ATOM 4857 C CA . GLY D 1 72 ? -11.881 1.133 5.556 1.00 24.82 71 GLY D CA 1
ATOM 4858 C C . GLY D 1 72 ? -12.697 1.336 6.833 1.00 24.72 71 GLY D C 1
ATOM 4859 O O . GLY D 1 72 ? -13.676 2.073 6.800 1.00 24.96 71 GLY D O 1
ATOM 4860 N N . LEU D 1 73 ? -12.358 0.658 7.927 1.00 24.29 72 LEU D N 1
ATOM 4861 C CA . LEU D 1 73 ? -12.977 0.996 9.222 1.00 25.95 72 LEU D CA 1
ATOM 4862 C C . LEU D 1 73 ? -12.198 2.100 10.004 1.00 26.09 72 LEU D C 1
ATOM 4863 O O . LEU D 1 73 ? -10.953 2.119 10.082 1.00 25.63 72 LEU D O 1
ATOM 4868 N N . LEU D 1 74 ? -12.924 3.043 10.562 1.00 26.41 73 LEU D N 1
ATOM 4869 C CA . LEU D 1 74 ? -12.234 4.053 11.327 1.00 27.60 73 LEU D CA 1
ATOM 4870 C C . LEU D 1 74 ? -12.781 4.259 12.742 1.00 28.29 73 LEU D C 1
ATOM 4871 O O . LEU D 1 74 ? -14.003 4.277 12.969 1.00 27.84 73 LEU D O 1
ATOM 4876 N N . TYR D 1 75 ? -11.832 4.363 13.682 1.00 29.37 74 TYR D N 1
ATOM 4877 C CA . TYR D 1 75 ? -12.065 4.578 15.111 1.00 29.97 74 TYR D CA 1
ATOM 4878 C C . TYR D 1 75 ? -11.286 5.789 15.458 1.00 30.60 74 TYR D C 1
ATOM 4879 O O . TYR D 1 75 ? -10.070 5.789 15.313 1.00 31.22 74 TYR D O 1
ATOM 4888 N N . ASP D 1 76 ? -11.967 6.817 1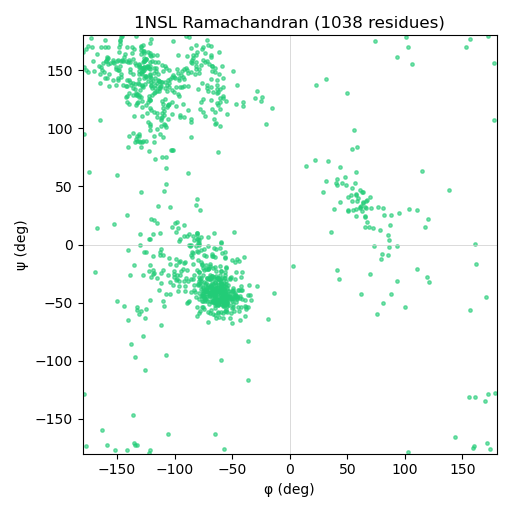5.935 1.00 31.55 75 ASP D N 1
ATOM 4889 C CA . ASP D 1 76 ? -11.304 8.074 16.328 1.00 31.57 75 ASP D CA 1
ATOM 4890 C C . ASP D 1 76 ? -10.387 8.583 15.217 1.00 31.41 75 ASP D C 1
ATOM 4891 O O . ASP D 1 76 ? -9.364 9.248 15.476 1.00 31.47 75 ASP D O 1
ATOM 4896 N N . GLY D 1 77 ? -10.753 8.258 13.980 1.00 30.16 76 GLY D N 1
ATOM 4897 C CA . GLY D 1 77 ? -10.058 8.835 12.866 1.00 29.79 76 GLY D CA 1
ATOM 4898 C C . GLY D 1 77 ? -8.916 8.023 12.347 1.00 29.93 76 GLY D C 1
ATOM 4899 O O . GLY D 1 77 ? -8.273 8.433 11.367 1.00 29.81 76 GLY D O 1
ATOM 4900 N N . SER D 1 78 ? -8.650 6.878 12.972 1.00 30.06 77 SER D N 1
ATOM 4901 C CA . SER D 1 78 ? -7.622 5.985 12.409 1.00 30.61 77 SER D CA 1
ATOM 4902 C C . SER D 1 78 ? -8.079 4.631 11.805 1.00 30.26 77 SER D C 1
ATOM 4903 O O . SER D 1 78 ? -8.971 3.949 12.339 1.00 30.07 77 SER D O 1
ATOM 4906 N N . LEU D 1 79 ? -7.462 4.269 10.676 1.00 29.43 78 LEU D N 1
ATOM 4907 C CA . LEU D 1 79 ? -7.689 2.973 10.073 1.00 29.17 78 LEU D CA 1
ATOM 4908 C C . LEU D 1 79 ? -7.430 1.832 11.047 1.00 29.13 78 LEU D C 1
ATOM 4909 O O . LEU D 1 79 ? -6.292 1.602 11.422 1.00 28.05 78 LEU D O 1
ATOM 4914 N N . CYS D 1 80 ? -8.480 1.106 11.434 1.00 29.71 79 CYS D N 1
ATOM 4915 C CA . CYS D 1 80 ? -8.306 -0.052 12.307 1.00 30.16 79 CYS D CA 1
ATOM 4916 C C . CYS D 1 80 ? -8.467 -1.332 11.534 1.00 29.73 79 CYS D C 1
ATOM 4917 O O . CYS D 1 80 ? -7.909 -2.344 11.918 1.00 29.13 79 CYS D O 1
ATOM 4920 N N . GLY D 1 81 ? -9.227 -1.269 10.439 1.00 29.94 80 GLY D N 1
ATOM 4921 C CA . GLY D 1 81 ? -9.477 -2.429 9.591 1.00 29.95 80 GLY D CA 1
ATOM 4922 C C . GLY D 1 81 ? -10.405 -2.100 8.437 1.00 30.19 80 GLY D C 1
ATOM 4923 O O . GLY D 1 81 ? -10.570 -0.928 8.094 1.00 29.70 80 GLY D O 1
ATOM 4932 N N . ILE D 1 83 ? -14.173 -2.975 5.982 1.00 31.06 82 ILE D N 1
ATOM 4933 C CA . ILE D 1 83 ? -15.428 -3.698 5.889 1.00 31.33 82 ILE D CA 1
ATOM 4934 C C . ILE D 1 83 ? -15.836 -3.763 4.451 1.00 33.38 82 ILE D C 1
ATOM 4935 O O . ILE D 1 83 ? -15.388 -2.968 3.626 1.00 34.65 82 ILE D O 1
ATOM 4940 N N . SER D 1 84 ? -16.700 -4.698 4.119 1.00 33.96 83 SER D N 1
ATOM 4941 C CA . SER D 1 84 ? -16.883 -5.002 2.725 1.00 32.88 83 SER D CA 1
ATOM 4942 C C . SER D 1 84 ? -18.222 -5.556 2.341 1.00 32.15 83 SER D C 1
ATOM 4943 O O . SER D 1 84 ? -18.757 -6.395 3.067 1.00 34.32 83 SER D O 1
ATOM 4946 N N . LEU D 1 85 ? -18.760 -5.164 1.197 1.00 29.86 84 LEU D N 1
ATOM 4947 C CA . LEU D 1 85 ? -19.988 -5.777 0.721 1.00 28.19 84 LEU D CA 1
ATOM 4948 C C . LEU D 1 85 ? -19.600 -6.350 -0.613 1.00 28.02 84 LEU D C 1
ATOM 4949 O O . LEU D 1 85 ? -19.219 -5.593 -1.513 1.00 28.14 84 LEU D O 1
ATOM 4954 N N . HIS D 1 86 ? -19.653 -7.668 -0.753 1.00 27.36 85 HIS D N 1
ATOM 4955 C CA . HIS D 1 86 ? -19.250 -8.311 -1.989 1.00 27.60 85 HIS D CA 1
ATOM 4956 C C . HIS D 1 86 ? -20.199 -9.385 -2.485 1.00 28.62 85 HIS D C 1
ATOM 4957 O O . HIS D 1 86 ? -21.262 -9.589 -1.923 1.00 29.12 85 HIS D O 1
ATOM 4964 N N . ASN D 1 87 ? -19.790 -10.101 -3.517 1.00 29.52 86 ASN D N 1
ATOM 4965 C CA . ASN D 1 87 ? -20.659 -11.019 -4.197 1.00 31.22 86 ASN D CA 1
ATOM 4966 C C . ASN D 1 87 ? -22.023 -10.409 -4.323 1.00 32.03 86 ASN D C 1
ATOM 4967 O O . ASN D 1 87 ? -23.004 -11.006 -3.913 1.00 33.09 86 ASN D O 1
ATOM 4972 N N . LEU D 1 88 ? -22.113 -9.204 -4.868 1.00 32.46 87 LEU D N 1
ATOM 4973 C CA . LEU D 1 88 ? -23.420 -8.572 -5.037 1.00 32.59 87 LEU D CA 1
ATOM 4974 C C . LEU D 1 88 ? -24.152 -9.170 -6.210 1.00 32.16 87 LEU D C 1
ATOM 4975 O O . LEU D 1 88 ? -23.652 -9.117 -7.314 1.00 31.47 87 LEU D O 1
ATOM 4980 N N . ASP D 1 89 ? -25.349 -9.704 -5.995 1.00 31.67 88 ASP D N 1
ATOM 4981 C CA . ASP D 1 89 ? -26.063 -10.356 -7.066 1.00 31.22 88 ASP D CA 1
ATOM 4982 C C . ASP D 1 89 ? -27.449 -9.804 -7.055 1.00 32.74 88 ASP D C 1
ATOM 4983 O O . ASP D 1 89 ? -28.327 -10.350 -6.396 1.00 33.82 88 ASP D O 1
ATOM 4988 N N . GLN D 1 90 ? -27.625 -8.704 -7.803 1.00 34.25 89 GLN D N 1
ATOM 4989 C CA . GLN D 1 90 ? -28.866 -7.927 -7.916 1.00 34.20 89 GLN D CA 1
ATOM 4990 C C . GLN D 1 90 ? -30.070 -8.695 -8.367 1.00 33.42 89 GLN D C 1
ATOM 4991 O O . GLN D 1 90 ? -31.096 -8.591 -7.747 1.00 34.79 89 GLN D O 1
ATOM 4997 N N . VAL D 1 91 ? -29.968 -9.448 -9.442 1.00 31.88 90 VAL D N 1
ATOM 4998 C CA . VAL D 1 91 ? -31.048 -10.335 -9.839 1.00 30.53 90 VAL D CA 1
ATOM 4999 C C . VAL D 1 91 ? -31.501 -11.175 -8.646 1.00 30.02 90 VAL D C 1
ATOM 5000 O O . VAL D 1 91 ? -32.693 -11.299 -8.393 1.00 30.13 90 VAL D O 1
ATOM 5004 N N . ASN D 1 92 ? -30.575 -11.771 -7.899 1.00 28.76 91 ASN D N 1
ATOM 5005 C CA . ASN D 1 92 ? -31.054 -12.605 -6.805 1.00 28.22 91 ASN D CA 1
ATOM 5006 C C . ASN D 1 92 ? -31.159 -11.804 -5.574 1.00 27.73 91 ASN D C 1
ATOM 5007 O O . ASN D 1 92 ? -31.421 -12.342 -4.551 1.00 26.89 91 ASN D O 1
ATOM 5012 N N . ARG D 1 93 ? -30.959 -10.501 -5.690 1.00 27.84 92 ARG D N 1
ATOM 5013 C CA . ARG D 1 93 ? -31.183 -9.612 -4.550 1.00 28.26 92 ARG D CA 1
ATOM 5014 C C . ARG D 1 93 ? -30.346 -9.915 -3.312 1.00 27.37 92 ARG D C 1
ATOM 5015 O O . ARG D 1 93 ? -30.836 -9.809 -2.186 1.00 26.86 92 ARG D O 1
ATOM 5023 N N . LYS D 1 94 ? -29.085 -10.271 -3.488 1.00 26.83 93 LYS D N 1
ATOM 5024 C CA . LYS D 1 94 ? -28.326 -10.646 -2.284 1.00 27.16 93 LYS D CA 1
ATOM 5025 C C . LYS D 1 94 ? -26.893 -10.236 -2.408 1.00 26.61 93 LYS D C 1
ATOM 5026 O O . LYS D 1 94 ? -26.421 -10.006 -3.490 1.00 26.45 93 LYS D O 1
ATOM 5032 N N . ALA D 1 95 ? -26.233 -10.119 -1.275 1.00 27.78 94 ALA D N 1
ATOM 5033 C CA . ALA D 1 95 ? -24.802 -9.854 -1.193 1.00 28.81 94 ALA D CA 1
ATOM 5034 C C . ALA D 1 95 ? -24.183 -10.534 0.043 1.00 30.19 94 ALA D C 1
ATOM 5035 O O . ALA D 1 95 ? -24.897 -11.110 0.927 1.00 30.80 94 ALA D O 1
ATOM 5037 N N . GLU D 1 96 ? -22.865 -10.445 0.163 1.00 30.64 95 GLU D N 1
ATOM 5038 C CA . GLU D 1 96 ? -22.278 -10.957 1.383 1.00 31.61 95 GLU D CA 1
ATOM 5039 C C . GLU D 1 96 ? -21.449 -9.892 2.044 1.00 31.78 95 GLU D C 1
ATOM 5040 O O . GLU D 1 96 ? -21.024 -8.962 1.386 1.00 32.68 95 GLU D O 1
ATOM 5046 N N . ILE D 1 97 ? -21.188 -10.056 3.340 1.00 31.19 96 ILE D N 1
ATOM 5047 C CA . ILE D 1 97 ? -20.369 -9.132 4.103 1.00 30.46 96 ILE D CA 1
ATOM 5048 C C . ILE D 1 97 ? -19.142 -9.749 4.705 1.00 29.86 96 ILE D C 1
ATOM 5049 O O . ILE D 1 97 ? -19.192 -10.788 5.328 1.00 29.38 96 ILE D O 1
ATOM 5054 N N . GLY D 1 98 ? -18.039 -9.048 4.562 1.00 29.19 97 GLY D N 1
ATOM 5055 C CA . GLY D 1 98 ? -16.783 -9.470 5.121 1.00 28.16 97 GLY D CA 1
ATOM 5056 C C . GLY D 1 98 ? -16.182 -8.329 5.902 1.00 28.38 97 GLY D C 1
ATOM 5057 O O . GLY D 1 98 ? -16.615 -7.159 5.843 1.00 28.02 97 GLY D O 1
ATOM 5058 N N . TYR D 1 99 ? -15.169 -8.664 6.673 1.00 28.33 98 TYR D N 1
ATOM 5059 C CA . TYR D 1 99 ? -14.599 -7.666 7.536 1.00 27.57 98 TYR D CA 1
ATOM 5060 C C . TYR D 1 99 ? -13.434 -8.255 8.240 1.00 27.85 98 TYR D C 1
ATOM 5061 O O . TYR D 1 99 ? -13.208 -9.473 8.200 1.00 28.25 98 TYR D O 1
ATOM 5070 N N . TRP D 1 100 ? -12.687 -7.368 8.866 1.00 27.65 99 TRP D N 1
ATOM 5071 C CA . TRP D 1 100 ? -11.544 -7.723 9.684 1.00 27.34 99 TRP D CA 1
ATOM 5072 C C . TRP D 1 100 ? -11.087 -6.489 10.411 1.00 27.28 99 TRP D C 1
ATOM 5073 O O . TRP D 1 100 ? -11.359 -5.354 9.982 1.00 27.73 99 TRP D O 1
ATOM 5084 N N . ILE D 1 101 ? -10.384 -6.714 11.507 1.00 27.23 100 ILE D N 1
ATOM 5085 C CA . ILE D 1 101 ? -10.016 -5.648 12.414 1.00 27.14 100 ILE D CA 1
ATOM 5086 C C . ILE D 1 101 ? -8.677 -5.932 13.110 1.00 27.01 100 ILE D C 1
ATOM 5087 O O . ILE D 1 101 ? -8.342 -7.065 13.458 1.00 26.47 100 ILE D O 1
ATOM 5092 N N . ALA D 1 102 ? -7.888 -4.886 13.279 1.00 27.84 101 ALA D N 1
ATOM 5093 C CA . ALA D 1 102 ? -6.616 -4.998 13.962 1.00 27.68 101 ALA D CA 1
ATOM 5094 C C . ALA D 1 102 ? -6.876 -5.424 15.405 1.00 28.28 101 ALA D C 1
ATOM 5095 O O . ALA D 1 102 ? -7.802 -4.936 16.057 1.00 27.88 101 ALA D O 1
ATOM 5097 N N . LYS D 1 103 ? -6.046 -6.350 15.880 1.00 29.17 102 LYS D N 1
ATOM 5098 C CA . LYS D 1 103 ? -6.126 -6.913 17.220 1.00 29.89 102 LYS D CA 1
ATOM 5099 C C . LYS D 1 103 ? -6.328 -5.876 18.308 1.00 30.38 102 LYS D C 1
ATOM 5100 O O . LYS D 1 103 ? -7.134 -6.079 19.220 1.00 30.55 102 LYS D O 1
ATOM 5106 N N . GLU D 1 104 ? -5.588 -4.769 18.230 1.00 31.00 103 GLU D N 1
ATOM 5107 C CA . GLU D 1 104 ? -5.660 -3.751 19.290 1.00 31.33 103 GLU D CA 1
ATOM 5108 C C . GLU D 1 104 ? -7.104 -3.290 19.481 1.00 30.87 103 GLU D C 1
ATOM 5109 O O . GLU D 1 104 ? -7.530 -3.018 20.579 1.00 29.60 103 GLU D O 1
ATOM 5115 N N . PHE D 1 105 ? -7.871 -3.241 18.399 1.00 31.11 104 PHE D N 1
ATOM 5116 C CA . PHE D 1 105 ? -9.254 -2.758 18.486 1.00 30.94 104 PHE D CA 1
ATOM 5117 C C . PHE D 1 105 ? -10.316 -3.853 18.610 1.00 30.18 104 PHE D C 1
ATOM 5118 O O . PHE D 1 105 ? -11.486 -3.600 18.437 1.00 28.96 104 PHE D O 1
ATOM 5126 N N . GLU D 1 106 ? -9.874 -5.061 18.918 1.00 30.48 105 GLU D N 1
ATOM 5127 C CA . GLU D 1 106 ? -10.756 -6.174 19.184 1.00 30.91 105 GLU D CA 1
ATOM 5128 C C . GLU D 1 106 ? -11.550 -5.789 20.438 1.00 30.90 105 GLU D C 1
ATOM 5129 O O . GLU D 1 106 ? -11.005 -5.142 21.363 1.00 29.82 105 GLU D O 1
ATOM 5135 N N . GLY D 1 107 ? -12.837 -6.135 20.485 1.00 30.80 106 GLY D N 1
ATOM 5136 C CA . GLY D 1 107 ? -13.573 -5.889 21.732 1.00 30.91 106 GLY D CA 1
ATOM 5137 C C . GLY D 1 107 ? -14.261 -4.561 22.070 1.00 30.59 106 GLY D C 1
ATOM 5138 O O . GLY D 1 107 ? -14.808 -4.399 23.133 1.00 30.48 106 GLY D O 1
ATOM 5139 N N . LYS D 1 108 ? -14.255 -3.613 21.153 1.00 31.26 107 LYS D N 1
ATOM 5140 C CA . LYS D 1 108 ? -14.956 -2.349 21.317 1.00 30.77 107 LYS D CA 1
ATOM 5141 C C . LYS D 1 108 ? -16.324 -2.362 20.583 1.00 30.69 107 LYS D C 1
ATOM 5142 O O . LYS D 1 108 ? -16.964 -1.323 20.428 1.00 30.84 107 LYS D O 1
ATOM 5148 N N . GLY D 1 109 ? -16.786 -3.511 20.109 1.00 30.08 108 GLY D N 1
ATOM 5149 C CA . GLY D 1 109 ? -17.991 -3.475 19.291 1.00 30.11 108 GLY D CA 1
ATOM 5150 C C . GLY D 1 109 ? -17.977 -2.749 17.909 1.00 29.39 108 GLY D C 1
ATOM 5151 O O . GLY D 1 109 ? -19.046 -2.381 17.412 1.00 28.69 108 GLY D O 1
ATOM 5152 N N . ILE D 1 110 ? -16.804 -2.589 17.281 1.00 28.95 109 ILE D N 1
ATOM 5153 C CA . ILE D 1 110 ? -16.655 -1.901 15.977 1.00 28.77 109 ILE D CA 1
ATOM 5154 C C . ILE D 1 110 ? -17.318 -2.650 14.848 1.00 28.59 109 ILE D C 1
ATOM 5155 O O . ILE D 1 110 ? -18.214 -2.135 14.180 1.00 28.55 109 ILE D O 1
ATOM 5160 N N . ILE D 1 111 ? -16.867 -3.875 14.630 1.00 27.85 110 ILE D N 1
ATOM 5161 C CA . ILE D 1 111 ? -17.363 -4.620 13.517 1.00 27.39 110 ILE D CA 1
ATOM 5162 C C . ILE D 1 111 ? -18.873 -4.754 13.614 1.00 28.29 110 ILE D C 1
ATOM 5163 O O . ILE D 1 111 ? -19.574 -4.532 12.646 1.00 29.05 110 ILE D O 1
ATOM 5168 N N . THR D 1 112 ? -19.388 -5.069 14.790 1.00 29.21 111 THR D N 1
ATOM 5169 C CA . THR D 1 112 ? -20.817 -5.277 14.937 1.00 29.87 111 THR D CA 1
ATOM 5170 C C . THR D 1 112 ? -21.530 -3.987 14.605 1.00 30.00 111 THR D C 1
ATOM 5171 O O . THR D 1 112 ? -22.552 -4.002 13.939 1.00 31.30 111 THR D O 1
ATOM 5175 N N . ALA D 1 113 ? -20.996 -2.854 15.018 1.00 29.27 112 ALA D N 1
ATOM 5176 C CA . ALA D 1 113 ? -21.702 -1.634 14.731 1.00 28.78 112 ALA D CA 1
ATOM 5177 C C . ALA D 1 113 ? -21.553 -1.320 13.217 1.00 29.70 112 ALA D C 1
ATOM 5178 O O . ALA D 1 113 ? -22.516 -0.899 12.559 1.00 30.26 112 ALA D O 1
ATOM 5180 N N . ALA D 1 114 ? -20.378 -1.553 12.645 1.00 29.20 113 ALA D N 1
ATOM 5181 C CA . ALA D 1 114 ? -20.219 -1.218 11.260 1.00 29.31 113 ALA D CA 1
ATOM 5182 C C . ALA D 1 114 ? -21.143 -2.143 10.449 1.00 30.47 113 ALA D C 1
ATOM 5183 O O . ALA D 1 114 ? -21.875 -1.688 9.532 1.00 32.03 113 ALA D O 1
ATOM 5185 N N . CYS D 1 115 ? -21.202 -3.407 10.801 1.00 29.76 114 CYS D N 1
ATOM 5186 C CA . CYS D 1 115 ? -22.072 -4.236 10.027 1.00 31.21 114 CYS D CA 1
ATOM 5187 C C . CYS D 1 115 ? -23.490 -3.732 10.030 1.00 31.29 114 CYS D C 1
ATOM 5188 O O . CYS D 1 115 ? -24.191 -3.854 9.037 1.00 31.22 114 CYS D O 1
ATOM 5191 N N . ARG D 1 116 ? -23.951 -3.230 11.167 1.00 31.01 115 ARG D N 1
ATOM 5192 C CA . ARG D 1 116 ? -25.336 -2.754 11.230 1.00 30.58 115 ARG D CA 1
ATOM 5193 C C . ARG D 1 116 ? -25.618 -1.631 10.233 1.00 31.21 115 ARG D C 1
ATOM 5194 O O . ARG D 1 116 ? -26.599 -1.688 9.505 1.00 31.73 115 ARG D O 1
ATOM 5202 N N . LYS D 1 117 ? -24.785 -0.602 10.162 1.00 31.09 116 LYS D N 1
ATOM 5203 C CA . LYS D 1 117 ? -25.102 0.388 9.151 1.00 31.60 116 LYS D CA 1
ATOM 5204 C C . LYS D 1 117 ? -25.059 -0.307 7.791 1.00 31.50 116 LYS D C 1
ATOM 5205 O O . LYS D 1 117 ? -25.984 -0.169 6.972 1.00 31.12 116 LYS D O 1
ATOM 5211 N N . LEU D 1 118 ? -24.010 -1.094 7.564 1.00 30.73 117 LEU D N 1
ATOM 5212 C CA . LEU D 1 118 ? -23.86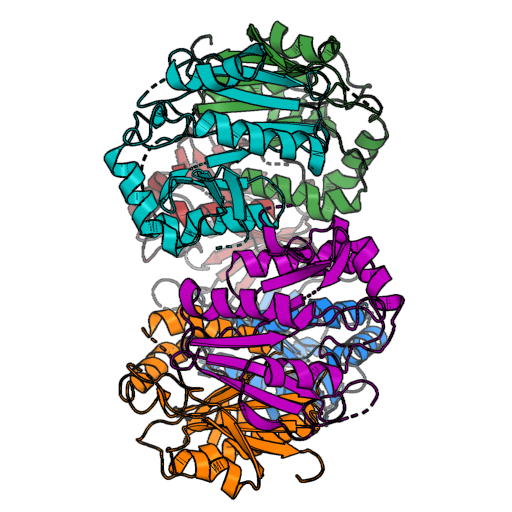4 -1.667 6.248 1.00 30.90 117 LEU D CA 1
ATOM 5213 C C . LEU D 1 118 ? -25.101 -2.542 5.900 1.00 30.33 117 LEU D C 1
ATOM 5214 O O . LEU D 1 118 ? -25.570 -2.575 4.772 1.00 29.96 117 LEU D O 1
ATOM 5219 N N . ILE D 1 119 ? -25.659 -3.178 6.909 1.00 29.60 118 ILE D N 1
ATOM 5220 C CA . ILE D 1 119 ? -26.837 -3.965 6.730 1.00 30.07 118 ILE D CA 1
ATOM 5221 C C . ILE D 1 119 ? -27.940 -2.999 6.403 1.00 30.81 118 ILE D C 1
ATOM 5222 O O . ILE D 1 119 ? -28.623 -3.176 5.397 1.00 32.18 118 ILE D O 1
ATOM 5227 N N . THR D 1 120 ? -28.086 -1.923 7.176 1.00 30.75 119 THR D N 1
ATOM 5228 C CA . THR D 1 120 ? -29.160 -0.995 6.855 1.00 30.39 119 THR D CA 1
ATOM 5229 C C . THR D 1 120 ? -28.982 -0.537 5.444 1.00 30.31 119 THR D C 1
ATOM 5230 O O . THR D 1 120 ? -29.959 -0.418 4.695 1.00 29.55 119 THR D O 1
ATOM 5234 N N . TYR D 1 121 ? -27.734 -0.290 5.061 1.00 30.13 120 TYR D N 1
ATOM 5235 C CA . TYR D 1 121 ? -27.542 0.199 3.710 1.00 30.86 120 TYR D CA 1
ATOM 5236 C C . TYR D 1 121 ? -28.034 -0.808 2.695 1.00 30.52 120 TYR D C 1
ATOM 5237 O O . TYR D 1 121 ? -28.778 -0.465 1.754 1.00 30.83 120 TYR D O 1
ATOM 5246 N N . ALA D 1 122 ? -27.640 -2.048 2.908 1.00 28.84 121 ALA D N 1
ATOM 5247 C CA . ALA D 1 122 ? -28.029 -3.085 2.014 1.00 28.38 121 ALA D CA 1
ATOM 5248 C C . ALA D 1 122 ? -29.570 -3.271 1.890 1.00 28.57 121 ALA D C 1
ATOM 5249 O O . ALA D 1 122 ? -30.084 -3.554 0.793 1.00 28.85 121 ALA D O 1
ATOM 5251 N N . PHE D 1 123 ? -30.327 -3.102 2.965 1.00 27.73 122 PHE D N 1
ATOM 5252 C CA . PHE D 1 123 ? -31.745 -3.400 2.845 1.00 28.19 122 PHE D CA 1
ATOM 5253 C C . PHE D 1 123 ? -32.610 -2.236 2.376 1.00 28.88 122 PHE D C 1
ATOM 5254 O O . PHE D 1 123 ? -33.649 -2.412 1.709 1.00 29.01 122 PHE D O 1
ATOM 5262 N N . GLU D 1 124 ? -32.199 -1.034 2.735 1.00 29.05 123 GLU D N 1
ATOM 5263 C CA . GLU D 1 124 ? -33.023 0.102 2.411 1.00 29.05 123 GLU D CA 1
ATOM 5264 C C . GLU D 1 124 ? -32.555 0.758 1.137 1.00 29.09 123 GLU D C 1
ATOM 5265 O O . GLU D 1 124 ? -33.364 1.213 0.343 1.00 29.36 123 GLU D O 1
ATOM 5271 N N . GLU D 1 125 ? -31.258 0.790 0.908 1.00 29.01 124 GLU D N 1
ATOM 5272 C CA . GLU D 1 125 ? -30.829 1.472 -0.278 1.00 29.70 124 GLU D CA 1
ATOM 5273 C C . GLU D 1 125 ? -30.742 0.607 -1.521 1.00 29.37 124 GLU D C 1
ATOM 5274 O O . GLU D 1 125 ? -31.309 0.972 -2.552 1.00 28.83 124 GLU D O 1
ATOM 5280 N N . LEU D 1 126 ? -30.064 -0.536 -1.418 1.00 29.21 125 LEU D N 1
ATOM 5281 C CA . LEU D 1 126 ? -29.900 -1.396 -2.575 1.00 29.49 125 LEU D CA 1
ATOM 5282 C C . LEU D 1 126 ? -31.133 -2.267 -2.707 1.00 30.12 125 LEU D C 1
ATOM 5283 O O . LEU D 1 126 ? -31.288 -2.989 -3.668 1.00 30.70 125 LEU D O 1
ATOM 5288 N N . GLU D 1 127 ? -32.010 -2.210 -1.716 1.00 30.86 126 GLU D N 1
ATOM 5289 C CA . GLU D 1 127 ? -33.259 -2.968 -1.771 1.00 30.85 126 GLU D CA 1
ATOM 5290 C C . GLU D 1 127 ? -33.025 -4.431 -1.935 1.00 30.15 126 GLU D C 1
ATOM 5291 O O . GLU D 1 127 ? -33.872 -5.126 -2.475 1.00 29.78 126 GLU D O 1
ATOM 5297 N N . LEU D 1 128 ? -31.846 -4.873 -1.498 1.00 29.50 127 LEU D N 1
ATOM 5298 C CA . LEU D 1 128 ? -31.480 -6.261 -1.441 1.00 28.46 127 LEU D CA 1
ATOM 5299 C C . LEU D 1 128 ? -32.419 -7.029 -0.503 1.00 27.91 127 LEU D C 1
ATOM 5300 O O . LEU D 1 128 ? -33.141 -6.440 0.291 1.00 28.78 127 LEU D O 1
ATOM 5305 N N . ASN D 1 129 ? -32.402 -8.350 -0.573 1.00 27.49 128 ASN D N 1
ATOM 5306 C CA . ASN D 1 129 ? -33.303 -9.172 0.219 1.00 26.27 128 ASN D CA 1
ATOM 5307 C C . ASN D 1 129 ? -32.549 -10.079 1.168 1.00 26.13 128 ASN D C 1
ATOM 5308 O O . ASN D 1 129 ? -33.103 -10.540 2.131 1.00 26.06 128 ASN D O 1
ATOM 5313 N N . ARG D 1 130 ? -31.288 -10.358 0.881 1.00 26.91 129 ARG D N 1
ATOM 5314 C CA . ARG D 1 130 ? -30.470 -11.178 1.753 1.00 27.70 129 ARG D CA 1
ATOM 5315 C C . ARG D 1 130 ? -29.046 -10.811 1.784 1.00 28.98 129 ARG D C 1
ATOM 5316 O O . ARG D 1 130 ? -28.432 -10.446 0.772 1.00 29.54 129 ARG D O 1
ATOM 5324 N N . VAL D 1 131 ? -28.508 -10.972 2.984 1.00 29.49 130 VAL D N 1
ATOM 5325 C CA . VAL D 1 131 ? -27.167 -10.587 3.265 1.00 29.14 130 VAL D CA 1
ATOM 5326 C C . VAL D 1 131 ? -26.589 -11.768 4.032 1.00 29.94 130 VAL D C 1
ATOM 5327 O O . VAL D 1 131 ? -27.241 -12.297 4.954 1.00 29.58 130 VAL D O 1
ATOM 5331 N N . ALA D 1 132 ? -25.385 -12.200 3.653 1.00 29.41 131 ALA D N 1
ATOM 5332 C CA . ALA D 1 132 ? -24.775 -13.315 4.361 1.00 29.91 131 ALA D CA 1
ATOM 5333 C C . ALA D 1 132 ? -23.361 -12.967 4.846 1.00 29.84 131 ALA D C 1
ATOM 5334 O O . ALA D 1 132 ? -22.711 -12.125 4.278 1.00 31.57 131 ALA D O 1
ATOM 5336 N N . ILE D 1 133 ? -22.926 -13.588 5.918 1.00 28.80 132 ILE D N 1
ATOM 5337 C CA . ILE D 1 133 ? -21.566 -13.473 6.377 1.00 28.94 132 ILE D CA 1
ATOM 5338 C C . ILE D 1 133 ? -20.986 -14.875 6.451 1.00 29.82 132 ILE D C 1
ATOM 5339 O O . ILE D 1 133 ? -21.706 -15.823 6.867 1.00 29.75 132 ILE D O 1
ATOM 5344 N N . CYS D 1 134 ? -19.733 -15.075 6.072 1.00 28.97 133 CYS D N 1
ATOM 5345 C CA . CYS D 1 134 ? -19.297 -16.397 6.435 1.00 30.18 133 CYS D CA 1
ATOM 5346 C C . CYS D 1 134 ? -18.052 -16.329 7.208 1.00 29.40 133 CYS D C 1
ATOM 5347 O O . CYS D 1 134 ? -17.392 -15.318 7.185 1.00 29.35 133 CYS D O 1
ATOM 5350 N N . ALA D 1 135 ? -17.748 -17.385 7.941 1.00 28.68 134 ALA D N 1
ATOM 5351 C CA . ALA D 1 135 ? -16.540 -17.385 8.744 1.00 28.63 134 ALA D CA 1
ATOM 5352 C C . ALA D 1 135 ? -15.962 -18.772 8.873 1.00 28.62 134 ALA D C 1
ATOM 5353 O O . ALA D 1 135 ? -16.708 -19.761 8.850 1.00 28.78 134 ALA D O 1
ATOM 5355 N N . ALA D 1 136 ? -14.645 -18.875 9.017 1.00 27.51 135 ALA D N 1
ATOM 5356 C CA . ALA D 1 136 ? -14.138 -20.187 9.256 1.00 27.53 135 ALA D CA 1
ATOM 5357 C C . ALA D 1 136 ? -14.849 -20.768 10.488 1.00 28.73 135 ALA D C 1
ATOM 5358 O O . ALA D 1 136 ? -14.850 -20.188 11.564 1.00 28.82 135 ALA D O 1
ATOM 5360 N N . VAL D 1 137 ? -15.473 -21.922 10.324 1.00 29.88 136 VAL D N 1
ATOM 5361 C CA . VAL D 1 137 ? -16.079 -22.637 11.433 1.00 31.00 136 VAL D CA 1
ATOM 5362 C C . VAL D 1 137 ? -15.248 -22.406 12.668 1.00 31.48 136 VAL D C 1
ATOM 5363 O O . VAL D 1 137 ? -15.743 -22.087 13.748 1.00 30.91 136 VAL D O 1
ATOM 5367 N N . GLY D 1 138 ? -13.949 -22.585 12.472 1.00 32.83 137 GLY D N 1
ATOM 5368 C CA . GLY D 1 138 ? -13.003 -22.624 13.564 1.00 33.77 137 GLY D CA 1
ATOM 5369 C C . GLY D 1 138 ? -12.819 -21.370 14.367 1.00 34.40 137 GLY D C 1
ATOM 5370 O O . GLY D 1 138 ? -12.293 -20.370 13.905 1.00 34.61 137 GLY D O 1
ATOM 5371 N N . ASN D 1 139 ? -13.214 -21.450 15.621 1.00 35.69 138 ASN D N 1
ATOM 5372 C CA . ASN D 1 139 ? -13.050 -20.341 16.546 1.00 36.72 138 ASN D CA 1
ATOM 5373 C C . ASN D 1 139 ? -13.569 -19.020 15.964 1.00 36.30 138 ASN D C 1
ATOM 5374 O O . ASN D 1 139 ? -13.232 -18.602 14.817 1.00 34.08 138 ASN D O 1
ATOM 5379 N N . GLU D 1 140 ? -14.390 -18.329 16.743 1.00 35.33 139 GLU D N 1
ATOM 5380 C CA . GLU D 1 140 ? -14.622 -17.081 16.151 1.00 35.01 139 GLU D CA 1
ATOM 5381 C C . GLU D 1 140 ? -15.221 -15.912 16.860 1.00 33.57 139 GLU D C 1
ATOM 5382 O O . GLU D 1 140 ? -16.399 -15.823 17.165 1.00 32.45 139 GLU D O 1
ATOM 5388 N N . LYS D 1 141 ? -14.294 -15.010 17.098 1.00 32.89 140 LYS D N 1
ATOM 5389 C CA . LYS D 1 141 ? -14.625 -13.644 17.342 1.00 32.45 140 LYS D CA 1
ATOM 5390 C C . LYS D 1 141 ? -15.400 -13.333 16.056 1.00 31.31 140 LYS D C 1
ATOM 5391 O O . LYS D 1 141 ? -16.376 -12.632 16.070 1.00 31.73 140 LYS D O 1
ATOM 5397 N N . SER D 1 142 ? -14.995 -13.895 14.938 1.00 30.19 141 SER D N 1
ATOM 5398 C CA . SER D 1 142 ? -15.723 -13.580 13.726 1.00 30.19 141 SER D CA 1
ATOM 5399 C C . SER D 1 142 ? -17.160 -14.128 13.607 1.00 30.80 141 SER D C 1
ATOM 5400 O O . SER D 1 142 ? -18.071 -13.434 13.117 1.00 31.08 141 SER D O 1
ATOM 5403 N N . ARG D 1 143 ? -17.378 -15.375 13.993 1.00 30.64 142 ARG D N 1
ATOM 5404 C CA . ARG D 1 143 ? -18.733 -15.880 13.962 1.00 30.58 142 ARG D CA 1
ATOM 5405 C C . ARG D 1 143 ? -19.543 -15.078 14.965 1.00 30.83 142 ARG D C 1
ATOM 5406 O O . ARG D 1 143 ? -20.747 -15.058 14.902 1.00 32.08 142 ARG D O 1
ATOM 5414 N N . ALA D 1 144 ? -18.898 -14.473 15.952 1.00 30.14 143 ALA D N 1
ATOM 5415 C CA . ALA D 1 144 ? -19.649 -13.794 17.001 1.00 29.44 143 ALA D CA 1
ATOM 5416 C C . ALA D 1 144 ? -20.385 -12.608 16.429 1.00 29.80 143 ALA D C 1
ATOM 5417 O O . ALA D 1 144 ? -21.426 -12.168 16.966 1.00 30.55 143 ALA D O 1
ATOM 5419 N N . VAL D 1 145 ? -19.841 -12.040 15.361 1.00 28.88 144 VAL D N 1
ATOM 5420 C CA . VAL D 1 145 ? -20.528 -10.924 14.763 1.00 28.31 144 VAL D CA 1
ATOM 5421 C C . VAL D 1 145 ? -21.939 -11.248 14.212 1.00 29.58 144 VAL D C 1
ATOM 5422 O O . VAL D 1 145 ? -22.902 -10.646 14.679 1.00 29.60 144 VAL D O 1
ATOM 5426 N N . PRO D 1 146 ? -22.093 -12.184 13.262 1.00 30.33 145 PRO D N 1
ATOM 5427 C CA . PRO D 1 146 ? -23.455 -12.539 12.772 1.00 30.81 145 PRO D CA 1
ATOM 5428 C C . PRO D 1 146 ? -24.410 -12.990 13.919 1.00 30.80 145 PRO D C 1
ATOM 5429 O O . PRO D 1 146 ? -25.657 -12.850 13.861 1.00 30.49 145 PRO D O 1
ATOM 5433 N N . GLU D 1 147 ? -23.830 -13.554 14.966 1.00 30.44 146 GLU D N 1
ATOM 5434 C CA . GLU D 1 147 ? -24.681 -14.055 16.016 1.00 30.91 146 GLU D CA 1
ATOM 5435 C C . GLU D 1 147 ? -25.220 -12.967 16.926 1.00 31.02 146 GLU D C 1
ATOM 5436 O O . GLU D 1 147 ? -26.337 -13.125 17.390 1.00 31.95 146 GLU D O 1
ATOM 5442 N N . ARG D 1 148 ? -24.498 -11.866 17.199 1.00 30.58 147 ARG D N 1
ATOM 5443 C CA . ARG D 1 148 ? -25.201 -10.798 17.926 1.00 30.02 147 ARG D CA 1
ATOM 5444 C C . ARG D 1 148 ? -26.142 -9.994 17.053 1.00 30.15 147 ARG D C 1
ATOM 5445 O O . ARG D 1 148 ? -27.118 -9.463 17.537 1.00 30.89 147 ARG D O 1
ATOM 5453 N N . ILE D 1 149 ? -25.870 -9.880 15.771 1.00 29.52 148 ILE D N 1
ATOM 5454 C CA . ILE D 1 149 ? -26.813 -9.154 14.992 1.00 29.74 148 ILE D CA 1
ATOM 5455 C C . ILE D 1 149 ? -28.067 -9.986 14.737 1.00 29.67 148 ILE D C 1
ATOM 5456 O O . ILE D 1 149 ? -29.128 -9.434 14.492 1.00 29.92 148 ILE D O 1
ATOM 5461 N N . GLY D 1 150 ? -27.963 -11.309 14.743 1.00 29.12 149 GLY D N 1
ATOM 5462 C CA . GLY D 1 150 ? -29.176 -12.083 14.541 1.00 28.24 149 GLY D CA 1
ATOM 5463 C C . GLY D 1 150 ? -29.288 -12.825 13.235 1.00 27.66 149 GLY D C 1
ATOM 5464 O O . GLY D 1 150 ? -30.394 -13.063 12.734 1.00 27.36 149 GLY D O 1
ATOM 5465 N N . PHE D 1 151 ? -28.150 -13.222 12.695 1.00 26.69 150 PHE D N 1
ATOM 5466 C CA . PHE D 1 151 ? -28.197 -13.993 11.479 1.00 27.79 150 PHE D CA 1
ATOM 5467 C C . PHE D 1 151 ? -28.494 -15.442 11.888 1.00 28.39 150 PHE D C 1
ATOM 5468 O O . PHE D 1 151 ? -28.473 -15.768 13.078 1.00 28.96 150 PHE D O 1
ATOM 5476 N N . LEU D 1 152 ? -28.749 -16.319 10.929 1.00 28.55 151 LEU D N 1
ATOM 5477 C CA . LEU D 1 152 ? -28.952 -17.726 11.239 1.00 29.48 151 LEU D CA 1
ATOM 5478 C C . LEU D 1 152 ? -27.920 -18.519 10.499 1.00 30.23 151 LEU D C 1
ATOM 5479 O O . LEU D 1 152 ? -27.655 -18.314 9.303 1.00 31.28 151 LEU D O 1
ATOM 5484 N N . GLU D 1 153 ? -27.365 -19.488 11.182 1.00 30.52 152 GLU D N 1
ATOM 5485 C CA . GLU D 1 153 ? -26.514 -20.400 10.501 1.00 30.78 152 GLU D CA 1
ATOM 5486 C C . GLU D 1 153 ? -27.339 -21.037 9.393 1.00 30.51 152 GLU D C 1
ATOM 5487 O O . GLU D 1 153 ? -28.474 -21.433 9.598 1.00 31.00 152 GLU D O 1
ATOM 5493 N N . GLU D 1 154 ? -26.802 -21.160 8.210 1.00 30.29 153 GLU D N 1
ATOM 5494 C CA . GLU D 1 154 ? -27.603 -21.845 7.204 1.00 30.23 153 GLU D CA 1
ATOM 5495 C C . GLU D 1 154 ? -26.921 -23.053 6.651 1.00 30.55 153 GLU D C 1
ATOM 5496 O O . GLU D 1 154 ? -27.588 -23.902 6.073 1.00 31.87 153 GLU D O 1
ATOM 5502 N N . GLY D 1 155 ? -25.608 -23.152 6.836 1.00 30.80 154 GLY D N 1
ATOM 5503 C CA . GLY D 1 155 ? -24.856 -24.243 6.257 1.00 31.10 154 GLY D CA 1
ATOM 5504 C C . GLY D 1 155 ? -23.361 -24.146 6.378 1.00 31.55 154 GLY D C 1
ATOM 5505 O O . GLY D 1 155 ? -22.825 -23.191 6.968 1.00 31.20 154 GLY D O 1
ATOM 5506 N N . LYS D 1 156 ? -22.684 -25.162 5.852 1.00 31.54 155 LYS D N 1
ATOM 5507 C CA . LYS D 1 156 ? -21.240 -25.117 5.839 1.00 32.26 155 LYS D CA 1
ATOM 5508 C C . LYS D 1 156 ? -20.714 -25.335 4.446 1.00 32.32 155 LYS D C 1
ATOM 5509 O O . LYS D 1 156 ? -21.403 -25.867 3.582 1.00 33.09 155 LYS D O 1
ATOM 5515 N N . ALA D 1 157 ? -19.489 -24.888 4.208 1.00 31.32 156 ALA D N 1
ATOM 5516 C CA . ALA D 1 157 ? -18.863 -25.162 2.940 1.00 29.41 156 ALA D CA 1
ATOM 5517 C C . ALA D 1 157 ? -17.668 -25.986 3.335 1.00 29.13 156 ALA D C 1
ATOM 5518 O O . ALA D 1 157 ? -16.777 -25.514 4.028 1.00 28.99 156 ALA D O 1
ATOM 5520 N N . ARG D 1 158 ? -17.686 -27.240 2.923 1.00 28.48 157 ARG D N 1
ATOM 5521 C CA . ARG D 1 158 ? -16.629 -28.143 3.270 1.00 28.23 157 ARG D CA 1
ATOM 5522 C C . ARG D 1 158 ? -15.374 -27.702 2.556 1.00 27.88 157 ARG D C 1
ATOM 5523 O O . ARG D 1 158 ? -15.406 -27.547 1.350 1.00 27.80 157 ARG D O 1
ATOM 5531 N N . ASP D 1 159 ? -14.294 -27.459 3.298 1.00 27.36 158 ASP D N 1
ATOM 5532 C CA . ASP D 1 159 ? -12.995 -27.087 2.704 1.00 27.32 158 ASP D CA 1
ATOM 5533 C C . ASP D 1 159 ? -13.101 -25.776 1.934 1.00 27.79 158 ASP D C 1
ATOM 5534 O O . ASP D 1 159 ? -12.438 -25.605 0.905 1.00 27.05 158 ASP D O 1
ATOM 5539 N N . GLY D 1 160 ? -13.958 -24.881 2.419 1.00 28.62 159 GLY D N 1
ATOM 5540 C CA . GLY D 1 160 ? -14.299 -23.635 1.756 1.00 28.92 159 GLY D CA 1
ATOM 5541 C C . GLY D 1 160 ? -13.198 -22.606 1.716 1.00 30.27 159 GLY D C 1
ATOM 5542 O O . GLY D 1 160 ? -13.235 -21.627 0.934 1.00 30.70 159 GLY D O 1
ATOM 5543 N N . LEU D 1 161 ? -12.216 -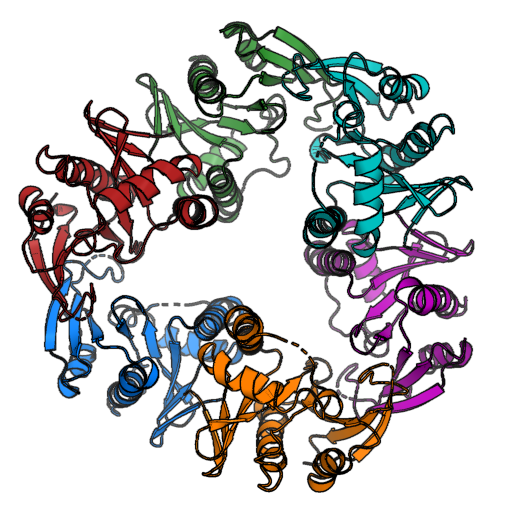22.828 2.575 1.00 30.58 160 LEU D N 1
ATOM 5544 C CA . LEU D 1 161 ? -11.121 -21.908 2.754 1.00 30.79 160 LEU D CA 1
ATOM 5545 C C . LEU D 1 161 ? -9.847 -22.663 2.587 1.00 30.70 160 LEU D C 1
ATOM 5546 O O . LEU D 1 161 ? -9.756 -23.847 2.886 1.00 31.33 160 LEU D O 1
ATOM 5551 N N . TYR D 1 162 ? -8.825 -21.962 2.167 1.00 30.03 161 TYR D N 1
ATOM 5552 C CA . TYR D 1 162 ? -7.540 -22.569 2.054 1.00 28.93 161 TYR D CA 1
ATOM 5553 C C . TYR D 1 162 ? -6.592 -21.511 2.537 1.00 28.29 161 TYR D C 1
ATOM 5554 O O . TYR D 1 162 ? -6.040 -20.733 1.780 1.00 28.06 161 TYR D O 1
ATOM 5563 N N . VAL D 1 163 ? -6.441 -21.469 3.841 1.00 28.48 162 VAL D N 1
ATOM 5564 C CA . VAL D 1 163 ? -5.540 -20.520 4.479 1.00 28.25 162 VAL D CA 1
ATOM 5565 C C . VAL D 1 163 ? -4.345 -21.295 5.009 1.00 27.66 162 VAL D C 1
ATOM 5566 O O . VAL D 1 163 ? -4.510 -22.403 5.493 1.00 27.06 162 VAL D O 1
ATOM 5570 N N . ASN D 1 164 ? -3.157 -20.707 4.849 1.00 27.86 163 ASN D N 1
ATOM 5571 C CA . ASN D 1 164 ? -1.887 -21.255 5.303 1.00 28.21 163 ASN D CA 1
ATOM 5572 C C . ASN D 1 164 ? -1.719 -22.722 5.093 1.00 27.94 163 ASN D C 1
ATOM 5573 O O . ASN D 1 164 ? -1.489 -23.412 6.058 1.00 27.44 163 ASN D O 1
ATOM 5578 N N . GLY D 1 165 ? -1.855 -23.207 3.862 1.00 28.09 164 GLY D N 1
ATOM 5579 C CA . GLY D 1 165 ? -1.693 -24.629 3.575 1.00 27.40 164 GLY D CA 1
ATOM 5580 C C . GLY D 1 165 ? -2.791 -25.535 4.114 1.00 27.18 164 GLY D C 1
ATOM 5581 O O . GLY D 1 165 ? -2.827 -26.710 3.767 1.00 27.09 164 GLY D O 1
ATOM 5590 N N . HIS D 1 167 ? -6.856 -26.662 5.017 1.00 27.43 166 HIS D N 1
ATOM 5591 C CA . HIS D 1 167 ? -8.237 -26.679 4.624 1.00 27.09 166 HIS D CA 1
ATOM 5592 C C . HIS D 1 167 ? -9.119 -26.460 5.846 1.00 26.69 166 HIS D C 1
ATOM 5593 O O . HIS D 1 167 ? -8.999 -27.210 6.812 1.00 27.95 166 HIS D O 1
ATOM 5600 N N . HIS D 1 168 ? -10.027 -25.495 5.818 1.00 25.67 167 HIS D N 1
ATOM 5601 C CA . HIS D 1 168 ? -10.999 -25.322 6.908 1.00 25.78 167 HIS D CA 1
ATOM 5602 C C . HIS D 1 168 ? -12.452 -25.267 6.441 1.00 26.44 167 HIS D C 1
ATOM 5603 O O . HIS D 1 168 ? -12.803 -24.932 5.278 1.00 26.39 167 HIS D O 1
ATOM 5610 N N . ASP D 1 169 ? -13.364 -25.571 7.319 1.00 26.73 168 ASP D N 1
ATOM 5611 C CA . ASP D 1 169 ? -14.701 -25.410 6.825 1.00 27.20 168 ASP D CA 1
ATOM 5612 C C . ASP D 1 169 ? -15.059 -23.952 7.023 1.00 28.28 168 ASP D C 1
ATOM 5613 O O . ASP D 1 169 ? -14.425 -23.225 7.821 1.00 27.70 168 ASP D O 1
ATOM 5618 N N . LEU D 1 170 ? -16.053 -23.529 6.253 1.00 29.10 169 LEU D N 1
ATOM 5619 C CA . LEU D 1 170 ? -16.590 -22.191 6.276 1.00 29.27 169 LEU D CA 1
ATOM 5620 C C . LEU D 1 170 ? -18.010 -22.367 6.722 1.00 30.43 169 LEU D C 1
ATOM 5621 O O . LEU D 1 170 ? -18.701 -23.271 6.199 1.00 31.73 169 LEU D O 1
ATOM 5626 N N . VAL D 1 171 ? -18.470 -21.591 7.695 1.00 29.91 170 VAL D N 1
ATOM 5627 C CA . VAL D 1 171 ? -19.873 -21.682 8.043 1.00 30.12 170 VAL D CA 1
ATOM 5628 C C . VAL D 1 171 ? -20.619 -20.439 7.538 1.00 30.24 170 VAL D C 1
ATOM 5629 O O . VAL D 1 171 ? -20.149 -19.320 7.728 1.00 29.61 170 VAL D O 1
ATOM 5633 N N . TYR D 1 172 ? -21.766 -20.639 6.861 1.00 31.18 171 TYR D N 1
ATOM 5634 C CA . TYR D 1 172 ? -22.650 -19.518 6.394 1.00 31.12 171 TYR D CA 1
ATOM 5635 C C . TYR D 1 172 ? -23.755 -19.078 7.316 1.00 30.30 171 TYR D C 1
ATOM 5636 O O . TYR D 1 172 ? -24.444 -19.940 7.927 1.00 30.71 171 TYR D O 1
ATOM 5645 N N . TYR D 1 173 ? -23.904 -17.755 7.434 1.00 28.86 172 TYR D N 1
ATOM 5646 C CA . TYR D 1 173 ? -25.003 -17.168 8.175 1.00 28.41 172 TYR D CA 1
ATOM 5647 C C . TYR D 1 173 ? -25.699 -16.211 7.272 1.00 28.67 172 TYR D C 1
ATOM 5648 O O . TYR D 1 173 ? -25.052 -15.435 6.539 1.00 27.62 172 TYR D O 1
ATOM 5657 N N . SER D 1 174 ? -27.031 -16.227 7.317 1.00 29.20 173 SER D N 1
ATOM 5658 C CA . SER D 1 174 ? -27.806 -15.294 6.469 1.00 28.56 173 SER D CA 1
ATOM 5659 C C . SER D 1 174 ? -28.868 -14.558 7.250 1.00 26.90 173 SER D C 1
ATOM 5660 O O . SER D 1 174 ? -29.305 -15.039 8.291 1.00 25.87 173 SER D O 1
ATOM 5663 N N . LEU D 1 175 ? -29.217 -13.363 6.767 1.00 25.71 174 LEU D N 1
ATOM 5664 C CA . LEU D 1 175 ? -30.185 -12.478 7.409 1.00 24.73 174 LEU D CA 1
ATOM 5665 C C . LEU D 1 175 ? -31.124 -12.006 6.338 1.00 24.81 174 LEU D C 1
ATOM 5666 O O . LEU D 1 175 ? -30.670 -11.481 5.308 1.00 24.26 174 LEU D O 1
ATOM 5671 N N . LEU D 1 176 ? -32.422 -12.264 6.500 1.00 24.95 175 LEU D N 1
ATOM 5672 C CA . LEU D 1 176 ? -33.390 -11.746 5.511 1.00 25.41 175 LEU D CA 1
ATOM 5673 C C . LEU D 1 176 ? -34.014 -10.356 5.869 1.00 26.05 175 LEU D C 1
ATOM 5674 O O . LEU D 1 176 ? -34.302 -10.028 7.038 1.00 26.06 175 LEU D O 1
ATOM 5679 N N . LYS D 1 177 ? -34.243 -9.544 4.847 1.00 26.47 176 LYS D N 1
ATOM 5680 C CA . LYS D 1 177 ? -34.894 -8.244 5.030 1.00 27.08 176 LYS D CA 1
ATOM 5681 C C . LYS D 1 177 ? -36.141 -8.302 5.926 1.00 26.80 176 LYS D C 1
ATOM 5682 O O . LYS D 1 177 ? -36.323 -7.471 6.789 1.00 26.60 176 LYS D O 1
ATOM 5688 N N . ARG D 1 178 ? -37.007 -9.274 5.711 1.00 26.43 177 ARG D N 1
ATOM 5689 C CA . ARG D 1 178 ? -38.160 -9.391 6.550 1.00 26.97 177 ARG D CA 1
ATOM 5690 C C . ARG D 1 178 ? -37.822 -9.715 7.991 1.00 27.46 177 ARG D C 1
ATOM 5691 O O . ARG D 1 178 ? -38.650 -9.494 8.875 1.00 26.84 177 ARG D O 1
ATOM 5699 N N . GLU D 1 179 ? -36.625 -10.241 8.254 1.00 28.54 178 GLU D N 1
ATOM 5700 C CA . GLU D 1 179 ? -36.296 -10.607 9.630 1.00 29.48 178 GLU D CA 1
ATOM 5701 C C . GLU D 1 179 ? -35.636 -9.429 10.342 1.00 29.79 178 GLU D C 1
ATOM 5702 O O . GLU D 1 179 ? -35.552 -9.378 11.571 1.00 29.80 178 GLU D O 1
ATOM 5708 N N . TRP D 1 180 ? -35.210 -8.451 9.572 1.00 30.11 179 TRP D N 1
ATOM 5709 C CA . TRP D 1 180 ? -34.405 -7.380 10.144 1.00 31.52 179 TRP D CA 1
ATOM 5710 C C . TRP D 1 180 ? -35.105 -6.145 10.741 1.00 31.24 179 TRP D C 1
ATOM 5711 O O . TRP D 1 180 ? -36.129 -6.252 11.389 1.00 31.92 179 TRP D O 1
ATOM 5722 N N . GLY E 1 1 ? -6.927 21.550 -42.969 1.00 34.69 0 GLY E N 1
ATOM 5723 C CA . GLY E 1 1 ? -6.022 20.429 -42.513 1.00 35.12 0 GLY E CA 1
ATOM 5724 C C . GLY E 1 1 ? -4.766 21.146 -42.049 1.00 35.03 0 GLY E C 1
ATOM 5725 O O . GLY E 1 1 ? -4.195 21.912 -42.837 1.00 35.24 0 GLY E O 1
ATOM 5734 N N . PHE E 1 3 ? -2.061 19.449 -40.740 1.00 31.04 2 PHE E N 1
ATOM 5735 C CA . PHE E 1 3 ? -0.950 18.625 -41.114 1.00 29.93 2 PHE E CA 1
ATOM 5736 C C . PHE E 1 3 ? -1.272 17.945 -42.396 1.00 30.32 2 PHE E C 1
ATOM 5737 O O . PHE E 1 3 ? -2.207 17.194 -42.502 1.00 31.29 2 PHE E O 1
ATOM 5745 N N . THR E 1 4 ? -0.447 18.125 -43.387 1.00 30.79 3 THR E N 1
ATOM 5746 C CA . THR E 1 4 ? -0.920 17.770 -44.703 1.00 30.40 3 THR E CA 1
ATOM 5747 C C . THR E 1 4 ? 0.216 17.294 -45.580 1.00 30.14 3 THR E C 1
ATOM 5748 O O . THR E 1 4 ? 1.385 17.457 -45.234 1.00 30.25 3 THR E O 1
ATOM 5752 N N . CYS E 1 5 ? -0.117 16.675 -46.698 1.00 30.19 4 CYS E N 1
ATOM 5753 C CA . CYS E 1 5 ? 0.900 16.218 -47.649 1.00 30.37 4 CYS E CA 1
ATOM 5754 C C . CYS E 1 5 ? 0.627 16.832 -49.000 1.00 29.33 4 CYS E C 1
ATOM 5755 O O . CYS E 1 5 ? -0.298 16.450 -49.707 1.00 28.90 4 CYS E O 1
ATOM 5758 N N . LYS E 1 6 ? 1.437 17.811 -49.348 1.00 29.45 5 LYS E N 1
ATOM 5759 C CA . LYS E 1 6 ? 1.295 18.493 -50.626 1.00 29.14 5 LYS E CA 1
ATOM 5760 C C . LYS E 1 6 ? 2.052 17.687 -51.639 1.00 28.84 5 LYS E C 1
ATOM 5761 O O . LYS E 1 6 ? 3.277 17.709 -51.628 1.00 29.16 5 LYS E O 1
ATOM 5767 N N . VAL E 1 7 ? 1.338 16.963 -52.499 1.00 28.30 6 VAL E N 1
ATOM 5768 C CA . VAL E 1 7 ? 1.981 16.170 -53.532 1.00 27.51 6 VAL E CA 1
ATOM 5769 C C . VAL E 1 7 ? 2.445 17.153 -54.554 1.00 26.75 6 VAL E C 1
ATOM 5770 O O . VAL E 1 7 ? 3.610 17.184 -54.915 1.00 25.86 6 VAL E O 1
ATOM 5774 N N . ASN E 1 8 ? 1.502 17.944 -55.031 1.00 26.73 7 ASN E N 1
ATOM 5775 C CA . ASN E 1 8 ? 1.804 19.077 -55.918 1.00 27.43 7 ASN E CA 1
ATOM 5776 C C . ASN E 1 8 ? 0.657 20.085 -55.934 1.00 27.55 7 ASN E C 1
ATOM 5777 O O . ASN E 1 8 ? -0.361 19.873 -55.286 1.00 28.26 7 ASN E O 1
ATOM 5782 N N . GLU E 1 9 ? 0.821 21.193 -56.632 1.00 27.92 8 GLU E N 1
ATOM 5783 C CA . GLU E 1 9 ? -0.209 22.237 -56.621 1.00 28.10 8 GLU E CA 1
ATOM 5784 C C . GLU E 1 9 ? -1.604 21.636 -56.766 1.00 27.68 8 GLU E C 1
ATOM 5785 O O . GLU E 1 9 ? -2.602 22.291 -56.498 1.00 27.32 8 GLU E O 1
ATOM 5791 N N . HIS E 1 10 ? -1.660 20.371 -57.160 1.00 27.74 9 HIS E N 1
ATOM 5792 C CA . HIS E 1 10 ? -2.916 19.750 -57.529 1.00 27.84 9 HIS E CA 1
ATOM 5793 C C . HIS E 1 10 ? -3.427 18.760 -56.533 1.00 27.71 9 HIS E C 1
ATOM 5794 O O . HIS E 1 10 ? -4.610 18.713 -56.214 1.00 27.85 9 HIS E O 1
ATOM 5801 N N . ILE E 1 11 ? -2.513 17.956 -56.036 1.00 27.66 10 ILE E N 1
ATOM 5802 C CA . ILE E 1 11 ? -2.882 16.836 -55.219 1.00 26.88 10 ILE E CA 1
ATOM 5803 C C . ILE E 1 11 ? -2.330 16.962 -53.850 1.00 27.38 10 ILE E C 1
ATOM 5804 O O . ILE E 1 11 ? -1.140 17.256 -53.701 1.00 26.74 10 ILE E O 1
ATOM 5809 N N . THR E 1 12 ? -3.215 16.773 -52.865 1.00 28.22 11 THR E N 1
ATOM 5810 C CA . THR E 1 12 ? -2.823 16.663 -51.471 1.00 29.94 11 THR E CA 1
ATOM 5811 C C . THR E 1 12 ? -3.399 15.406 -50.780 1.00 30.62 11 THR E C 1
ATOM 5812 O O . THR E 1 12 ? -4.499 14.924 -51.111 1.00 30.85 11 THR E O 1
ATOM 5816 N N . ILE E 1 13 ? -2.650 14.887 -49.809 1.00 30.88 12 ILE E N 1
ATOM 5817 C CA . ILE E 1 13 ? -3.059 13.718 -49.066 1.00 31.08 12 ILE E CA 1
ATOM 5818 C C . ILE E 1 13 ? -3.116 14.172 -47.630 1.00 31.56 12 ILE E C 1
ATOM 5819 O O . ILE E 1 13 ? -2.266 14.940 -47.212 1.00 31.17 12 ILE E O 1
ATOM 5824 N N . ARG E 1 14 ? -4.089 13.667 -46.863 1.00 31.98 13 ARG E N 1
ATOM 5825 C CA . ARG E 1 14 ? -4.286 14.105 -45.483 1.00 31.75 13 ARG E CA 1
ATOM 5826 C C . ARG E 1 14 ? -5.219 13.140 -44.747 1.00 32.18 13 ARG E C 1
ATOM 5827 O O . ARG E 1 14 ? -6.025 12.516 -45.381 1.00 33.67 13 ARG E O 1
ATOM 5835 N N . LEU E 1 15 ? -5.140 13.009 -43.425 1.00 32.21 14 LEU E N 1
ATOM 5836 C CA . LEU E 1 15 ? -6.045 12.107 -42.716 1.00 31.27 14 LEU E CA 1
ATOM 5837 C C . LEU E 1 15 ? -7.468 12.608 -42.856 1.00 30.52 14 LEU E C 1
ATOM 5838 O O . LEU E 1 15 ? -7.657 13.731 -42.973 1.00 30.98 14 LEU E O 1
ATOM 5843 N N . LEU E 1 16 ? -8.469 11.761 -42.812 1.00 31.10 15 LEU E N 1
ATOM 5844 C CA . LEU E 1 16 ? -9.848 12.203 -42.846 1.00 31.09 15 LEU E CA 1
ATOM 5845 C C . LEU E 1 16 ? -10.305 12.585 -41.444 1.00 30.57 15 LEU E C 1
ATOM 5846 O O . LEU E 1 16 ? -9.712 12.202 -40.457 1.00 30.43 15 LEU E O 1
ATOM 5851 N N . GLU E 1 17 ? -11.390 13.316 -41.346 1.00 30.87 16 GLU E N 1
ATOM 5852 C CA . GLU E 1 17 ? -11.930 13.659 -40.045 1.00 31.44 16 GLU E CA 1
ATOM 5853 C C . GLU E 1 17 ? -13.350 13.143 -40.089 1.00 31.23 16 GLU E C 1
ATOM 5854 O O . GLU E 1 17 ? -13.819 12.773 -41.155 1.00 31.99 16 GLU E O 1
ATOM 5860 N N . PRO E 1 18 ? -14.025 13.045 -38.955 1.00 30.61 17 PRO E N 1
ATOM 5861 C CA . PRO E 1 18 ? -15.448 12.693 -38.967 1.00 30.28 17 PRO E CA 1
ATOM 5862 C C . PRO E 1 18 ? -16.293 13.554 -39.896 1.00 29.94 17 PRO E C 1
ATOM 5863 O O . PRO E 1 18 ? -17.292 13.073 -40.428 1.00 29.87 17 PRO E O 1
ATOM 5867 N N . LYS E 1 19 ? -15.887 14.802 -40.110 1.00 30.06 18 LYS E N 1
ATOM 5868 C CA . LYS E 1 19 ? -16.659 15.728 -40.942 1.00 29.77 18 LYS E CA 1
ATOM 5869 C C . LYS E 1 19 ? -16.601 15.344 -42.431 1.00 29.49 18 LYS E C 1
ATOM 5870 O O . LYS E 1 19 ? -17.513 15.710 -43.215 1.00 29.23 18 LYS E O 1
ATOM 5876 N N . ASP E 1 20 ? -15.564 14.570 -42.788 1.00 28.34 19 ASP E N 1
ATOM 5877 C CA . ASP E 1 20 ? -15.392 14.055 -44.130 1.00 27.95 19 ASP E CA 1
ATOM 5878 C C . ASP E 1 20 ? -16.424 12.942 -44.373 1.00 27.41 19 ASP E C 1
ATOM 5879 O O . ASP E 1 20 ? -16.600 12.480 -45.491 1.00 26.98 19 ASP E O 1
ATOM 5884 N N . ALA E 1 21 ? -17.116 12.514 -43.328 1.00 26.81 20 ALA E N 1
ATOM 5885 C CA . ALA E 1 21 ? -18.051 11.418 -43.491 1.00 26.74 20 ALA E CA 1
ATOM 5886 C C . ALA E 1 21 ? -18.988 11.640 -44.669 1.00 27.25 20 ALA E C 1
ATOM 5887 O O . ALA E 1 21 ? -18.921 10.922 -45.663 1.00 28.35 20 ALA E O 1
ATOM 5889 N N . GLU E 1 22 ? -19.864 12.624 -44.579 1.00 27.18 21 GLU E N 1
ATOM 5890 C CA . GLU E 1 22 ? -20.858 12.790 -45.623 1.00 27.14 21 GLU E CA 1
ATOM 5891 C C . GLU E 1 22 ? -20.295 12.514 -47.016 1.00 25.95 21 GLU E C 1
ATOM 5892 O O . GLU E 1 22 ? -20.846 11.718 -47.776 1.00 25.18 21 GLU E O 1
ATOM 5898 N N . ARG E 1 23 ? -19.195 13.176 -47.346 1.00 25.07 22 ARG E N 1
ATOM 5899 C CA . ARG E 1 23 ? -18.681 13.095 -48.698 1.00 24.81 22 ARG E CA 1
ATOM 5900 C C . ARG E 1 23 ? -17.878 11.821 -49.048 1.00 24.45 22 ARG E C 1
ATOM 5901 O O . ARG E 1 23 ? -17.397 11.655 -50.172 1.00 23.99 22 ARG E O 1
ATOM 5909 N N . LEU E 1 24 ? -17.742 10.909 -48.100 1.00 23.90 23 LEU E N 1
ATOM 5910 C CA . LEU E 1 24 ? -16.985 9.721 -48.383 1.00 23.42 23 LEU E CA 1
ATOM 5911 C C . LEU E 1 24 ? -18.012 8.669 -48.649 1.00 23.78 23 LEU E C 1
ATOM 5912 O O . LEU E 1 24 ? -17.820 7.803 -49.483 1.00 23.58 23 LEU E O 1
ATOM 5917 N N . ALA E 1 25 ? -19.126 8.760 -47.942 1.00 24.23 24 ALA E N 1
ATOM 5918 C CA . ALA E 1 25 ? -20.183 7.783 -48.107 1.00 24.98 24 ALA E CA 1
ATOM 5919 C C . ALA E 1 25 ? -20.796 8.047 -49.435 1.00 25.65 24 ALA E C 1
ATOM 5920 O O . ALA E 1 25 ? -21.196 7.148 -50.172 1.00 26.32 24 ALA E O 1
ATOM 5922 N N . GLU E 1 26 ? -20.848 9.321 -49.735 1.00 26.63 25 GLU E N 1
ATOM 5923 C CA . GLU E 1 26 ? -21.524 9.791 -50.908 1.00 27.40 25 GLU E CA 1
ATOM 5924 C C . GLU E 1 26 ? -20.679 9.496 -52.135 1.00 27.56 25 GLU E C 1
ATOM 5925 O O . GLU E 1 26 ? -21.189 9.018 -53.154 1.00 27.42 25 GLU E O 1
ATOM 5931 N N . LEU E 1 27 ? -19.381 9.760 -52.025 1.00 27.71 26 LEU E N 1
ATOM 5932 C CA . LEU E 1 27 ? -18.481 9.572 -53.152 1.00 28.05 26 LEU E CA 1
ATOM 5933 C C . LEU E 1 27 ? -18.348 8.091 -53.497 1.00 28.63 26 LEU E C 1
ATOM 5934 O O . LEU E 1 27 ? -18.093 7.723 -54.647 1.00 28.26 26 LEU E O 1
ATOM 5939 N N . ILE E 1 28 ? -18.553 7.240 -52.502 1.00 29.46 27 ILE E N 1
ATOM 5940 C CA . ILE E 1 28 ? -18.446 5.809 -52.715 1.00 30.41 27 ILE E CA 1
ATOM 5941 C C . ILE E 1 28 ? -19.709 5.234 -53.378 1.00 31.08 27 ILE E C 1
ATOM 5942 O O . ILE E 1 28 ? -19.628 4.310 -54.192 1.00 31.39 27 ILE E O 1
ATOM 5947 N N . ILE E 1 29 ? -20.872 5.783 -53.041 1.00 31.59 28 ILE E N 1
ATOM 5948 C CA . ILE E 1 29 ? -22.134 5.261 -53.560 1.00 31.99 28 ILE E CA 1
ATOM 5949 C C . ILE E 1 29 ? -22.341 5.735 -54.964 1.00 32.61 28 ILE E C 1
ATOM 5950 O O . ILE E 1 29 ? -23.009 5.087 -55.757 1.00 32.74 28 ILE E O 1
ATOM 5955 N N . GLN E 1 30 ? -21.799 6.909 -55.242 1.00 33.33 29 GLN E N 1
ATOM 5956 C CA . GLN E 1 30 ? -21.822 7.473 -56.562 1.00 33.92 29 GLN E CA 1
ATOM 5957 C C . GLN E 1 30 ? -21.324 6.364 -57.452 1.00 34.55 29 GLN E C 1
ATOM 5958 O O . GLN E 1 30 ? -21.524 6.380 -58.668 1.00 35.67 29 GLN E O 1
ATOM 5964 N N . ASN E 1 31 ? -20.765 5.349 -56.808 1.00 34.88 30 ASN E N 1
ATOM 5965 C CA . ASN E 1 31 ? -19.960 4.349 -57.465 1.00 35.47 30 ASN E CA 1
ATOM 5966 C C . ASN E 1 31 ? -20.079 3.010 -56.710 1.00 36.02 30 ASN E C 1
ATOM 5967 O O . ASN E 1 31 ? -19.053 2.472 -56.222 1.00 35.50 30 ASN E O 1
ATOM 5972 N N . GLN E 1 32 ? -21.317 2.480 -56.618 1.00 36.42 31 GLN E N 1
ATOM 5973 C CA . GLN E 1 32 ? -21.608 1.292 -55.783 1.00 36.58 31 GLN E CA 1
ATOM 5974 C C . GLN E 1 32 ? -20.454 0.310 -55.812 1.00 36.78 31 GLN E C 1
ATOM 5975 O O . GLN E 1 32 ? -19.609 0.278 -54.913 1.00 36.35 31 GLN E O 1
ATOM 5981 N N . GLN E 1 33 ? -20.436 -0.506 -56.852 1.00 37.16 32 GLN E N 1
ATOM 5982 C CA . GLN E 1 33 ? -19.266 -1.315 -57.066 1.00 37.51 32 GLN E CA 1
ATOM 5983 C C . GLN E 1 33 ? -18.490 -0.819 -58.260 1.00 37.67 32 GLN E C 1
ATOM 5984 O O . GLN E 1 33 ? -18.998 -0.654 -59.388 1.00 37.69 32 GLN E O 1
ATOM 5990 N N . ARG E 1 34 ? -17.237 -0.573 -57.947 1.00 37.68 33 ARG E N 1
ATOM 5991 C CA . ARG E 1 34 ? -16.200 -0.337 -58.902 1.00 37.78 33 ARG E CA 1
ATOM 5992 C C . ARG E 1 34 ? -15.104 -0.468 -57.882 1.00 37.72 33 ARG E C 1
ATOM 5993 O O . ARG E 1 34 ? -13.959 -0.145 -58.144 1.00 38.02 33 ARG E O 1
ATOM 6001 N N . LEU E 1 35 ? -15.476 -1.007 -56.719 1.00 37.64 34 LEU E N 1
ATOM 6002 C CA . LEU E 1 35 ? -14.620 -0.937 -55.509 1.00 38.03 34 LEU E CA 1
ATOM 6003 C C . LEU E 1 35 ? -13.973 -2.178 -54.936 1.00 37.67 34 LEU E C 1
ATOM 6004 O O . LEU E 1 35 ? -12.917 -2.076 -54.326 1.00 37.87 34 LEU E O 1
ATOM 6009 N N . GLY E 1 36 ? -14.623 -3.322 -55.047 1.00 37.03 35 GLY E N 1
ATOM 6010 C CA . GLY E 1 36 ? -14.060 -4.511 -54.448 1.00 37.34 35 GLY E CA 1
ATOM 6011 C C . GLY E 1 36 ? -12.922 -4.990 -55.323 1.00 37.13 35 GLY E C 1
ATOM 6012 O O . GLY E 1 36 ? -12.080 -5.804 -54.932 1.00 37.75 35 GLY E O 1
ATOM 6013 N N . LYS E 1 37 ? -12.916 -4.486 -56.538 1.00 36.35 36 LYS E N 1
ATOM 6014 C CA . LYS E 1 37 ? -11.849 -4.789 -57.444 1.00 36.08 36 LYS E CA 1
ATOM 6015 C C . LYS E 1 37 ? -10.659 -3.973 -56.997 1.00 36.38 36 LYS E C 1
ATOM 6016 O O . LYS E 1 37 ? -9.519 -4.464 -56.980 1.00 36.68 36 LYS E O 1
ATOM 6022 N N . TRP E 1 38 ? -10.949 -2.720 -56.636 1.00 36.00 37 TRP E N 1
ATOM 6023 C CA . TRP E 1 38 ? -9.953 -1.765 -56.194 1.00 35.71 37 TRP E CA 1
ATOM 6024 C C . TRP E 1 38 ? -9.436 -2.137 -54.807 1.00 35.28 37 TRP E C 1
ATOM 6025 O O . TRP E 1 38 ? -8.666 -1.386 -54.183 1.00 35.30 37 TRP E O 1
ATOM 6036 N N . LEU E 1 39 ? -9.878 -3.308 -54.349 1.00 34.72 38 LEU E N 1
ATOM 6037 C CA . LEU E 1 39 ? -9.473 -3.891 -53.067 1.00 34.60 38 LEU E CA 1
ATOM 6038 C C . LEU E 1 39 ? -9.845 -3.088 -51.778 1.00 34.90 38 LEU E C 1
ATOM 6039 O O . LEU E 1 39 ? -9.022 -2.874 -50.872 1.00 33.98 38 LEU E O 1
ATOM 6044 N N . PHE E 1 40 ? -11.096 -2.623 -51.744 1.00 35.70 39 PHE E N 1
ATOM 6045 C CA . PHE E 1 40 ? -11.726 -2.004 -50.576 1.00 36.73 39 PHE E CA 1
ATOM 6046 C C . PHE E 1 40 ? -12.714 -3.090 -50.118 1.00 37.09 39 PHE E C 1
ATOM 6047 O O . PHE E 1 40 ? -12.359 -4.048 -49.392 1.00 37.58 39 PHE E O 1
ATOM 6055 N N . PHE E 1 41 ? -13.956 -2.965 -50.569 1.00 36.74 40 PHE E N 1
ATOM 6056 C CA . PHE E 1 41 ? -14.821 -4.139 -50.529 1.00 36.13 40 PHE E CA 1
ATOM 6057 C C . PHE E 1 41 ? -16.261 -3.860 -50.918 1.00 35.82 40 PHE E C 1
ATOM 6058 O O . PHE E 1 41 ? -16.628 -4.140 -52.053 1.00 35.09 40 PHE E O 1
ATOM 6066 N N . GLU E 1 43 ? -19.598 -5.459 -51.203 1.00 36.62 42 GLU E N 1
ATOM 6067 C CA . GLU E 1 43 ? -19.759 -4.007 -51.065 1.00 36.16 42 GLU E CA 1
ATOM 6068 C C . GLU E 1 43 ? -20.847 -3.679 -50.043 1.00 35.73 42 GLU E C 1
ATOM 6069 O O . GLU E 1 43 ? -20.593 -3.702 -48.831 1.00 35.23 42 GLU E O 1
ATOM 6071 N N . ASN E 1 44 ? -22.062 -3.431 -50.552 1.00 35.33 43 ASN E N 1
ATOM 6072 C CA . ASN E 1 44 ? -23.223 -3.011 -49.751 1.00 34.77 43 ASN E CA 1
ATOM 6073 C C . ASN E 1 44 ? -22.916 -1.723 -48.980 1.00 33.96 43 ASN E C 1
ATOM 6074 O O . ASN E 1 44 ? -22.964 -1.679 -47.753 1.00 33.75 43 ASN E O 1
ATOM 6079 N N . PRO E 1 45 ? -22.651 -0.672 -49.744 1.00 33.20 44 PRO E N 1
ATOM 6080 C CA . PRO E 1 45 ? -22.097 0.594 -49.248 1.00 33.08 44 PRO E CA 1
ATOM 6081 C C . PRO E 1 45 ? -22.628 1.151 -47.917 1.00 32.70 44 PRO E C 1
ATOM 6082 O O . PRO E 1 45 ? -23.808 1.469 -47.769 1.00 32.73 44 PRO E O 1
ATOM 6086 N N . SER E 1 46 ? -21.735 1.299 -46.951 1.00 31.95 45 SER E N 1
ATOM 6087 C CA . SER E 1 46 ? -22.171 1.756 -45.635 1.00 31.69 45 SER E CA 1
ATOM 6088 C C . SER E 1 46 ? -22.362 3.272 -45.525 1.00 31.38 45 SER E C 1
ATOM 6089 O O . SER E 1 46 ? -21.739 4.043 -46.262 1.00 31.95 45 SER E O 1
ATOM 6092 N N . SER E 1 47 ? -23.179 3.686 -44.553 1.00 30.31 46 SER E N 1
ATOM 6093 C CA . SER E 1 47 ? -23.596 5.090 -44.360 1.00 29.08 46 SER E CA 1
ATOM 6094 C C . SER E 1 47 ? -22.637 6.118 -43.764 1.00 28.34 46 SER E C 1
ATOM 6095 O O . SER E 1 47 ? -21.605 5.805 -43.207 1.00 28.42 46 SER E O 1
ATOM 6098 N N . ALA E 1 48 ? -23.048 7.368 -43.827 1.00 28.09 47 ALA E N 1
ATOM 6099 C CA . ALA E 1 48 ? -22.248 8.448 -43.272 1.00 27.83 47 ALA E CA 1
ATOM 6100 C C . ALA E 1 48 ? -22.069 8.354 -41.760 1.00 27.39 47 ALA E C 1
ATOM 6101 O O . ALA E 1 48 ? -21.048 8.724 -41.259 1.00 27.16 47 ALA E O 1
ATOM 6103 N N . ASP E 1 49 ? -23.066 7.876 -41.030 1.00 27.83 48 ASP E N 1
ATOM 6104 C CA . ASP E 1 49 ? -22.935 7.764 -39.586 1.00 28.11 48 ASP E CA 1
ATOM 6105 C C . ASP E 1 49 ? -21.822 6.819 -39.227 1.00 28.29 48 ASP E C 1
ATOM 6106 O O . ASP E 1 49 ? -20.930 7.174 -38.452 1.00 28.23 48 ASP E O 1
ATOM 6111 N N . THR E 1 50 ? -21.851 5.619 -39.802 1.00 28.20 49 THR E N 1
ATOM 6112 C CA . THR E 1 50 ? -20.852 4.628 -39.435 1.00 28.17 49 THR E CA 1
ATOM 6113 C C . THR E 1 50 ? -19.416 5.036 -39.808 1.00 28.15 49 THR E C 1
ATOM 6114 O O . THR E 1 50 ? -18.461 4.624 -39.137 1.00 27.67 49 THR E O 1
ATOM 6118 N N . TYR E 1 51 ? -19.278 5.877 -40.839 1.00 28.53 50 TYR E N 1
ATOM 6119 C CA . TYR E 1 51 ? -17.972 6.456 -41.207 1.00 28.97 50 TYR E CA 1
ATOM 6120 C C . TYR E 1 51 ? -17.575 7.556 -40.218 1.00 28.88 50 TYR E C 1
ATOM 6121 O O . TYR E 1 51 ? -16.423 7.631 -39.807 1.00 29.12 50 TYR E O 1
ATOM 6130 N N . ARG E 1 52 ? -18.534 8.393 -39.838 1.00 28.34 51 ARG E N 1
ATOM 6131 C CA . ARG E 1 52 ? -18.289 9.428 -38.849 1.00 28.71 51 ARG E CA 1
ATOM 6132 C C . ARG E 1 52 ? -18.046 8.904 -37.425 1.00 28.90 51 ARG E C 1
ATOM 6133 O O . ARG E 1 52 ? -17.263 9.453 -36.680 1.00 29.75 51 ARG E O 1
ATOM 6141 N N . GLU E 1 53 ? -18.689 7.834 -37.020 1.00 29.10 52 GLU E N 1
ATOM 6142 C CA . GLU E 1 53 ? -18.506 7.452 -35.645 1.00 29.18 52 GLU E CA 1
ATOM 6143 C C . GLU E 1 53 ? -17.594 6.269 -35.373 1.00 28.57 52 GLU E C 1
ATOM 6144 O O . GLU E 1 53 ? -17.147 6.071 -34.247 1.00 28.02 52 GLU E O 1
ATOM 6150 N N . THR E 1 54 ? -17.319 5.476 -36.396 1.00 27.99 53 THR E N 1
ATOM 6151 C CA . THR E 1 54 ? -16.459 4.328 -36.205 1.00 27.91 53 THR E CA 1
ATOM 6152 C C . THR E 1 54 ? -15.260 4.244 -37.137 1.00 27.25 53 THR E C 1
ATOM 6153 O O . THR E 1 54 ? -14.106 4.263 -36.709 1.00 26.92 53 THR E O 1
ATOM 6157 N N . ILE E 1 55 ? -15.544 4.121 -38.420 1.00 26.24 54 ILE E N 1
ATOM 6158 C CA . ILE E 1 55 ? -14.486 3.947 -39.372 1.00 25.41 54 ILE E CA 1
ATOM 6159 C C . ILE E 1 55 ? -13.466 5.087 -39.358 1.00 25.46 54 ILE E C 1
ATOM 6160 O O . ILE E 1 55 ? -12.255 4.847 -39.234 1.00 25.24 54 ILE E O 1
ATOM 6165 N N . ILE E 1 56 ? -13.904 6.327 -39.474 1.00 24.47 55 ILE E N 1
ATOM 6166 C CA . ILE E 1 56 ? -12.874 7.343 -39.502 1.00 25.01 55 ILE E CA 1
ATOM 6167 C C . ILE E 1 56 ? -12.046 7.479 -38.186 1.00 25.04 55 ILE E C 1
ATOM 6168 O O . ILE E 1 56 ? -10.827 7.513 -38.214 1.00 25.44 55 ILE E O 1
ATOM 6173 N N . PRO E 1 57 ? -12.693 7.546 -37.043 1.00 24.17 56 PRO E N 1
ATOM 6174 C CA . PRO E 1 57 ? -11.938 7.500 -35.802 1.00 24.20 56 PRO E CA 1
ATOM 6175 C C . PRO E 1 57 ? -11.001 6.276 -35.753 1.00 24.10 56 PRO E C 1
ATOM 6176 O O . PRO E 1 57 ? -9.806 6.426 -35.410 1.00 23.22 56 PRO E O 1
ATOM 6180 N N . ASP E 1 58 ? -11.486 5.092 -36.109 1.00 25.15 57 ASP E N 1
ATOM 6181 C CA . ASP E 1 58 ? -10.565 3.946 -36.055 1.00 27.39 57 ASP E CA 1
ATOM 6182 C C . ASP E 1 58 ? -9.339 4.151 -36.941 1.00 27.35 57 ASP E C 1
ATOM 6183 O O . ASP E 1 58 ? -8.244 3.802 -36.578 1.00 27.09 57 ASP E O 1
ATOM 6188 N N . TRP E 1 59 ? -9.534 4.773 -38.083 1.00 27.91 58 TRP E N 1
ATOM 6189 C CA . TRP E 1 59 ? -8.437 5.009 -38.975 1.00 28.40 58 TRP E CA 1
ATOM 6190 C C . TRP E 1 59 ? -7.445 5.986 -38.348 1.00 29.14 58 TRP E C 1
ATOM 6191 O O . TRP E 1 59 ? -6.208 5.834 -38.502 1.00 29.41 58 TRP E O 1
ATOM 6202 N N . ARG E 1 60 ? -7.986 6.998 -37.669 1.00 27.83 59 ARG E N 1
ATOM 6203 C CA . ARG E 1 60 ? -7.147 7.960 -37.069 1.00 26.90 59 ARG E CA 1
ATOM 6204 C C . ARG E 1 60 ? -6.406 7.324 -35.926 1.00 27.22 59 ARG E C 1
ATOM 6205 O O . ARG E 1 60 ? -5.213 7.505 -35.843 1.00 27.08 59 ARG E O 1
ATOM 6213 N N . ARG E 1 61 ? -7.063 6.538 -35.082 1.00 26.81 60 ARG E N 1
ATOM 6214 C CA . ARG E 1 61 ? -6.314 5.923 -33.991 1.00 27.44 60 ARG E CA 1
ATOM 6215 C C . ARG E 1 61 ? -5.203 5.039 -34.520 1.00 26.84 60 ARG E C 1
ATOM 6216 O O . ARG E 1 61 ? -4.085 4.960 -33.975 1.00 27.28 60 ARG E O 1
ATOM 6224 N N . GLN E 1 62 ? -5.456 4.437 -35.657 1.00 27.07 61 GLN E N 1
ATOM 6225 C CA . GLN E 1 62 ? -4.465 3.569 -36.206 1.00 27.17 61 GLN E CA 1
ATOM 6226 C C . GLN E 1 62 ? -3.297 4.331 -36.629 1.00 26.34 61 GLN E C 1
ATOM 6227 O O . GLN E 1 62 ? -2.192 3.930 -36.399 1.00 27.39 61 GLN E O 1
ATOM 6233 N N . TYR E 1 63 ? -3.526 5.478 -37.196 1.00 25.69 62 TYR E N 1
ATOM 6234 C CA . TYR E 1 63 ? -2.431 6.320 -37.518 1.00 25.89 62 TYR E CA 1
ATOM 6235 C C . TYR E 1 63 ? -1.674 6.794 -36.250 1.00 26.45 62 TYR E C 1
ATOM 6236 O O . TYR E 1 63 ? -0.436 6.878 -36.210 1.00 26.60 62 TYR E O 1
ATOM 6245 N N . ALA E 1 64 ? -2.388 7.065 -35.181 1.00 26.03 63 ALA E N 1
ATOM 6246 C CA . ALA E 1 64 ? -1.686 7.551 -34.035 1.00 26.47 63 ALA E CA 1
ATOM 6247 C C . ALA E 1 64 ? -0.771 6.442 -33.509 1.00 27.19 63 ALA E C 1
ATOM 6248 O O . ALA E 1 64 ? 0.359 6.689 -33.067 1.00 26.63 63 ALA E O 1
ATOM 6250 N N . ASP E 1 65 ? -1.263 5.213 -33.536 1.00 27.91 64 ASP E N 1
ATOM 6251 C CA . ASP E 1 65 ? -0.419 4.128 -33.054 1.00 28.50 64 ASP E CA 1
ATOM 6252 C C . ASP E 1 65 ? 0.663 3.796 -34.046 1.00 28.60 64 ASP E C 1
ATOM 6253 O O . ASP E 1 65 ? 1.584 3.038 -33.764 1.00 28.17 64 ASP E O 1
ATOM 6258 N N . LEU E 1 66 ? 0.577 4.370 -35.221 1.00 28.80 65 LEU E N 1
ATOM 6259 C CA . LEU E 1 66 ? 1.665 4.109 -36.113 1.00 30.30 65 LEU E CA 1
ATOM 6260 C C . LEU E 1 66 ? 1.616 2.778 -36.875 1.00 31.32 65 LEU E C 1
ATOM 6261 O O . LEU E 1 66 ? 2.692 2.174 -37.128 1.00 30.98 65 LEU E O 1
ATOM 6266 N N . ASN E 1 67 ? 0.436 2.259 -37.194 1.00 31.19 66 ASN E N 1
ATOM 6267 C CA . ASN E 1 67 ? 0.509 1.186 -38.154 1.00 33.13 66 ASN E CA 1
ATOM 6268 C C . ASN E 1 67 ? -0.405 1.428 -39.295 1.00 32.37 66 ASN E C 1
ATOM 6269 O O . ASN E 1 67 ? -1.572 1.081 -39.299 1.00 33.14 66 ASN E O 1
ATOM 6274 N N . GLY E 1 68 ? 0.140 2.098 -40.264 1.00 31.73 67 GLY E N 1
ATOM 6275 C CA . GLY E 1 68 ? -0.586 2.249 -41.483 1.00 31.27 67 GLY E CA 1
ATOM 6276 C C . GLY E 1 68 ? -1.108 3.633 -41.617 1.00 30.59 67 GLY E C 1
ATOM 6277 O O . GLY E 1 68 ? -1.260 4.362 -40.642 1.00 29.35 67 GLY E O 1
ATOM 6278 N N . ILE E 1 69 ? -1.328 4.006 -42.862 1.00 29.99 68 ILE E N 1
ATOM 6279 C CA . ILE E 1 69 ? -2.039 5.214 -43.068 1.00 29.93 68 ILE E CA 1
ATOM 6280 C C . ILE E 1 69 ? -3.259 4.876 -43.839 1.00 29.21 68 ILE E C 1
ATOM 6281 O O . ILE E 1 69 ? -3.198 4.049 -44.729 1.00 30.73 68 ILE E O 1
ATOM 6286 N N . GLU E 1 70 ? -4.397 5.425 -43.461 1.00 28.08 69 GLU E N 1
ATOM 6287 C CA . GLU E 1 70 ? -5.546 5.336 -44.330 1.00 26.78 69 GLU E CA 1
ATOM 6288 C C . GLU E 1 70 ? -5.804 6.806 -44.497 1.00 25.33 69 GLU E C 1
ATOM 6289 O O . GLU E 1 70 ? -6.295 7.429 -43.612 1.00 25.19 69 GLU E O 1
ATOM 6295 N N . ALA E 1 71 ? -5.439 7.344 -45.640 1.00 25.81 70 ALA E N 1
ATOM 6296 C CA . ALA E 1 71 ? -5.564 8.764 -45.954 1.00 26.78 70 ALA E CA 1
ATOM 6297 C C . ALA E 1 71 ? -6.516 9.066 -47.105 1.00 27.22 70 ALA E C 1
ATOM 6298 O O . ALA E 1 71 ? -6.680 8.248 -47.992 1.00 27.58 70 ALA E O 1
ATOM 6300 N N . GLY E 1 72 ? -7.117 10.260 -47.089 1.00 27.82 71 GLY E N 1
ATOM 6301 C CA . GLY E 1 72 ? -7.944 10.736 -48.187 1.00 28.46 71 GLY E CA 1
ATOM 6302 C C . GLY E 1 72 ? -7.081 11.332 -49.305 1.00 28.85 71 GLY E C 1
ATOM 6303 O O . GLY E 1 72 ? -6.003 11.876 -49.030 1.00 29.44 71 GLY E O 1
ATOM 6304 N N . LEU E 1 73 ? -7.513 11.178 -50.555 1.00 28.12 72 LEU E N 1
ATOM 6305 C CA . LEU E 1 73 ? -6.837 11.797 -51.688 1.00 28.07 72 LEU E CA 1
ATOM 6306 C C . LEU E 1 73 ? -7.564 13.084 -52.075 1.00 28.08 72 LEU E C 1
ATOM 6307 O O . LEU E 1 73 ? -8.738 13.029 -52.432 1.00 28.38 72 LEU E O 1
ATOM 6312 N N . LEU E 1 74 ? -6.888 14.230 -52.011 1.00 27.69 73 LEU E N 1
ATOM 6313 C CA . LEU E 1 74 ? -7.514 15.503 -52.392 1.00 27.94 73 LEU E CA 1
ATOM 6314 C C . LEU E 1 74 ? -6.957 16.114 -53.686 1.00 28.05 73 LEU E C 1
ATOM 6315 O O . LEU E 1 74 ? -5.825 16.607 -53.700 1.00 28.53 73 LEU E O 1
ATOM 6320 N N . TYR E 1 75 ? -7.751 16.122 -54.753 1.00 28.16 74 TYR E N 1
ATOM 6321 C CA . TYR E 1 75 ? -7.329 16.742 -56.020 1.00 28.44 74 TYR E CA 1
ATOM 6322 C C . TYR E 1 75 ? -7.859 18.149 -56.079 1.00 28.50 74 TYR E C 1
ATOM 6323 O O . TYR E 1 75 ? -9.056 18.370 -56.211 1.00 27.50 74 TYR E O 1
ATOM 6332 N N . ASP E 1 76 ? -6.945 19.097 -55.963 1.00 29.46 75 ASP E N 1
ATOM 6333 C CA . ASP E 1 76 ? -7.298 20.501 -56.027 1.00 30.66 75 ASP E CA 1
ATOM 6334 C C . ASP E 1 76 ? -8.529 20.813 -55.231 1.00 30.95 75 ASP E C 1
ATOM 6335 O O . ASP E 1 76 ? -9.588 21.173 -55.771 1.00 30.93 75 ASP E O 1
ATOM 6340 N N . GLY E 1 77 ? -8.363 20.665 -53.926 1.00 31.20 76 GLY E N 1
ATOM 6341 C CA . GLY E 1 77 ? -9.391 21.046 -53.007 1.00 30.96 76 GLY E CA 1
ATOM 6342 C C . GLY E 1 77 ? -10.190 19.875 -52.536 1.00 30.67 76 GLY E C 1
ATOM 6343 O O . GLY E 1 77 ? -10.305 19.674 -51.348 1.00 31.04 76 GLY E O 1
ATOM 6344 N N . SER E 1 78 ? -10.737 19.072 -53.429 1.00 30.32 77 SER E N 1
ATOM 6345 C CA . SER E 1 78 ? -11.647 18.073 -52.895 1.00 30.07 77 SER E CA 1
ATOM 6346 C C . SER E 1 78 ? -11.321 16.593 -53.008 1.00 29.34 77 SER E C 1
ATOM 6347 O O . SER E 1 78 ? -10.470 16.184 -53.766 1.00 28.59 77 SER E O 1
ATOM 6350 N N . LEU E 1 79 ? -12.042 15.844 -52.175 1.00 29.34 78 LEU E N 1
ATOM 6351 C CA . LEU E 1 79 ? -11.946 14.407 -51.910 1.00 29.13 78 LEU E CA 1
ATOM 6352 C C . LEU E 1 79 ? -12.266 13.537 -53.110 1.00 29.14 78 LEU E C 1
ATOM 6353 O O . LEU E 1 79 ? -13.426 13.335 -53.441 1.00 28.99 78 LEU E O 1
ATOM 6358 N N . CYS E 1 80 ? -11.258 12.967 -53.736 1.00 29.13 79 CYS E N 1
ATOM 6359 C CA . CYS E 1 80 ? -11.534 12.229 -54.938 1.00 29.54 79 CYS E CA 1
ATOM 6360 C C . CYS E 1 80 ? -11.065 10.804 -54.809 1.00 30.40 79 CYS E C 1
ATOM 6361 O O . CYS E 1 80 ? -11.114 10.058 -55.790 1.00 30.67 79 CYS E O 1
ATOM 6364 N N . GLY E 1 81 ? -10.577 10.416 -53.631 1.00 30.59 80 GLY E N 1
ATOM 6365 C CA . GLY E 1 81 ? -10.221 9.027 -53.465 1.00 31.48 80 GLY E CA 1
ATOM 6366 C C . GLY E 1 81 ? -9.515 8.705 -52.192 1.00 32.27 80 GLY E C 1
ATOM 6367 O O . GLY E 1 81 ? -9.374 9.576 -51.326 1.00 33.66 80 GLY E O 1
ATOM 6376 N N . ILE E 1 83 ? -5.906 6.694 -50.593 1.00 30.96 82 ILE E N 1
ATOM 6377 C CA . ILE E 1 83 ? -4.707 5.908 -50.782 1.00 30.92 82 ILE E CA 1
ATOM 6378 C C . ILE E 1 83 ? -4.368 5.297 -49.419 1.00 31.56 82 ILE E C 1
ATOM 6379 O O . ILE E 1 83 ? -4.806 5.813 -48.354 1.00 31.51 82 ILE E O 1
ATOM 6384 N N . SER E 1 84 ? -3.614 4.207 -49.373 1.00 31.26 83 SER E N 1
ATOM 6385 C CA . SER E 1 84 ? -3.313 3.710 -48.004 1.00 30.69 83 SER E CA 1
ATOM 6386 C C . SER E 1 84 ? -2.121 2.802 -47.864 1.00 30.10 83 SER E C 1
ATOM 6387 O O . SER E 1 84 ? -1.719 2.146 -48.844 1.00 30.52 83 SER E O 1
ATOM 6390 N N . LEU E 1 85 ? -1.587 2.737 -46.647 1.00 28.48 84 LEU E N 1
ATOM 6391 C CA . LEU E 1 85 ? -0.425 1.907 -46.369 1.00 27.90 84 LEU E CA 1
ATOM 6392 C C . LEU E 1 85 ? -0.858 0.962 -45.306 1.00 28.25 84 LEU E C 1
ATOM 6393 O O . LEU E 1 85 ? -1.211 1.425 -44.220 1.00 28.85 84 LEU E O 1
ATOM 6398 N N . HIS E 1 86 ? -0.848 -0.349 -45.613 1.00 27.89 85 HIS E N 1
ATOM 6399 C CA . HIS E 1 86 ? -1.261 -1.410 -44.685 1.00 27.03 85 HIS E CA 1
ATOM 6400 C C . HIS E 1 86 ? -0.333 -2.644 -44.639 1.00 27.62 85 HIS E C 1
ATOM 6401 O O . HIS E 1 86 ? 0.725 -2.697 -45.224 1.00 26.11 85 HIS E O 1
ATOM 6408 N N . ASN E 1 87 ? -0.794 -3.676 -43.955 1.00 29.60 86 ASN E N 1
ATOM 6409 C CA . ASN E 1 87 ? 0.057 -4.791 -43.583 1.00 30.78 86 ASN E CA 1
ATOM 6410 C C . ASN E 1 87 ? 1.479 -4.317 -43.354 1.00 30.96 86 ASN E C 1
ATOM 6411 O O . ASN E 1 87 ? 2.437 -4.830 -43.886 1.00 31.13 86 ASN E O 1
ATOM 6416 N N . LEU E 1 88 ? 1.593 -3.335 -42.484 1.00 30.93 87 LEU E N 1
ATOM 6417 C CA . LEU E 1 88 ? 2.867 -2.796 -42.141 1.00 31.08 87 LEU E CA 1
ATOM 6418 C C . LEU E 1 88 ? 3.536 -3.801 -41.278 1.00 30.96 87 LEU E C 1
ATOM 6419 O O . LEU E 1 88 ? 3.104 -3.953 -40.148 1.00 30.60 87 LEU E O 1
ATOM 6424 N N . ASP E 1 89 ? 4.594 -4.454 -41.767 1.00 30.71 88 ASP E N 1
ATOM 6425 C CA . ASP E 1 89 ? 5.310 -5.482 -40.989 1.00 30.38 88 ASP E CA 1
ATOM 6426 C C . ASP E 1 89 ? 6.686 -5.060 -40.552 1.00 30.75 88 ASP E C 1
ATOM 6427 O O . ASP E 1 89 ? 7.641 -5.266 -41.227 1.00 31.80 88 ASP E O 1
ATOM 6432 N N . GLN E 1 90 ? 6.781 -4.503 -39.374 1.00 32.18 89 GLN E N 1
ATOM 6433 C CA . GLN E 1 90 ? 8.021 -3.944 -38.861 1.00 32.81 89 GLN E CA 1
ATOM 6434 C C . GLN E 1 90 ? 9.208 -4.885 -38.702 1.00 32.26 89 GLN E C 1
ATOM 6435 O O . GLN E 1 90 ? 10.304 -4.548 -39.129 1.00 32.27 89 GLN E O 1
ATOM 6441 N N . VAL E 1 91 ? 9.008 -6.040 -38.076 1.00 31.59 90 VAL E N 1
ATOM 6442 C CA . VAL E 1 91 ? 10.072 -7.039 -38.047 1.00 31.03 90 VAL E CA 1
ATOM 6443 C C . VAL E 1 91 ? 10.535 -7.360 -39.482 1.00 30.05 90 VAL E C 1
ATOM 6444 O O . VAL E 1 91 ? 11.739 -7.406 -39.732 1.00 30.18 90 VAL E O 1
ATOM 6448 N N . ASN E 1 92 ? 9.624 -7.565 -40.435 1.00 28.34 91 ASN E N 1
ATOM 6449 C CA . ASN E 1 92 ? 10.123 -7.811 -41.801 1.00 27.07 91 ASN E CA 1
ATOM 6450 C C . ASN E 1 92 ? 10.308 -6.556 -42.618 1.00 26.51 91 ASN E C 1
ATOM 6451 O O . ASN E 1 92 ? 10.611 -6.616 -43.783 1.00 26.34 91 ASN E O 1
ATOM 6456 N N . ARG E 1 93 ? 10.149 -5.410 -41.990 1.00 26.67 92 ARG E N 1
ATOM 6457 C CA . ARG E 1 93 ? 10.334 -4.133 -42.672 1.00 26.91 92 ARG E CA 1
ATOM 6458 C C . ARG E 1 93 ? 9.632 -4.028 -44.006 1.00 26.49 92 ARG E C 1
ATOM 6459 O O . ARG E 1 93 ? 10.270 -3.768 -45.008 1.00 25.88 92 ARG E O 1
ATOM 6467 N N . LYS E 1 94 ? 8.313 -4.198 -44.021 1.00 26.59 93 LYS E N 1
ATOM 6468 C CA . LYS E 1 94 ? 7.563 -4.100 -45.281 1.00 26.73 93 LYS E CA 1
ATOM 6469 C C . LYS E 1 94 ? 6.131 -3.694 -45.023 1.00 26.55 93 LYS E C 1
ATOM 6470 O O . LYS E 1 94 ? 5.627 -3.848 -43.934 1.00 26.78 93 LYS E O 1
ATOM 6476 N N . ALA E 1 95 ? 5.483 -3.162 -46.041 1.00 27.22 94 ALA E N 1
ATOM 6477 C CA . ALA E 1 95 ? 4.066 -2.850 -45.987 1.00 27.60 94 ALA E CA 1
ATOM 6478 C C . ALA E 1 95 ? 3.457 -3.046 -47.347 1.00 28.28 94 ALA E C 1
ATOM 6479 O O . ALA E 1 95 ? 4.120 -3.406 -48.303 1.00 29.83 94 ALA E O 1
ATOM 6481 N N . GLU E 1 96 ? 2.175 -2.829 -47.468 1.00 29.03 95 GLU E N 1
ATOM 6482 C CA . GLU E 1 96 ? 1.568 -2.945 -48.770 1.00 29.81 95 GLU E CA 1
ATOM 6483 C C . GLU E 1 96 ? 0.823 -1.631 -49.018 1.00 30.51 95 GLU E C 1
ATOM 6484 O O . GLU E 1 96 ? 0.269 -1.069 -48.059 1.00 31.94 95 GLU E O 1
ATOM 6490 N N . ILE E 1 97 ? 0.803 -1.114 -50.246 1.00 29.17 96 ILE E N 1
ATOM 6491 C CA . ILE E 1 97 ? 0.043 0.108 -50.522 1.00 28.66 96 ILE E CA 1
ATOM 6492 C C . ILE E 1 97 ? -1.249 -0.194 -51.297 1.00 29.42 96 ILE E C 1
ATOM 6493 O O . ILE E 1 97 ? -1.274 -1.037 -52.150 1.00 29.10 96 ILE E O 1
ATOM 6498 N N . GLY E 1 98 ? -2.341 0.493 -50.994 1.00 29.93 97 GLY E N 1
ATOM 6499 C CA . GLY E 1 98 ? -3.550 0.305 -51.769 1.00 29.70 97 GLY E CA 1
ATOM 6500 C C . GLY E 1 98 ? -4.152 1.659 -52.020 1.00 29.71 97 GLY E C 1
ATOM 6501 O O . GLY E 1 98 ? -3.736 2.623 -51.394 1.00 30.72 97 GLY E O 1
ATOM 6502 N N . TYR E 1 99 ? -5.160 1.738 -52.881 1.00 29.42 98 TYR E N 1
ATOM 6503 C CA . TYR E 1 99 ? -5.735 3.029 -53.229 1.00 28.64 98 TYR E CA 1
ATOM 6504 C C . TYR E 1 99 ? -6.982 2.831 -54.053 1.00 28.29 98 TYR E C 1
ATOM 6505 O O . TYR E 1 99 ? -7.309 1.738 -54.470 1.00 27.14 98 TYR E O 1
ATOM 6514 N N . TRP E 1 100 ? -7.685 3.926 -54.249 1.00 29.34 99 TRP E N 1
ATOM 6515 C CA . TRP E 1 100 ? -8.833 3.985 -55.136 1.00 30.06 99 TRP E CA 1
ATOM 6516 C C . TRP E 1 100 ? -9.172 5.443 -55.268 1.00 30.11 99 TRP E C 1
ATOM 6517 O O . TRP E 1 100 ? -8.962 6.223 -54.351 1.00 30.30 99 TRP E O 1
ATOM 6528 N N . ILE E 1 101 ? -9.705 5.784 -56.422 1.00 31.00 100 ILE E N 1
ATOM 6529 C CA . ILE E 1 101 ? -10.070 7.143 -56.763 1.00 31.50 100 ILE E CA 1
ATOM 6530 C C . ILE E 1 101 ? -11.378 7.047 -57.571 1.00 31.59 100 ILE E C 1
ATOM 6531 O O . ILE E 1 101 ? -11.680 5.988 -58.117 1.00 30.76 100 ILE E O 1
ATOM 6536 N N . ALA E 1 102 ? -12.158 8.130 -57.618 1.00 32.01 101 ALA E N 1
ATOM 6537 C CA . ALA E 1 102 ? -13.427 8.145 -58.373 1.00 32.93 101 ALA E CA 1
ATOM 6538 C C . ALA E 1 102 ? -13.299 8.069 -59.905 1.00 33.12 101 ALA E C 1
ATOM 6539 O O . ALA E 1 102 ? -12.233 8.324 -60.468 1.00 33.06 101 ALA E O 1
ATOM 6541 N N . LYS E 1 103 ? -14.406 7.695 -60.547 1.00 33.50 102 LYS E N 1
ATOM 6542 C CA . LYS E 1 103 ? -14.525 7.676 -62.001 1.00 33.70 102 LYS E CA 1
ATOM 6543 C C . LYS E 1 103 ? -14.917 9.097 -62.249 1.00 33.68 102 LYS E C 1
ATOM 6544 O O . LYS E 1 103 ? -16.089 9.444 -62.198 1.00 33.71 102 LYS E O 1
ATOM 6550 N N . GLU E 1 104 ? -13.942 9.947 -62.492 1.00 34.07 103 GLU E N 1
ATOM 6551 C CA . GLU E 1 104 ? -14.274 11.346 -62.513 1.00 34.72 103 GLU E CA 1
ATOM 6552 C C . GLU E 1 104 ? -12.952 12.029 -62.346 1.00 34.54 103 GLU E C 1
ATOM 6553 O O . GLU E 1 104 ? -12.832 13.225 -62.582 1.00 34.69 103 GLU E O 1
ATOM 6559 N N . PHE E 1 105 ? -11.968 11.257 -61.884 1.00 33.98 104 PHE E N 1
ATOM 6560 C CA . PHE E 1 105 ? -10.642 11.781 -61.585 1.00 33.25 104 PHE E CA 1
ATOM 6561 C C . PHE E 1 105 ? -9.592 10.908 -62.253 1.00 32.65 104 PHE E C 1
ATOM 6562 O O . PHE E 1 105 ? -8.387 11.047 -62.060 1.00 31.57 104 PHE E O 1
ATOM 6570 N N . GLU E 1 106 ? -10.071 10.007 -63.085 1.00 33.24 105 GLU E N 1
ATOM 6571 C CA . GLU E 1 106 ? -9.165 9.132 -63.795 1.00 33.47 105 GLU E CA 1
ATOM 6572 C C . GLU E 1 106 ? -8.338 9.933 -64.788 1.00 33.88 105 GLU E C 1
ATOM 6573 O O . GLU E 1 106 ? -8.760 11.005 -65.237 1.00 33.92 105 GLU E O 1
ATOM 6579 N N . GLY E 1 107 ? -7.144 9.432 -65.099 1.00 34.18 106 GLY E N 1
ATOM 6580 C CA . GLY E 1 107 ? -6.298 10.061 -66.109 1.00 34.52 106 GLY E CA 1
ATOM 6581 C C . GLY E 1 107 ? -5.263 11.082 -65.649 1.00 34.57 106 GLY E C 1
ATOM 6582 O O . GLY E 1 107 ? -4.185 11.193 -66.257 1.00 35.01 106 GLY E O 1
ATOM 6583 N N . LYS E 1 108 ? -5.579 11.808 -64.577 1.00 33.72 107 LYS E N 1
ATOM 6584 C CA . LYS E 1 108 ? -4.763 12.929 -64.109 1.00 32.94 107 LYS E CA 1
ATOM 6585 C C . LYS E 1 108 ? -3.492 12.531 -63.360 1.00 32.18 107 LYS E C 1
ATOM 6586 O O . LYS E 1 108 ? -2.780 13.385 -62.803 1.00 31.55 107 LYS E O 1
ATOM 6592 N N . GLY E 1 109 ? -3.216 11.232 -63.349 1.00 31.44 108 GLY E N 1
ATOM 6593 C CA . GLY E 1 109 ? -2.027 10.712 -62.701 1.00 30.81 108 GLY E CA 1
ATOM 6594 C C . GLY E 1 109 ? -2.052 10.877 -61.201 1.00 30.21 108 GLY E C 1
ATOM 6595 O O . GLY E 1 109 ? -1.016 10.849 -60.552 1.00 30.67 108 GLY E O 1
ATOM 6596 N N . ILE E 1 110 ? -3.240 11.074 -60.648 1.00 29.33 109 ILE E N 1
ATOM 6597 C CA . ILE E 1 110 ? -3.387 11.220 -59.215 1.00 28.78 109 ILE E CA 1
ATOM 6598 C C . ILE E 1 110 ? -2.794 10.055 -58.417 1.00 28.75 109 ILE E C 1
ATOM 6599 O O . ILE E 1 110 ? -1.916 10.232 -57.576 1.00 29.08 109 ILE E O 1
ATOM 6604 N N . ILE E 1 111 ? -3.261 8.855 -58.680 1.00 28.63 110 ILE E N 1
ATOM 6605 C CA . ILE E 1 111 ? -2.775 7.762 -57.881 1.00 29.38 110 ILE E CA 1
ATOM 6606 C C . ILE E 1 111 ? -1.264 7.626 -57.906 1.00 29.88 110 ILE E C 1
ATOM 6607 O O . ILE E 1 111 ? -0.622 7.462 -56.840 1.00 30.63 110 ILE E O 1
ATOM 6612 N N . THR E 1 112 ? -0.720 7.696 -59.118 1.00 29.28 111 THR E N 1
ATOM 6613 C CA . THR E 1 112 ? 0.695 7.544 -59.356 1.00 29.60 111 THR E CA 1
ATOM 6614 C C . THR E 1 112 ? 1.450 8.563 -58.505 1.00 30.31 111 THR E C 1
ATOM 6615 O O . THR E 1 112 ? 2.385 8.235 -57.769 1.00 31.01 111 THR E O 1
ATOM 6619 N N . ALA E 1 113 ? 1.013 9.807 -58.570 1.00 30.31 112 ALA E N 1
ATOM 6620 C CA . ALA E 1 113 ? 1.691 10.855 -57.858 1.00 30.75 112 ALA E CA 1
ATOM 6621 C C . ALA E 1 113 ? 1.582 10.674 -56.342 1.00 31.33 112 ALA E C 1
ATOM 6622 O O . ALA E 1 113 ? 2.555 10.891 -55.594 1.00 31.70 112 ALA E O 1
ATOM 6624 N N . ALA E 1 114 ? 0.413 10.275 -55.866 1.00 31.53 113 ALA E N 1
ATOM 6625 C CA . ALA E 1 114 ? 0.286 10.156 -54.423 1.00 31.70 113 ALA E CA 1
ATOM 6626 C C . ALA E 1 114 ? 1.092 8.964 -53.962 1.00 32.03 113 ALA E C 1
ATOM 6627 O O . ALA E 1 114 ? 1.704 9.012 -52.889 1.00 32.96 113 ALA E O 1
ATOM 6629 N N . CYS E 1 115 ? 1.114 7.907 -54.766 1.00 31.40 114 CYS E N 1
ATOM 6630 C CA . CYS E 1 115 ? 1.879 6.748 -54.392 1.00 31.40 114 CYS E CA 1
ATOM 6631 C C . CYS E 1 115 ? 3.324 7.107 -54.177 1.00 31.04 114 CYS E C 1
ATOM 6632 O O . CYS E 1 115 ? 3.898 6.781 -53.148 1.00 30.88 114 CYS E O 1
ATOM 6635 N N . ARG E 1 116 ? 3.926 7.772 -55.157 1.00 30.78 115 ARG E N 1
ATOM 6636 C CA . ARG E 1 116 ? 5.326 8.183 -55.003 1.00 30.83 115 ARG E CA 1
ATOM 6637 C C . ARG E 1 116 ? 5.643 8.773 -53.607 1.00 30.55 115 ARG E C 1
ATOM 6638 O O . ARG E 1 116 ? 6.401 8.168 -52.853 1.00 30.71 115 ARG E O 1
ATOM 6646 N N . LYS E 1 117 ? 5.062 9.907 -53.232 1.00 29.87 116 LYS E N 1
ATOM 6647 C CA . LYS E 1 117 ? 5.317 10.383 -51.880 1.00 29.86 116 LYS E CA 1
ATOM 6648 C C . LYS E 1 117 ? 5.143 9.259 -50.832 1.00 29.88 116 LYS E C 1
ATOM 6649 O O . LYS E 1 117 ? 5.941 9.143 -49.900 1.00 30.08 116 LYS E O 1
ATOM 6655 N N . LEU E 1 118 ? 4.114 8.425 -50.973 1.00 29.48 117 LEU E N 1
ATOM 6656 C CA . LEU E 1 118 ? 3.814 7.461 -49.911 1.00 29.45 117 LEU E CA 1
ATOM 6657 C C . LEU E 1 118 ? 4.966 6.507 -49.790 1.00 29.26 117 LEU E C 1
ATOM 6658 O O . LEU E 1 118 ? 5.404 6.157 -48.698 1.00 28.89 117 LEU E O 1
ATOM 6663 N N . ILE E 1 119 ? 5.472 6.130 -50.952 1.00 29.25 118 ILE E N 1
ATOM 6664 C CA . ILE E 1 119 ? 6.602 5.245 -51.085 1.00 29.09 118 ILE E CA 1
ATOM 6665 C C . ILE E 1 119 ? 7.853 5.928 -50.487 1.00 29.61 118 ILE E C 1
ATOM 6666 O O . ILE E 1 119 ? 8.636 5.321 -49.749 1.00 29.42 118 ILE E O 1
ATOM 6671 N N . THR E 1 120 ? 8.024 7.205 -50.793 1.00 29.80 119 THR E N 1
ATOM 6672 C CA . THR E 1 120 ? 9.193 7.929 -50.313 1.00 30.55 119 THR E CA 1
ATOM 6673 C C . THR E 1 120 ? 9.190 7.991 -48.795 1.00 30.60 119 THR E C 1
ATOM 6674 O O . THR E 1 120 ? 10.221 7.834 -48.134 1.00 30.10 119 THR E O 1
ATOM 6678 N N . TYR E 1 121 ? 8.006 8.205 -48.249 1.00 30.98 120 TYR E N 1
ATOM 6679 C CA . TYR E 1 121 ? 7.854 8.203 -46.812 1.00 30.90 120 TYR E CA 1
ATOM 6680 C C . TYR E 1 121 ? 8.306 6.801 -46.366 1.00 30.93 120 TYR E C 1
ATOM 6681 O O . TYR E 1 121 ? 9.142 6.662 -45.465 1.00 30.71 120 TYR E O 1
ATOM 6690 N N . ALA E 1 122 ? 7.804 5.775 -47.059 1.00 30.56 121 ALA E N 1
ATOM 6691 C CA . ALA E 1 122 ? 8.033 4.391 -46.651 1.00 30.53 121 ALA E CA 1
ATOM 6692 C C . ALA E 1 122 ? 9.503 4.027 -46.517 1.00 30.92 121 ALA E C 1
ATOM 6693 O O . ALA E 1 122 ? 9.939 3.410 -45.538 1.00 30.84 121 ALA E O 1
ATOM 6695 N N . PHE E 1 123 ? 10.268 4.426 -47.515 1.00 31.38 122 PHE E N 1
ATOM 6696 C CA . PHE E 1 123 ? 11.669 4.069 -47.590 1.00 31.80 122 PHE E CA 1
ATOM 6697 C C . PHE E 1 123 ? 12.662 4.860 -46.712 1.00 32.44 122 PHE E C 1
ATOM 6698 O O . PHE E 1 123 ? 13.749 4.363 -46.399 1.00 32.87 122 PHE E O 1
ATOM 6706 N N . GLU E 1 124 ? 12.322 6.076 -46.307 1.00 32.73 123 GLU E N 1
ATOM 6707 C CA . GLU E 1 124 ? 13.308 6.866 -45.567 1.00 33.04 123 GLU E CA 1
ATOM 6708 C C . GLU E 1 124 ? 12.843 7.375 -44.213 1.00 32.61 123 GLU E C 1
ATOM 6709 O O . GLU E 1 124 ? 13.626 7.959 -43.467 1.00 32.68 123 GLU E O 1
ATOM 6715 N N . GLU E 1 125 ? 11.569 7.173 -43.911 1.00 32.33 124 GLU E N 1
ATOM 6716 C CA . GLU E 1 125 ? 11.014 7.597 -42.639 1.00 32.17 124 GLU E CA 1
ATOM 6717 C C . GLU E 1 125 ? 10.738 6.369 -41.839 1.00 31.87 124 GLU E C 1
ATOM 6718 O O . GLU E 1 125 ? 11.155 6.243 -40.688 1.00 31.82 124 GLU E O 1
ATOM 6724 N N . LEU E 1 126 ? 9.998 5.474 -42.471 1.00 31.65 125 LEU E N 1
ATOM 6725 C CA . LEU E 1 126 ? 9.704 4.198 -41.896 1.00 31.37 125 LEU E CA 1
ATOM 6726 C C . LEU E 1 126 ? 10.975 3.387 -42.000 1.00 31.10 125 LEU E C 1
ATOM 6727 O O . LEU E 1 126 ? 11.274 2.593 -41.130 1.00 31.15 125 LEU E O 1
ATOM 6732 N N . GLU E 1 127 ? 11.748 3.633 -43.050 1.00 31.16 126 GLU E N 1
ATOM 6733 C CA . GLU E 1 127 ? 12.982 2.889 -43.270 1.00 31.20 126 GLU E CA 1
ATOM 6734 C C . GLU E 1 127 ? 12.666 1.442 -43.563 1.00 30.67 126 GLU E C 1
ATOM 6735 O O . GLU E 1 127 ? 13.373 0.537 -43.116 1.00 29.99 126 GLU E O 1
ATOM 6741 N N . LEU E 1 128 ? 11.579 1.246 -44.296 1.00 30.69 127 LEU E N 1
ATOM 6742 C CA . LEU E 1 128 ? 11.155 -0.083 -44.720 1.00 31.04 127 LEU E CA 1
ATOM 6743 C C . LEU E 1 128 ? 12.057 -0.542 -45.848 1.00 31.22 127 LEU E C 1
ATOM 6744 O O . LEU E 1 128 ? 12.684 0.295 -46.523 1.00 31.82 127 LEU E O 1
ATOM 6749 N N . ASN E 1 129 ? 12.123 -1.854 -46.065 1.00 30.59 128 ASN E N 1
ATOM 6750 C CA . ASN E 1 129 ? 13.013 -2.407 -47.066 1.00 30.12 128 ASN E CA 1
ATOM 6751 C C . ASN E 1 129 ? 12.235 -2.741 -48.323 1.00 29.40 128 ASN E C 1
ATOM 6752 O O . ASN E 1 129 ? 12.744 -2.678 -49.429 1.00 29.63 128 ASN E O 1
ATOM 6757 N N . ARG E 1 130 ? 10.964 -3.036 -48.148 1.00 28.82 129 ARG E N 1
ATOM 6758 C CA . ARG E 1 130 ? 10.150 -3.519 -49.235 1.00 27.81 129 ARG E CA 1
ATOM 6759 C C . ARG E 1 130 ? 8.708 -2.953 -49.212 1.00 28.67 129 ARG E C 1
ATOM 6760 O O . ARG E 1 130 ? 8.059 -2.796 -48.139 1.00 28.04 129 ARG E O 1
ATOM 6768 N N . VAL E 1 131 ? 8.201 -2.656 -50.408 1.00 29.12 130 VAL E N 1
ATOM 6769 C CA . VAL E 1 131 ? 6.845 -2.130 -50.554 1.00 29.52 130 VAL E CA 1
ATOM 6770 C C . VAL E 1 131 ? 6.149 -2.882 -51.646 1.00 28.17 130 VAL E C 1
ATOM 6771 O O . VAL E 1 131 ? 6.675 -3.028 -52.713 1.00 27.97 130 VAL E O 1
ATOM 6775 N N . ALA E 1 132 ? 4.963 -3.385 -51.364 1.00 28.28 131 ALA E N 1
ATOM 6776 C CA . ALA E 1 132 ? 4.248 -4.204 -52.358 1.00 28.73 131 ALA E CA 1
ATOM 6777 C C . ALA E 1 132 ? 2.901 -3.634 -52.760 1.00 28.49 131 ALA E C 1
ATOM 6778 O O . ALA E 1 132 ? 2.338 -2.807 -52.076 1.00 29.44 131 ALA E O 1
ATOM 6780 N N . ILE E 1 133 ? 2.421 -4.033 -53.914 1.00 28.93 132 ILE E N 1
ATOM 6781 C CA . ILE E 1 133 ? 1.096 -3.636 -54.328 1.00 29.43 132 ILE E CA 1
ATOM 6782 C C . ILE E 1 133 ? 0.489 -4.826 -55.017 1.00 29.28 132 ILE E C 1
ATOM 6783 O O . ILE E 1 133 ? 1.140 -5.506 -55.808 1.00 29.74 132 ILE E O 1
ATOM 6788 N N . CYS E 1 134 ? -0.753 -5.103 -54.717 1.00 28.99 133 CYS E N 1
ATOM 6789 C CA . CYS E 1 134 ? -1.351 -6.188 -55.431 1.00 29.56 133 CYS E CA 1
ATOM 6790 C C . CYS E 1 134 ? -2.619 -5.661 -56.046 1.00 29.40 133 CYS E C 1
ATOM 6791 O O . CYS E 1 134 ? -3.116 -4.595 -55.645 1.00 28.59 133 CYS E O 1
ATOM 6794 N N . ALA E 1 135 ? -3.077 -6.370 -57.079 1.00 29.76 134 ALA E N 1
ATOM 6795 C CA . ALA E 1 135 ? -4.284 -6.008 -57.814 1.00 29.47 134 ALA E CA 1
ATOM 6796 C C . ALA E 1 135 ? -4.789 -7.134 -58.643 1.00 29.79 134 ALA E C 1
ATOM 6797 O O . ALA E 1 135 ? -4.028 -7.981 -59.120 1.00 29.46 134 ALA E O 1
ATOM 6799 N N . ALA E 1 136 ? -6.094 -7.077 -58.856 1.00 29.94 135 ALA E N 1
ATOM 6800 C CA . ALA E 1 136 ? -6.816 -8.042 -59.651 1.00 30.12 135 ALA E CA 1
ATOM 6801 C C . ALA E 1 136 ? -6.275 -8.131 -61.067 1.00 30.64 135 ALA E C 1
ATOM 6802 O O . ALA E 1 136 ? -6.219 -7.140 -61.789 1.00 31.02 135 ALA E O 1
ATOM 6804 N N . VAL E 1 137 ? -5.933 -9.337 -61.478 1.00 31.20 136 VAL E N 1
ATOM 6805 C CA . VAL E 1 137 ? -5.453 -9.585 -62.822 1.00 32.10 136 VAL E CA 1
ATOM 6806 C C . VAL E 1 137 ? -6.184 -8.784 -63.892 1.00 33.36 136 VAL E C 1
ATOM 6807 O O . VAL E 1 137 ? -5.551 -8.193 -64.791 1.00 34.10 136 VAL E O 1
ATOM 6811 N N . GLY E 1 138 ? -7.514 -8.782 -63.857 1.00 34.11 137 GLY E N 1
ATOM 6812 C CA . GLY E 1 138 ? -8.248 -8.073 -64.903 1.00 34.90 137 GLY E CA 1
ATOM 6813 C C . GLY E 1 138 ? -8.733 -6.758 -64.344 1.00 35.37 137 GLY E C 1
ATOM 6814 O O . GLY E 1 138 ? -9.883 -6.652 -63.911 1.00 36.22 137 GLY E O 1
ATOM 6815 N N . ASN E 1 139 ? -7.836 -5.776 -64.321 1.00 34.99 138 ASN E N 1
ATOM 6816 C CA . ASN E 1 139 ? -8.062 -4.483 -63.679 1.00 33.82 138 ASN E CA 1
ATOM 6817 C C . ASN E 1 139 ? -6.842 -3.677 -64.033 1.00 32.96 138 ASN E C 1
ATOM 6818 O O . ASN E 1 139 ? -6.035 -3.274 -63.200 1.00 32.05 138 ASN E O 1
ATOM 6823 N N . GLU E 1 140 ? -6.708 -3.486 -65.334 1.00 32.55 139 GLU E N 1
ATOM 6824 C CA . GLU E 1 140 ? -5.558 -2.816 -65.863 1.00 31.73 139 GLU E CA 1
ATOM 6825 C C . GLU E 1 140 ? -5.317 -1.486 -65.198 1.00 30.12 139 GLU E C 1
ATOM 6826 O O . GLU E 1 140 ? -4.192 -1.141 -64.866 1.00 29.23 139 GLU E O 1
ATOM 6832 N N . LYS E 1 141 ? -6.379 -0.762 -64.930 1.00 28.96 140 LYS E N 1
ATOM 6833 C CA . LYS E 1 141 ? -6.185 0.496 -64.266 1.00 28.70 140 LYS E CA 1
ATOM 6834 C C . LYS E 1 141 ? -5.247 0.476 -63.035 1.00 28.67 140 LYS E C 1
ATOM 6835 O O . LYS E 1 141 ? -4.378 1.344 -62.916 1.00 29.05 140 LYS E O 1
ATOM 6841 N N . SER E 1 142 ? -5.366 -0.499 -62.136 1.00 27.90 141 SER E N 1
ATOM 6842 C CA . SER E 1 142 ? -4.476 -0.467 -60.988 1.00 27.90 141 SER E CA 1
ATOM 6843 C C . SER E 1 142 ? -3.114 -0.916 -61.378 1.00 26.70 141 SER E C 1
ATOM 6844 O O . SER E 1 142 ? -2.119 -0.343 -60.987 1.00 26.57 141 SER E O 1
ATOM 6847 N N . ARG E 1 143 ? -3.083 -1.975 -62.146 1.00 26.30 142 ARG E N 1
ATOM 6848 C CA . ARG E 1 143 ? -1.846 -2.517 -62.632 1.00 25.84 142 ARG E CA 1
ATOM 6849 C C . ARG E 1 143 ? -0.932 -1.461 -63.238 1.00 25.85 142 ARG E C 1
ATOM 6850 O O . ARG E 1 143 ? 0.264 -1.452 -62.976 1.00 26.04 142 ARG E O 1
ATOM 6858 N N . ALA E 1 144 ? -1.473 -0.541 -64.015 1.00 25.29 143 ALA E N 1
ATOM 6859 C CA . ALA E 1 144 ? -0.585 0.431 -64.613 1.00 26.05 143 ALA E CA 1
ATOM 6860 C C . ALA E 1 144 ? 0.265 1.202 -63.588 1.00 26.49 143 ALA E C 1
ATOM 6861 O O . ALA E 1 144 ? 1.358 1.711 -63.933 1.00 26.83 143 ALA E O 1
ATOM 6863 N N . VAL E 1 145 ? -0.227 1.273 -62.350 1.00 26.07 144 VAL E N 1
ATOM 6864 C CA . VAL E 1 145 ? 0.441 2.011 -61.298 1.00 26.79 144 VAL E CA 1
ATOM 6865 C C . VAL E 1 145 ? 1.791 1.457 -60.922 1.00 26.49 144 VAL E C 1
ATOM 6866 O O . VAL E 1 145 ? 2.790 2.111 -61.039 1.00 26.82 144 VAL E O 1
ATOM 6870 N N . PRO E 1 146 ? 1.831 0.261 -60.416 1.00 26.91 145 PRO E N 1
ATOM 6871 C CA . PRO E 1 146 ? 3.107 -0.359 -60.057 1.00 27.18 145 PRO E CA 1
ATOM 6872 C C . PRO E 1 146 ? 4.021 -0.472 -61.266 1.00 26.89 145 PRO E C 1
ATOM 6873 O O . PRO E 1 146 ? 5.244 -0.455 -61.170 1.00 26.53 145 PRO E O 1
ATOM 6877 N N . GLU E 1 147 ? 3.437 -0.639 -62.427 1.00 26.98 146 GLU E N 1
ATOM 6878 C CA . GLU E 1 147 ? 4.305 -0.795 -63.568 1.00 27.66 146 GLU E CA 1
ATOM 6879 C C . GLU E 1 147 ? 4.920 0.549 -63.890 1.00 27.98 146 GLU E C 1
ATOM 6880 O O . GLU E 1 147 ? 6.099 0.641 -64.180 1.00 28.15 146 GLU E O 1
ATOM 6886 N N . ARG E 1 148 ? 4.135 1.598 -63.753 1.00 28.31 147 ARG E N 1
ATOM 6887 C CA . ARG E 1 148 ? 4.645 2.933 -63.907 1.00 29.50 147 ARG E CA 1
ATOM 6888 C C . ARG E 1 148 ? 5.774 3.332 -62.941 1.00 29.55 147 ARG E C 1
ATOM 6889 O O . ARG E 1 148 ? 6.637 4.127 -63.309 1.00 29.63 147 ARG E O 1
ATOM 6897 N N . ILE E 1 149 ? 5.755 2.841 -61.705 1.00 29.72 148 ILE E N 1
ATOM 6898 C CA . ILE E 1 149 ? 6.747 3.291 -60.741 1.00 29.88 148 ILE E CA 1
ATOM 6899 C C . ILE E 1 149 ? 8.036 2.501 -60.695 1.00 30.37 148 ILE E C 1
ATOM 6900 O O . ILE E 1 149 ? 9.052 3.024 -60.231 1.00 31.09 148 ILE E O 1
ATOM 6905 N N . GLY E 1 150 ? 8.017 1.257 -61.163 1.00 30.25 149 GLY E N 1
ATOM 6906 C CA . GLY E 1 150 ? 9.232 0.457 -61.176 1.00 29.79 149 GLY E CA 1
ATOM 6907 C C . GLY E 1 150 ? 9.189 -0.799 -60.325 1.00 29.69 149 GLY E C 1
ATOM 6908 O O . GLY E 1 150 ? 10.231 -1.403 -60.038 1.00 29.20 149 GLY E O 1
ATOM 6909 N N . PHE E 1 151 ? 7.979 -1.186 -59.922 1.00 29.64 150 PHE E N 1
ATOM 6910 C CA . PHE E 1 151 ? 7.772 -2.427 -59.159 1.00 29.84 150 PHE E CA 1
ATOM 6911 C C . PHE E 1 151 ? 7.936 -3.609 -60.099 1.00 29.54 150 PHE E C 1
ATOM 6912 O O . PHE E 1 151 ? 7.744 -3.471 -61.293 1.00 29.18 150 PHE E O 1
ATOM 6920 N N . LEU E 1 152 ? 8.253 -4.774 -59.548 1.00 29.63 151 LEU E N 1
ATOM 6921 C CA . LEU E 1 152 ? 8.324 -5.977 -60.351 1.00 29.98 151 LEU E CA 1
ATOM 6922 C C . LEU E 1 152 ? 7.223 -6.953 -59.978 1.00 30.10 151 LEU E C 1
ATOM 6923 O O . LEU E 1 152 ? 6.940 -7.169 -58.807 1.00 30.00 151 LEU E O 1
ATOM 6928 N N . GLU E 1 153 ? 6.600 -7.533 -60.990 1.00 30.44 152 GLU E N 1
ATOM 6929 C CA . GLU E 1 153 ? 5.631 -8.556 -60.768 1.00 30.63 152 GLU E CA 1
ATOM 6930 C C . GLU E 1 153 ? 6.376 -9.684 -60.049 1.00 31.06 152 GLU E C 1
ATOM 6931 O O . GLU E 1 153 ? 7.485 -10.066 -60.477 1.00 30.57 152 GLU E O 1
ATOM 6937 N N . GLU E 1 154 ? 5.737 -10.200 -58.986 1.00 31.29 153 GLU E N 1
ATOM 6938 C CA . GLU E 1 154 ? 6.231 -11.210 -58.031 1.00 32.82 153 GLU E CA 1
ATOM 6939 C C . GLU E 1 154 ? 5.513 -12.567 -58.156 1.00 33.65 153 GLU E C 1
ATOM 6940 O O . GLU E 1 154 ? 6.133 -13.637 -58.117 1.00 34.44 153 GLU E O 1
ATOM 6946 N N . GLY E 1 155 ? 4.182 -12.504 -58.193 1.00 34.21 154 GLY E N 1
ATOM 6947 C CA . GLY E 1 155 ? 3.326 -13.674 -58.297 1.00 33.49 154 GLY E CA 1
ATOM 6948 C C . GLY E 1 155 ? 1.855 -13.320 -58.395 1.00 33.33 154 GLY E C 1
ATOM 6949 O O . GLY E 1 155 ? 1.425 -12.160 -58.490 1.00 32.98 154 GLY E O 1
ATOM 6950 N N . LYS E 1 156 ? 1.054 -14.357 -58.353 1.00 33.61 155 LYS E N 1
ATOM 6951 C CA . LYS E 1 156 ? -0.373 -14.155 -58.348 1.00 34.00 155 LYS E CA 1
ATOM 6952 C C . LYS E 1 156 ? -0.879 -14.957 -57.184 1.00 33.12 155 LYS E C 1
ATOM 6953 O O . LYS E 1 156 ? -0.451 -16.078 -56.986 1.00 32.82 155 LYS E O 1
ATOM 6959 N N . ALA E 1 157 ? -1.789 -14.412 -56.403 1.00 32.81 156 ALA E N 1
ATOM 6960 C CA . ALA E 1 157 ? -2.408 -15.294 -55.426 1.00 32.50 156 ALA E CA 1
ATOM 6961 C C . ALA E 1 157 ? -3.659 -15.848 -56.088 1.00 31.95 156 ALA E C 1
ATOM 6962 O O . ALA E 1 157 ? -4.523 -15.106 -56.539 1.00 32.03 156 ALA E O 1
ATOM 6964 N N . ARG E 1 158 ? -3.695 -17.165 -56.197 1.00 31.65 157 ARG E N 1
ATOM 6965 C CA . ARG E 1 158 ? -4.821 -17.894 -56.773 1.00 30.64 157 ARG E CA 1
ATOM 6966 C C . ARG E 1 158 ? -6.100 -17.661 -56.004 1.00 29.80 157 ARG E C 1
ATOM 6967 O O . ARG E 1 158 ? -6.175 -17.971 -54.834 1.00 29.59 157 ARG E O 1
ATOM 6975 N N . ASP E 1 159 ? -7.083 -17.055 -56.651 1.00 29.31 158 ASP E N 1
ATOM 6976 C CA . ASP E 1 159 ? -8.369 -16.822 -56.008 1.00 28.97 158 ASP E CA 1
ATOM 6977 C C . ASP E 1 159 ? -8.281 -15.886 -54.788 1.00 29.30 158 ASP E C 1
ATOM 6978 O O . ASP E 1 159 ? -8.996 -16.078 -53.806 1.00 29.14 158 ASP E O 1
ATOM 6983 N N . GLY E 1 160 ? -7.406 -14.888 -54.857 1.00 29.14 159 GLY E N 1
ATOM 6984 C CA . GLY E 1 160 ? -7.139 -14.034 -53.735 1.00 28.82 159 GLY E CA 1
ATOM 6985 C C . GLY E 1 160 ? -8.160 -12.967 -53.513 1.00 29.44 159 GLY E C 1
ATOM 6986 O O . GLY E 1 160 ? -8.139 -12.335 -52.460 1.00 30.17 159 GLY E O 1
ATOM 6987 N N . LEU E 1 161 ? -9.033 -12.745 -54.494 1.00 29.88 160 LEU E N 1
ATOM 6988 C CA . LEU E 1 161 ? -10.105 -11.744 -54.392 1.00 30.03 160 LEU E CA 1
ATOM 6989 C C . LEU E 1 161 ? -11.517 -12.317 -54.553 1.00 30.24 160 LEU E C 1
ATOM 6990 O O . LEU E 1 161 ? -11.722 -13.256 -55.327 1.00 30.07 160 LEU E O 1
ATOM 6995 N N . TYR E 1 162 ? -12.473 -11.722 -53.837 1.00 29.92 161 TYR E N 1
ATOM 6996 C CA . TYR E 1 162 ? -13.902 -11.949 -54.010 1.00 29.34 161 TYR E CA 1
ATOM 6997 C C . TYR E 1 162 ? -14.594 -10.610 -54.139 1.00 29.54 161 TYR E C 1
ATOM 6998 O O . TYR E 1 162 ? -15.084 -10.076 -53.178 1.00 28.80 161 TYR E O 1
ATOM 7007 N N . VAL E 1 163 ? -14.605 -10.058 -55.338 1.00 30.98 162 VAL E N 1
ATOM 7008 C CA . VAL E 1 163 ? -15.213 -8.778 -55.628 1.00 32.17 162 VAL E CA 1
ATOM 7009 C C . VAL E 1 163 ? -16.678 -8.864 -55.287 1.00 32.21 162 VAL E C 1
ATOM 7010 O O . VAL E 1 163 ? -17.088 -8.707 -54.146 1.00 33.32 162 VAL E O 1
ATOM 7014 N N . ASN E 1 164 ? -17.484 -9.062 -56.301 1.00 31.96 163 ASN E N 1
ATOM 7015 C CA . ASN E 1 164 ? -18.833 -9.466 -56.059 1.00 31.71 163 ASN E CA 1
ATOM 7016 C C . ASN E 1 164 ? -18.807 -10.906 -56.428 1.00 31.34 163 ASN E C 1
ATOM 7017 O O . ASN E 1 164 ? -18.065 -11.270 -57.335 1.00 31.74 163 ASN E O 1
ATOM 7022 N N . GLY E 1 165 ? -19.675 -11.678 -55.771 1.00 30.65 164 GLY E N 1
ATOM 7023 C CA . GLY E 1 165 ? -19.947 -13.082 -56.004 1.00 29.47 164 GLY E CA 1
ATOM 7024 C C . GLY E 1 165 ? -18.828 -14.034 -56.298 1.00 28.92 164 GLY E C 1
ATOM 7025 O O . GLY E 1 165 ? -18.756 -15.084 -55.696 1.00 28.96 164 GLY E O 1
ATOM 7034 N N . HIS E 1 167 ? -14.624 -15.070 -57.700 1.00 28.14 166 HIS E N 1
ATOM 7035 C CA . HIS E 1 167 ? -13.252 -14.896 -57.380 1.00 27.09 166 HIS E CA 1
ATOM 7036 C C . HIS E 1 167 ? -12.379 -14.649 -58.543 1.00 26.53 166 HIS E C 1
ATOM 7037 O O . HIS E 1 167 ? -12.530 -15.213 -59.568 1.00 26.00 166 HIS E O 1
ATOM 7044 N N . HIS E 1 168 ? -11.431 -13.770 -58.338 1.00 27.06 167 HIS E N 1
ATOM 7045 C CA . HIS E 1 168 ? -10.502 -13.435 -59.351 1.00 27.25 167 HIS E CA 1
ATOM 7046 C C . HIS E 1 168 ? -9.207 -13.622 -58.688 1.00 27.55 167 HIS E C 1
ATOM 7047 O O . HIS E 1 168 ? -9.157 -13.854 -57.493 1.00 29.03 167 HIS E O 1
ATOM 7054 N N . ASP E 1 169 ? -8.141 -13.535 -59.450 1.00 27.72 168 ASP E N 1
ATOM 7055 C CA . ASP E 1 169 ? -6.818 -13.732 -58.912 1.00 27.33 168 ASP E CA 1
ATOM 7056 C C . ASP E 1 169 ? -6.203 -12.383 -58.600 1.00 27.86 168 ASP E C 1
ATOM 7057 O O . ASP E 1 169 ? -6.626 -11.355 -59.122 1.00 27.21 168 ASP E O 1
ATOM 7062 N N . LEU E 1 170 ? -5.155 -12.405 -57.788 1.00 28.78 169 LEU E N 1
ATOM 7063 C CA . LEU E 1 170 ? -4.437 -11.207 -57.419 1.00 28.97 169 LEU E CA 1
ATOM 7064 C C . LEU E 1 170 ? -3.043 -11.286 -57.953 1.00 29.53 169 LEU E C 1
ATOM 7065 O O . LEU E 1 170 ? -2.387 -12.332 -57.891 1.00 29.39 169 LEU E O 1
ATOM 7070 N N . VAL E 1 171 ? -2.562 -10.170 -58.465 1.00 29.70 170 VAL E N 1
ATOM 7071 C CA . VAL E 1 171 ? -1.227 -10.176 -59.004 1.00 29.83 170 VAL E CA 1
ATOM 7072 C C . VAL E 1 171 ? -0.474 -9.284 -58.101 1.00 29.89 170 VAL E C 1
ATOM 7073 O O . VAL E 1 171 ? -1.021 -8.262 -57.674 1.00 30.02 170 VAL E O 1
ATOM 7077 N N . TYR E 1 172 ? 0.766 -9.654 -57.791 1.00 30.28 171 TYR E N 1
ATOM 7078 C CA . TYR E 1 172 ? 1.557 -8.905 -56.811 1.00 30.61 171 TYR E CA 1
ATOM 7079 C C . TYR E 1 172 ? 2.722 -8.137 -57.428 1.00 31.39 171 TYR E C 1
ATOM 7080 O O . TYR E 1 172 ? 3.244 -8.534 -58.446 1.00 31.57 171 TYR E O 1
ATOM 7089 N N . TYR E 1 173 ? 3.091 -7.009 -56.832 1.00 31.55 172 TYR E N 1
ATOM 7090 C CA . TYR E 1 173 ? 4.263 -6.272 -57.268 1.00 31.42 172 TYR E CA 1
ATOM 7091 C C . TYR E 1 173 ? 5.035 -5.742 -56.040 1.00 31.67 172 TYR E C 1
ATOM 7092 O O . TYR E 1 173 ? 4.460 -5.090 -55.132 1.00 31.00 172 TYR E O 1
ATOM 7101 N N . SER E 1 174 ? 6.344 -5.997 -56.028 1.00 31.13 173 SER E N 1
ATOM 7102 C CA . SER E 1 174 ? 7.169 -5.574 -54.914 1.00 30.14 173 SER E CA 1
ATOM 7103 C C . SER E 1 174 ? 8.197 -4.614 -55.425 1.00 29.59 173 SER E C 1
ATOM 7104 O O . SER E 1 174 ? 8.585 -4.657 -56.588 1.00 28.76 173 SER E O 1
ATOM 7107 N N . LEU E 1 175 ? 8.609 -3.725 -54.530 1.00 29.29 174 LEU E N 1
ATOM 7108 C CA . LEU E 1 175 ? 9.645 -2.738 -54.797 1.00 28.37 174 LEU E CA 1
ATOM 7109 C C . LEU E 1 175 ? 10.573 -2.730 -53.593 1.00 28.48 174 LEU E C 1
ATOM 7110 O O . LEU E 1 175 ? 10.188 -2.332 -52.499 1.00 28.00 174 LEU E O 1
ATOM 7115 N N . LEU E 1 176 ? 11.791 -3.209 -53.778 1.00 28.59 175 LEU E N 1
ATOM 7116 C CA . LEU E 1 176 ? 12.727 -3.194 -52.671 1.00 28.97 175 LEU E CA 1
ATOM 7117 C C . LEU E 1 176 ? 13.345 -1.782 -52.547 1.00 29.19 175 LEU E C 1
ATOM 7118 O O . LEU E 1 176 ? 13.205 -0.975 -53.458 1.00 29.19 175 LEU E O 1
ATOM 7123 N N . LYS E 1 177 ? 14.004 -1.476 -51.428 1.00 29.37 176 LYS E N 1
ATOM 7124 C CA . LYS E 1 177 ? 14.651 -0.167 -51.233 1.00 29.56 176 LYS E CA 1
ATOM 7125 C C . LYS E 1 177 ? 15.921 0.046 -52.092 1.00 29.90 176 LYS E C 1
ATOM 7126 O O . LYS E 1 177 ? 15.993 0.998 -52.875 1.00 29.33 176 LYS E O 1
ATOM 7132 N N . ARG E 1 178 ? 16.916 -0.829 -51.935 1.00 30.60 177 ARG E N 1
ATOM 7133 C CA . ARG E 1 178 ? 18.134 -0.775 -52.752 1.00 31.52 177 ARG E CA 1
ATOM 7134 C C . ARG E 1 178 ? 17.687 -1.002 -54.187 1.00 31.91 177 ARG E C 1
ATOM 7135 O O . ARG E 1 178 ? 17.820 -2.103 -54.712 1.00 32.10 177 ARG E O 1
ATOM 7143 N N . GLU E 1 179 ? 17.165 0.044 -54.824 1.00 32.38 178 GLU E N 1
ATOM 7144 C CA . GLU E 1 179 ? 16.404 -0.145 -56.064 1.00 33.25 178 GLU E CA 1
ATOM 7145 C C . GLU E 1 179 ? 15.510 1.080 -56.391 1.00 33.46 178 GLU E C 1
ATOM 7146 O O . GLU E 1 179 ? 14.800 1.057 -57.395 1.00 33.28 178 GLU E O 1
ATOM 7152 N N . TRP E 1 180 ? 15.515 2.139 -55.574 1.00 34.04 179 TRP E N 1
ATOM 7153 C CA . TRP E 1 180 ? 14.779 3.363 -55.989 1.00 34.96 179 TRP E CA 1
ATOM 7154 C C . TRP E 1 180 ? 15.302 4.752 -55.633 1.00 33.87 179 TRP E C 1
ATOM 7155 O O . TRP E 1 180 ? 16.340 4.889 -55.021 1.00 33.39 179 TRP E O 1
ATOM 7166 N N . GLY F 1 1 ? 8.379 13.390 -42.217 1.00 33.65 0 GLY F N 1
ATOM 7167 C CA . GLY F 1 1 ? 6.917 13.329 -41.825 1.00 34.28 0 GLY F CA 1
ATOM 7168 C C . GLY F 1 1 ? 6.038 13.373 -43.080 1.00 34.77 0 GLY F C 1
ATOM 7169 O O . GLY F 1 1 ? 6.396 14.100 -44.022 1.00 34.57 0 GLY F O 1
ATOM 7178 N N . PHE F 1 3 ? 2.626 14.081 -42.879 1.00 30.59 2 PHE F N 1
ATOM 7179 C CA . PHE F 1 3 ? 1.707 15.174 -42.687 1.00 29.54 2 PHE F CA 1
ATOM 7180 C C . PHE F 1 3 ? 2.370 16.229 -41.874 1.00 28.91 2 PHE F C 1
ATOM 7181 O O . PHE F 1 3 ? 2.930 15.995 -40.838 1.00 29.40 2 PHE F O 1
ATOM 7189 N N . THR F 1 4 ? 2.253 17.432 -42.349 1.00 29.07 3 THR F N 1
ATOM 7190 C CA . THR F 1 4 ? 3.080 18.499 -41.854 1.00 28.66 3 THR F CA 1
ATOM 7191 C C . THR F 1 4 ? 2.310 19.774 -42.007 1.00 28.60 3 THR F C 1
ATOM 7192 O O . THR F 1 4 ? 1.458 19.907 -42.902 1.00 27.26 3 THR F O 1
ATOM 7196 N N . CYS F 1 5 ? 2.612 20.700 -41.107 1.00 28.72 4 CYS F N 1
ATOM 7197 C CA . CYS F 1 5 ? 2.114 22.043 -41.228 1.00 28.65 4 CYS F CA 1
ATOM 7198 C C . CYS F 1 5 ? 3.321 22.867 -41.567 1.00 28.92 4 CYS F C 1
ATOM 7199 O O . CYS F 1 5 ? 4.268 22.902 -40.756 1.00 29.14 4 CYS F O 1
ATOM 7202 N N . LYS F 1 6 ? 3.338 23.498 -42.742 1.00 29.13 5 LYS F N 1
ATOM 7203 C CA . LYS F 1 6 ? 4.474 24.372 -43.047 1.00 29.80 5 LYS F CA 1
ATOM 7204 C C . LYS F 1 6 ? 4.213 25.825 -42.636 1.00 29.62 5 LYS F C 1
ATOM 7205 O O . LYS F 1 6 ? 3.412 26.512 -43.236 1.00 29.48 5 LYS F O 1
ATOM 7211 N N . VAL F 1 7 ? 4.894 26.313 -41.612 1.00 29.79 6 VAL F N 1
ATOM 7212 C CA . VAL F 1 7 ? 4.640 27.683 -41.201 1.00 29.27 6 VAL F CA 1
ATOM 7213 C C . VAL F 1 7 ? 5.355 28.590 -42.150 1.00 29.66 6 VAL F C 1
ATOM 7214 O O . VAL F 1 7 ? 4.758 29.470 -42.779 1.00 29.46 6 VAL F O 1
ATOM 7218 N N . ASN F 1 8 ? 6.662 28.383 -42.227 1.00 29.75 7 ASN F N 1
ATOM 7219 C CA . ASN F 1 8 ? 7.460 29.097 -43.186 1.00 29.71 7 ASN F CA 1
ATOM 7220 C C . ASN F 1 8 ? 8.808 28.449 -43.347 1.00 30.46 7 ASN F C 1
ATOM 7221 O O . ASN F 1 8 ? 9.393 27.945 -42.396 1.00 32.19 7 ASN F O 1
ATOM 7226 N N . GLU F 1 9 ? 9.223 28.406 -44.602 1.00 30.21 8 GLU F N 1
ATOM 7227 C CA . GLU F 1 9 ? 10.556 28.058 -45.091 1.00 29.25 8 GLU F CA 1
ATOM 7228 C C . GLU F 1 9 ? 11.634 27.634 -44.096 1.00 27.69 8 GLU F C 1
ATOM 7229 O O . GLU F 1 9 ? 12.635 27.048 -44.483 1.00 27.66 8 GLU F O 1
ATOM 7235 N N . HIS F 1 10 ? 11.439 27.952 -42.826 1.00 26.23 9 HIS F N 1
ATOM 7236 C CA . HIS F 1 10 ? 12.347 27.513 -41.788 1.00 25.48 9 HIS F CA 1
ATOM 7237 C C . HIS F 1 10 ? 11.578 26.800 -40.655 1.00 25.19 9 HIS F C 1
ATOM 7238 O O . HIS F 1 10 ? 12.119 25.951 -39.945 1.00 24.51 9 HIS F O 1
ATOM 7245 N N . ILE F 1 11 ? 10.311 27.149 -40.493 1.00 24.79 10 ILE F N 1
ATOM 7246 C CA . ILE F 1 11 ? 9.544 26.650 -39.384 1.00 24.58 10 ILE F CA 1
ATOM 7247 C C . ILE F 1 11 ? 8.485 25.678 -39.804 1.00 25.40 10 ILE F C 1
ATOM 7248 O O . ILE F 1 11 ? 7.631 26.057 -40.617 1.00 25.14 10 ILE F O 1
ATOM 7253 N N . THR F 1 12 ? 8.541 24.443 -39.276 1.00 25.76 11 THR F N 1
ATOM 7254 C CA . THR F 1 12 ? 7.421 23.525 -39.467 1.00 27.69 11 THR F CA 1
ATOM 7255 C C . THR F 1 12 ? 6.855 22.994 -38.137 1.00 27.56 11 THR F C 1
ATOM 7256 O O . THR F 1 12 ? 7.569 22.917 -37.158 1.00 27.15 11 THR F O 1
ATOM 7260 N N . ILE F 1 13 ? 5.568 22.644 -38.132 1.00 27.84 12 ILE F N 1
ATOM 7261 C CA . ILE F 1 13 ? 4.923 22.114 -36.947 1.00 28.97 12 ILE F CA 1
ATOM 7262 C C . ILE F 1 13 ? 4.473 20.705 -37.267 1.00 30.63 12 ILE F C 1
ATOM 7263 O O . ILE F 1 13 ? 3.931 20.463 -38.357 1.00 31.73 12 ILE F O 1
ATOM 7268 N N . ARG F 1 14 ? 4.655 19.759 -36.354 1.00 31.43 13 ARG F N 1
ATOM 7269 C CA . ARG F 1 14 ? 4.202 18.398 -36.688 1.00 32.12 13 ARG F CA 1
ATOM 7270 C C . ARG F 1 14 ? 3.941 17.615 -35.440 1.00 31.72 13 ARG F C 1
ATOM 7271 O O . ARG F 1 14 ? 4.453 18.012 -34.433 1.00 31.92 13 ARG F O 1
ATOM 7279 N N . LEU F 1 15 ? 3.096 16.573 -35.482 1.00 32.06 14 LEU F N 1
ATOM 7280 C CA . LEU F 1 15 ? 2.844 15.683 -34.314 1.00 31.94 14 LEU F CA 1
ATOM 7281 C C . LEU F 1 15 ? 4.193 15.038 -33.991 1.00 31.75 14 LEU F C 1
ATOM 7282 O O . LEU F 1 15 ? 4.976 14.851 -34.892 1.00 32.16 14 LEU F O 1
ATOM 7287 N N . LEU F 1 16 ? 4.512 14.750 -32.739 1.00 31.99 15 LEU F N 1
ATOM 7288 C CA . LEU F 1 16 ? 5.822 14.135 -32.432 1.00 32.29 15 LEU F CA 1
ATOM 7289 C C . LEU F 1 16 ? 5.568 12.676 -32.615 1.00 32.75 15 LEU F C 1
ATOM 7290 O O . LEU F 1 16 ? 4.409 12.315 -32.750 1.00 34.81 15 LEU F O 1
ATOM 7295 N N . GLU F 1 17 ? 6.600 11.838 -32.630 1.00 31.74 16 GLU F N 1
ATOM 7296 C CA . GLU F 1 17 ? 6.429 10.412 -32.831 1.00 30.92 16 GLU F CA 1
ATOM 7297 C C . GLU F 1 17 ? 7.302 9.791 -31.790 1.00 29.70 16 GLU F C 1
ATOM 7298 O O . GLU F 1 17 ? 8.214 10.400 -31.290 1.00 29.10 16 GLU F O 1
ATOM 7304 N N . PRO F 1 18 ? 7.014 8.578 -31.413 1.00 28.79 17 PRO F N 1
ATOM 7305 C CA . PRO F 1 18 ? 7.886 7.895 -30.463 1.00 28.24 17 PRO F CA 1
ATOM 7306 C C . PRO F 1 18 ? 9.381 8.095 -30.764 1.00 27.09 17 PRO F C 1
ATOM 7307 O O . PRO F 1 18 ? 10.149 8.401 -29.878 1.00 26.25 17 PRO F O 1
ATOM 7311 N N . LYS F 1 19 ? 9.806 7.953 -31.996 1.00 26.78 18 LYS F N 1
ATOM 7312 C CA . LYS F 1 19 ? 11.225 8.137 -32.224 1.00 27.28 18 LYS F CA 1
ATOM 7313 C C . LYS F 1 19 ? 11.762 9.543 -31.845 1.00 26.62 18 LYS F C 1
ATOM 7314 O O . L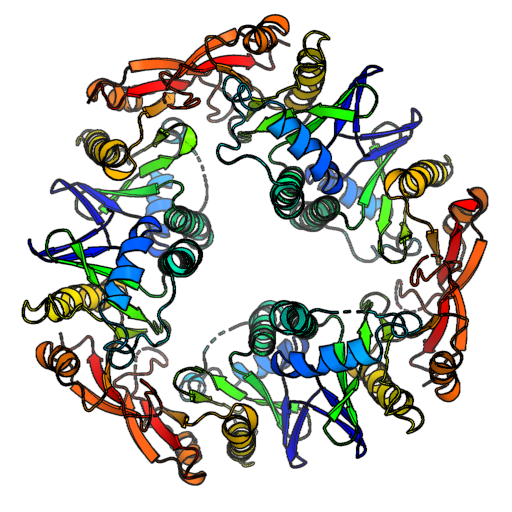YS F 1 19 ? 12.970 9.709 -31.636 1.00 27.02 18 LYS F O 1
ATOM 7320 N N . ASP F 1 20 ? 10.883 10.533 -31.728 1.00 26.01 19 ASP F N 1
ATOM 7321 C CA . ASP F 1 20 ? 11.273 11.863 -31.249 1.00 25.25 19 ASP F CA 1
ATOM 7322 C C . ASP F 1 20 ? 11.616 11.897 -29.761 1.00 25.14 19 ASP F C 1
ATOM 7323 O O . ASP F 1 20 ? 11.983 12.934 -29.215 1.00 24.46 19 ASP F O 1
ATOM 7328 N N . ALA F 1 21 ? 11.501 10.768 -29.098 1.00 25.14 20 ALA F N 1
ATOM 7329 C CA . ALA F 1 21 ? 11.635 10.789 -27.670 1.00 26.17 20 ALA F CA 1
ATOM 7330 C C . ALA F 1 21 ? 13.015 11.127 -27.089 1.00 26.78 20 ALA F C 1
ATOM 7331 O O . ALA F 1 21 ? 13.103 11.781 -26.047 1.00 26.63 20 ALA F O 1
ATOM 7333 N N . GLU F 1 22 ? 14.096 10.694 -27.709 1.00 27.44 21 GLU F N 1
ATOM 7334 C CA . GLU F 1 22 ? 15.382 11.000 -27.071 1.00 28.35 21 GLU F CA 1
ATOM 7335 C C . GLU F 1 22 ? 15.661 12.504 -27.148 1.00 27.60 21 GLU F C 1
ATOM 7336 O O . GLU F 1 22 ? 16.074 13.105 -26.157 1.00 26.16 21 GLU F O 1
ATOM 7342 N N . ARG F 1 23 ? 15.364 13.098 -28.316 1.00 27.40 22 ARG F N 1
ATOM 7343 C CA . ARG F 1 23 ? 15.574 14.525 -28.565 1.00 27.72 22 ARG F CA 1
ATOM 7344 C C . ARG F 1 23 ? 14.707 15.453 -27.733 1.00 27.76 22 ARG F C 1
ATOM 7345 O O . ARG F 1 23 ? 15.116 16.574 -27.454 1.00 28.72 22 ARG F O 1
ATOM 7353 N N . LEU F 1 24 ? 13.515 15.024 -27.343 1.00 26.94 23 LEU F N 1
ATOM 7354 C CA . LEU F 1 24 ? 12.655 15.889 -26.566 1.00 26.15 23 LEU F CA 1
ATOM 7355 C C . LEU F 1 24 ? 13.171 15.858 -25.128 1.00 25.92 23 LEU F C 1
ATOM 7356 O O . LEU F 1 24 ? 13.317 16.888 -24.490 1.00 25.27 23 LEU F O 1
ATOM 7361 N N . ALA F 1 25 ? 13.433 14.664 -24.622 1.00 25.64 24 ALA F N 1
ATOM 7362 C CA . ALA F 1 25 ? 14.029 14.516 -23.318 1.00 26.34 24 ALA F CA 1
ATOM 7363 C C . ALA F 1 25 ? 15.298 15.404 -23.170 1.00 27.67 24 ALA F C 1
ATOM 7364 O O . ALA F 1 25 ? 15.448 16.109 -22.148 1.00 27.54 24 ALA F O 1
ATOM 7366 N N . GLU F 1 26 ? 16.197 15.398 -24.169 1.00 28.19 25 GLU F N 1
ATOM 7367 C CA . GLU F 1 26 ? 17.437 16.160 -24.026 1.00 29.11 25 GLU F CA 1
ATOM 7368 C C . GLU F 1 26 ? 17.157 17.634 -24.135 1.00 28.73 25 GLU F C 1
ATOM 7369 O O . GLU F 1 26 ? 17.703 18.445 -23.405 1.00 28.38 25 GLU F O 1
ATOM 7375 N N . LEU F 1 27 ? 16.274 17.979 -25.056 1.00 29.16 26 LEU F N 1
ATOM 7376 C CA . LEU F 1 27 ? 15.946 19.370 -25.277 1.00 28.89 26 LEU F CA 1
ATOM 7377 C C . LEU F 1 27 ? 15.395 19.940 -23.993 1.00 28.84 26 LEU F C 1
ATOM 7378 O O . LEU F 1 27 ? 15.466 21.134 -23.746 1.00 29.07 26 LEU F O 1
ATOM 7383 N N . ILE F 1 28 ? 14.890 19.076 -23.136 1.00 28.49 27 ILE F N 1
ATOM 7384 C CA . ILE F 1 28 ? 14.182 19.573 -21.988 1.00 28.32 27 ILE F CA 1
ATOM 7385 C C . ILE F 1 28 ? 15.101 19.617 -20.812 1.00 28.80 27 ILE F C 1
ATOM 7386 O O . ILE F 1 28 ? 14.996 20.487 -19.946 1.00 29.46 27 ILE F O 1
ATOM 7391 N N . ILE F 1 29 ? 16.042 18.690 -20.796 1.00 28.70 28 ILE F N 1
ATOM 7392 C CA . ILE F 1 29 ? 16.973 18.602 -19.691 1.00 28.06 28 ILE F CA 1
ATOM 7393 C C . ILE F 1 29 ? 17.959 19.735 -19.761 1.00 27.47 28 ILE F C 1
ATOM 7394 O O . ILE F 1 29 ? 18.386 20.256 -18.759 1.00 27.40 28 ILE F O 1
ATOM 7399 N N . GLN F 1 30 ? 18.303 20.149 -20.957 1.00 27.43 29 GLN F N 1
ATOM 7400 C CA . GLN F 1 30 ? 19.276 21.191 -21.066 1.00 27.91 29 GLN F CA 1
ATOM 7401 C C . GLN F 1 30 ? 18.639 22.559 -21.013 1.00 28.65 29 GLN F C 1
ATOM 7402 O O . GLN F 1 30 ? 19.318 23.580 -21.084 1.00 29.07 29 GLN F O 1
ATOM 7408 N N . ASN F 1 31 ? 17.326 22.584 -20.879 1.00 29.71 30 ASN F N 1
ATOM 7409 C CA . ASN F 1 31 ? 16.644 23.844 -20.705 1.00 30.81 30 ASN F CA 1
ATOM 7410 C C . ASN F 1 31 ? 16.114 23.824 -19.275 1.00 31.89 30 ASN F C 1
ATOM 7411 O O . ASN F 1 31 ? 16.650 24.518 -18.401 1.00 33.66 30 ASN F O 1
ATOM 7416 N N . GLN F 1 32 ? 15.139 22.985 -18.986 1.00 32.54 31 GLN F N 1
ATOM 7417 C CA . GLN F 1 32 ? 14.758 22.717 -17.587 1.00 33.50 31 GLN F CA 1
ATOM 7418 C C . GLN F 1 32 ? 14.360 23.845 -16.620 1.00 34.38 31 GLN F C 1
ATOM 7419 O O . GLN F 1 32 ? 15.233 24.527 -16.011 1.00 34.07 31 GLN F O 1
ATOM 7421 N N . GLN F 1 33 ? 13.038 24.013 -16.486 1.00 35.38 32 GLN F N 1
ATOM 7422 C CA . GLN F 1 33 ? 12.418 24.850 -15.447 1.00 36.44 32 GLN F CA 1
ATOM 7423 C C . GLN F 1 33 ? 12.232 26.304 -15.780 1.00 36.89 32 GLN F C 1
ATOM 7424 O O . GLN F 1 33 ? 11.227 26.919 -15.411 1.00 37.48 32 GLN F O 1
ATOM 7430 N N . ARG F 1 34 ? 13.265 26.866 -16.389 1.00 37.13 33 ARG F N 1
ATOM 7431 C CA . ARG F 1 34 ? 13.206 28.177 -16.966 1.00 36.65 33 ARG F CA 1
ATOM 7432 C C . ARG F 1 34 ? 12.088 27.877 -17.960 1.00 36.69 33 ARG F C 1
ATOM 7433 O O . ARG F 1 34 ? 11.636 28.727 -18.714 1.00 36.97 33 ARG F O 1
ATOM 7441 N N . LEU F 1 35 ? 11.608 26.641 -17.906 1.00 36.05 34 LEU F N 1
ATOM 7442 C CA . LEU F 1 35 ? 10.490 26.238 -18.736 1.00 36.63 34 LEU F CA 1
ATOM 7443 C C . LEU F 1 35 ? 9.220 25.993 -17.891 1.00 36.55 34 LEU F C 1
ATOM 7444 O O . LEU F 1 35 ? 8.082 25.781 -18.420 1.00 36.11 34 LEU F O 1
ATOM 7446 N N . GLY F 1 36 ? 9.426 26.006 -16.578 1.00 35.71 35 GLY F N 1
ATOM 7447 C CA . GLY F 1 36 ? 8.332 25.782 -15.666 1.00 35.48 35 GLY F CA 1
ATOM 7448 C C . GLY F 1 36 ? 7.527 27.039 -15.786 1.00 35.54 35 GLY F C 1
ATOM 7449 O O . GLY F 1 36 ? 6.302 27.006 -15.719 1.00 35.18 35 GLY F O 1
ATOM 7450 N N . LYS F 1 37 ? 8.248 28.142 -15.991 1.00 35.97 36 LYS F N 1
ATOM 7451 C CA . LYS F 1 37 ? 7.660 29.456 -16.201 1.00 36.99 36 LYS F CA 1
ATOM 7452 C C . LYS F 1 37 ? 7.022 29.574 -17.580 1.00 38.29 36 LYS F C 1
ATOM 7453 O O . LYS F 1 37 ? 6.192 30.464 -17.832 1.00 39.01 36 LYS F O 1
ATOM 7459 N N . TRP F 1 38 ? 7.431 28.721 -18.504 1.00 38.59 37 TRP F N 1
ATOM 7460 C CA . TRP F 1 38 ? 6.884 28.889 -19.801 1.00 39.20 37 TRP F CA 1
ATOM 7461 C C . TRP F 1 38 ? 5.469 28.372 -19.634 1.00 40.52 37 TRP F C 1
ATOM 7462 O O . TRP F 1 38 ? 4.500 29.079 -19.966 1.00 41.23 37 TRP F O 1
ATOM 7473 N N . LEU F 1 39 ? 5.384 27.184 -19.023 1.00 41.13 38 LEU F N 1
ATOM 7474 C CA . LEU F 1 39 ? 4.138 26.476 -18.664 1.00 41.11 38 LEU F CA 1
ATOM 7475 C C . LEU F 1 39 ? 4.334 25.008 -18.997 1.00 41.56 38 LEU F C 1
ATOM 7476 O O . LEU F 1 39 ? 3.469 24.377 -19.643 1.00 41.62 38 LEU F O 1
ATOM 7481 N N . PHE F 1 40 ? 5.493 24.481 -18.572 1.00 42.09 39 PHE F N 1
ATOM 7482 C CA . PHE F 1 40 ? 5.872 23.081 -18.878 1.00 42.73 39 PHE F CA 1
ATOM 7483 C C . PHE F 1 40 ? 6.324 22.197 -17.715 1.00 42.83 39 PHE F C 1
ATOM 7484 O O . PHE F 1 40 ? 5.740 21.120 -17.482 1.00 42.78 39 PHE F O 1
ATOM 7492 N N . PHE F 1 41 ? 7.363 22.649 -17.010 1.00 42.80 40 PHE F N 1
ATOM 7493 C CA . PHE F 1 41 ? 7.847 21.979 -15.790 1.00 43.18 40 PHE F CA 1
ATOM 7494 C C . PHE F 1 41 ? 7.644 20.434 -15.809 1.00 42.66 40 PHE F C 1
ATOM 7495 O O . PHE F 1 41 ? 8.300 19.676 -16.536 1.00 42.16 40 PHE F O 1
ATOM 7503 N N . PRO F 1 45 ? 11.168 16.039 -13.759 1.00 39.64 44 PRO F N 1
ATOM 7504 C CA . PRO F 1 45 ? 11.047 15.717 -15.192 1.00 39.25 44 PRO F CA 1
ATOM 7505 C C . PRO F 1 45 ? 10.805 14.219 -15.448 1.00 38.88 44 PRO F C 1
ATOM 7506 O O . PRO F 1 45 ? 10.130 13.575 -14.623 1.00 39.23 44 PRO F O 1
ATOM 7510 N N . SER F 1 46 ? 11.320 13.686 -16.560 1.00 37.99 45 SER F N 1
ATOM 7511 C CA . SER F 1 46 ? 11.089 12.276 -16.961 1.00 36.31 45 SER F CA 1
ATOM 7512 C C . SER F 1 46 ? 11.802 11.949 -18.265 1.00 35.02 45 SER F C 1
ATOM 7513 O O . SER F 1 46 ? 12.199 12.835 -19.009 1.00 34.31 45 SER F O 1
ATOM 7516 N N . SER F 1 47 ? 11.908 10.670 -18.563 1.00 33.68 46 SER F N 1
ATOM 7517 C CA . SER F 1 47 ? 12.822 10.283 -19.601 1.00 32.97 46 SER F CA 1
ATOM 7518 C C . SER F 1 47 ? 12.293 9.957 -20.948 1.00 32.16 46 SER F C 1
ATOM 7519 O O . SER F 1 47 ? 11.074 9.876 -21.178 1.00 32.52 46 SER F O 1
ATOM 7522 N N . ALA F 1 48 ? 13.282 9.725 -21.812 1.00 30.45 47 ALA F N 1
ATOM 7523 C CA . ALA F 1 48 ? 13.091 9.289 -23.162 1.00 29.05 47 ALA F CA 1
ATOM 7524 C C . ALA F 1 48 ? 12.136 8.154 -23.038 1.00 28.20 47 ALA F C 1
ATOM 7525 O O . ALA F 1 48 ? 11.120 8.094 -23.720 1.00 27.81 47 ALA F O 1
ATOM 7527 N N . ASP F 1 49 ? 12.433 7.289 -22.089 1.00 27.54 48 ASP F N 1
ATOM 7528 C CA . ASP F 1 49 ? 11.623 6.114 -21.882 1.00 27.22 48 ASP F CA 1
ATOM 7529 C C . ASP F 1 49 ? 10.159 6.494 -21.687 1.00 26.23 48 ASP F C 1
ATOM 7530 O O . ASP F 1 49 ? 9.279 5.953 -22.363 1.00 25.62 48 ASP F O 1
ATOM 7535 N N . THR F 1 50 ? 9.887 7.454 -20.816 1.00 25.31 49 THR F N 1
ATOM 7536 C CA . THR F 1 50 ? 8.490 7.798 -20.557 1.00 25.33 49 THR F CA 1
ATOM 7537 C C . THR F 1 50 ? 7.820 8.520 -21.726 1.00 26.02 49 THR F C 1
ATOM 7538 O O . THR F 1 50 ? 6.616 8.377 -21.962 1.00 25.55 49 THR F O 1
ATOM 7542 N N . TYR F 1 51 ? 8.610 9.269 -22.488 1.00 26.25 50 TYR F N 1
ATOM 7543 C CA . TYR F 1 51 ? 8.076 9.944 -23.630 1.00 25.90 50 TYR F CA 1
ATOM 7544 C C . TYR F 1 51 ? 7.710 8.947 -24.739 1.00 25.96 50 TYR F C 1
ATOM 7545 O O . TYR F 1 51 ? 6.647 9.013 -25.307 1.00 25.99 50 TYR F O 1
ATOM 7554 N N . ARG F 1 52 ? 8.579 7.986 -25.009 1.00 27.08 51 ARG F N 1
ATOM 7555 C CA . ARG F 1 52 ? 8.391 7.012 -26.094 1.00 27.55 51 ARG F CA 1
ATOM 7556 C C . ARG F 1 52 ? 7.302 5.978 -25.899 1.00 28.21 51 ARG F C 1
ATOM 7557 O O . ARG F 1 52 ? 6.840 5.347 -26.844 1.00 28.02 51 ARG F O 1
ATOM 7565 N N . GLU F 1 53 ? 6.905 5.766 -24.664 1.00 28.76 52 GLU F N 1
ATOM 7566 C CA . GLU F 1 53 ? 5.980 4.676 -24.412 1.00 29.56 52 GLU F CA 1
ATOM 7567 C C . GLU F 1 53 ? 4.637 5.117 -23.817 1.00 28.88 52 GLU F C 1
ATOM 7568 O O . GLU F 1 53 ? 3.695 4.350 -23.768 1.00 28.45 52 GLU F O 1
ATOM 7574 N N . THR F 1 54 ? 4.539 6.378 -23.416 1.00 28.61 53 THR F N 1
ATOM 7575 C CA . THR F 1 54 ? 3.323 6.876 -22.805 1.00 27.53 53 THR F CA 1
ATOM 7576 C C . THR F 1 54 ? 2.977 8.297 -23.258 1.00 27.69 53 THR F C 1
ATOM 7577 O O . THR F 1 54 ? 1.993 8.503 -23.939 1.00 28.62 53 THR F O 1
ATOM 7581 N N . ILE F 1 55 ? 3.799 9.271 -22.920 1.00 27.03 54 ILE F N 1
ATOM 7582 C CA . ILE F 1 55 ? 3.449 10.632 -23.215 1.00 26.54 54 ILE F CA 1
ATOM 7583 C C . ILE F 1 55 ? 3.237 10.896 -24.715 1.00 26.85 54 ILE F C 1
ATOM 7584 O O . ILE F 1 55 ? 2.229 11.481 -25.140 1.00 26.11 54 ILE F O 1
ATOM 7589 N N . ILE F 1 56 ? 4.164 10.458 -25.533 1.00 27.20 55 ILE F N 1
ATOM 7590 C CA . ILE F 1 56 ? 3.957 10.723 -26.930 1.00 28.36 55 ILE F CA 1
ATOM 7591 C C . ILE F 1 56 ? 2.732 10.033 -27.500 1.00 28.01 55 ILE F C 1
ATOM 7592 O O . ILE F 1 56 ? 1.972 10.642 -28.145 1.00 28.38 55 ILE F O 1
ATOM 7597 N N . PRO F 1 57 ? 2.553 8.752 -27.295 1.00 28.04 56 PRO F N 1
ATOM 7598 C CA . PRO F 1 57 ? 1.316 8.100 -27.716 1.00 27.85 56 PRO F CA 1
ATOM 7599 C C . PRO F 1 57 ? 0.046 8.784 -27.208 1.00 28.10 56 PRO F C 1
ATOM 7600 O O . PRO F 1 57 ? -0.819 9.076 -28.037 1.00 27.62 56 PRO F O 1
ATOM 7604 N N . ASP F 1 58 ? -0.099 9.048 -25.907 1.00 28.30 57 ASP F N 1
ATOM 7605 C CA . ASP F 1 58 ? -1.327 9.725 -25.514 1.00 28.81 57 ASP F CA 1
ATOM 7606 C C . ASP F 1 58 ? -1.480 10.978 -26.416 1.00 27.82 57 ASP F C 1
ATOM 7607 O O . ASP F 1 58 ? -2.558 11.282 -26.903 1.00 27.23 57 ASP F O 1
ATOM 7612 N N . TRP F 1 59 ? -0.399 11.717 -26.624 1.00 27.52 58 TRP F N 1
ATOM 7613 C CA . TRP F 1 59 ? -0.503 12.937 -27.415 1.00 27.50 58 TRP F CA 1
ATOM 7614 C C . TRP F 1 59 ? -1.164 12.680 -28.769 1.00 27.94 58 TRP F C 1
ATOM 7615 O O . TRP F 1 59 ? -2.126 13.397 -29.158 1.00 26.85 58 TRP F O 1
ATOM 7626 N N . ARG F 1 60 ? -0.694 11.610 -29.418 1.00 28.29 59 ARG F N 1
ATOM 7627 C CA . ARG F 1 60 ? -1.115 11.208 -30.758 1.00 29.04 59 ARG F CA 1
ATOM 7628 C C . ARG F 1 60 ? -2.551 10.818 -30.697 1.00 29.86 59 ARG F C 1
ATOM 7629 O O . ARG F 1 60 ? -3.392 11.298 -31.485 1.00 31.61 59 ARG F O 1
ATOM 7637 N N . ARG F 1 61 ? -2.852 10.007 -29.715 1.00 29.13 60 ARG F N 1
ATOM 7638 C CA . ARG F 1 61 ? -4.187 9.519 -29.590 1.00 29.80 60 ARG F CA 1
ATOM 7639 C C . ARG F 1 61 ? -5.075 10.748 -29.367 1.00 29.76 60 ARG F C 1
ATOM 7640 O O . ARG F 1 61 ? -6.192 10.827 -29.886 1.00 28.77 60 ARG F O 1
ATOM 7648 N N . GLN F 1 62 ? -4.591 11.757 -28.633 1.00 30.77 61 GLN F N 1
ATOM 7649 C CA . GLN F 1 62 ? -5.531 12.848 -28.457 1.00 31.19 61 GLN F CA 1
ATOM 7650 C C . GLN F 1 62 ? -5.688 13.601 -29.727 1.00 30.09 61 GLN F C 1
ATOM 7651 O O . GLN F 1 62 ? -6.741 14.126 -29.959 1.00 30.39 61 GLN F O 1
ATOM 7657 N N . TYR F 1 63 ? -4.665 13.626 -30.569 1.00 29.06 62 TYR F N 1
ATOM 7658 C CA . TYR F 1 63 ? -4.844 14.248 -31.864 1.00 28.60 62 TYR F CA 1
ATOM 7659 C C . TYR F 1 63 ? -5.874 13.413 -32.679 1.00 28.90 62 TYR F C 1
ATOM 7660 O O . TYR F 1 63 ? -6.817 13.983 -33.203 1.00 29.28 62 TYR F O 1
ATOM 7669 N N . ALA F 1 64 ? -5.714 12.090 -32.770 1.00 27.68 63 ALA F N 1
ATOM 7670 C CA . ALA F 1 64 ? -6.726 11.285 -33.434 1.00 27.80 63 ALA F CA 1
ATOM 7671 C C . ALA F 1 64 ? -8.148 11.597 -32.922 1.00 27.74 63 ALA F C 1
ATOM 7672 O O . ALA F 1 64 ? -9.091 11.660 -33.727 1.00 28.51 63 ALA F O 1
ATOM 7674 N N . ASP F 1 65 ? -8.320 11.820 -31.620 1.00 26.97 64 ASP F N 1
ATOM 7675 C CA . ASP F 1 65 ? -9.661 12.072 -31.092 1.00 26.57 64 ASP F CA 1
ATOM 7676 C C . ASP F 1 65 ? -10.189 13.446 -31.303 1.00 26.33 64 ASP F C 1
ATOM 7677 O O . ASP F 1 65 ? -11.304 13.779 -30.929 1.00 26.11 64 ASP F O 1
ATOM 7682 N N . LEU F 1 66 ? -9.402 14.244 -31.959 1.00 27.15 65 LEU F N 1
ATOM 7683 C CA . LEU F 1 66 ? -9.798 15.618 -32.166 1.00 29.47 65 LEU F CA 1
ATOM 7684 C C . LEU F 1 66 ? -9.964 16.460 -30.906 1.00 30.34 65 LEU F C 1
ATOM 7685 O O . LEU F 1 66 ? -10.798 17.370 -30.905 1.00 30.03 65 LEU F O 1
ATOM 7690 N N . ASN F 1 67 ? -9.237 16.169 -29.834 1.00 30.84 66 ASN F N 1
ATOM 7691 C CA . ASN F 1 67 ? -9.250 17.172 -28.812 1.00 33.59 66 ASN F CA 1
ATOM 7692 C C . ASN F 1 67 ? -7.876 17.742 -28.547 1.00 32.87 66 ASN F C 1
ATOM 7693 O O . ASN F 1 67 ? -7.084 17.225 -27.772 1.00 34.59 66 ASN F O 1
ATOM 7698 N N . GLY F 1 68 ? -7.548 18.761 -29.289 1.00 31.56 67 GLY F N 1
ATOM 7699 C CA . GLY F 1 68 ? -6.258 19.395 -29.091 1.00 30.88 67 GLY F CA 1
ATOM 7700 C C . GLY F 1 68 ? -5.104 18.924 -29.953 1.00 29.67 67 GLY F C 1
ATOM 7701 O O . GLY F 1 68 ? -5.131 17.848 -30.517 1.00 28.37 67 GLY F O 1
ATOM 7702 N N . ILE F 1 69 ? -4.067 19.748 -30.037 1.00 28.39 68 ILE F N 1
ATOM 7703 C CA . ILE F 1 69 ? -2.885 19.313 -30.741 1.00 27.23 68 ILE F CA 1
ATOM 7704 C C . ILE F 1 69 ? -1.731 19.591 -29.877 1.00 26.10 68 ILE F C 1
ATOM 7705 O O . ILE F 1 69 ? -1.589 20.726 -29.450 1.00 27.03 68 ILE F O 1
ATOM 7710 N N . GLU F 1 70 ? -0.916 18.567 -29.633 1.00 24.16 69 GLU F N 1
ATOM 7711 C CA . GLU F 1 70 ? 0.360 18.723 -28.980 1.00 22.80 69 GLU F CA 1
ATOM 7712 C C . GLU F 1 70 ? 1.392 18.491 -30.076 1.00 22.53 69 GLU F C 1
ATOM 7713 O O . GLU F 1 70 ? 1.670 17.358 -30.427 1.00 22.79 69 GLU F O 1
ATOM 7719 N N . ALA F 1 71 ? 2.000 19.536 -30.605 1.00 23.36 70 ALA F N 1
ATOM 7720 C CA . ALA F 1 71 ? 3.007 19.312 -31.659 1.00 24.77 70 ALA F CA 1
ATOM 7721 C C . ALA F 1 71 ? 4.430 19.841 -31.391 1.00 25.55 70 ALA F C 1
ATOM 7722 O O . ALA F 1 71 ? 4.676 20.629 -30.494 1.00 26.15 70 ALA F O 1
ATOM 7724 N N . GLY F 1 72 ? 5.380 19.379 -32.175 1.00 26.40 71 GLY F N 1
ATOM 7725 C CA . GLY F 1 72 ? 6.708 19.913 -32.087 1.00 27.58 71 GLY F CA 1
ATOM 7726 C C . GLY F 1 72 ? 6.930 21.080 -33.060 1.00 28.59 71 GLY F C 1
ATOM 7727 O O . GLY F 1 72 ? 6.302 21.173 -34.136 1.00 27.91 71 GLY F O 1
ATOM 7728 N N . LEU F 1 73 ? 7.821 21.981 -32.675 1.00 29.20 72 LEU F N 1
ATOM 7729 C CA . LEU F 1 73 ? 8.234 23.040 -33.558 1.00 30.97 72 LEU F CA 1
ATOM 7730 C C . LEU F 1 73 ? 9.556 22.608 -34.160 1.00 31.51 72 LEU F C 1
ATOM 7731 O O . LEU F 1 73 ? 10.475 22.114 -33.469 1.00 32.50 72 LEU F O 1
ATOM 7736 N N . LEU F 1 74 ? 9.676 22.800 -35.450 1.00 30.94 73 LEU F N 1
ATOM 7737 C CA . LEU F 1 74 ? 10.892 22.417 -36.120 1.00 30.46 73 LEU F CA 1
ATOM 7738 C C . LEU F 1 74 ? 11.539 23.600 -36.817 1.00 29.78 73 LEU F C 1
ATOM 7739 O O . LEU F 1 74 ? 10.916 24.250 -37.670 1.00 29.50 73 LEU F O 1
ATOM 7744 N N . TYR F 1 75 ? 12.796 23.862 -36.487 1.00 29.32 74 TYR F N 1
ATOM 7745 C CA . TYR F 1 75 ? 13.525 24.931 -37.161 1.00 29.27 74 TYR F CA 1
ATOM 7746 C C . TYR F 1 75 ? 14.595 24.327 -38.016 1.00 29.19 74 TYR F C 1
ATOM 7747 O O . TYR F 1 75 ? 15.540 23.731 -37.519 1.00 29.62 74 TYR F O 1
ATOM 7756 N N . ASP F 1 76 ? 14.443 24.475 -39.312 1.00 29.59 75 ASP F N 1
ATOM 7757 C CA . ASP F 1 76 ? 15.411 23.890 -40.237 1.00 30.84 75 ASP F CA 1
ATOM 7758 C C . ASP F 1 76 ? 15.569 22.395 -40.058 1.00 31.38 75 ASP F C 1
ATOM 7759 O O . ASP F 1 76 ? 16.695 21.876 -39.877 1.00 31.28 75 ASP F O 1
ATOM 7764 N N . GLY F 1 77 ? 14.408 21.729 -40.097 1.00 31.87 76 GLY F N 1
ATOM 7765 C CA . GLY F 1 77 ? 14.280 20.297 -39.957 1.00 31.43 76 GLY F CA 1
ATOM 7766 C C . GLY F 1 77 ? 14.490 19.788 -38.549 1.00 31.06 76 GLY F C 1
ATOM 7767 O O . GLY F 1 77 ? 14.367 18.590 -38.339 1.00 31.23 76 GLY F O 1
ATOM 7768 N N . SER F 1 78 ? 14.798 20.658 -37.589 1.00 30.50 77 SER F N 1
ATOM 7769 C CA . SER F 1 78 ? 15.068 20.166 -36.236 1.00 30.86 77 SER F CA 1
ATOM 7770 C C . SER F 1 78 ? 14.192 20.680 -35.052 1.00 30.78 77 SER F C 1
ATOM 7771 O O . SER F 1 78 ? 13.771 21.836 -35.028 1.00 31.26 77 SER F O 1
ATOM 7774 N N . LEU F 1 79 ? 13.951 19.809 -34.071 1.00 29.80 78 LEU F N 1
ATOM 7775 C CA . LEU F 1 79 ? 13.072 20.087 -32.940 1.00 29.19 78 LEU F CA 1
ATOM 7776 C C . LEU F 1 79 ? 13.529 21.176 -31.968 1.00 29.15 78 LEU F C 1
ATOM 7777 O O . LEU F 1 79 ? 14.403 20.974 -31.157 1.00 29.52 78 LEU F O 1
ATOM 7782 N N . CYS F 1 80 ? 12.903 22.325 -31.957 1.00 29.11 79 CYS F N 1
ATOM 7783 C CA . CYS F 1 80 ? 13.465 23.325 -31.097 1.00 29.27 79 CYS F CA 1
ATOM 7784 C C . CYS F 1 80 ? 12.525 23.568 -29.997 1.00 29.62 79 CYS F C 1
ATOM 7785 O O . CYS F 1 80 ? 12.787 24.396 -29.130 1.00 29.36 79 CYS F O 1
ATOM 7788 N N . GLY F 1 81 ? 11.376 22.897 -30.069 1.00 30.63 80 GLY F N 1
ATOM 7789 C CA . GLY F 1 81 ? 10.362 23.004 -29.020 1.00 31.08 80 GLY F CA 1
ATOM 7790 C C . GLY F 1 81 ? 8.968 22.571 -29.406 1.00 31.16 80 GLY F C 1
ATOM 7791 O O . GLY F 1 81 ? 8.818 21.776 -30.327 1.00 31.66 80 GLY F O 1
ATOM 7800 N N . ILE F 1 83 ? 4.376 23.420 -29.511 1.00 30.16 82 ILE F N 1
ATOM 7801 C CA . ILE F 1 83 ? 3.268 24.334 -29.438 1.00 30.06 82 ILE F CA 1
ATOM 7802 C C . ILE F 1 83 ? 2.054 23.477 -29.231 1.00 31.05 82 ILE F C 1
ATOM 7803 O O . ILE F 1 83 ? 2.037 22.339 -29.721 1.00 31.36 82 ILE F O 1
ATOM 7808 N N . SER F 1 84 ? 1.045 23.952 -28.488 1.00 31.39 83 SER F N 1
ATOM 7809 C CA . SER F 1 84 ? -0.175 23.133 -28.361 1.00 31.57 83 SER F CA 1
ATOM 7810 C C . SER F 1 84 ? -1.462 23.906 -28.440 1.00 30.90 83 SER F C 1
ATOM 7811 O O . SER F 1 84 ? -1.505 25.070 -28.014 1.00 31.91 83 SER F O 1
ATOM 7814 N N . LEU F 1 85 ? -2.501 23.263 -28.971 1.00 29.21 84 LEU F N 1
ATOM 7815 C CA . LEU F 1 85 ? -3.839 23.833 -28.939 1.00 28.22 84 LEU F CA 1
ATOM 7816 C C . LEU F 1 85 ? -4.539 22.988 -27.918 1.00 28.58 84 LEU F C 1
ATOM 7817 O O . LEU F 1 85 ? -4.924 21.818 -28.224 1.00 29.40 84 LEU F O 1
ATOM 7822 N N . HIS F 1 86 ? -4.685 23.506 -26.696 1.00 27.61 85 HIS F N 1
ATOM 7823 C CA . HIS F 1 86 ? -5.353 22.729 -25.666 1.00 26.90 85 HIS F CA 1
ATOM 7824 C C . HIS F 1 86 ? -6.581 23.330 -25.042 1.00 26.59 85 HIS F C 1
ATOM 7825 O O . HIS F 1 86 ? -7.000 24.359 -25.415 1.00 26.27 85 HIS F O 1
ATOM 7832 N N . ASN F 1 87 ? -7.172 22.683 -24.059 1.00 28.75 86 ASN F N 1
ATOM 7833 C CA . ASN F 1 87 ? -8.469 23.127 -23.551 1.00 30.06 86 ASN F CA 1
ATOM 7834 C C . ASN F 1 87 ? -9.459 23.456 -24.660 1.00 30.82 86 ASN F C 1
ATOM 7835 O O . ASN F 1 87 ? -9.964 24.568 -24.686 1.00 32.26 86 ASN F O 1
ATOM 7840 N N . LEU F 1 88 ? -9.703 22.561 -25.616 1.00 30.93 87 LEU F N 1
ATOM 7841 C CA . LEU F 1 88 ? -10.610 22.891 -26.712 1.00 30.79 87 LEU F CA 1
ATOM 7842 C C . LEU F 1 88 ? -11.937 22.704 -26.158 1.00 30.67 87 LEU F C 1
ATOM 7843 O O . LEU F 1 88 ? -12.167 21.659 -25.579 1.00 31.47 87 LEU F O 1
ATOM 7848 N N . ASP F 1 89 ? -12.826 23.645 -26.385 1.00 29.52 88 ASP F N 1
ATOM 7849 C CA . ASP F 1 89 ? -14.175 23.547 -25.905 1.00 29.35 88 ASP F CA 1
ATOM 7850 C C . ASP F 1 89 ? -15.060 23.873 -27.115 1.00 29.25 88 ASP F C 1
ATOM 7851 O O . ASP F 1 89 ? -15.309 25.026 -27.401 1.00 29.93 88 ASP F O 1
ATOM 7856 N N . GLN F 1 90 ? -15.520 22.869 -27.838 1.00 29.08 89 GLN F N 1
ATOM 7857 C CA . GLN F 1 90 ? -16.271 23.093 -29.072 1.00 29.42 89 GLN F CA 1
ATOM 7858 C C . GLN F 1 90 ? -17.575 23.813 -28.867 1.00 29.22 89 GLN F C 1
ATOM 7859 O O . GLN F 1 90 ? -17.888 24.741 -29.570 1.00 29.44 89 GLN F O 1
ATOM 7865 N N . VAL F 1 91 ? -18.355 23.386 -27.901 1.00 29.05 90 VAL F N 1
ATOM 7866 C CA . VAL F 1 91 ? -19.571 24.114 -27.580 1.00 28.83 90 VAL F CA 1
ATOM 7867 C C . VAL F 1 91 ? -19.341 25.615 -27.304 1.00 28.98 90 VAL F C 1
ATOM 7868 O O . VAL F 1 91 ? -20.185 26.423 -27.674 1.00 29.26 90 VAL F O 1
ATOM 7872 N N . ASN F 1 92 ? -18.263 25.991 -26.610 1.00 27.87 91 ASN F N 1
ATOM 7873 C CA . ASN F 1 92 ? -18.106 27.396 -26.273 1.00 27.94 91 ASN F CA 1
ATOM 7874 C C . ASN F 1 92 ? -17.243 28.094 -27.292 1.00 28.66 91 ASN F C 1
ATOM 7875 O O . ASN F 1 92 ? -16.901 29.275 -27.117 1.00 28.61 91 ASN F O 1
ATOM 7880 N N . ARG F 1 93 ? -16.879 27.348 -28.341 1.00 28.34 92 ARG F N 1
ATOM 7881 C CA . ARG F 1 93 ? -16.103 27.887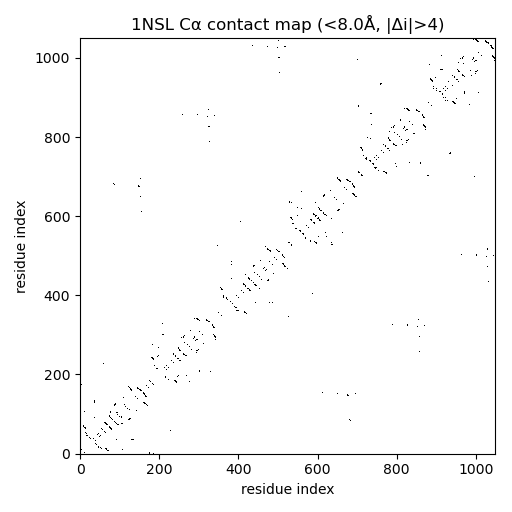 -29.466 1.00 28.61 92 ARG F CA 1
ATOM 7882 C C . ARG F 1 93 ? -14.770 28.493 -29.080 1.00 27.94 92 ARG F C 1
ATOM 7883 O O . ARG F 1 93 ? -14.366 29.511 -29.608 1.00 27.64 92 ARG F O 1
ATOM 7891 N N . LYS F 1 94 ? -14.053 27.816 -28.202 1.00 28.63 93 LYS F N 1
ATOM 7892 C CA . LYS F 1 94 ? -12.829 28.399 -27.641 1.00 29.01 93 LYS F CA 1
ATOM 7893 C C . LYS F 1 94 ? -11.696 27.414 -27.362 1.00 29.10 93 LYS F C 1
ATOM 7894 O O . LYS F 1 94 ? -11.907 26.242 -27.242 1.00 30.53 93 LYS F O 1
ATOM 7900 N N . ALA F 1 95 ? -10.482 27.919 -27.295 1.00 29.72 94 ALA F N 1
ATOM 7901 C CA . ALA F 1 95 ? -9.312 27.116 -27.049 1.00 29.82 94 ALA F CA 1
ATOM 7902 C C . ALA F 1 95 ? -8.248 28.050 -26.492 1.00 30.63 94 ALA F C 1
ATOM 7903 O O . ALA F 1 95 ? -8.433 29.289 -26.462 1.00 30.47 94 ALA F O 1
ATOM 7905 N N . GLU F 1 96 ? -7.167 27.439 -26.018 1.00 30.81 95 GLU F N 1
ATOM 7906 C CA . GLU F 1 96 ? -6.026 28.122 -25.502 1.00 31.88 95 GLU F CA 1
ATOM 7907 C C . GLU F 1 96 ? -4.828 27.588 -26.257 1.00 32.13 95 GLU F C 1
ATOM 7908 O O . GLU F 1 96 ? -4.925 26.498 -26.770 1.00 32.65 95 GLU F O 1
ATOM 7914 N N . ILE F 1 97 ? -3.703 28.325 -26.319 1.00 31.21 96 ILE F N 1
ATOM 7915 C CA . ILE F 1 97 ? -2.551 27.883 -27.092 1.00 30.62 96 ILE F CA 1
ATOM 7916 C C . ILE F 1 97 ? -1.387 28.013 -26.183 1.00 29.92 96 ILE F C 1
ATOM 7917 O O . ILE F 1 97 ? -1.312 29.006 -25.519 1.00 30.93 96 ILE F O 1
ATOM 7922 N N . GLY F 1 98 ? -0.464 27.063 -26.142 1.00 28.94 97 GLY F N 1
ATOM 7923 C CA . GLY F 1 98 ? 0.735 27.204 -25.314 1.00 28.61 97 GLY F CA 1
ATOM 7924 C C . GLY F 1 98 ? 2.069 26.951 -26.042 1.00 28.65 97 GLY F C 1
ATOM 7925 O O . GLY F 1 98 ? 2.074 26.530 -27.187 1.00 30.60 97 GLY F O 1
ATOM 7926 N N . TYR F 1 99 ? 3.220 27.213 -25.468 1.00 27.56 98 TYR F N 1
ATOM 7927 C CA . TYR F 1 99 ? 4.394 26.865 -26.249 1.00 27.86 98 TYR F CA 1
ATOM 7928 C C . TYR F 1 99 ? 5.624 27.037 -25.414 1.00 27.58 98 TYR F C 1
ATOM 7929 O O . TYR F 1 99 ? 5.576 27.492 -24.301 1.00 27.97 98 TYR F O 1
ATOM 7938 N N . TRP F 1 100 ? 6.740 26.699 -26.012 1.00 27.84 99 TRP F N 1
ATOM 7939 C CA . TRP F 1 100 ? 8.040 26.958 -25.467 1.00 27.89 99 TRP F CA 1
ATOM 7940 C C . TRP F 1 100 ? 8.999 26.481 -26.519 1.00 27.72 99 TRP F C 1
ATOM 7941 O O . TRP F 1 100 ? 8.697 25.547 -27.265 1.00 27.22 99 TRP F O 1
ATOM 7952 N N . ILE F 1 101 ? 10.158 27.109 -26.567 1.00 27.74 100 ILE F N 1
ATOM 7953 C CA . ILE F 1 101 ? 11.180 26.718 -27.502 1.00 27.72 100 ILE F CA 1
ATOM 7954 C C . ILE F 1 101 ? 12.444 26.746 -26.704 1.00 28.10 100 ILE F C 1
ATOM 7955 O O . ILE F 1 101 ? 12.484 27.305 -25.599 1.00 27.87 100 ILE F O 1
ATOM 7960 N N . ALA F 1 102 ? 13.489 26.135 -27.242 1.00 28.00 101 ALA F N 1
ATOM 7961 C CA . ALA F 1 102 ? 14.739 26.063 -26.522 1.00 27.64 101 ALA F CA 1
ATOM 7962 C C . ALA F 1 102 ? 15.425 27.407 -26.674 1.00 28.71 101 ALA F C 1
ATOM 7963 O O . ALA F 1 102 ? 15.235 28.115 -27.675 1.00 28.42 101 ALA F O 1
ATOM 7965 N N . LYS F 1 103 ? 16.218 27.772 -25.672 1.00 29.85 102 LYS F N 1
ATOM 7966 C CA . LYS F 1 103 ? 16.864 29.080 -25.656 1.00 30.43 102 LYS F CA 1
ATOM 7967 C C . LYS F 1 103 ? 17.674 29.220 -26.913 1.00 30.24 102 LYS F C 1
ATOM 7968 O O . LYS F 1 103 ? 17.569 30.185 -27.666 1.00 30.29 102 LYS F O 1
ATOM 7974 N N . GLU F 1 104 ? 18.486 28.224 -27.140 1.00 30.19 103 GLU F N 1
ATOM 7975 C CA . GLU F 1 104 ? 19.289 28.203 -28.327 1.00 30.80 103 GLU F CA 1
ATOM 7976 C C . GLU F 1 104 ? 18.521 28.813 -29.519 1.00 30.55 103 GLU F C 1
ATOM 7977 O O . GLU F 1 104 ? 19.124 29.494 -30.336 1.00 30.25 103 GLU F O 1
ATOM 7983 N N . PHE F 1 105 ? 17.193 28.614 -29.588 1.00 30.30 104 PHE F N 1
ATOM 7984 C CA . PHE F 1 105 ? 16.369 29.124 -30.716 1.00 29.41 104 PHE F CA 1
ATOM 7985 C C . PHE F 1 105 ? 15.533 30.396 -30.466 1.00 29.76 104 PHE F C 1
ATOM 7986 O O . PHE F 1 105 ? 14.662 30.742 -31.252 1.00 29.21 104 PHE F O 1
ATOM 7994 N N . GLU F 1 106 ? 15.826 31.112 -29.390 1.00 30.70 105 GLU F N 1
ATOM 7995 C CA . GLU F 1 106 ? 15.116 32.347 -29.076 1.00 31.01 105 GLU F CA 1
ATOM 7996 C C . GLU F 1 106 ? 15.371 33.489 -30.059 1.00 31.35 105 GLU F C 1
ATOM 7997 O O . GLU F 1 106 ? 16.416 33.560 -30.719 1.00 30.21 105 GLU F O 1
ATOM 8003 N N . GLY F 1 107 ? 14.397 34.386 -30.142 1.00 31.95 106 GLY F N 1
ATOM 8004 C CA . GLY F 1 107 ? 14.543 35.555 -30.988 1.00 33.98 106 GLY F CA 1
ATOM 8005 C C . GLY F 1 107 ? 14.302 35.433 -32.491 1.00 34.77 106 GLY F C 1
ATOM 8006 O O . GLY F 1 107 ? 14.279 36.456 -33.199 1.00 35.59 106 GLY F O 1
ATOM 8007 N N . LYS F 1 108 ? 14.118 34.216 -32.989 1.00 34.51 107 LYS F N 1
ATOM 8008 C CA . LYS F 1 108 ? 14.003 34.031 -34.423 1.00 34.16 107 LYS F CA 1
ATOM 8009 C C . LYS F 1 108 ? 12.583 34.193 -34.888 1.00 33.79 107 LYS F C 1
ATOM 8010 O O . LYS F 1 108 ? 12.264 33.908 -36.031 1.00 33.75 107 LYS F O 1
ATOM 8016 N N . GLY F 1 109 ? 11.713 34.639 -34.002 1.00 33.37 108 GLY F N 1
ATOM 8017 C CA . GLY F 1 109 ? 10.309 34.756 -34.382 1.00 33.13 108 GLY F CA 1
ATOM 8018 C C . GLY F 1 109 ? 9.464 33.483 -34.563 1.00 31.93 108 GLY F C 1
ATOM 8019 O O . GLY F 1 109 ? 8.361 33.553 -35.077 1.00 32.03 108 GLY F O 1
ATOM 8020 N N . ILE F 1 110 ? 9.963 32.348 -34.091 1.00 31.27 109 ILE F N 1
ATOM 8021 C CA . ILE F 1 110 ? 9.311 31.047 -34.246 1.00 30.69 109 ILE F CA 1
ATOM 8022 C C . ILE F 1 110 ? 7.981 30.940 -33.523 1.00 30.90 109 ILE F C 1
ATOM 8023 O O . ILE F 1 110 ? 6.938 30.601 -34.106 1.00 30.89 109 ILE F O 1
ATOM 8028 N N . ILE F 1 111 ? 8.009 31.230 -32.244 1.00 30.53 110 ILE F N 1
ATOM 8029 C CA . ILE F 1 111 ? 6.800 31.090 -31.478 1.00 31.29 110 ILE F CA 1
ATOM 8030 C C . ILE F 1 111 ? 5.661 31.911 -32.086 1.00 31.49 110 ILE F C 1
ATOM 8031 O O . ILE F 1 111 ? 4.563 31.383 -32.329 1.00 32.17 110 ILE F O 1
ATOM 8036 N N . THR F 1 112 ? 5.945 33.183 -32.336 1.00 31.06 111 THR F N 1
ATOM 8037 C CA . THR F 1 112 ? 5.000 34.084 -32.959 1.00 31.38 111 THR F CA 1
ATOM 8038 C C . THR F 1 112 ? 4.535 33.488 -34.275 1.00 31.65 111 THR F C 1
ATOM 8039 O O . THR F 1 112 ? 3.335 33.318 -34.480 1.00 32.54 111 THR F O 1
ATOM 8043 N N . ALA F 1 113 ? 5.474 33.167 -35.160 1.00 30.79 112 ALA F N 1
ATOM 8044 C CA . ALA F 1 113 ? 5.085 32.581 -36.427 1.00 31.01 112 ALA F CA 1
ATOM 8045 C C . ALA F 1 113 ? 4.147 31.376 -36.225 1.00 31.43 112 ALA F C 1
ATOM 8046 O O . ALA F 1 113 ? 3.005 31.403 -36.681 1.00 32.12 112 ALA F O 1
ATOM 8048 N N . ALA F 1 114 ? 4.571 30.342 -35.505 1.00 31.56 113 ALA F N 1
ATOM 8049 C CA . ALA F 1 114 ? 3.670 29.196 -35.353 1.00 31.13 113 ALA F CA 1
ATOM 8050 C C . ALA F 1 114 ? 2.341 29.599 -34.689 1.00 31.52 113 ALA F C 1
ATOM 8051 O O . ALA F 1 114 ? 1.262 29.101 -35.080 1.00 31.50 113 ALA F O 1
ATOM 8053 N N . CYS F 1 115 ? 2.368 30.494 -33.706 1.00 31.13 114 CYS F N 1
ATOM 8054 C CA . CYS F 1 115 ? 1.078 30.856 -33.130 1.00 31.34 114 CYS F CA 1
ATOM 8055 C C . CYS F 1 115 ? 0.158 31.314 -34.221 1.00 31.29 114 CYS F C 1
ATOM 8056 O O . CYS F 1 115 ? -0.983 30.833 -34.309 1.00 31.88 114 CYS F O 1
ATOM 8059 N N . ARG F 1 116 ? 0.654 32.230 -35.058 1.00 29.96 115 ARG F N 1
ATOM 8060 C CA . ARG F 1 116 ? -0.166 32.773 -36.135 1.00 29.82 115 ARG F CA 1
ATOM 8061 C C . ARG F 1 116 ? -0.706 31.667 -37.004 1.00 29.36 115 ARG F C 1
ATOM 8062 O O . ARG F 1 116 ? -1.895 31.647 -37.264 1.00 30.01 115 ARG F O 1
ATOM 8070 N N . LYS F 1 117 ? 0.141 30.768 -37.480 1.00 28.12 116 LYS F N 1
ATOM 8071 C CA . LYS F 1 117 ? -0.427 29.667 -38.214 1.00 29.17 116 LYS F CA 1
ATOM 8072 C C . LYS F 1 117 ? -1.481 28.917 -37.339 1.00 29.01 116 LYS F C 1
ATOM 8073 O O . LYS F 1 117 ? -2.628 28.666 -37.760 1.00 29.17 116 LYS F O 1
ATOM 8079 N N . LEU F 1 118 ? -1.126 28.627 -36.108 1.00 27.69 117 LEU F N 1
ATOM 8080 C CA . LEU F 1 118 ? -2.025 27.834 -35.348 1.00 28.56 117 LEU F CA 1
ATOM 8081 C C . LEU F 1 118 ? -3.315 28.594 -35.259 1.00 28.45 117 LEU F C 1
ATOM 8082 O O . LEU F 1 118 ? -4.367 27.982 -35.263 1.00 27.72 117 LEU F O 1
ATOM 8087 N N . ILE F 1 119 ? -3.234 29.928 -35.263 1.00 28.01 118 ILE F N 1
ATOM 8088 C CA . ILE F 1 119 ? -4.408 30.730 -35.044 1.00 28.10 118 ILE F CA 1
ATOM 8089 C C . ILE F 1 119 ? -5.308 30.680 -36.235 1.00 29.69 118 ILE F C 1
ATOM 8090 O O . ILE F 1 119 ? -6.503 30.460 -36.080 1.00 31.73 118 ILE F O 1
ATOM 8095 N N . THR F 1 120 ? -4.774 30.892 -37.439 1.00 28.56 119 THR F N 1
ATOM 8096 C CA . THR F 1 120 ? -5.599 30.796 -38.609 1.00 27.26 119 THR F CA 1
ATOM 8097 C C . THR F 1 120 ? -6.442 29.492 -38.542 1.00 27.26 119 THR F C 1
ATOM 8098 O O . THR F 1 120 ? -7.632 29.456 -38.880 1.00 26.42 119 THR F O 1
ATOM 8102 N N . TYR F 1 121 ? -5.792 28.414 -38.143 1.00 26.74 120 TYR F N 1
ATOM 8103 C CA . TYR F 1 121 ? -6.454 27.144 -38.145 1.00 27.47 120 TYR F CA 1
ATOM 8104 C C . TYR F 1 121 ? -7.522 27.126 -37.112 1.00 27.80 120 TYR F C 1
ATOM 8105 O O . TYR F 1 121 ? -8.587 26.596 -37.370 1.00 28.68 120 TYR F O 1
ATOM 8114 N N . ALA F 1 122 ? -7.256 27.665 -35.933 1.00 27.29 121 ALA F N 1
ATOM 8115 C CA . ALA F 1 122 ? -8.284 27.662 -34.917 1.00 27.34 121 ALA F CA 1
ATOM 8116 C C . ALA F 1 122 ? -9.480 28.445 -35.456 1.00 28.20 121 ALA F C 1
ATOM 8117 O O . ALA F 1 122 ? -10.631 28.047 -35.296 1.00 28.78 121 ALA F O 1
ATOM 8119 N N . PHE F 1 123 ? -9.231 29.548 -36.132 1.00 29.09 122 PHE F N 1
ATOM 8120 C CA . PHE F 1 123 ? -10.353 30.333 -36.625 1.00 30.30 122 PHE F CA 1
ATOM 8121 C C . PHE F 1 123 ? -10.984 29.843 -37.961 1.00 31.10 122 PHE F C 1
ATOM 8122 O O . PHE F 1 123 ? -12.205 29.845 -38.115 1.00 30.81 122 PHE F O 1
ATOM 8130 N N . GLU F 1 124 ? -10.166 29.424 -38.921 1.00 31.44 123 GLU F N 1
ATOM 8131 C CA . GLU F 1 124 ? -10.707 29.141 -40.230 1.00 32.12 123 GLU F CA 1
ATOM 8132 C C . GLU F 1 124 ? -11.245 27.750 -40.379 1.00 31.61 123 GLU F C 1
ATOM 8133 O O . GLU F 1 124 ? -12.287 27.547 -40.973 1.00 31.84 123 GLU F O 1
ATOM 8139 N N . GLU F 1 125 ? -10.542 26.789 -39.821 1.00 31.17 124 GLU F N 1
ATOM 8140 C CA . GLU F 1 125 ? -10.908 25.410 -40.000 1.00 31.10 124 GLU F CA 1
ATOM 8141 C C . GLU F 1 125 ? -11.705 24.778 -38.862 1.00 30.78 124 GLU F C 1
ATOM 8142 O O . GLU F 1 125 ? -12.482 23.863 -39.101 1.00 31.17 124 GLU F O 1
ATOM 8148 N N . LEU F 1 126 ? -11.508 25.213 -37.621 1.00 30.53 125 LEU F N 1
ATOM 8149 C CA . LEU F 1 126 ? -12.288 24.642 -36.528 1.00 29.95 125 LEU F CA 1
ATOM 8150 C C . LEU F 1 126 ? -13.380 25.629 -36.297 1.00 30.24 125 LEU F C 1
ATOM 8151 O O . LEU F 1 126 ? -14.399 25.324 -35.694 1.00 30.94 125 LEU F O 1
ATOM 8156 N N . GLU F 1 127 ? -13.184 26.830 -36.807 1.00 29.83 126 GLU F N 1
ATOM 8157 C CA . GLU F 1 127 ? -14.239 27.806 -36.693 1.00 29.93 126 GLU F CA 1
ATOM 8158 C C . GLU F 1 127 ? -14.561 28.182 -35.229 1.00 28.93 126 GLU F C 1
ATOM 8159 O O . GLU F 1 127 ? -15.695 28.271 -34.841 1.00 29.11 126 GLU F O 1
ATOM 8165 N N . LEU F 1 128 ? -13.557 28.411 -34.422 1.00 28.31 127 LEU F N 1
ATOM 8166 C CA . LEU F 1 128 ? -13.817 28.884 -33.082 1.00 28.51 127 LEU F CA 1
ATOM 8167 C C . LEU F 1 128 ? -13.996 30.396 -33.068 1.00 27.88 127 LEU F C 1
ATOM 8168 O O . LEU F 1 128 ? -13.542 31.129 -33.947 1.00 27.55 127 LEU F O 1
ATOM 8173 N N . ASN F 1 129 ? -14.619 30.884 -32.025 1.00 27.36 128 ASN F N 1
ATOM 8174 C CA . ASN F 1 129 ? -14.772 32.294 -31.929 1.00 26.83 128 ASN F CA 1
ATOM 8175 C C . ASN F 1 129 ? -13.677 32.901 -31.089 1.00 27.70 128 ASN F C 1
ATOM 8176 O O . ASN F 1 129 ? -13.332 34.061 -31.284 1.00 27.87 128 ASN F O 1
ATOM 8181 N N . ARG F 1 130 ? -13.110 32.117 -30.162 1.00 27.68 129 ARG F N 1
ATOM 8182 C CA . ARG F 1 130 ? -12.169 32.662 -29.197 1.00 27.67 129 ARG F CA 1
ATOM 8183 C C . ARG F 1 130 ? -10.887 31.895 -29.062 1.00 28.23 129 ARG F C 1
ATOM 8184 O O . ARG F 1 130 ? -10.882 30.686 -29.021 1.00 26.93 129 ARG F O 1
ATOM 8192 N N . VAL F 1 131 ? -9.797 32.622 -28.885 1.00 29.07 130 VAL F N 1
ATOM 8193 C CA . VAL F 1 131 ? -8.544 31.950 -28.630 1.00 30.11 130 VAL F CA 1
ATOM 8194 C C . VAL F 1 131 ? -7.816 32.590 -27.451 1.00 29.57 130 VAL F C 1
ATOM 8195 O O . VAL F 1 131 ? -7.657 33.814 -27.428 1.00 30.41 130 VAL F O 1
ATOM 8199 N N . ALA F 1 132 ? -7.380 31.802 -26.470 1.00 28.50 131 ALA F N 1
ATOM 8200 C CA . ALA F 1 132 ? -6.743 32.459 -25.312 1.00 28.91 131 ALA F CA 1
ATOM 8201 C C . ALA F 1 132 ? -5.358 32.021 -25.073 1.00 28.54 131 ALA F C 1
ATOM 8202 O O . ALA F 1 132 ? -4.998 30.934 -25.504 1.00 28.89 131 ALA F O 1
ATOM 8204 N N . ILE F 1 133 ? -4.558 32.888 -24.454 1.00 28.03 132 ILE F N 1
ATOM 8205 C CA . ILE F 1 133 ? -3.203 32.483 -24.118 1.00 28.70 132 ILE F CA 1
ATOM 8206 C C . ILE F 1 133 ? -2.845 32.882 -22.705 1.00 29.36 132 ILE F C 1
ATOM 8207 O O . ILE F 1 133 ? -3.160 34.014 -22.257 1.00 29.28 132 ILE F O 1
ATOM 8212 N N . CYS F 1 134 ? -2.174 32.007 -21.975 1.00 29.05 133 CYS F N 1
ATOM 8213 C CA . CYS F 1 134 ? -1.713 32.555 -20.706 1.00 30.28 133 CYS F CA 1
ATOM 8214 C C . CYS F 1 134 ? -0.240 32.411 -20.377 1.00 28.99 133 CYS F C 1
ATOM 8215 O O . CYS F 1 134 ? 0.502 31.680 -21.027 1.00 29.94 133 CYS F O 1
ATOM 8218 N N . ALA F 1 135 ? 0.199 33.151 -19.372 1.00 27.28 134 ALA F N 1
ATOM 8219 C CA . ALA F 1 135 ? 1.612 33.128 -19.022 1.00 25.39 134 ALA F CA 1
ATOM 8220 C C . ALA F 1 135 ? 1.835 33.645 -17.649 1.00 24.36 134 ALA F C 1
ATOM 8221 O O . ALA F 1 135 ? 1.104 34.487 -17.179 1.00 23.24 134 ALA F O 1
ATOM 8223 N N . ALA F 1 136 ? 2.848 33.126 -16.976 1.00 25.16 135 ALA F N 1
ATOM 8224 C CA . ALA F 1 136 ? 3.225 33.712 -15.689 1.00 25.50 135 ALA F CA 1
ATOM 8225 C C . ALA F 1 136 ? 3.284 35.249 -15.761 1.00 25.95 135 ALA F C 1
ATOM 8226 O O . ALA F 1 136 ? 3.804 35.845 -16.705 1.00 24.83 135 ALA F O 1
ATOM 8228 N N . VAL F 1 137 ? 2.759 35.889 -14.738 1.00 26.85 136 VAL F N 1
ATOM 8229 C CA . VAL F 1 137 ? 2.731 37.331 -14.724 1.00 28.18 136 VAL F CA 1
ATOM 8230 C C . VAL F 1 137 ? 4.087 37.969 -15.067 1.00 28.70 136 VAL F C 1
ATOM 8231 O O . VAL F 1 137 ? 4.125 38.991 -15.766 1.00 29.37 136 VAL F O 1
ATOM 8235 N N . GLY F 1 138 ? 5.194 37.410 -14.565 1.00 28.16 137 GLY F N 1
ATOM 8236 C CA . GLY F 1 138 ? 6.491 37.970 -14.870 1.00 27.58 137 GLY F CA 1
ATOM 8237 C C . GLY F 1 138 ? 7.336 37.155 -15.823 1.00 27.71 137 GLY F C 1
ATOM 8238 O O . GLY F 1 138 ? 8.472 36.847 -15.522 1.00 28.14 137 GLY F O 1
ATOM 8239 N N . ASN F 1 139 ? 6.786 36.781 -16.971 1.00 28.09 138 ASN F N 1
ATOM 8240 C CA . ASN F 1 139 ? 7.545 36.054 -17.981 1.00 27.47 138 ASN F CA 1
ATOM 8241 C C . ASN F 1 139 ? 7.477 36.875 -19.237 1.00 27.90 138 ASN F C 1
ATOM 8242 O O . ASN F 1 139 ? 6.661 36.631 -20.145 1.00 26.17 138 ASN F O 1
ATOM 8247 N N . GLU F 1 140 ? 8.335 37.886 -19.274 1.00 28.87 139 GLU F N 1
ATOM 8248 C CA . GLU F 1 140 ? 8.281 38.816 -20.376 1.00 29.70 139 GLU F CA 1
ATOM 8249 C C . GLU F 1 140 ? 8.236 38.058 -21.693 1.00 29.72 139 GLU F C 1
ATOM 8250 O O . GLU F 1 140 ? 7.278 38.196 -22.452 1.00 29.56 139 GLU F O 1
ATOM 8256 N N . LYS F 1 141 ? 9.226 37.207 -21.937 1.00 29.64 140 LYS F N 1
ATOM 8257 C CA . LYS F 1 141 ? 9.301 36.547 -23.226 1.00 29.67 140 LYS F CA 1
ATOM 8258 C C . LYS F 1 141 ? 7.963 35.924 -23.634 1.00 29.75 140 LYS F C 1
ATOM 8259 O O . LYS F 1 141 ? 7.571 35.954 -24.806 1.00 30.20 140 LYS F O 1
ATOM 8265 N N . SER F 1 142 ? 7.240 35.370 -22.679 1.00 29.06 141 SER F N 1
ATOM 8266 C CA . SER F 1 142 ? 6.054 34.684 -23.059 1.00 28.32 141 SER F CA 1
ATOM 8267 C C . SER F 1 142 ? 4.893 35.640 -23.239 1.00 27.39 141 SER F C 1
ATOM 8268 O O . SER F 1 142 ? 4.026 35.451 -24.093 1.00 27.17 141 SER F O 1
ATOM 8271 N N . ARG F 1 143 ? 4.862 36.669 -22.431 1.00 26.46 142 ARG F N 1
ATOM 8272 C CA . ARG F 1 143 ? 3.766 37.579 -22.541 1.00 25.95 142 ARG F CA 1
ATOM 8273 C C . ARG F 1 143 ? 3.778 38.327 -23.848 1.00 26.37 142 ARG F C 1
ATOM 8274 O O . ARG F 1 143 ? 2.756 38.843 -24.267 1.00 26.88 142 ARG F O 1
ATOM 8282 N N . ALA F 1 144 ? 4.910 38.392 -24.519 1.00 26.27 143 ALA F N 1
ATOM 8283 C CA . ALA F 1 144 ? 4.953 39.287 -25.656 1.00 26.77 143 ALA F CA 1
ATOM 8284 C C . ALA F 1 144 ? 4.313 38.753 -26.907 1.00 27.06 143 ALA F C 1
ATOM 8285 O O . ALA F 1 144 ? 3.893 39.513 -27.767 1.00 27.66 143 ALA F O 1
ATOM 8287 N N . VAL F 1 145 ? 4.227 37.447 -27.012 1.00 27.01 144 VAL F N 1
ATOM 8288 C CA . VAL F 1 145 ? 3.677 36.864 -28.195 1.00 26.64 144 VAL F CA 1
ATOM 8289 C C . VAL F 1 145 ? 2.243 37.358 -28.379 1.00 27.30 144 VAL F C 1
ATOM 8290 O O . VAL F 1 145 ? 1.910 38.033 -29.367 1.00 27.62 144 VAL F O 1
ATOM 8294 N N . PRO F 1 146 ? 1.401 37.118 -27.405 1.00 27.66 145 PRO F N 1
ATOM 8295 C CA . PRO F 1 146 ? -0.015 37.507 -27.539 1.00 29.18 145 PRO F CA 1
ATOM 8296 C C . PRO F 1 146 ? -0.172 38.994 -27.816 1.00 30.06 145 PRO F C 1
ATOM 8297 O O . PRO F 1 146 ? -1.097 39.382 -28.512 1.00 31.26 145 PRO F O 1
ATOM 8301 N N . GLU F 1 147 ? 0.710 39.822 -27.269 1.00 30.64 146 GLU F N 1
ATOM 8302 C CA . GLU F 1 147 ? 0.554 41.245 -27.430 1.00 30.97 146 GLU F CA 1
ATOM 8303 C C . GLU F 1 147 ? 0.939 41.689 -28.808 1.00 31.04 146 GLU F C 1
ATOM 8304 O O . GLU F 1 147 ? 0.274 42.535 -29.376 1.00 31.71 146 GLU F O 1
ATOM 8310 N N . ARG F 1 148 ? 2.040 41.169 -29.329 1.00 30.88 147 ARG F N 1
ATOM 8311 C CA . ARG F 1 148 ? 2.369 41.346 -30.735 1.00 31.21 147 ARG F CA 1
ATOM 8312 C C . ARG F 1 148 ? 1.179 40.935 -31.636 1.00 31.73 147 ARG F C 1
ATOM 8313 O O . ARG F 1 148 ? 0.883 41.591 -32.634 1.00 32.32 147 ARG F O 1
ATOM 8321 N N . ILE F 1 149 ? 0.516 39.828 -31.333 1.00 30.59 148 ILE F N 1
ATOM 8322 C CA . ILE F 1 149 ? -0.501 39.413 -32.240 1.00 30.65 148 ILE F CA 1
ATOM 8323 C C . ILE F 1 149 ? -1.785 40.229 -32.113 1.00 31.07 148 ILE F C 1
ATOM 8324 O O . ILE F 1 149 ? -2.667 40.189 -33.005 1.00 31.30 148 ILE F O 1
ATOM 8329 N N . GLY F 1 150 ? -1.908 40.974 -31.022 1.00 30.25 149 GLY F N 1
ATOM 8330 C CA . GLY F 1 150 ? -3.127 41.726 -30.834 1.00 29.90 149 GLY F CA 1
ATOM 8331 C C . GLY F 1 150 ? -4.209 41.066 -29.986 1.00 29.77 149 GLY F C 1
ATOM 8332 O O . GLY F 1 150 ? -5.402 41.348 -30.189 1.00 28.36 149 GLY F O 1
ATOM 8333 N N . PHE F 1 151 ? -3.785 40.186 -29.068 1.00 30.12 150 PHE F N 1
ATOM 8334 C CA . PHE F 1 151 ? -4.650 39.615 -28.034 1.00 30.78 150 PHE F CA 1
ATOM 8335 C C . PHE F 1 151 ? -4.808 40.707 -26.983 1.00 32.10 150 PHE F C 1
ATOM 8336 O O . PHE F 1 151 ? -3.935 41.605 -26.862 1.00 32.48 150 PHE F O 1
ATOM 8344 N N . LEU F 1 152 ? -5.912 40.671 -26.228 1.00 32.84 151 LEU F N 1
ATOM 8345 C CA . LEU F 1 152 ? -6.102 41.640 -25.129 1.00 32.75 151 LEU F CA 1
ATOM 8346 C C . LEU F 1 152 ? -6.024 40.904 -23.808 1.00 32.94 151 LEU F C 1
ATOM 8347 O O . LEU F 1 152 ? -6.589 39.784 -23.655 1.00 32.55 151 LEU F O 1
ATOM 8352 N N . GLU F 1 153 ? -5.311 41.521 -22.869 1.00 33.19 152 GLU F N 1
ATOM 8353 C CA . GLU F 1 153 ? -5.249 41.066 -21.483 1.00 33.43 152 GLU F CA 1
ATOM 8354 C C . GLU F 1 153 ? -6.674 41.066 -20.981 1.00 33.19 152 GLU F C 1
ATOM 8355 O O . GLU F 1 153 ? -7.355 42.083 -21.088 1.00 32.22 152 GLU F O 1
ATOM 8361 N N . GLU F 1 154 ? -7.094 39.936 -20.420 1.00 32.95 153 GLU F N 1
ATOM 8362 C CA . GLU F 1 154 ? -8.474 39.681 -20.004 1.00 33.07 153 GLU F CA 1
ATOM 8363 C C . GLU F 1 154 ? -8.675 39.628 -18.508 1.00 33.17 153 GLU F C 1
ATOM 8364 O O . GLU F 1 154 ? -9.810 39.717 -18.037 1.00 33.43 153 GLU F O 1
ATOM 8370 N N . GLY F 1 155 ? -7.582 39.367 -17.781 1.00 33.15 154 GLY F N 1
ATOM 8371 C CA . GLY F 1 155 ? -7.594 39.133 -16.338 1.00 32.01 154 GLY F CA 1
ATOM 8372 C C . GLY F 1 155 ? -6.461 38.256 -15.782 1.00 31.04 154 GLY F C 1
ATOM 8373 O O . GLY F 1 155 ? -5.688 37.638 -16.494 1.00 30.93 154 GLY F O 1
ATOM 8374 N N . LYS F 1 156 ? -6.350 38.210 -14.469 1.00 30.77 155 LYS F N 1
ATOM 8375 C CA . LYS F 1 156 ? -5.290 37.445 -13.849 1.00 30.17 155 LYS F CA 1
ATOM 8376 C C . LYS F 1 156 ? -5.868 36.275 -13.092 1.00 29.64 155 LYS F C 1
ATOM 8377 O O . LYS F 1 156 ? -6.915 36.446 -12.490 1.00 30.46 155 LYS F O 1
ATOM 8383 N N . ALA F 1 157 ? -5.228 35.104 -13.126 1.00 28.23 156 ALA F N 1
ATOM 8384 C CA . ALA F 1 157 ? -5.597 34.036 -12.185 1.00 27.29 156 ALA F CA 1
ATOM 8385 C C . ALA F 1 157 ? -4.652 34.131 -10.998 1.00 27.55 156 ALA F C 1
ATOM 8386 O O . ALA F 1 157 ? -3.448 33.877 -11.169 1.00 27.58 156 ALA F O 1
ATOM 8388 N N . ARG F 1 158 ? -5.152 34.522 -9.816 1.00 27.26 157 ARG F N 1
ATOM 8389 C CA . ARG F 1 158 ? -4.291 34.621 -8.611 1.00 26.78 157 ARG F CA 1
ATOM 8390 C C . ARG F 1 158 ? -3.753 33.260 -8.278 1.00 26.94 157 ARG F C 1
ATOM 8391 O O . ARG F 1 158 ? -4.496 32.282 -8.266 1.00 27.42 157 ARG F O 1
ATOM 8399 N N . ASP F 1 159 ? -2.453 33.186 -8.051 1.00 27.71 158 ASP F N 1
ATOM 8400 C CA . ASP F 1 159 ? -1.786 31.926 -7.715 1.00 28.40 158 ASP F CA 1
ATOM 8401 C C . ASP F 1 159 ? -2.131 30.781 -8.719 1.00 28.76 158 ASP F C 1
ATOM 8402 O O . ASP F 1 159 ? -2.358 29.632 -8.335 1.00 27.96 158 ASP F O 1
ATOM 8407 N N . GLY F 1 160 ? -2.171 31.117 -10.004 1.00 29.18 159 GLY F N 1
ATOM 8408 C CA . GLY F 1 160 ? -2.491 30.153 -11.031 1.00 30.61 159 GLY F CA 1
ATOM 8409 C C . GLY F 1 160 ? -1.337 29.212 -11.340 1.00 31.60 159 GLY F C 1
ATOM 8410 O O . GLY F 1 160 ? -1.537 28.137 -11.898 1.00 31.21 159 GLY F O 1
ATOM 8411 N N . LEU F 1 161 ? -0.127 29.591 -10.945 1.00 31.85 160 LEU F N 1
ATOM 8412 C CA . LEU F 1 161 ? 1.009 28.744 -11.232 1.00 32.36 160 LEU F CA 1
ATOM 8413 C C . LEU F 1 161 ? 1.644 28.188 -10.020 1.00 31.91 160 LEU F C 1
ATOM 8414 O O . LEU F 1 161 ? 1.553 28.762 -8.946 1.00 32.18 160 LEU F O 1
ATOM 8419 N N . TYR F 1 162 ? 2.339 27.080 -10.195 1.00 32.29 161 TYR F N 1
ATOM 8420 C CA . TYR F 1 162 ? 3.093 26.502 -9.081 1.00 32.72 161 TYR F CA 1
ATOM 8421 C C . TYR F 1 162 ? 4.503 26.080 -9.491 1.00 33.05 161 TYR F C 1
ATOM 8422 O O . TYR F 1 162 ? 4.727 24.936 -9.870 1.00 32.97 161 TYR F O 1
ATOM 8431 N N . VAL F 1 163 ? 5.464 26.989 -9.399 1.00 33.44 162 VAL F N 1
ATOM 8432 C CA . VAL F 1 163 ? 6.796 26.675 -9.905 1.00 33.87 162 VAL F CA 1
ATOM 8433 C C . VAL F 1 163 ? 7.866 26.538 -8.848 1.00 33.98 162 VAL F C 1
ATOM 8434 O O . VAL F 1 163 ? 8.407 27.513 -8.340 1.00 33.25 162 VAL F O 1
ATOM 8438 N N . ASN F 1 164 ? 8.181 25.292 -8.561 1.00 34.79 163 ASN F N 1
ATOM 8439 C CA . ASN F 1 164 ? 9.115 25.015 -7.522 1.00 36.26 163 ASN F CA 1
ATOM 8440 C C . ASN F 1 164 ? 8.608 25.733 -6.285 1.00 36.50 163 ASN F C 1
ATOM 8441 O O . ASN F 1 164 ? 9.038 26.844 -6.000 1.00 37.43 163 ASN F O 1
ATOM 8446 N N . GLY F 1 165 ? 7.670 25.126 -5.572 1.00 36.54 164 GLY F N 1
ATOM 8447 C CA . GLY F 1 165 ? 7.199 25.675 -4.310 1.00 36.55 164 GLY F CA 1
ATOM 8448 C C . GLY F 1 165 ? 6.690 27.115 -4.215 1.00 36.65 164 GLY F C 1
ATOM 8449 O O . GLY F 1 165 ? 6.209 27.517 -3.143 1.00 37.14 164 GLY F O 1
ATOM 8458 N N . HIS F 1 167 ? 4.194 30.294 -5.735 1.00 33.47 166 HIS F N 1
ATOM 8459 C CA . HIS F 1 167 ? 2.993 30.436 -6.547 1.00 33.12 166 HIS F CA 1
ATOM 8460 C C . HIS F 1 167 ? 3.057 31.764 -7.269 1.00 32.20 166 HIS F C 1
ATOM 8461 O O . HIS F 1 167 ? 3.463 32.752 -6.687 1.00 33.23 166 HIS F O 1
ATOM 8468 N N . HIS F 1 168 ? 2.699 31.806 -8.536 1.00 30.71 167 HIS F N 1
ATOM 8469 C CA . HIS F 1 168 ? 2.693 33.091 -9.218 1.00 29.78 167 HIS F CA 1
ATOM 8470 C C . HIS F 1 168 ? 1.402 33.297 -9.902 1.00 28.99 167 HIS F C 1
ATOM 8471 O O . HIS F 1 168 ? 0.654 32.362 -10.103 1.00 29.33 167 HIS F O 1
ATOM 8478 N N . ASP F 1 169 ? 1.131 34.523 -10.276 1.00 28.37 168 ASP F N 1
ATOM 8479 C CA . ASP F 1 169 ? -0.117 34.777 -10.939 1.00 28.69 168 ASP F CA 1
ATOM 8480 C C . ASP F 1 169 ? -0.025 34.420 -12.428 1.00 28.22 168 ASP F C 1
ATOM 8481 O O . ASP F 1 169 ? 1.058 34.429 -13.019 1.00 27.75 168 ASP F O 1
ATOM 8486 N N . LEU F 1 170 ? -1.165 34.089 -13.023 1.00 27.85 169 LEU F N 1
ATOM 8487 C CA . LEU F 1 170 ? -1.228 33.886 -14.472 1.00 27.48 169 LEU F CA 1
ATOM 8488 C C . LEU F 1 170 ? -1.909 35.091 -15.060 1.00 27.10 169 LEU F C 1
ATOM 8489 O O . LEU F 1 170 ? -2.911 35.548 -14.513 1.00 27.31 169 LEU F O 1
ATOM 8494 N N . VAL F 1 171 ? -1.381 35.621 -16.145 1.00 26.84 170 VAL F N 1
ATOM 8495 C CA . VAL F 1 171 ? -2.121 36.663 -16.856 1.00 28.05 170 VAL F CA 1
ATOM 8496 C C . VAL F 1 171 ? -2.771 36.017 -18.106 1.00 28.23 170 VAL F C 1
ATOM 8497 O O . VAL F 1 171 ? -2.188 35.100 -18.666 1.00 27.79 170 VAL F O 1
ATOM 8501 N N . TYR F 1 172 ? -3.987 36.444 -18.492 1.00 28.96 171 TYR F N 1
ATOM 8502 C CA . TYR F 1 172 ? -4.758 35.808 -19.595 1.00 29.60 171 TYR F CA 1
ATOM 8503 C C . TYR F 1 172 ? -5.062 36.755 -20.752 1.00 30.07 171 TYR F C 1
ATOM 8504 O O . TYR F 1 172 ? -5.615 37.852 -20.556 1.00 31.61 171 TYR F O 1
ATOM 8513 N N . TYR F 1 173 ? -4.744 36.334 -21.962 1.00 29.12 172 TYR F N 1
ATOM 8514 C CA . TYR F 1 173 ? -5.025 37.148 -23.105 1.00 28.39 172 TYR F CA 1
ATOM 8515 C C . TYR F 1 173 ? -5.978 36.408 -24.001 1.00 28.75 172 TYR F C 1
ATOM 8516 O O . TYR F 1 173 ? -5.836 35.192 -24.181 1.00 29.74 172 TYR F O 1
ATOM 8525 N N . SER F 1 174 ? -6.944 37.115 -24.585 1.00 28.29 173 SER F N 1
ATOM 8526 C CA . SER F 1 174 ? -7.898 36.459 -25.494 1.00 26.61 173 SER F CA 1
ATOM 8527 C C . SER F 1 174 ? -7.834 37.175 -26.766 1.00 26.24 173 SER F C 1
ATOM 8528 O O . SER F 1 174 ? -7.488 38.344 -26.799 1.00 26.16 173 SER F O 1
ATOM 8531 N N . LEU F 1 175 ? -8.156 36.467 -27.825 1.00 26.08 174 LEU F N 1
ATOM 8532 C CA . LEU F 1 175 ? -8.236 37.064 -29.148 1.00 26.41 174 LEU F CA 1
ATOM 8533 C C . LEU F 1 175 ? -9.597 36.616 -29.797 1.00 25.98 174 LEU F C 1
ATOM 8534 O O . LEU F 1 175 ? -9.854 35.437 -29.871 1.00 26.14 174 LEU F O 1
ATOM 8539 N N . LEU F 1 176 ? -10.467 37.535 -30.204 1.00 25.47 175 LEU F N 1
ATOM 8540 C CA . LEU F 1 176 ? -11.761 37.144 -30.843 1.00 25.45 175 LEU F CA 1
ATOM 8541 C C . LEU F 1 176 ? -11.728 37.044 -32.365 1.00 25.22 175 LEU F C 1
ATOM 8542 O O . LEU F 1 176 ? -11.099 37.827 -33.029 1.00 24.85 175 LEU F O 1
ATOM 8547 N N . LYS F 1 177 ? -12.416 36.077 -32.939 1.00 26.73 176 LYS F N 1
ATOM 8548 C CA . LYS F 1 177 ? -12.381 35.893 -34.394 1.00 27.90 176 LYS F CA 1
ATOM 8549 C C . LYS F 1 177 ? -12.637 37.194 -35.162 1.00 29.39 176 LYS F C 1
ATOM 8550 O O . LYS F 1 177 ? -11.869 37.577 -36.023 1.00 30.40 176 LYS F O 1
ATOM 8556 N N . ARG F 1 178 ? -13.731 37.872 -34.871 1.00 30.29 177 ARG F N 1
ATOM 8557 C CA . ARG F 1 178 ? -13.993 39.149 -35.492 1.00 30.91 177 ARG F CA 1
ATOM 8558 C C . ARG F 1 178 ? -12.858 40.165 -35.296 1.00 31.60 177 ARG F C 1
ATOM 8559 O O . ARG F 1 178 ? -12.806 41.151 -36.010 1.00 32.20 177 ARG F O 1
ATOM 8567 N N . GLU F 1 179 ? -11.989 39.985 -34.311 1.00 32.23 178 GLU F N 1
ATOM 8568 C CA . GLU F 1 179 ? -10.816 40.836 -34.205 1.00 33.62 178 GLU F CA 1
ATOM 8569 C C . GLU F 1 179 ? -9.852 40.222 -35.185 1.00 34.82 178 GLU F C 1
ATOM 8570 O O . GLU F 1 179 ? -8.648 40.213 -35.021 1.00 35.79 178 GLU F O 1
ATOM 8576 N N . TRP F 1 180 ? -10.444 39.704 -36.237 1.00 36.65 179 TRP F N 1
ATOM 8577 C CA . TRP F 1 180 ? -9.755 39.072 -37.350 1.00 37.49 179 TRP F CA 1
ATOM 8578 C C . TRP F 1 180 ? -10.798 39.082 -38.496 1.00 37.90 179 TRP F C 1
ATOM 8579 O O . TRP F 1 180 ? -10.504 38.859 -39.673 1.00 38.68 179 TRP F O 1
#

B-factor: mean 30.96, std 5.06, range [14.69, 89.27]

Organism: Bacillus subtilis (strain 168) (NCBI:txid224308)

InterPro domains:
  IPR000182 GNAT domain [PF13302] (10-150)
  IPR000182 GNAT domain [PS51186] (10-176)
  IPR016181 Acyl-CoA N-acyltransferase [SSF55729] (6-176)
  IPR051908 Ribosomal-protein N-acetyltransferase [PTHR43441] (7-181)

Radius of gyration: 33.09 Å; Cα contacts (8 Å, |Δi|>4): 2189; chains: 6; bounding box: 61×82×88 Å

Secondary structure (DSSP, 8-state):
--BEE-SSSEEEEE--GGGHHHHHHHHHTTTTTTTTTS----HHHIIIIIHHHHHHHHHTTS-EEEEEEETTEE---EEEEEETTTTEEEEE----GGGTTSSHHHHHHHHHHHHHHHTS--SEEEEEEETT-HHHHHHHHHHT-EEEEEEEEEE-----EEEEEEEEEGGG-/--BEEEETTEEEEE--GGGHHHHHHHHHTTTTTSTTTT----HHHIIIIIHHHHHHHHHTTS-EEEEEEETTEE---EEEEEETTTTEEEEE----GGGTTS-HHHHHHHHHHHIIIIIS--SEEEEEEETT-HHHHHHHHHHTPEEEEEEEEEE-----EEEEEEEEEGGG-/--BEE-SSSEEEEE--GGGHHHHHHHHHHS-SSSTTTT---SS---HHHIIIIIHHHHHHHHHHTS-EEEEEEETTEE---EEEEEETTTTEEEEE----GGGTTSSHHHHHHHHHHHHHHHTS--SEEEEEEETT-HHHHHHHHHHT-EEEEEEEEEE-----EEEEEEEEETT--/--BEESSSSEEEEE--GGGHHHHHHHTTTTTTTTTSSSS--SS---SHHIIIIIHHHHHHHHHHTS-EEEEEEETTEE---EEEEEETTTTEEEEE----GGGTTSSHHHHHHHHHHHIIIIIS--SEEEEEEESSS-HHHHHHHHHT-EEEEEEEEEE-----EEEEEEEEEGGG-/--BEE-SSSEEEE---GGGHHHHHHHHHTTSSSSTTTT-------HHHIIIIIHHHHHHHHHHTS-EE-EEEETTEE---EEEEEETTTTEEEEE----TTSTTS-HHHHHHHHHHHHIIIII--SEEEEEEESS-HHHHHHHHHHT-EEEEEEEEEE-S---EEEEEEEEESTT-/--BEEEETTEEEEE--GGGHHHHHHHHHTT-STTTTTT-----HHHIIIIIHHHHHHHHHTTS-EEEEEEETTEE---EEEEEETTTTEEEEE----GGGTTSSHHHHHHHHHHHIIIIIS--SEEEEEEETT-HHHHHHHHHHT-EEEEEEEEEE-S---EEEEEEEEEGGG-

Nearest PDB structures (foldseek):
  1nsl-assembly1_B  TM=1.006E+00  e=1.112E-38  Bacillus subtilis
  1nsl-assembly1_E  TM=9.992E-01  e=6.626E-35  Bacillus subtilis
  1nsl-assembly1_F  TM=9.988E-01  e=9.751E-35  Bacillus subtilis
  1nsl-assembly1_D  TM=9.950E-01  e=1.435E-34  Bacillus subtilis
  5wif-assembly1_C  TM=7.889E-01  e=1.557E-12  Yersinia pestis

CATH classification: 3.40.630.30

Sequence (1050 aa):
GFTCKVNEHITIRLLEPKDAERLAELIIQNQQRLGKWLFFSSADTYRETIIPDWRRQYADLNGIEAGLLYDGSLCGISLHNLDQVNRKAEIGYWIAKEFEGKGIITAACRKLITYAFEELELNRVAICAAVGNEKSRAVPERIGFLEEGKARDGLYVNGHHDLVYYSLLKREWGFTCKVNEHITIRLLEPKDAERLAELIIQNQQRLGKWLFFSSADTYRETIIPDWRRQYADLNGIEAGLLYDGSLCGISLHNLDQVNRKAEIGYWIAKEFEGKGIITAACRKLITYAFEELELNRVAICAAVGNEKSRAVPERIGFLEEGKARDGLYVNGHHDLVYYSLLKREWGFTCKVNEHITIRLLEPKDAERLAELIIQNQQRLGKWLFFAENPSSADTYRETIIPDWRRQYADLNGIEAGLLYDGSLCGISLHNLDQVNRKAEIGYWIAKEFEGKGIITAACRKLITYAFEELELNRVAICAAVGNEKSRAVPERIGFLEEGKARDGLYVNGHHDLVYYSLLKREWGFTCKVNEHITIRLLEPKDAERLAELIIQNQQRLGKWLFFAENPSSADTYRETIIPDWRRQYADLNGIEAGLLYDGSLCGISLHNLDQVNRKAEIGYWIAKEFEGKGIITAACRKLITYAFEELELNRVAICAAVGNEKSRAVPERIGFLEEGKARDGLYVNGHHDLVYYSLLKREWGFTCKVNEHITIRLLEPKDAERLAELIIQNQQRLGKWLFFENPSSADTYRETIIPDWRRQYADLNGIEAGLLYDGSLCGISLHNLDQVNRKAEIGYWIAKEFEGKGIITAACRKLITYAFEELELNRVAICAAVGNEKSRAVPERIGFLEEGKARDGLYVNGHHDLVYYSLLKREWGFTCKVNEHITIRLLEPKDAERLAELIIQNQQRLGKWLFFPSSADTYRETIIPDWRRQYADLNGIEAGLLYDGSLCGISLHNLDQVNRKAEIGYWIAKEFEGKGIITAACRKLITYAFEELELNRVAICAAVGNEKSRAVPERIGFLEEGKARDGLYVNGHHDLVYYSLLKREW

Foldseek 3Di:
DPWADLDAQKIKFQDALVCLVVVQVLCVLQQQPCQLLPDHHDSVCCNPPVSVVQVVCVVVPAKHDIFIGGNPDGFWKMWHPDDVVQLEIEMGMDGRPVPPPPCHVLSVVVVVVVCSCPPVVRFKYKYKGFPPDPRVVVRCVVVPWAWDAKAFQPGQGPHGTIMTMTMDGSVND/DPWADLDPFKIKFQDALVCLVVVVVQVVLPVDPPCQLPDDDHSVCVNPPVSVVQVVCVVVPAKHDIFMGGNHHGFWKIWHPCDVVQLETEIGIDGGPVPLPPCRVLSVVVVVVCCSCVPVVGFKYKYKGFPPDVSRVVRLVVVPWAWDAKAVQVGDDPNGTMMIMTMDGNVRD/DPWADLDDFKIKFQDALVCLVVVQVLCVQDQLCCQLQVHHPVVGDDSVCCNPPVSVVQVVCVVVPAKGDIAIGTNHDGFKKMWHPCDLVQQEIEMGIDGRPVPPDPCSPLSVVVVVVCCSCPPSVGFKYKYKGFPPPVSRVVRCVVVDWAWDAKAFQPGQHPNGTIMTMTMDGSVVD/DPWDDLDPFKTKFQDALVCLPCVQVLCVLQLPPVPQQPDANVDGDDSVCCNPPVSVVQVVCVVVPAKHDIFMGGPRDGFWKIWHPQDLVQQEIEIGIDGRPVPQPPCRVLSVVVVVVVCSCPPSVGFKYKYKGFPPDDVPVVNCVVVPWAWDAKAFQPGQYPRGTIMTMTMDGSVRD/DPWADLDLFKIKDQDALVCLQVVLVLCVVPQPVPLQLVDAHPRDHSVCCNPPVSVVQVVCVVVPAKHDIFMQTNHDGFWKMWHPCDLVQQEIEIGMDGGPVPPPPCRVLSVVVVVVVCSCPVSVGFKYKYKGFPPCVSVVVRLVVPQWDWDAKAVQPGCHDPGTIMIMTMAGRVHD/DPWADLDPFKIKDQAALVCLQVVQVLDVVAAQLCVQLVDHDDGNVCCNPPVSVVQVVVVVVPAKHDIFMGGNNHGFWKMWHPCDLVQLETEMGIDGRPVPPPPCHVLSVVVVVVCCSCPPSNGFKYKYKGFPPDVSNVVSCVVVPWAWDDKAQQPGARPHGTIMIMTMDGNVVD